Protein 2BJ0 (pdb70)

Foldseek 3Di:
DWDVVVLVVQLVCAVDQDDDDLDAWEKAWDKAFAEWDDQDQVQQKTKTKMKIKIKTFDQVCLRRPPPHPDQKDKAAPSSHHDFQKDWPFFPDHWAWDDGRIWMAGNRRMIIGITTTITMGGFNQPQQADPQHGKDKIKMFGPPDFCSHYPYDHDPVAFACRHVNYDDPWKDWDGKGKDKDWDDDPVDDGITIMIMMMTGMHTD/DWPVVVLVVQLVCAVDFQDDDQAAWEKEWAKAFAEKDDCDQVQQKTKTWMKIKIKTFRQVCLRGPPVHPDQKDKDAPSSHHDFQKDWPFFPDGKDWDDGRIWIAGNRRMIIGITTTITMGGFNQPCQADPQHGKDKIKMWGPPDFRSHHPYDYDDVVPHDRHVNYDDPWKDWDDKDKDWDWADDDPDDGITIMIMMMTGMHTD/DWPVVVLVVQLVCQVDQQDDDLAAWEKEWDKAWAEWDDQDQVQQKTKTKMKIKIKTFHQVCLRGPVPHPDQKDKDAPSSHHDFQKDFPFFPDHKAWDDGRIWMAGNRGMIIGITITITMGGFNQVQQADDQHGKDKIKMFGPPAFCSHHPYDYDDPDFFNSHVNYDDPFKDWDTKGKDKDWDDDPVDPGITIMIMIMTGMHTD/DWPVVLLVVQLVCAVDAQDDDLAAWEKEWAKAWAEWDDQDQVQQKTKTWMKIKIKTFRQSCLRGDLVHPDQKDKDAPSSHHDFQKDFPFFPDHWAWDDGRIWIAGNRRMIIGITTTITMGGFNQPCQADDQHTKDKIKMFGPPDFNSHYHYDYDPPPPRDRHVNYDDPWKDWPDKDKDWDWDDDDVDPGITIMIMMMTGMHTD/DWPVVVLVVQLVCQVDAQDDPQAAWEKEWAKAWAEWDDQDQPQQKTKTKMKIKIKTFRQVCLNGPPPHPDQKDKAAPNSHHDFQKDWPFFPDHKDWDDGRIWMAGNRRMIIGITITITMGGFNQPQQADDQAGKDKTKMFGPPDACSHHPYDYDDVPPHDRHVNYDDPWKDWPDKDKDWDWDDDPVDDGITIMMMMMTGMHTD

Solvent-accessible surface area: 40668 Å² total; per-residue (Å²): 73,16,144,64,104,22,6,105,81,2,44,46,44,23,22,4,2,16,23,84,122,104,73,55,15,80,0,22,0,9,2,0,1,31,11,3,13,50,15,37,47,131,93,9,13,0,11,0,6,2,10,3,15,0,39,7,106,5,88,71,4,37,44,2,1,79,116,27,62,14,89,28,1,3,0,30,28,81,59,6,4,26,14,14,46,6,14,28,50,5,7,8,39,40,61,61,6,12,25,58,26,0,16,0,26,78,72,0,31,0,57,32,18,10,6,31,47,1,66,1,32,10,77,4,142,73,4,110,57,142,101,10,3,62,2,124,1,45,2,0,2,27,8,3,2,24,124,10,2,18,2,70,48,8,188,33,26,51,115,62,3,42,94,41,39,109,11,37,75,17,40,31,67,61,13,69,8,57,65,39,117,91,128,40,84,52,15,164,30,88,10,8,3,0,39,0,41,2,14,0,70,85,146,76,16,146,67,106,23,7,110,82,2,50,46,43,23,21,3,3,13,17,66,134,104,84,49,16,77,0,25,0,30,4,14,1,31,12,3,7,49,19,49,62,142,98,8,22,0,10,0,6,0,23,2,37,2,38,8,102,6,79,70,4,39,41,2,1,80,124,21,78,16,88,22,2,2,0,26,25,76,60,6,5,26,13,13,45,6,13,29,51,5,7,10,42,42,51,57,10,12,22,69,29,0,12,0,30,92,71,0,28,0,45,27,24,10,6,29,50,1,72,1,35,9,73,1,141,77,4,107,54,130,95,9,4,82,3,136,1,40,1,0,3,29,9,2,2,14,120,12,2,10,8,76,43,17,135,176,70,103,44,69,3,36,89,80,36,108,6,36,68,20,44,31,68,60,22,88,42,50,80,34,129,106,115,32,55,50,15,140,22,84,10,6,3,0,34,1,47,1,10,0,56,88,144,80,18,142,68,99,23,9,103,80,2,48,48,49,22,16,4,2,16,25,70,125,92,69,49,16,84,0,7,0,7,0,0,0,29,10,3,12,50,19,33,56,140,88,9,18,0,9,0,5,0,20,3,34,2,28,7,104,6,82,74,4,39,39,2,1,85,122,22,64,11,71,23,2,3,0,28,27,83,56,6,4,26,12,13,44,6,11,32,41,4,6,11,39,40,50,62,11,11,23,66,28,0,11,0,31,104,71,0,30,0,50,28,25,11,7,31,52,0,68,2,32,10,75,3,143,68,5,103,58,146,96,9,4,84,2,120,0,82,1,0,2,34,10,2,5,31,129,15,3,18,4,68,65,12,149,61,39,73,98,49,0,40,96,65,40,106,5,41,79,18,41,35,68,59,3,63,13,55,64,43,128,112,115,56,90,56,13,167,43,71,11,6,10,0,23,0,26,1,11,0,75,91,142,81,13,145,69,101,22,8,108,83,2,49,47,46,24,25,4,3,21,19,67,126,105,69,44,16,76,0,25,0,40,3,14,0,31,10,3,11,46,19,38,64,145,88,13,13,0,15,0,6,1,23,3,34,1,33,9,102,5,77,74,4,38,42,2,1,82,124,19,75,8,100,32,2,3,0,27,24,85,57,5,5,25,12,14,46,6,13,25,51,6,6,10,42,41,57,58,7,12,21,70,29,0,12,0,31,84,72,0,28,0,49,27,28,10,6,29,51,0,68,3,32,8,71,3,145,64,3,103,58,131,96,6,2,82,6,135,0,46,1,0,2,35,9,1,3,15,120,9,1,10,3,78,33,10,145,166,69,97,49,72,3,39,90,77,38,110,11,40,61,12,49,32,66,57,19,84,35,54,69,34,124,113,125,37,94,58,21,130,26,83,15,4,1,0,36,0,39,0,12,0,66,86,144,112,16,135,69,101,23,11,111,80,1,47,47,39,24,22,3,1,15,22,70,130,109,93,48,16,87,0,23,0,35,3,11,0,31,9,3,8,43,23,49,68,146,89,9,19,0,9,0,5,1,26,3,36,2,37,7,104,6,75,73,4,34,44,1,1,89,116,24,70,12,79,27,2,3,0,26,29,76,59,6,4,26,11,12,40,6,13,22,50,5,7,12,40,40,46,59,10,12,22,65,28,1,14,0,28,80,76,0,29,0,44,28,24,10,6,33,50,2,74,2,36,6,73,2,144,71,4,103,56,143,98,8,3,73,2,126,1,42,2,0,2,26,13,3,4,36,115,14,2,19,5,78,45,16,157,184,58,112,46,73,4,37,83,76,38,102,6,30,62,7,42,33,65,61,22,82,33,68,82,93,128,79,106,12,44,31,25,139,30,77,17,8,4,0,46,0,32,1,14,0,68,83,149

Radius of gyration: 29.22 Å; Cα contacts (8 Å, |Δi|>4): 2692; chains: 5; bounding box: 72×74×60 Å

B-factor: mean 34.17, std 10.09, range [14.59, 78.14]

Structure (mmCIF, N/CA/C/O backbone):
data_2BJ0
#
_entry.id   2BJ0
#
_cell.length_a   76.945
_cell.length_b   219.018
_cell.length_c   166.965
_cell.angle_alpha   90.00
_cell.angle_beta   90.00
_cell.angle_gamma   90.00
#
_symmetry.space_group_name_H-M   'C 2 2 21'
#
loop_
_entity.id
_entity.type
_entity.pdbx_description
1 polymer 'ACETYLCHOLINE-BINDING PROTEIN'
2 non-polymer '3-CYCLOHEXYL-1-PROPYLSULFONIC ACID'
3 water water
#
loop_
_atom_site.group_PDB
_atom_site.id
_atom_site.type_symbol
_atom_site.label_atom_id
_atom_site.label_alt_id
_atom_site.label_comp_id
_atom_site.label_asym_id
_atom_site.label_entity_id
_atom_site.label_seq_id
_atom_site.pdbx_PDB_ins_code
_atom_site.Cartn_x
_atom_site.Cartn_y
_atom_site.Cartn_z
_atom_site.occupancy
_atom_site.B_iso_or_equiv
_atom_site.auth_seq_id
_atom_site.auth_comp_id
_atom_site.auth_asym_id
_atom_site.auth_atom_id
_atom_site.pdbx_PDB_model_num
ATOM 1 N N . GLN A 1 1 ? 27.645 59.657 44.835 1.00 47.89 1 GLN A N 1
ATOM 2 C CA . GLN A 1 1 ? 26.627 59.012 45.740 1.00 47.58 1 GLN A CA 1
ATOM 3 C C . GLN A 1 1 ? 25.218 59.680 45.667 1.00 46.61 1 GLN A C 1
ATOM 4 O O . GLN A 1 1 ? 24.207 59.039 45.938 1.00 47.20 1 GLN A O 1
ATOM 10 N N . ILE A 1 2 ? 25.186 60.965 45.310 1.00 44.91 2 ILE A N 1
ATOM 11 C CA . ILE A 1 2 ? 23.979 61.796 45.220 1.00 42.87 2 ILE A CA 1
ATOM 12 C C . ILE A 1 2 ? 24.174 62.726 44.009 1.00 42.23 2 ILE A C 1
ATOM 13 O O . ILE A 1 2 ? 25.265 62.747 43.397 1.00 42.52 2 ILE A O 1
ATOM 18 N N . ARG A 1 3 ? 23.160 63.534 43.690 1.00 39.64 3 ARG A N 1
ATOM 19 C CA . ARG A 1 3 ? 23.279 64.510 42.610 1.00 37.20 3 ARG A CA 1
ATOM 20 C C . ARG A 1 3 ? 24.104 65.723 43.047 1.00 35.95 3 ARG A C 1
ATOM 21 O O . ARG A 1 3 ? 23.552 66.744 43.472 1.00 34.72 3 ARG A O 1
ATOM 29 N N . TRP A 1 4 ? 25.428 65.606 42.915 1.00 33.59 4 TRP A N 1
ATOM 30 C CA . TRP A 1 4 ? 26.373 66.615 43.427 1.00 32.64 4 TRP A CA 1
ATOM 31 C C . TRP A 1 4 ? 26.199 67.999 42.852 1.00 31.38 4 TRP A C 1
ATOM 32 O O . TRP A 1 4 ? 26.335 68.989 43.553 1.00 31.73 4 TRP A O 1
ATOM 43 N N . THR A 1 5 ? 25.873 68.072 41.571 1.00 30.26 5 THR A N 1
ATOM 44 C CA . THR A 1 5 ? 25.630 69.354 40.943 1.00 29.37 5 THR A CA 1
ATOM 45 C C . THR A 1 5 ? 24.400 70.070 41.502 1.00 28.45 5 THR A C 1
ATOM 46 O O . THR A 1 5 ? 24.312 71.276 41.424 1.00 28.33 5 THR A O 1
ATOM 50 N N . LEU A 1 6 ? 23.423 69.328 42.021 1.00 28.86 6 LEU A N 1
ATOM 51 C CA . LEU A 1 6 ? 22.298 69.988 42.670 1.00 28.81 6 LEU A CA 1
ATOM 52 C C . LEU A 1 6 ? 22.771 70.631 43.993 1.00 29.83 6 LEU A C 1
ATOM 53 O O . LEU A 1 6 ? 22.367 71.731 44.345 1.00 30.25 6 LEU A O 1
ATOM 58 N N . LEU A 1 7 ? 23.649 69.937 44.702 1.00 30.69 7 LEU A N 1
ATOM 59 C CA . LEU A 1 7 ? 24.183 70.443 45.953 1.00 32.90 7 LEU A CA 1
ATOM 60 C C . LEU A 1 7 ? 24.851 71.791 45.727 1.00 33.85 7 LEU A C 1
ATOM 61 O O . LEU A 1 7 ? 24.791 72.680 46.573 1.00 35.79 7 LEU A O 1
ATOM 66 N N . ASN A 1 8 ? 25.436 71.981 44.556 1.00 34.61 8 ASN A N 1
ATOM 67 C CA . ASN A 1 8 ? 26.003 73.274 44.223 1.00 35.31 8 ASN A CA 1
ATOM 68 C C . ASN A 1 8 ? 24.975 74.400 44.106 1.00 34.26 8 ASN A C 1
ATOM 69 O O . ASN A 1 8 ? 25.277 75.537 44.456 1.00 35.38 8 ASN A O 1
ATOM 74 N N . GLN A 1 9 ? 23.776 74.113 43.597 1.00 31.87 9 GLN A N 1
ATOM 75 C CA . GLN A 1 9 ? 22.677 75.096 43.672 1.00 29.91 9 GLN A CA 1
ATOM 76 C C . GLN A 1 9 ? 22.262 75.319 45.147 1.00 27.78 9 GLN A C 1
ATOM 77 O O . GLN A 1 9 ? 22.143 76.451 45.593 1.00 28.99 9 GLN A O 1
ATOM 83 N N . ILE A 1 10 ? 22.058 74.230 45.882 1.00 26.40 10 ILE A N 1
ATOM 84 C CA . ILE A 1 10 ? 21.623 74.241 47.286 1.00 24.43 10 ILE A CA 1
ATOM 85 C C . ILE A 1 10 ? 22.599 75.035 48.159 1.00 25.13 10 ILE A C 1
ATOM 86 O O . ILE A 1 10 ? 22.208 75.926 48.894 1.00 24.44 10 ILE A O 1
ATOM 91 N N . THR A 1 11 ? 23.891 74.727 48.062 1.00 24.64 11 THR A N 1
ATOM 92 C CA . THR A 1 11 ? 24.866 75.516 48.790 1.00 24.22 11 THR A CA 1
ATOM 93 C C . THR A 1 11 ? 24.939 76.958 48.269 1.00 25.41 11 THR A C 1
ATOM 94 O O . THR A 1 11 ? 25.035 77.931 49.035 1.00 25.29 11 THR A O 1
ATOM 98 N N . GLY A 1 12 ? 24.860 77.114 46.955 1.00 25.76 12 GLY A N 1
ATOM 99 C CA . GLY A 1 12 ? 24.859 78.442 46.367 1.00 25.90 12 GLY A CA 1
ATOM 100 C C . GLY A 1 12 ? 23.763 79.347 46.855 1.00 26.21 12 GLY A C 1
ATOM 101 O O . GLY A 1 12 ? 23.959 80.558 46.906 1.00 26.16 12 GLY A O 1
ATOM 102 N N . GLU A 1 13 ? 22.600 78.759 47.168 1.00 26.11 13 GLU A N 1
ATOM 103 C CA . GLU A 1 13 ? 21.435 79.484 47.654 1.00 27.13 13 GLU A CA 1
ATOM 104 C C . GLU A 1 13 ? 21.374 79.514 49.181 1.00 27.24 13 GLU A C 1
ATOM 105 O O . GLU A 1 13 ? 20.420 80.035 49.750 1.00 26.63 13 GLU A O 1
ATOM 111 N N . SER A 1 14 ? 22.397 78.983 49.849 1.00 27.28 14 SER A N 1
ATOM 112 C CA . SER A 1 14 ? 22.289 78.784 51.299 1.00 27.37 14 SER A CA 1
ATOM 113 C C . SER A 1 14 ? 22.247 80.074 52.156 1.00 27.81 14 SER A C 1
ATOM 114 O O . SER A 1 14 ? 21.925 80.015 53.331 1.00 28.79 14 SER A O 1
ATOM 117 N N . ASP A 1 15 ? 22.563 81.235 51.595 1.00 27.93 15 ASP A N 1
ATOM 118 C CA . ASP A 1 15 ? 22.425 82.480 52.341 1.00 28.76 15 ASP A CA 1
ATOM 119 C C . ASP A 1 15 ? 20.963 82.848 52.599 1.00 28.74 15 ASP A C 1
ATOM 120 O O . ASP A 1 15 ? 20.709 83.613 53.511 1.00 29.48 15 ASP A O 1
ATOM 125 N N . VAL A 1 16 ? 20.015 82.293 51.840 1.00 27.92 16 VAL A N 1
ATOM 126 C CA . VAL A 1 16 ? 18.643 82.826 51.844 1.00 28.68 16 VAL A CA 1
ATOM 127 C C . VAL A 1 16 ? 17.598 81.746 52.171 1.00 28.28 16 VAL A C 1
ATOM 128 O O . VAL A 1 16 ? 17.703 80.617 51.714 1.00 28.93 16 VAL A O 1
ATOM 132 N N . ILE A 1 17 ? 16.601 82.083 52.972 1.00 27.96 17 ILE A N 1
ATOM 133 C CA . ILE A 1 17 ? 15.584 81.114 53.326 1.00 28.89 17 ILE A CA 1
ATOM 134 C C . ILE A 1 17 ? 14.985 80.599 52.014 1.00 29.36 17 ILE A C 1
ATOM 135 O O . ILE A 1 17 ? 14.739 81.386 51.110 1.00 29.62 17 ILE A O 1
ATOM 140 N N . PRO A 1 18 ? 14.809 79.290 51.881 1.00 31.69 18 PRO A N 1
ATOM 141 C CA . PRO A 1 18 ? 14.252 78.718 50.662 1.00 34.28 18 PRO A CA 1
ATOM 142 C C . PRO A 1 18 ? 12.743 78.786 50.641 1.00 37.52 18 PRO A C 1
ATOM 143 O O . PRO A 1 18 ? 12.069 77.926 51.203 1.00 38.42 18 PRO A O 1
ATOM 147 N N . LEU A 1 19 ? 12.215 79.796 49.973 1.00 40.94 19 LEU A N 1
ATOM 148 C CA . LEU A 1 19 ? 10.774 79.916 49.812 1.00 43.89 19 LEU A CA 1
ATOM 149 C C . LEU A 1 19 ? 10.330 79.560 48.393 1.00 46.89 19 LEU A C 1
ATOM 150 O O . LEU A 1 19 ? 11.141 79.535 47.454 1.00 46.54 19 LEU A O 1
ATOM 155 N N . SER A 1 20 ? 9.044 79.232 48.265 1.00 50.45 20 SER A N 1
ATOM 156 C CA . SER A 1 20 ? 8.353 79.204 46.961 1.00 53.90 20 SER A CA 1
ATOM 157 C C . SER A 1 20 ? 6.981 79.845 47.153 1.00 55.65 20 SER A C 1
ATOM 158 O O . SER A 1 20 ? 6.384 79.710 48.235 1.00 56.67 20 SER A O 1
ATOM 161 N N . ASN A 1 21 ? 6.500 80.554 46.127 1.00 57.20 21 ASN A N 1
ATOM 162 C CA . ASN A 1 21 ? 5.345 81.452 46.265 1.00 58.52 21 ASN A CA 1
ATOM 163 C C . ASN A 1 21 ? 5.669 82.607 47.251 1.00 58.51 21 ASN A C 1
ATOM 164 O O . ASN A 1 21 ? 6.847 82.922 47.493 1.00 58.88 21 ASN A O 1
ATOM 169 N N . ASN A 1 22 ? 4.629 83.244 47.797 1.00 58.09 22 ASN A N 1
ATOM 170 C CA . ASN A 1 22 ? 4.764 84.120 48.970 1.00 57.31 22 ASN A CA 1
ATOM 171 C C . ASN A 1 22 ? 4.903 83.324 50.272 1.00 55.87 22 ASN A C 1
ATOM 172 O O . ASN A 1 22 ? 5.823 83.564 51.060 1.00 56.00 22 ASN A O 1
ATOM 177 N N . THR A 1 23 ? 3.974 82.386 50.467 1.00 53.46 23 THR A N 1
ATOM 178 C CA . THR A 1 23 ? 3.939 81.422 51.576 1.00 50.98 23 THR A CA 1
ATOM 179 C C . THR A 1 23 ? 5.181 81.355 52.455 1.00 48.30 23 THR A C 1
ATOM 180 O O . THR A 1 23 ? 6.271 81.131 51.948 1.00 48.36 23 THR A O 1
ATOM 184 N N . PRO A 1 24 ? 5.005 81.511 53.768 1.00 45.68 24 PRO A N 1
ATOM 185 C CA . PRO A 1 24 ? 6.104 81.334 54.718 1.00 43.25 24 PRO A CA 1
ATOM 186 C C . PRO A 1 24 ? 6.600 79.886 54.736 1.00 41.21 24 PRO A C 1
ATOM 187 O O . PRO A 1 24 ? 5.835 78.955 54.456 1.00 39.96 24 PRO A O 1
ATOM 191 N N . LEU A 1 25 ? 7.885 79.705 55.040 1.00 38.91 25 LEU A N 1
ATOM 192 C CA . LEU A 1 25 ? 8.429 78.374 55.275 1.00 36.43 25 LEU A CA 1
ATOM 193 C C . LEU A 1 25 ? 7.932 77.901 56.631 1.00 35.43 25 LEU A C 1
ATOM 194 O O . LEU A 1 25 ? 8.075 78.605 57.622 1.00 34.52 25 LEU A O 1
ATOM 199 N N . ASN A 1 26 ? 7.326 76.718 56.667 1.00 34.80 26 ASN A N 1
ATOM 200 C CA . ASN A 1 26 ? 6.871 76.131 57.925 1.00 34.64 26 ASN A CA 1
ATOM 201 C C . ASN A 1 26 ? 8.007 75.401 58.602 1.00 33.41 26 ASN A C 1
ATOM 202 O O . ASN A 1 26 ? 8.553 74.445 58.070 1.00 34.46 26 ASN A O 1
ATOM 207 N N . VAL A 1 27 ? 8.342 75.802 59.805 1.00 31.68 27 VAL A N 1
ATOM 208 C CA . VAL A 1 27 ? 9.383 75.093 60.490 1.00 30.43 27 VAL A CA 1
ATOM 209 C C . VAL A 1 27 ? 8.805 74.523 61.757 1.00 30.01 27 VAL A C 1
ATOM 210 O O . VAL A 1 27 ? 8.310 75.263 62.588 1.00 31.08 27 VAL A O 1
ATOM 214 N N . SER A 1 28 ? 8.861 73.206 61.909 1.00 30.07 28 SER A N 1
ATOM 215 C CA . SER A 1 28 ? 8.338 72.574 63.103 1.00 30.17 28 SER A CA 1
ATOM 216 C C . SER A 1 28 ? 9.434 72.352 64.116 1.00 29.55 28 SER A C 1
ATOM 217 O O . SER A 1 28 ? 10.486 71.832 63.754 1.00 29.80 28 SER A O 1
ATOM 220 N N . LEU A 1 29 ? 9.166 72.701 65.373 1.00 27.94 29 LEU A N 1
ATOM 221 C CA . LEU A 1 29 ? 10.098 72.486 66.494 1.00 27.21 29 LEU A CA 1
ATOM 222 C C . LEU A 1 29 ? 9.466 71.646 67.567 1.00 27.55 29 LEU A C 1
ATOM 223 O O . LEU A 1 29 ? 8.303 71.866 67.937 1.00 26.27 29 LEU A O 1
ATOM 228 N N . ASN A 1 30 ? 10.229 70.675 68.043 1.00 27.09 30 ASN A N 1
ATOM 229 C CA . ASN A 1 30 ? 9.945 69.913 69.252 1.00 27.04 30 ASN A CA 1
ATOM 230 C C . ASN A 1 30 ? 11.228 69.963 70.069 1.00 27.13 30 ASN A C 1
ATOM 231 O O . ASN A 1 30 ? 12.273 70.283 69.515 1.00 26.94 30 ASN A O 1
ATOM 236 N N . PHE A 1 31 ? 11.154 69.664 71.361 1.00 26.73 31 PHE A N 1
ATOM 237 C CA . PHE A 1 31 ? 12.298 69.794 72.239 1.00 27.51 31 PHE A CA 1
ATOM 238 C C . PHE A 1 31 ? 12.372 68.612 73.157 1.00 27.90 31 PHE A C 1
ATOM 239 O O . PHE A 1 31 ? 11.357 68.003 73.490 1.00 28.64 31 PHE A O 1
ATOM 247 N N . LYS A 1 32 ? 13.586 68.296 73.574 1.00 27.25 32 LYS A N 1
ATOM 248 C CA . LYS A 1 32 ? 13.818 67.309 74.596 1.00 27.17 32 LYS A CA 1
ATOM 249 C C . LYS A 1 32 ? 14.692 67.963 75.660 1.00 27.11 32 LYS A C 1
ATOM 250 O O . LYS A 1 32 ? 15.866 68.287 75.395 1.00 26.54 32 LYS A O 1
ATOM 256 N N . LEU A 1 33 ? 14.140 68.149 76.859 1.00 26.33 33 LEU A N 1
ATOM 257 C CA . LEU A 1 33 ? 14.928 68.614 77.976 1.00 26.69 33 LEU A CA 1
ATOM 258 C C . LEU A 1 33 ? 15.619 67.395 78.570 1.00 26.70 33 LEU A C 1
ATOM 259 O O . LEU A 1 33 ? 14.955 66.528 79.105 1.00 26.87 33 LEU A O 1
ATOM 264 N N . MET A 1 34 ? 16.951 67.336 78.421 1.00 25.33 34 MET A N 1
ATOM 265 C CA . MET A 1 34 ? 17.746 66.155 78.782 1.00 24.27 34 MET A CA 1
ATOM 266 C C . MET A 1 34 ? 18.278 66.160 80.209 1.00 24.02 34 MET A C 1
ATOM 267 O O . MET A 1 34 ? 18.382 65.105 80.854 1.00 23.30 34 MET A O 1
ATOM 272 N N . ASN A 1 35 ? 18.650 67.341 80.677 1.00 24.16 35 ASN A N 1
ATOM 273 C CA . ASN A 1 35 ? 19.287 67.464 81.946 1.00 24.23 35 ASN A CA 1
ATOM 274 C C . ASN A 1 35 ? 19.261 68.953 82.384 1.00 24.52 35 ASN A C 1
ATOM 275 O O . ASN A 1 35 ? 19.207 69.840 81.547 1.00 24.66 35 ASN A O 1
ATOM 280 N N . ILE A 1 36 ? 19.298 69.186 83.656 1.00 25.01 36 ILE A N 1
ATOM 281 C CA . ILE A 1 36 ? 19.456 70.525 84.228 1.00 25.18 36 ILE A CA 1
ATOM 282 C C . ILE A 1 36 ? 20.813 70.399 84.850 1.00 25.80 36 ILE A C 1
ATOM 283 O O . ILE A 1 36 ? 20.961 69.689 85.838 1.00 26.70 36 ILE A O 1
ATOM 288 N N . VAL A 1 37 ? 21.835 71.058 84.281 1.00 26.09 37 VAL A N 1
ATOM 289 C CA . VAL A 1 37 ? 23.240 70.861 84.757 1.00 26.00 37 VAL A CA 1
ATOM 290 C C . VAL A 1 37 ? 23.781 71.888 85.760 1.00 27.75 37 VAL A C 1
ATOM 291 O O . VAL A 1 37 ? 24.795 71.627 86.418 1.00 27.62 37 VAL A O 1
ATOM 295 N N . GLU A 1 38 ? 23.132 73.043 85.873 1.00 28.77 38 GLU A N 1
ATOM 296 C CA . 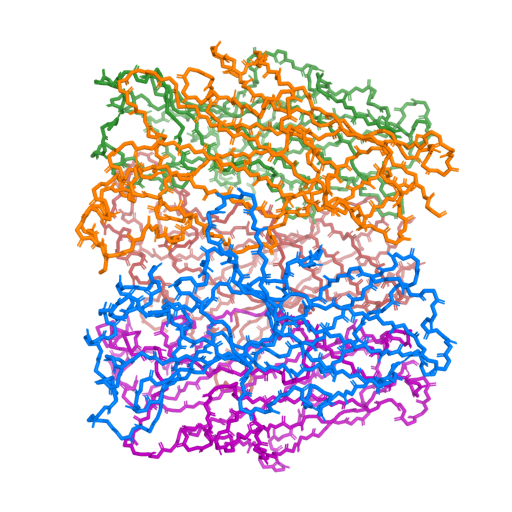GLU A 1 38 ? 23.392 73.981 86.946 1.00 30.05 38 GLU A CA 1
ATOM 297 C C . GLU A 1 38 ? 22.068 74.635 87.360 1.00 29.53 38 GLU A C 1
ATOM 298 O O . GLU A 1 38 ? 21.239 74.928 86.515 1.00 28.43 38 GLU A O 1
ATOM 304 N N . ALA A 1 39 ? 21.869 74.848 88.656 1.00 29.37 39 ALA A N 1
ATOM 305 C CA . ALA A 1 39 ? 20.854 75.799 89.105 1.00 29.94 39 ALA A CA 1
ATOM 306 C C . ALA A 1 39 ? 21.440 76.583 90.257 1.00 30.28 39 ALA A C 1
ATOM 307 O O . ALA A 1 39 ? 21.473 76.115 91.398 1.00 30.13 39 ALA A O 1
ATOM 309 N N . ASP A 1 40 ? 21.954 77.766 89.936 1.00 30.46 40 ASP A N 1
ATOM 310 C CA . ASP A 1 40 ? 22.812 78.499 90.843 1.00 30.88 40 ASP A CA 1
ATOM 311 C C . ASP A 1 40 ? 21.935 79.511 91.576 1.00 31.15 40 ASP A C 1
ATOM 312 O O . ASP A 1 40 ? 21.532 80.499 90.998 1.00 30.20 40 ASP A O 1
ATOM 317 N N . THR A 1 41 ? 21.628 79.251 92.850 1.00 32.26 41 THR A N 1
ATOM 318 C CA . THR A 1 41 ? 20.607 80.041 93.549 1.00 32.92 41 THR A CA 1
ATOM 319 C C . THR A 1 41 ? 21.112 81.400 93.942 1.00 34.17 41 THR A C 1
ATOM 320 O O . THR A 1 41 ? 20.307 82.310 94.114 1.00 34.72 41 THR A O 1
ATOM 324 N N . GLU A 1 42 ? 22.428 81.548 94.068 1.00 34.49 42 GLU A N 1
ATOM 325 C CA . GLU A 1 42 ? 23.013 82.851 94.336 1.00 36.24 42 GLU A CA 1
ATOM 326 C C . GLU A 1 42 ? 22.962 83.809 93.162 1.00 35.41 42 GLU A C 1
ATOM 327 O O . GLU A 1 42 ? 22.907 85.027 93.366 1.00 35.61 42 GLU A O 1
ATOM 333 N N . LYS A 1 43 ? 22.997 83.275 91.944 1.00 33.75 43 LYS A N 1
ATOM 334 C CA . LYS A 1 43 ? 22.978 84.109 90.751 1.00 32.56 43 LYS A CA 1
ATOM 335 C C . LYS A 1 43 ? 21.630 84.047 90.063 1.00 31.24 43 LYS A C 1
ATOM 336 O O . LYS A 1 43 ? 21.378 84.845 89.172 1.00 30.84 43 LYS A O 1
ATOM 342 N N . ASP A 1 44 ? 20.761 83.122 90.489 1.00 29.76 44 ASP A N 1
ATOM 343 C CA . ASP A 1 44 ? 19.499 82.867 89.790 1.00 28.56 44 ASP A CA 1
ATOM 344 C C . ASP A 1 44 ? 19.707 82.538 88.313 1.00 27.19 44 ASP A C 1
ATOM 345 O O . ASP A 1 44 ? 19.126 83.186 87.455 1.00 26.63 44 ASP A O 1
ATOM 350 N N . GLN A 1 45 ? 20.565 81.547 88.043 1.00 25.67 45 GLN A N 1
ATOM 351 C CA . GLN A 1 45 ? 20.860 81.107 86.694 1.00 25.06 45 GLN A CA 1
ATOM 352 C C . GLN A 1 45 ? 20.768 79.593 86.595 1.00 24.58 45 GLN A C 1
ATOM 353 O O . GLN A 1 45 ? 21.153 78.863 87.523 1.00 24.42 45 GLN A O 1
ATOM 359 N N . VAL A 1 46 ? 20.278 79.136 85.444 1.00 24.12 46 VAL A N 1
ATOM 360 C CA . VAL A 1 46 ? 20.006 77.712 85.157 1.00 23.89 46 VAL A CA 1
ATOM 361 C C . VAL A 1 46 ? 20.639 77.364 83.832 1.00 25.10 46 VAL A C 1
ATOM 362 O O . VAL A 1 46 ? 20.607 78.186 82.912 1.00 26.41 46 VAL A O 1
ATOM 366 N N . GLU A 1 47 ? 21.256 76.185 83.754 1.00 25.19 47 GLU A N 1
ATOM 367 C CA . GLU A 1 47 ? 21.840 75.662 82.515 1.00 25.26 47 GLU A CA 1
ATOM 368 C C . GLU A 1 47 ? 21.198 74.313 82.312 1.00 22.92 47 GLU A C 1
ATOM 369 O O . GLU A 1 47 ? 21.146 73.501 83.221 1.00 22.05 47 GLU A O 1
ATOM 375 N N . VAL A 1 48 ? 20.712 74.088 81.104 1.00 23.44 48 VAL A N 1
ATOM 376 C CA . VAL A 1 48 ? 20.060 72.852 80.737 1.00 23.38 48 VAL A CA 1
ATOM 377 C C . VAL A 1 48 ? 20.790 72.253 79.545 1.00 23.43 48 VAL A C 1
ATOM 378 O O . VAL A 1 48 ? 21.465 72.961 78.813 1.00 22.65 48 VAL A O 1
ATOM 382 N N . VAL A 1 49 ? 20.663 70.937 79.370 1.00 23.66 49 VAL A N 1
ATOM 383 C CA . VAL A 1 49 ? 20.903 70.315 78.066 1.00 22.95 49 VAL A CA 1
ATOM 384 C C . VAL A 1 49 ? 19.571 70.089 77.355 1.00 23.68 49 VAL A C 1
ATOM 385 O O . VAL A 1 49 ? 18.644 69.488 77.909 1.00 23.38 49 VAL A O 1
ATOM 389 N N . LEU A 1 50 ? 19.512 70.546 76.111 1.00 24.86 50 LEU A N 1
ATOM 390 C CA . LEU A 1 50 ? 18.278 70.602 75.342 1.00 24.83 50 LEU A CA 1
ATOM 391 C C . LEU A 1 50 ? 18.564 70.130 73.917 1.00 25.54 50 LEU A C 1
ATOM 392 O O . LEU A 1 50 ? 19.496 70.638 73.261 1.00 25.88 50 LEU A O 1
ATOM 397 N N . TRP A 1 51 ? 17.808 69.139 73.432 1.00 24.63 51 TRP A N 1
ATOM 398 C CA . TRP A 1 51 ? 17.765 68.885 71.994 1.00 24.57 51 TRP A CA 1
ATOM 399 C C . TRP A 1 51 ? 16.627 69.677 71.397 1.00 25.62 51 TRP A C 1
ATOM 400 O O . TRP A 1 51 ? 15.531 69.663 71.949 1.00 25.62 51 TRP A O 1
ATOM 411 N N . THR A 1 52 ? 16.904 70.369 70.292 1.00 25.91 52 THR A N 1
ATOM 412 C CA . THR A 1 52 ? 15.926 71.086 69.488 1.00 26.31 52 THR A CA 1
ATOM 413 C C . THR A 1 52 ? 15.742 70.249 68.257 1.00 27.31 52 THR A C 1
ATOM 414 O O . THR A 1 52 ? 16.707 69.979 67.572 1.00 27.47 52 THR A O 1
ATOM 418 N N . GLN A 1 53 ? 14.515 69.816 67.979 1.00 26.38 53 GLN A N 1
ATOM 419 C CA . GLN A 1 53 ? 14.275 68.989 66.817 1.00 28.03 53 GLN A CA 1
ATOM 420 C C . GLN A 1 53 ? 13.574 69.838 65.800 1.00 27.94 53 GLN A C 1
ATOM 421 O O . GLN A 1 53 ? 12.385 70.089 65.944 1.00 26.66 53 GLN A O 1
ATOM 427 N N . ALA A 1 54 ? 14.308 70.307 64.791 1.00 27.53 54 ALA A N 1
ATOM 428 C CA . ALA A 1 54 ? 13.758 71.228 63.819 1.00 28.03 54 ALA A CA 1
ATOM 429 C C . ALA A 1 54 ? 13.559 70.544 62.475 1.00 28.88 54 ALA A C 1
ATOM 430 O O . ALA A 1 54 ? 14.481 69.897 61.964 1.00 28.72 54 ALA A O 1
ATOM 432 N N . SER A 1 55 ? 12.374 70.690 61.881 1.00 28.95 55 SER A N 1
ATOM 433 C CA . SER A 1 55 ? 12.209 70.199 60.523 1.00 29.17 55 SER A CA 1
ATOM 434 C C . SER A 1 55 ? 11.515 71.165 59.597 1.00 28.62 55 SER A C 1
ATOM 435 O O . SER A 1 55 ? 10.709 72.000 60.023 1.00 28.58 55 SER A O 1
ATOM 438 N N . TRP A 1 56 ? 11.877 71.078 58.322 1.00 27.70 56 TRP A N 1
ATOM 439 C CA . TRP A 1 56 ? 11.246 71.896 57.302 1.00 27.45 56 TRP A CA 1
ATOM 440 C C . TRP A 1 56 ? 11.397 71.151 55.998 1.00 28.11 56 TRP A C 1
ATOM 441 O O . TRP A 1 56 ? 12.112 70.179 55.948 1.00 27.73 56 TRP A O 1
ATOM 452 N N . LYS A 1 57 ? 10.699 71.580 54.953 1.00 29.34 57 LYS A N 1
ATOM 453 C CA . LYS A 1 57 ? 10.722 70.858 53.683 1.00 30.03 57 LYS A CA 1
ATOM 454 C C . LYS A 1 57 ? 11.025 71.795 52.531 1.00 30.16 57 LYS A C 1
ATOM 455 O O . LYS A 1 57 ? 10.521 72.920 52.478 1.00 30.36 57 LYS A O 1
ATOM 461 N N . VAL A 1 58 ? 11.908 71.353 51.643 1.00 30.21 58 VAL A N 1
ATOM 462 C CA . VAL A 1 58 ? 12.239 72.092 50.429 1.00 30.57 58 VAL A CA 1
ATOM 463 C C . VAL A 1 58 ? 12.045 71.130 49.258 1.00 30.99 58 VAL A C 1
ATOM 464 O O . VAL A 1 58 ? 12.884 70.249 49.034 1.00 31.28 58 VAL A O 1
ATOM 468 N N . PRO A 1 59 ? 10.912 71.245 48.565 1.00 31.54 59 PRO A N 1
ATOM 469 C CA . PRO A 1 59 ? 10.607 70.377 47.419 1.00 32.06 59 PRO A CA 1
ATOM 470 C C . PRO A 1 59 ? 11.787 70.144 46.441 1.00 31.69 59 PRO A C 1
ATOM 471 O O . PRO A 1 59 ? 12.119 68.999 46.143 1.00 31.93 59 PRO A O 1
ATOM 475 N N . TYR A 1 60 ? 12.446 71.207 45.997 1.00 32.02 60 TYR A N 1
ATOM 476 C CA . TYR A 1 60 ? 13.527 71.033 45.019 1.00 31.43 60 TYR A CA 1
ATOM 477 C C . TYR A 1 60 ? 14.709 70.129 45.490 1.00 30.96 60 TYR A C 1
ATOM 478 O O . TYR A 1 60 ? 15.419 69.582 44.649 1.00 31.64 60 TYR A O 1
ATOM 487 N N . TYR A 1 61 ? 14.866 69.950 46.812 1.00 29.89 61 TYR A N 1
ATOM 488 C CA . TYR A 1 61 ? 15.881 69.064 47.407 1.00 29.33 61 TYR A CA 1
ATOM 489 C C . TYR A 1 61 ? 15.646 67.595 47.086 1.00 30.87 61 TYR A C 1
ATOM 490 O O . TYR A 1 61 ? 16.580 66.791 47.152 1.00 30.54 61 TYR A O 1
ATOM 499 N N . SER A 1 62 ? 14.412 67.227 46.749 1.00 32.00 62 SER A N 1
ATOM 500 C CA . SER A 1 62 ? 14.098 65.797 46.533 1.00 33.36 62 SER A CA 1
ATOM 501 C C . SER A 1 62 ? 14.917 65.160 45.398 1.00 33.80 62 SER A C 1
ATOM 502 O O . SER A 1 62 ? 15.103 63.954 45.372 1.00 34.76 62 SER A O 1
ATOM 505 N N . SER A 1 63 ? 15.398 65.972 44.465 1.00 34.24 63 SER A N 1
ATOM 506 C CA . SER A 1 63 ? 16.184 65.472 43.352 1.00 34.77 63 SER A CA 1
ATOM 507 C C . SER A 1 63 ? 17.607 65.110 43.757 1.00 35.45 63 SER A C 1
ATOM 508 O O . SER A 1 63 ? 18.407 64.677 42.936 1.00 34.02 63 SER A O 1
ATOM 511 N N . LEU A 1 64 ? 17.928 65.318 45.024 1.00 36.32 64 LEU A N 1
ATOM 512 C CA . LEU A 1 64 ? 19.254 65.021 45.513 1.00 38.13 64 LEU A CA 1
ATOM 513 C C . LEU A 1 64 ? 19.421 63.515 45.558 1.00 39.27 64 LEU A C 1
ATOM 514 O O . LEU A 1 64 ? 20.517 63.004 45.360 1.00 39.34 64 LEU A O 1
ATOM 519 N N . LEU A 1 65 ? 18.316 62.815 45.784 1.00 41.26 65 LEU A N 1
ATOM 520 C CA . LEU A 1 65 ? 18.337 61.379 46.052 1.00 43.97 65 LEU A CA 1
ATOM 521 C C . LEU A 1 65 ? 17.626 60.498 45.031 1.00 46.09 65 LEU A C 1
ATOM 522 O O . LEU A 1 65 ? 18.003 59.341 44.870 1.00 47.47 65 LEU A O 1
ATOM 527 N N . SER A 1 66 ? 16.599 61.038 44.376 1.00 48.40 66 SER A N 1
ATOM 528 C CA . SER A 1 66 ? 15.680 60.294 43.492 1.00 50.66 66 SER A CA 1
ATOM 529 C C . SER A 1 66 ? 16.259 59.098 42.684 1.00 52.02 66 SER A C 1
ATOM 530 O O . SER A 1 66 ? 15.543 58.120 42.421 1.00 52.46 66 SER A O 1
ATOM 533 N N . SER A 1 67 ? 17.540 59.178 42.311 1.00 53.30 67 SER A N 1
ATOM 534 C CA . SER A 1 67 ? 18.209 58.083 41.602 1.00 54.60 67 SER A CA 1
ATOM 535 C C . SER A 1 67 ? 19.443 57.533 42.337 1.00 55.02 67 SER A C 1
ATOM 536 O O . SER A 1 67 ? 20.457 57.191 41.723 1.00 55.54 67 SER A O 1
ATOM 539 N N . SER A 1 68 ? 19.353 57.440 43.657 1.00 55.46 68 SER A N 1
ATOM 540 C CA . SER A 1 68 ? 20.414 56.827 44.438 1.00 55.70 68 SER A CA 1
ATOM 541 C C . SER A 1 68 ? 19.797 55.796 45.378 1.00 55.79 68 SER A C 1
ATOM 542 O O . SER A 1 68 ? 18.580 55.835 45.665 1.00 56.11 68 SER A O 1
ATOM 545 N N . SER A 1 69 ? 20.634 54.871 45.842 1.00 54.99 69 SER A N 1
ATOM 546 C CA . SER A 1 69 ? 20.194 53.801 46.725 1.00 54.22 69 SER A CA 1
ATOM 547 C C . SER A 1 69 ? 19.706 54.366 48.054 1.00 53.22 69 SER A C 1
ATOM 548 O O . SER A 1 69 ? 18.638 53.961 48.550 1.00 53.40 69 SER A O 1
ATOM 551 N N . LEU A 1 70 ? 20.479 55.325 48.587 1.00 51.42 70 LEU A N 1
ATOM 552 C CA . LEU A 1 70 ? 20.197 56.036 49.848 1.00 48.99 70 LEU A CA 1
ATOM 553 C C . LEU A 1 70 ? 18.742 56.515 49.968 1.00 47.24 70 LEU A C 1
ATOM 554 O O . LEU A 1 70 ? 18.241 57.175 49.061 1.00 46.79 70 LEU A O 1
ATOM 559 N N . ASP A 1 71 ? 18.087 56.191 51.085 1.00 45.28 71 ASP A N 1
ATOM 560 C CA . ASP A 1 71 ? 16.720 56.673 51.374 1.00 44.34 71 ASP A CA 1
ATOM 561 C C . ASP A 1 71 ? 16.741 58.070 51.988 1.00 41.96 71 ASP A C 1
ATOM 562 O O . ASP A 1 71 ? 15.740 58.797 51.961 1.00 41.73 71 ASP A O 1
ATOM 567 N N . GLN A 1 72 ? 17.881 58.409 52.576 1.00 38.62 72 GLN A N 1
ATOM 568 C CA . GLN A 1 72 ? 18.138 59.738 53.093 1.00 36.22 72 GLN A CA 1
ATOM 569 C C . GLN A 1 72 ? 19.647 59.976 53.144 1.00 33.73 72 GLN A C 1
ATOM 570 O O . GLN A 1 72 ? 20.432 59.038 52.983 1.00 31.89 72 GLN A O 1
ATOM 576 N N . VAL A 1 73 ? 20.030 61.240 53.310 1.00 31.08 73 VAL A N 1
ATOM 577 C CA . VAL A 1 73 ? 21.435 61.605 53.331 1.00 29.30 73 VAL A CA 1
ATOM 578 C C . VAL A 1 73 ? 21.643 62.640 54.423 1.00 29.01 73 VAL A C 1
ATOM 579 O O . VAL A 1 73 ? 20.839 63.574 54.592 1.00 27.82 73 VAL A O 1
ATOM 583 N N . SER A 1 74 ? 22.709 62.428 55.176 1.00 27.79 74 SER A N 1
ATOM 584 C CA . SER A 1 74 ? 23.184 63.364 56.164 1.00 27.96 74 SER A CA 1
ATOM 585 C C . SER A 1 74 ? 24.270 64.265 55.535 1.00 27.43 74 SER A C 1
ATOM 586 O O . SER A 1 74 ? 25.195 63.775 54.873 1.00 26.39 74 SER A O 1
ATOM 589 N N . LEU A 1 75 ? 24.137 65.572 55.729 1.00 26.94 75 LEU A N 1
ATOM 590 C CA . LEU A 1 75 ? 25.063 66.555 55.190 1.00 27.05 75 LEU A CA 1
ATOM 591 C C . LEU A 1 75 ? 25.457 67.556 56.261 1.00 26.79 75 LEU A C 1
ATOM 592 O O . LEU A 1 75 ? 24.684 67.814 57.198 1.00 27.33 75 LEU A O 1
ATOM 597 N N . PRO A 1 76 ? 26.649 68.135 56.126 1.00 26.53 76 PRO A N 1
ATOM 598 C CA . PRO A 1 76 ? 27.062 69.184 57.018 1.00 26.10 76 PRO A CA 1
ATOM 599 C C . PRO A 1 76 ? 26.098 70.338 56.853 1.00 25.01 76 PRO A C 1
ATOM 600 O O . PRO A 1 76 ? 25.664 70.646 55.740 1.00 24.61 76 PRO A O 1
ATOM 604 N N . VAL A 1 77 ? 25.767 70.931 57.978 1.00 24.62 77 VAL A N 1
ATOM 605 C CA . VAL A 1 77 ? 24.977 72.115 58.099 1.00 25.41 77 VAL A CA 1
ATOM 606 C C . VAL A 1 77 ? 25.423 73.255 57.211 1.00 25.90 77 VAL A C 1
ATOM 607 O O . VAL A 1 77 ? 24.588 74.017 56.735 1.00 25.42 77 VAL A O 1
ATOM 611 N N . SER A 1 78 ? 26.728 73.390 56.971 1.00 26.70 78 SER A N 1
ATOM 612 C CA . SER A 1 78 ? 27.234 74.453 56.111 1.00 27.68 78 SER A CA 1
ATOM 613 C C . SER A 1 78 ? 26.798 74.315 54.643 1.00 28.41 78 SER A C 1
ATOM 614 O O . SER A 1 78 ? 26.983 75.244 53.867 1.00 29.29 78 SER A O 1
ATOM 617 N N . LYS A 1 79 ? 26.239 73.168 54.254 1.00 28.11 79 LYS A N 1
ATOM 618 C CA . LYS A 1 79 ? 25.870 72.915 52.851 1.00 28.72 79 LYS A CA 1
ATOM 619 C C . LYS A 1 79 ? 24.493 73.463 52.442 1.00 28.80 79 LYS A C 1
ATOM 620 O O . LYS A 1 79 ? 24.173 73.485 51.267 1.00 29.34 79 LYS A O 1
ATOM 626 N N . MET A 1 80 ? 23.692 73.902 53.396 1.00 27.71 80 MET A N 1
ATOM 627 C CA . MET A 1 80 ? 22.374 74.450 53.045 1.00 28.68 80 MET A CA 1
ATOM 628 C C . MET A 1 80 ? 21.914 75.494 54.040 1.00 27.36 80 MET A C 1
ATOM 629 O O . MET A 1 80 ? 22.512 75.637 55.100 1.00 28.37 80 MET A O 1
ATOM 634 N N . TRP A 1 81 ? 20.884 76.257 53.689 1.00 26.11 81 TRP A N 1
ATOM 635 C CA . TRP A 1 81 ? 20.276 77.149 54.645 1.00 25.57 81 TRP A CA 1
ATOM 636 C C . TRP A 1 81 ? 19.709 76.305 55.776 1.00 25.12 81 TRP A C 1
ATOM 637 O O . TRP A 1 81 ? 19.109 75.250 55.521 1.00 24.59 81 TRP A O 1
ATOM 648 N N . THR A 1 82 ? 19.886 76.783 57.013 1.00 24.60 82 THR A N 1
ATOM 649 C CA . THR A 1 82 ? 19.251 76.198 58.204 1.00 24.12 82 THR A CA 1
ATOM 650 C C . THR A 1 82 ? 18.676 77.340 59.029 1.00 24.29 82 THR A C 1
ATOM 651 O O . THR A 1 82 ? 19.124 78.494 58.922 1.00 23.88 82 THR A O 1
ATOM 655 N N . PRO A 1 83 ? 17.639 77.059 59.816 1.00 24.46 83 PRO A N 1
ATOM 656 C CA . PRO A 1 83 ? 16.973 78.136 60.571 1.00 24.60 83 PRO A CA 1
ATOM 657 C C . PRO A 1 83 ? 17.937 78.869 61.502 1.00 24.74 83 PRO A C 1
ATOM 658 O O . PRO A 1 83 ? 18.728 78.232 62.184 1.00 24.98 83 PRO A O 1
ATOM 662 N N . ASP A 1 84 ? 17.848 80.192 61.553 1.00 24.92 84 ASP A N 1
ATOM 663 C CA . ASP A 1 84 ? 18.656 80.960 62.498 1.00 25.20 84 ASP A CA 1
ATOM 664 C C . ASP A 1 84 ? 17.947 81.077 63.845 1.00 24.96 84 ASP A C 1
ATOM 665 O O . ASP A 1 84 ? 17.706 82.178 64.322 1.00 25.24 84 ASP A O 1
ATOM 670 N N . LEU A 1 85 ? 17.650 79.942 64.476 1.00 25.36 85 LEU A N 1
ATOM 671 C CA . LEU A 1 85 ? 17.017 79.931 65.799 1.00 25.56 85 LEU A CA 1
ATOM 672 C C . LEU A 1 85 ? 17.949 80.486 66.857 1.00 26.61 85 LEU A C 1
ATOM 673 O O . LEU A 1 85 ? 19.122 80.102 66.924 1.00 25.65 85 LEU A O 1
ATOM 678 N N . SER A 1 86 ? 17.442 81.422 67.641 1.00 25.59 86 SER A N 1
ATOM 679 C CA . SER A 1 86 ? 18.173 81.931 68.774 1.00 26.01 86 SER A CA 1
ATOM 680 C C . SER A 1 86 ? 17.321 81.722 69.999 1.00 26.28 86 SER A C 1
ATOM 681 O O . SER A 1 86 ? 16.061 81.698 69.924 1.00 25.60 86 SER A O 1
ATOM 684 N N . PHE A 1 87 ? 17.991 81.574 71.126 1.00 25.67 87 PHE A N 1
ATOM 685 C CA . PHE A 1 87 ? 17.329 81.622 72.421 1.00 26.14 87 PHE A CA 1
ATOM 686 C C . PHE A 1 87 ? 17.290 83.072 72.857 1.00 26.43 87 PHE A C 1
ATOM 687 O O . PHE A 1 87 ? 18.324 83.641 73.251 1.00 26.79 87 PHE A O 1
ATOM 695 N N . TYR A 1 88 ? 16.099 83.662 72.802 1.00 26.09 88 TYR A N 1
ATOM 696 C CA . TYR A 1 88 ? 15.897 85.076 73.072 1.00 25.88 88 TYR A CA 1
ATOM 697 C C . TYR A 1 88 ? 16.303 85.487 74.485 1.00 25.28 88 TYR A C 1
ATOM 698 O O . TYR A 1 88 ? 16.676 86.649 74.706 1.00 24.89 88 TYR A O 1
ATOM 707 N N . ASN A 1 89 ? 16.218 84.560 75.438 1.00 23.59 89 ASN A N 1
ATOM 708 C CA . ASN A 1 89 ? 16.563 84.884 76.813 1.00 24.50 89 ASN A CA 1
ATOM 709 C C . ASN A 1 89 ? 17.882 84.242 77.259 1.00 23.93 89 ASN A C 1
ATOM 710 O O . ASN A 1 89 ? 18.124 84.079 78.435 1.00 24.38 89 ASN A O 1
ATOM 715 N N . ALA A 1 90 ? 18.712 83.857 76.309 1.00 23.62 90 ALA A N 1
ATOM 716 C CA . ALA A 1 90 ? 19.978 83.219 76.658 1.00 23.78 90 ALA A CA 1
ATOM 717 C C . ALA A 1 90 ? 20.916 84.274 77.206 1.00 23.44 90 ALA A C 1
ATOM 718 O O . ALA A 1 90 ? 20.866 85.447 76.801 1.00 23.18 90 ALA A O 1
ATOM 720 N N . ILE A 1 91 ? 21.731 83.876 78.171 1.00 23.17 91 ILE A N 1
ATOM 721 C CA . ILE A 1 91 ? 22.660 84.797 78.764 1.00 21.90 91 ILE A CA 1
ATOM 722 C C . ILE A 1 91 ? 24.110 84.364 78.490 1.00 22.51 91 ILE A C 1
ATOM 723 O O . ILE A 1 91 ? 25.028 84.985 78.981 1.00 24.14 91 ILE A O 1
ATOM 728 N N . ALA A 1 92 ? 24.294 83.302 77.730 1.00 22.04 92 ALA A N 1
ATOM 729 C CA . ALA A 1 92 ? 25.623 82.856 77.287 1.00 22.99 92 ALA A CA 1
ATOM 730 C C . ALA A 1 92 ? 25.377 82.211 75.930 1.00 24.08 92 ALA A C 1
ATOM 731 O O . ALA A 1 92 ? 24.225 81.866 75.632 1.00 24.22 92 ALA A O 1
ATOM 733 N N . ALA A 1 93 ? 26.400 82.143 75.057 1.00 24.24 93 ALA A N 1
ATOM 734 C CA . ALA A 1 93 ? 26.224 81.550 73.725 1.00 25.29 93 ALA A CA 1
ATOM 735 C C . ALA A 1 93 ? 25.913 80.054 73.936 1.00 25.55 93 ALA A C 1
ATOM 736 O O . ALA A 1 93 ? 26.609 79.408 74.711 1.00 26.24 93 ALA A O 1
ATOM 738 N N . PRO A 1 94 ? 24.850 79.501 73.353 1.00 25.41 94 PRO A N 1
ATOM 739 C CA . PRO A 1 94 ? 24.562 78.084 73.595 1.00 24.81 94 PRO A CA 1
ATOM 740 C C . PRO A 1 94 ? 25.685 77.241 73.010 1.00 24.20 94 PRO A C 1
ATOM 741 O O . PRO A 1 94 ? 26.188 77.571 71.948 1.00 24.49 94 PRO A O 1
ATOM 745 N N . GLU A 1 95 ? 26.076 76.178 73.700 1.00 24.26 95 GLU A N 1
ATOM 746 C CA . GLU A 1 95 ? 27.211 75.388 73.288 1.00 24.89 95 GLU A CA 1
ATOM 747 C C . GLU A 1 95 ? 26.682 74.150 72.615 1.00 24.90 95 GLU A C 1
ATOM 748 O O . GLU A 1 95 ? 25.854 73.417 73.190 1.00 23.62 95 GLU A O 1
ATOM 754 N N . LEU A 1 96 ? 27.109 73.945 71.372 1.00 24.79 96 LEU A N 1
ATOM 755 C CA . LEU A 1 96 ? 26.722 72.769 70.628 1.00 24.30 96 LEU A CA 1
ATOM 756 C C . LEU A 1 96 ? 27.469 71.536 71.115 1.00 24.94 96 LEU A C 1
ATOM 757 O O . LEU A 1 96 ? 28.725 71.542 71.245 1.00 23.86 96 LEU A O 1
ATOM 762 N N . LEU A 1 97 ? 26.700 70.474 71.377 1.00 22.90 97 LEU A N 1
ATOM 763 C CA . LEU A 1 97 ? 27.219 69.251 71.987 1.00 24.08 97 LEU A CA 1
ATOM 764 C C . LEU A 1 97 ? 27.214 68.022 71.071 1.00 24.82 97 LEU A C 1
ATOM 765 O O . LEU A 1 97 ? 27.658 66.929 71.458 1.00 26.25 97 LEU A O 1
ATOM 770 N N . SER A 1 98 ? 26.718 68.174 69.857 1.00 24.61 98 SER A N 1
ATOM 771 C CA . SER A 1 98 ? 26.542 67.033 68.950 1.00 25.60 98 SER A CA 1
ATOM 772 C C . SER A 1 98 ? 27.121 67.447 67.588 1.00 26.59 98 SER A C 1
ATOM 773 O O . SER A 1 98 ? 27.407 68.621 67.381 1.00 26.91 98 SER A O 1
ATOM 776 N N . ALA A 1 99 ? 27.258 66.498 66.662 1.00 28.06 99 ALA A N 1
ATOM 777 C CA . ALA A 1 99 ? 27.769 66.765 65.315 1.00 29.33 99 ALA A CA 1
ATOM 778 C C . ALA A 1 99 ? 26.809 67.675 64.548 1.00 30.45 99 ALA A C 1
ATOM 779 O O . ALA A 1 99 ? 25.600 67.511 64.631 1.00 31.10 99 ALA A O 1
ATOM 781 N N . ASP A 1 100 ? 27.343 68.639 63.805 1.00 30.12 100 ASP A N 1
ATOM 782 C CA . ASP A 1 100 ? 26.490 69.642 63.155 1.00 29.91 100 ASP A CA 1
ATOM 783 C C . ASP A 1 100 ? 26.119 69.240 61.732 1.00 28.71 100 ASP A C 1
ATOM 784 O O . ASP A 1 100 ? 26.725 69.699 60.761 1.00 27.72 100 ASP A O 1
ATOM 789 N N . ARG A 1 101 ? 25.101 68.384 61.623 1.00 26.98 101 ARG A N 1
ATOM 790 C CA . ARG A 1 101 ? 24.695 67.813 60.371 1.00 26.04 101 ARG A CA 1
ATOM 791 C C . ARG A 1 101 ? 23.173 67.754 60.295 1.00 26.03 101 ARG A C 1
ATOM 792 O O . ARG A 1 101 ? 22.523 67.642 61.314 1.00 24.07 101 ARG A O 1
ATOM 800 N N . VAL A 1 102 ? 22.632 67.840 59.085 1.00 25.53 102 VAL A N 1
ATOM 801 C CA . VAL A 1 102 ? 21.181 67.650 58.850 1.00 26.33 102 VAL A CA 1
ATOM 802 C C . VAL A 1 102 ? 21.000 66.350 58.078 1.00 27.54 102 VAL A C 1
ATOM 803 O O . VAL A 1 102 ? 21.989 65.794 57.524 1.00 27.22 102 VAL A O 1
ATOM 807 N N . VAL A 1 103 ? 19.763 65.857 58.038 1.00 27.49 103 VAL A N 1
ATOM 808 C CA . VAL A 1 103 ? 19.401 64.684 57.255 1.00 27.74 103 VAL A CA 1
ATOM 809 C C . VAL A 1 103 ? 18.257 65.033 56.336 1.00 28.88 103 VAL A C 1
ATOM 810 O O . VAL A 1 103 ? 17.212 65.505 56.785 1.00 27.31 103 VAL A O 1
ATOM 814 N N . VAL A 1 104 ? 18.494 64.808 55.047 1.00 29.23 104 VAL A N 1
ATOM 815 C CA . VAL A 1 104 ? 17.579 65.135 53.971 1.00 30.49 104 VAL A CA 1
ATOM 816 C C . VAL A 1 104 ? 16.938 63.828 53.500 1.00 30.82 104 VAL A C 1
ATOM 817 O O . VAL A 1 104 ? 17.641 62.857 53.230 1.00 29.75 104 VAL A O 1
ATOM 821 N N . SER A 1 105 ? 15.607 63.824 53.439 1.00 31.86 105 SER A N 1
ATOM 822 C CA . SER A 1 105 ? 14.815 62.677 52.994 1.00 32.67 105 SER A CA 1
ATOM 823 C C . SER A 1 105 ? 14.543 62.750 51.511 1.00 33.40 105 SER A C 1
ATOM 824 O O . SER A 1 105 ? 14.709 63.809 50.912 1.00 33.10 105 SER A O 1
ATOM 827 N N . LYS A 1 106 ? 14.062 61.639 50.935 1.00 35.36 106 LYS A N 1
ATOM 828 C CA . LYS A 1 106 ? 13.759 61.549 49.488 1.00 36.83 106 LYS A CA 1
ATOM 829 C C . LYS A 1 106 ? 12.749 62.570 48.999 1.00 36.85 106 LYS A C 1
ATOM 830 O O . LYS A 1 106 ? 12.776 62.952 47.841 1.00 37.07 106 LYS A O 1
ATOM 836 N N . ASP A 1 107 ? 11.850 63.017 49.862 1.00 36.60 107 ASP A N 1
ATOM 837 C CA . ASP A 1 107 ? 10.906 64.034 49.432 1.00 36.90 107 ASP A CA 1
ATOM 838 C C . ASP A 1 107 ? 11.385 65.489 49.699 1.00 35.75 107 ASP A C 1
ATOM 839 O O . ASP A 1 107 ? 10.652 66.450 49.475 1.00 35.19 107 ASP A O 1
ATOM 844 N N . GLY A 1 108 ? 12.620 65.650 50.178 1.00 35.35 108 GLY A N 1
ATOM 845 C CA . GLY A 1 108 ? 13.169 66.993 50.351 1.00 33.86 108 GLY A CA 1
ATOM 846 C C . GLY A 1 108 ? 12.846 67.576 51.712 1.00 33.52 108 GLY A C 1
ATOM 847 O O . GLY A 1 108 ? 13.110 68.756 51.961 1.00 33.43 108 GLY A O 1
ATOM 848 N N . SER A 1 109 ? 12.291 66.768 52.613 1.00 32.50 109 SER A N 1
ATOM 849 C CA . SER A 1 109 ? 12.143 67.248 53.973 1.00 32.28 109 SER A CA 1
ATOM 850 C C . SER A 1 109 ? 13.479 67.103 54.708 1.00 31.06 109 SER A C 1
ATOM 851 O O . SER A 1 109 ? 14.275 66.235 54.374 1.00 30.95 109 SER A O 1
ATOM 854 N N . VAL A 1 110 ? 13.729 67.990 55.670 1.00 29.88 110 VAL A N 1
ATOM 855 C CA . VAL A 1 110 ? 15.039 68.067 56.334 1.00 29.19 110 VAL A CA 1
ATOM 856 C C . VAL A 1 110 ? 14.832 68.020 57.821 1.00 28.93 110 VAL A C 1
ATOM 857 O O . VAL A 1 110 ? 13.915 68.646 58.326 1.00 29.02 110 VAL A O 1
ATOM 861 N N . ILE A 1 111 ? 15.676 67.276 58.521 1.00 27.82 111 ILE A N 1
ATOM 862 C CA . ILE A 1 111 ? 15.636 67.243 59.965 1.00 28.86 111 ILE A CA 1
ATOM 863 C C . ILE A 1 111 ? 17.002 67.680 60.489 1.00 27.94 111 ILE A C 1
ATOM 864 O O . ILE A 1 111 ? 18.051 67.272 59.938 1.00 26.83 111 ILE A O 1
ATOM 869 N N . TYR A 1 112 ? 16.969 68.524 61.523 1.00 26.87 112 TYR A N 1
ATOM 870 C CA . TYR A 1 112 ? 18.134 69.011 62.212 1.00 26.07 112 TYR A CA 1
ATOM 871 C C . TYR A 1 112 ? 17.867 68.959 63.733 1.00 25.97 112 TYR A C 1
ATOM 872 O O . TYR A 1 112 ? 16.867 69.500 64.221 1.00 25.91 112 TYR A O 1
ATOM 881 N N . VAL A 1 113 ? 18.756 68.281 64.467 1.00 25.09 113 VAL A N 1
ATOM 882 C CA . VAL A 1 113 ? 18.581 68.062 65.891 1.00 23.95 113 VAL A CA 1
ATOM 883 C C . VAL A 1 113 ? 19.870 68.402 66.593 1.00 24.17 113 VAL A C 1
ATOM 884 O O . VAL A 1 113 ? 20.626 67.517 66.918 1.00 23.52 113 VAL A O 1
ATOM 888 N N . PRO A 1 114 ? 20.109 69.681 66.842 1.00 24.32 114 PRO A N 1
ATOM 889 C CA . PRO A 1 114 ? 21.243 70.072 67.662 1.00 24.16 114 PRO A CA 1
ATOM 890 C C . PRO A 1 114 ? 21.043 69.766 69.176 1.00 23.93 114 PRO A C 1
ATOM 891 O O . PRO A 1 114 ? 19.990 70.075 69.721 1.00 24.17 114 PRO A O 1
ATOM 895 N N . SER A 1 115 ? 22.030 69.157 69.838 1.00 22.77 115 SER A N 1
ATOM 896 C CA . SER A 1 115 ? 22.019 69.150 71.293 1.00 21.96 115 SER A CA 1
ATOM 897 C C . SER A 1 115 ? 22.820 70.350 71.802 1.00 23.26 115 SER A C 1
ATOM 898 O O . SER A 1 115 ? 24.033 70.476 71.443 1.00 22.36 115 SER A O 1
ATOM 901 N N . GLN A 1 116 ? 22.210 71.224 72.622 1.00 22.40 116 GLN A N 1
ATOM 902 C CA . GLN A 1 116 ? 22.944 72.414 73.137 1.00 23.07 116 GLN A CA 1
ATOM 903 C C . GLN A 1 116 ? 22.803 72.614 74.628 1.00 24.53 116 GLN A C 1
ATOM 904 O O . GLN A 1 116 ? 21.740 72.341 75.215 1.00 24.95 116 GLN A O 1
ATOM 910 N N . ARG A 1 117 ? 23.875 73.108 75.231 1.00 24.80 117 ARG A N 1
ATOM 911 C CA . ARG A 1 117 ? 23.855 73.548 76.618 1.00 26.26 117 ARG A CA 1
ATOM 912 C C . ARG A 1 117 ? 23.545 75.038 76.627 1.00 25.89 117 ARG A C 1
ATOM 913 O O . ARG A 1 117 ? 24.324 75.823 76.082 1.00 26.48 117 ARG A O 1
ATOM 921 N N . VAL A 1 118 ? 22.418 75.405 77.260 1.00 25.56 118 VAL A N 1
ATOM 922 C CA . VAL A 1 118 ? 21.831 76.746 77.238 1.00 25.04 118 VAL A CA 1
ATOM 923 C C . VAL A 1 118 ? 21.686 77.318 78.659 1.00 24.56 118 VAL A C 1
ATOM 924 O O . VAL A 1 118 ? 21.139 76.662 79.543 1.00 23.93 118 VAL A O 1
ATOM 928 N N . ARG A 1 119 ? 22.134 78.558 78.848 1.00 24.04 119 ARG A N 1
ATOM 929 C CA . ARG A 1 119 ? 22.120 79.218 80.134 1.00 24.59 119 ARG A CA 1
ATOM 930 C C . ARG A 1 119 ? 21.190 80.419 80.104 1.00 23.71 119 ARG A C 1
ATOM 931 O O . ARG A 1 119 ? 21.177 81.179 79.143 1.00 22.72 119 ARG A O 1
ATOM 939 N N . PHE A 1 120 ? 20.451 80.621 81.193 1.00 24.71 120 PHE A N 1
ATOM 940 C CA . PHE A 1 120 ? 19.472 81.712 81.253 1.00 25.17 120 PHE A CA 1
ATOM 941 C C . PHE A 1 120 ? 19.115 82.022 82.701 1.00 25.48 120 PHE A C 1
ATOM 942 O O . PHE A 1 120 ? 19.419 81.240 83.574 1.00 24.92 120 PHE A O 1
ATOM 950 N N . THR A 1 121 ? 18.506 83.183 82.970 1.00 26.19 121 THR A N 1
ATOM 951 C CA . THR A 1 121 ? 18.167 83.522 84.347 1.00 27.55 121 THR A CA 1
ATOM 952 C C . THR A 1 121 ? 16.770 83.047 84.685 1.00 28.68 121 THR A C 1
ATOM 953 O O . THR A 1 121 ? 15.907 82.971 83.821 1.00 27.60 121 THR A O 1
ATOM 957 N N . CYS A 1 122 ? 16.576 82.742 85.966 1.00 30.45 122 CYS A N 1
ATOM 958 C CA . CYS A 1 122 ? 15.358 82.198 86.478 1.00 31.05 122 CYS A CA 1
ATOM 959 C C . CYS A 1 122 ? 15.377 82.549 87.949 1.00 30.61 122 CYS A C 1
ATOM 960 O O . CYS A 1 122 ? 16.423 82.447 88.585 1.00 29.79 122 CYS A O 1
ATOM 963 N N . ASP A 1 123 ? 14.242 82.994 88.480 1.00 29.47 123 ASP A N 1
ATOM 964 C CA . ASP A 1 123 ? 14.084 83.123 89.951 1.00 30.62 123 ASP A CA 1
ATOM 965 C C . ASP A 1 123 ? 14.008 81.756 90.649 1.00 30.08 123 ASP A C 1
ATOM 966 O O . ASP A 1 123 ? 13.010 81.027 90.514 1.00 30.46 123 ASP A O 1
ATOM 971 N N . LEU A 1 124 ? 15.067 81.405 91.378 1.00 29.54 124 LEU A N 1
ATOM 972 C CA . LEU A 1 124 ? 15.154 80.094 92.031 1.00 29.75 124 LEU A CA 1
ATOM 973 C C . LEU A 1 124 ? 14.789 80.096 93.524 1.00 30.80 124 LEU A C 1
ATOM 974 O O . LEU A 1 124 ? 15.126 79.188 94.269 1.00 31.04 124 LEU A O 1
ATOM 979 N N . ILE A 1 125 ? 14.070 81.112 93.965 1.00 32.05 125 ILE A N 1
ATOM 980 C CA . ILE A 1 125 ? 13.777 81.204 95.383 1.00 32.45 125 ILE A CA 1
ATOM 981 C C . ILE A 1 125 ? 13.019 79.946 95.843 1.00 32.59 125 ILE A C 1
ATOM 982 O O . ILE A 1 125 ? 13.179 79.501 96.968 1.00 32.91 125 ILE A O 1
ATOM 987 N N . ASN A 1 126 ? 12.218 79.355 94.966 1.00 32.78 126 ASN A N 1
ATOM 988 C CA . ASN A 1 126 ? 11.423 78.209 95.355 1.00 33.79 126 ASN A CA 1
ATOM 989 C C . ASN A 1 126 ? 11.942 76.864 94.876 1.00 33.96 126 ASN A C 1
ATOM 990 O O . ASN A 1 126 ? 11.167 75.892 94.851 1.00 34.44 126 ASN A O 1
ATOM 995 N N . VAL A 1 127 ? 13.233 76.768 94.533 1.00 33.79 127 VAL A N 1
ATOM 996 C CA . VAL A 1 127 ? 13.758 75.562 93.883 1.00 33.38 127 VAL A CA 1
ATOM 997 C C . VAL A 1 127 ? 13.808 74.397 94.844 1.00 34.74 127 VAL A C 1
ATOM 998 O O . VAL A 1 127 ? 13.927 73.231 94.445 1.00 33.90 127 VAL A O 1
ATOM 1002 N N . ASP A 1 128 ? 13.730 74.722 96.124 1.00 36.73 128 ASP A N 1
ATOM 1003 C CA . ASP A 1 128 ? 13.833 73.716 97.149 1.00 39.21 128 ASP A CA 1
ATOM 1004 C C . ASP A 1 128 ? 12.510 73.449 97.891 1.00 39.82 128 ASP A C 1
ATOM 1005 O O . ASP A 1 128 ? 12.515 73.037 99.048 1.00 40.38 128 ASP A O 1
ATOM 1010 N N . THR A 1 129 ? 11.388 73.675 97.212 1.00 40.87 129 THR A N 1
ATOM 1011 C CA . THR A 1 129 ? 10.061 73.404 97.748 1.00 41.44 129 THR A CA 1
ATOM 1012 C C . THR A 1 129 ? 9.399 72.375 96.852 1.00 42.32 129 THR A C 1
ATOM 1013 O O . THR A 1 129 ? 9.918 72.077 95.766 1.00 42.35 129 THR A O 1
ATOM 1017 N N . GLU A 1 130 ? 8.264 71.824 97.293 1.00 42.69 130 GLU A N 1
ATOM 1018 C CA . GLU A 1 130 ? 7.572 70.750 96.541 1.00 43.41 130 GLU A CA 1
ATOM 1019 C C . GLU A 1 130 ? 7.084 71.165 95.154 1.00 42.41 130 GLU A C 1
ATOM 1020 O O . GLU A 1 130 ? 7.127 70.336 94.238 1.00 42.81 130 GLU A O 1
ATOM 1026 N N . PRO A 1 131 ? 6.573 72.391 94.982 1.00 41.62 131 PRO A N 1
ATOM 1027 C CA . PRO A 1 131 ? 6.184 72.844 93.649 1.00 41.21 131 PRO A CA 1
ATOM 1028 C C . PRO A 1 131 ? 7.392 73.277 92.812 1.00 40.52 131 PRO A C 1
ATOM 1029 O O . PRO A 1 131 ? 7.310 73.267 91.592 1.00 40.19 131 PRO A O 1
ATOM 1033 N N . GLY A 1 132 ? 8.492 73.651 93.468 1.00 39.67 132 GLY A N 1
ATOM 1034 C CA . GLY A 1 132 ? 9.755 73.909 92.774 1.00 39.12 132 GLY A CA 1
ATOM 1035 C C . GLY A 1 132 ? 9.815 75.279 92.124 1.00 37.92 132 GLY A C 1
ATOM 1036 O O . GLY A 1 132 ? 8.995 76.137 92.416 1.00 37.60 132 GLY A O 1
ATOM 1037 N N . ALA A 1 133 ? 10.794 75.484 91.245 1.00 36.88 133 ALA A N 1
ATOM 1038 C CA . ALA A 1 133 ? 10.905 76.733 90.496 1.00 35.89 133 ALA A CA 1
ATOM 1039 C C . ALA A 1 133 ? 10.437 76.558 89.045 1.00 35.38 133 ALA A C 1
ATOM 1040 O O . ALA A 1 133 ? 10.659 75.516 88.446 1.00 34.46 133 ALA A O 1
ATOM 1042 N N . THR A 1 134 ? 9.774 77.583 88.505 1.00 35.83 134 THR A N 1
ATOM 1043 C CA . THR A 1 134 ? 9.318 77.610 87.121 1.00 36.04 134 THR A CA 1
ATOM 1044 C C . THR A 1 134 ? 10.248 78.445 86.243 1.00 36.56 134 THR A C 1
ATOM 1045 O O . THR A 1 134 ? 10.513 79.627 86.533 1.00 36.79 134 THR A O 1
ATOM 1049 N N . CYS A 1 135 ? 10.724 77.826 85.160 1.00 36.11 135 CYS A N 1
ATOM 1050 C CA . CYS A 1 135 ? 11.630 78.470 84.237 1.00 36.30 135 CYS A CA 1
ATOM 1051 C C . CYS A 1 135 ? 11.074 78.460 82.840 1.00 35.24 135 CYS A C 1
ATOM 1052 O O . CYS A 1 135 ? 10.314 77.568 82.481 1.00 35.74 135 CYS A O 1
ATOM 1055 N N . ARG A 1 136 ? 11.450 79.470 82.067 1.00 34.04 136 ARG A N 1
ATOM 1056 C CA . ARG A 1 136 ? 10.985 79.631 80.699 1.00 34.11 136 ARG A CA 1
ATOM 1057 C C . ARG A 1 136 ? 12.163 79.759 79.728 1.00 32.72 136 ARG A C 1
ATOM 1058 O O . ARG A 1 136 ? 13.135 80.461 80.019 1.00 30.79 136 ARG A O 1
ATOM 1066 N N . ILE A 1 137 ? 12.079 79.069 78.588 1.00 31.29 137 ILE A N 1
ATOM 1067 C CA . ILE A 1 137 ? 13.058 79.251 77.516 1.00 30.94 137 ILE A CA 1
ATOM 1068 C C . ILE A 1 137 ? 12.344 79.708 76.241 1.00 31.07 137 ILE A C 1
ATOM 1069 O O . ILE A 1 137 ? 11.399 79.058 75.790 1.00 30.72 137 ILE A O 1
ATOM 1074 N N . LYS A 1 138 ? 12.810 80.816 75.668 1.00 30.42 138 LYS A N 1
ATOM 1075 C CA . LYS A 1 138 ? 12.203 81.413 74.484 1.00 31.13 138 LYS A CA 1
ATOM 1076 C C . LYS A 1 138 ? 13.073 81.169 73.247 1.00 30.04 138 LYS A C 1
ATOM 1077 O O . LYS A 1 138 ? 14.251 81.561 73.224 1.00 30.05 138 LYS A O 1
ATOM 1083 N N . VAL A 1 139 ? 12.504 80.500 72.238 1.00 28.63 139 VAL A N 1
ATOM 1084 C CA . VAL A 1 139 ? 13.217 80.184 71.003 1.00 27.45 139 VAL A CA 1
ATOM 1085 C C . VAL A 1 139 ? 12.487 80.723 69.787 1.00 27.47 139 VAL A C 1
ATOM 1086 O O . VAL A 1 139 ? 11.252 80.524 69.636 1.00 25.26 139 VAL A O 1
ATOM 1090 N N . GLY A 1 140 ? 13.213 81.377 68.892 1.00 25.09 140 GLY A N 1
ATOM 1091 C CA . GLY A 1 140 ? 12.595 81.774 67.619 1.00 24.70 140 GLY A CA 1
ATOM 1092 C C . GLY A 1 140 ? 13.652 82.236 66.644 1.00 25.51 140 GLY A C 1
ATOM 1093 O O . GLY A 1 140 ? 14.839 82.285 67.002 1.00 25.61 140 GLY A O 1
ATOM 1094 N N . SER A 1 141 ? 13.252 82.537 65.411 1.00 24.90 141 SER A N 1
ATOM 1095 C CA . SER A 1 141 ? 14.201 83.052 64.445 1.00 25.32 141 SER A CA 1
ATOM 1096 C C . SER A 1 141 ? 14.592 84.454 64.845 1.00 26.23 141 SER A C 1
ATOM 1097 O O . SER A 1 141 ? 13.744 85.286 65.207 1.00 26.49 141 SER A O 1
ATOM 1100 N N . TRP A 1 142 ? 15.889 84.722 64.786 1.00 25.83 142 TRP A N 1
ATOM 1101 C CA . TRP A 1 142 ? 16.367 86.044 65.112 1.00 25.88 142 TRP A CA 1
ATOM 1102 C C . TRP A 1 142 ? 16.044 87.074 64.049 1.00 25.72 142 TRP A C 1
ATOM 1103 O O . TRP A 1 142 ? 15.847 88.241 64.382 1.00 25.74 142 TRP A O 1
ATOM 1114 N N . THR A 1 143 ? 16.036 86.666 62.778 1.00 24.65 143 THR A N 1
ATOM 1115 C CA . THR A 1 143 ? 15.970 87.637 61.694 1.00 25.30 143 THR A CA 1
ATOM 1116 C C . THR A 1 143 ? 14.974 87.377 60.589 1.00 25.49 143 THR A C 1
ATOM 1117 O O . THR A 1 143 ? 14.954 88.165 59.649 1.00 25.56 143 THR A O 1
ATOM 1121 N N . HIS A 1 144 ? 14.165 86.311 60.692 1.00 26.80 144 HIS A N 1
ATOM 1122 C CA . HIS A 1 144 ? 13.088 86.033 59.718 1.00 27.91 144 HIS A CA 1
ATOM 1123 C C . HIS A 1 144 ? 11.712 86.230 60.384 1.00 28.09 144 HIS A C 1
ATOM 1124 O O . HIS A 1 144 ? 11.368 85.528 61.326 1.00 27.83 144 HIS A O 1
ATOM 1131 N N . ASP A 1 145 ? 10.945 87.201 59.912 1.00 30.29 145 ASP A N 1
ATOM 1132 C CA . ASP A 1 145 ? 9.588 87.469 60.475 1.00 31.93 145 ASP A CA 1
ATOM 1133 C C . ASP A 1 145 ? 8.610 86.386 60.013 1.00 32.00 145 ASP A C 1
ATOM 1134 O O . ASP A 1 145 ? 8.979 85.539 59.207 1.00 30.97 145 ASP A O 1
ATOM 1139 N N . ASN A 1 146 ? 7.361 86.407 60.490 1.00 33.10 146 ASN A N 1
ATOM 1140 C CA . ASN A 1 146 ? 6.502 85.268 60.209 1.00 33.55 146 ASN A CA 1
ATOM 1141 C C . ASN A 1 146 ? 5.839 85.295 58.839 1.00 34.16 146 ASN A C 1
ATOM 1142 O O . ASN A 1 146 ? 5.082 84.386 58.490 1.00 34.19 146 ASN A O 1
ATOM 1147 N N . LYS A 1 147 ? 6.151 86.321 58.058 1.00 34.23 147 LYS A N 1
ATOM 1148 C CA . LYS A 1 147 ? 5.829 86.312 56.633 1.00 34.35 147 LYS A CA 1
ATOM 1149 C C . LYS A 1 147 ? 6.743 85.375 55.865 1.00 33.10 147 LYS A C 1
ATOM 1150 O O . LYS A 1 147 ? 6.367 84.894 54.813 1.00 32.54 147 LYS A O 1
ATOM 1156 N N . GLN A 1 148 ? 7.942 85.107 56.400 1.00 31.61 148 GLN A N 1
ATOM 1157 C CA . GLN A 1 148 ? 8.918 84.204 55.753 1.00 30.20 148 GLN A CA 1
ATOM 1158 C C . GLN A 1 148 ? 9.089 82.879 56.490 1.00 28.95 148 GLN A C 1
ATOM 1159 O O . GLN A 1 148 ? 9.223 81.846 55.869 1.00 28.96 148 GLN A O 1
ATOM 1165 N N . PHE A 1 149 ? 9.035 82.923 57.819 1.00 28.20 149 PHE A N 1
ATOM 1166 C CA . PHE A 1 149 ? 9.429 81.816 58.678 1.00 28.44 149 PHE A CA 1
ATOM 1167 C C . PHE A 1 149 ? 8.316 81.602 59.693 1.00 27.74 149 PHE A C 1
ATOM 1168 O O . PHE A 1 149 ? 8.203 82.360 60.639 1.00 27.89 149 PHE A O 1
ATOM 1176 N N . ALA A 1 150 ? 7.489 80.577 59.503 1.00 28.25 150 ALA A N 1
ATOM 1177 C CA . ALA A 1 150 ? 6.422 80.320 60.466 1.00 28.40 150 ALA A CA 1
ATOM 1178 C C . ALA A 1 150 ? 6.745 79.112 61.319 1.00 28.56 150 ALA A C 1
ATOM 1179 O O . ALA A 1 150 ? 7.073 78.072 60.793 1.00 28.63 150 ALA A O 1
ATOM 1181 N N . LEU A 1 151 ? 6.662 79.268 62.646 1.00 29.63 151 LEU A N 1
ATOM 1182 C CA . LEU A 1 151 ? 6.920 78.191 63.598 1.00 30.27 151 LEU A CA 1
ATOM 1183 C C . LEU A 1 151 ? 5.642 77.430 63.860 1.00 31.92 151 LEU A C 1
ATOM 1184 O O . LEU A 1 151 ? 4.572 78.035 63.966 1.00 31.61 151 LEU A O 1
ATOM 1189 N N . ILE A 1 152 ? 5.762 76.112 63.957 1.00 32.79 152 ILE A N 1
ATOM 1190 C CA . ILE A 1 152 ? 4.645 75.256 64.318 1.00 35.02 152 ILE A CA 1
ATOM 1191 C C . ILE A 1 152 ? 5.175 74.197 65.287 1.00 35.53 152 ILE A C 1
ATOM 1192 O O . ILE A 1 152 ? 6.374 73.863 65.279 1.00 34.58 152 ILE A O 1
ATOM 1197 N N . THR A 1 153 ? 4.302 73.710 66.156 1.00 36.16 153 THR A N 1
ATOM 1198 C CA . THR A 1 153 ? 4.636 72.566 66.987 1.00 37.72 153 THR A CA 1
ATOM 1199 C C . THR A 1 153 ? 4.797 71.314 66.122 1.00 38.61 153 THR A C 1
ATOM 1200 O O . THR A 1 153 ? 3.964 71.002 65.257 1.00 38.07 153 THR A O 1
ATOM 1204 N N . GLY A 1 154 ? 5.908 70.625 66.339 1.00 39.47 154 GLY A N 1
ATOM 1205 C CA . GLY A 1 154 ? 6.202 69.403 65.602 1.00 41.67 154 GLY A CA 1
ATOM 1206 C C . GLY A 1 154 ? 5.369 68.202 66.007 1.00 42.86 154 GLY A C 1
ATOM 1207 O O . GLY A 1 154 ? 4.587 68.256 66.968 1.00 42.90 154 GLY A O 1
ATOM 1208 N N . GLU A 1 155 ? 5.593 67.102 65.288 1.00 44.40 155 GLU A N 1
ATOM 1209 C CA . GLU A 1 155 ? 4.830 65.850 65.408 1.00 46.02 155 GLU A CA 1
ATOM 1210 C C . GLU A 1 155 ? 4.606 65.271 66.814 1.00 46.08 155 GLU A C 1
ATOM 1211 O O . GLU A 1 155 ? 3.607 64.586 67.055 1.00 46.38 155 GLU A O 1
ATOM 1217 N N . GLU A 1 156 ? 5.535 65.535 67.728 1.00 46.30 156 GLU A N 1
ATOM 1218 C CA . GLU A 1 156 ? 5.475 64.976 69.077 1.00 46.35 156 GLU A CA 1
ATOM 1219 C C . GLU A 1 156 ? 4.516 65.710 70.012 1.00 45.91 156 GLU A C 1
ATOM 1220 O O . GLU A 1 156 ? 4.334 65.320 71.168 1.00 45.80 156 GLU A O 1
ATOM 1226 N N . GLY A 1 157 ? 3.907 66.772 69.499 1.00 45.79 157 GLY A N 1
ATOM 1227 C CA . GLY A 1 157 ? 3.046 67.640 70.288 1.00 45.56 157 GLY A CA 1
ATOM 1228 C C . GLY A 1 157 ? 3.801 68.477 71.307 1.00 45.79 157 GLY A C 1
ATOM 1229 O O . GLY A 1 157 ? 5.030 68.650 71.230 1.00 45.85 157 GLY A O 1
ATOM 1230 N N . VAL A 1 158 ? 3.048 68.978 72.275 1.00 44.91 158 VAL A N 1
ATOM 1231 C CA . VAL A 1 158 ? 3.538 69.921 73.260 1.00 44.86 158 VAL A CA 1
ATOM 1232 C C . VAL A 1 158 ? 3.915 69.159 74.536 1.00 44.13 158 VAL A C 1
ATOM 1233 O O . VAL A 1 158 ? 4.371 69.739 75.515 1.00 44.24 158 VAL A O 1
ATOM 1237 N N . VAL A 1 159 ? 3.765 67.844 74.495 1.00 43.45 159 VAL A N 1
ATOM 1238 C CA . VAL A 1 159 ? 3.650 67.048 75.715 1.00 42.91 159 VAL A CA 1
ATOM 1239 C C . VAL A 1 159 ? 4.806 66.099 76.020 1.00 42.13 159 VAL A C 1
ATOM 1240 O O . VAL A 1 159 ? 4.804 65.456 77.076 1.00 42.29 159 VAL A O 1
ATOM 1244 N N . ASN A 1 160 ? 5.779 65.989 75.121 1.00 40.79 160 ASN A N 1
ATOM 1245 C CA . ASN A 1 160 ? 6.871 65.046 75.360 1.00 39.10 160 ASN A CA 1
ATOM 1246 C C . ASN A 1 160 ? 8.306 65.546 75.587 1.00 37.40 160 ASN A C 1
ATOM 1247 O O . ASN A 1 160 ? 9.277 64.802 75.372 1.00 36.51 160 ASN A O 1
ATOM 1252 N N . ILE A 1 161 ? 8.414 66.769 76.082 1.00 35.27 161 ILE A N 1
ATOM 1253 C CA . ILE A 1 161 ? 9.705 67.412 76.388 1.00 33.76 161 ILE A CA 1
ATOM 1254 C C . ILE A 1 161 ? 10.534 66.636 77.422 1.00 33.89 161 ILE A C 1
ATOM 1255 O O . ILE A 1 161 ? 11.760 66.511 77.280 1.00 32.41 161 ILE A O 1
ATOM 1260 N N . ALA A 1 162 ? 9.863 66.086 78.443 1.00 33.66 162 ALA A N 1
ATOM 1261 C CA . ALA A 1 162 ? 10.557 65.395 79.550 1.00 33.76 162 ALA A CA 1
ATOM 1262 C C . ALA A 1 162 ? 10.926 63.921 79.327 1.00 34.21 162 ALA A C 1
ATOM 1263 O O . ALA A 1 162 ? 11.558 63.303 80.188 1.00 34.36 162 ALA A O 1
ATOM 1265 N N . GLU A 1 163 ? 10.605 63.382 78.157 1.00 34.26 163 GLU A N 1
ATOM 1266 C CA . GLU A 1 163 ? 10.760 61.968 77.884 1.00 34.77 163 GLU A CA 1
ATOM 1267 C C . GLU A 1 163 ? 12.131 61.389 78.294 1.00 34.92 163 GLU A C 1
ATOM 1268 O O . GLU A 1 163 ? 12.195 60.322 78.918 1.00 34.77 163 GLU A O 1
ATOM 1274 N N . TYR A 1 164 ? 13.221 62.076 77.937 1.00 34.27 164 TYR A N 1
ATOM 1275 C CA . TYR A 1 164 ? 14.565 61.538 78.195 1.00 33.59 164 TYR A CA 1
ATOM 1276 C C . TYR A 1 164 ? 15.284 62.184 79.382 1.00 33.09 164 TYR A C 1
ATOM 1277 O O . TYR A 1 164 ? 16.488 61.981 79.575 1.00 32.73 164 TYR A O 1
ATOM 1286 N N . PHE A 1 165 ? 14.561 62.959 80.188 1.00 32.40 165 PHE A N 1
ATOM 1287 C CA . PHE A 1 165 ? 15.181 63.698 81.273 1.00 31.72 165 PHE A CA 1
ATOM 1288 C C . PHE A 1 165 ? 15.825 62.754 82.307 1.00 32.48 165 PHE A C 1
ATOM 1289 O O . PHE A 1 165 ? 15.222 61.749 82.690 1.00 32.14 165 PHE A O 1
ATOM 1297 N N . ASP A 1 166 ? 17.035 63.083 82.771 1.00 33.22 166 ASP A N 1
ATOM 1298 C CA . ASP A 1 166 ? 17.742 62.248 83.741 1.00 34.20 166 ASP A CA 1
ATOM 1299 C C . ASP A 1 166 ? 18.691 63.152 84.505 1.00 33.82 166 ASP A C 1
ATOM 1300 O O . ASP A 1 166 ? 19.581 63.749 83.900 1.00 34.44 166 ASP A O 1
ATOM 1305 N N . SER A 1 167 ? 18.512 63.266 85.822 1.00 32.62 167 SER A N 1
ATOM 1306 C CA . SER A 1 167 ? 19.470 63.967 86.670 1.00 32.24 167 SER A CA 1
ATOM 1307 C C . SER A 1 167 ? 19.540 63.318 88.052 1.00 31.87 167 SER A C 1
ATOM 1308 O O . SER A 1 167 ? 18.498 62.969 88.583 1.00 32.02 167 SER A O 1
ATOM 1311 N N . PRO A 1 168 ? 20.733 63.137 88.628 1.00 31.23 168 PRO A N 1
ATOM 1312 C CA . PRO A 1 168 ? 20.840 62.743 90.029 1.00 31.41 168 PRO A CA 1
ATOM 1313 C C . PRO A 1 168 ? 20.569 63.894 90.987 1.00 31.92 168 PRO A C 1
ATOM 1314 O O . PRO A 1 168 ? 20.331 63.653 92.164 1.00 32.76 168 PRO A O 1
ATOM 1318 N N . LYS A 1 169 ? 20.538 65.126 90.473 1.00 31.50 169 LYS A N 1
ATOM 1319 C CA . LYS A 1 169 ? 20.417 66.325 91.289 1.00 31.17 169 LYS A CA 1
ATOM 1320 C C . LYS A 1 169 ? 19.021 66.984 91.309 1.00 30.57 169 LYS A C 1
ATOM 1321 O O . LYS A 1 169 ? 18.663 67.650 92.290 1.00 29.99 169 LYS A O 1
ATOM 1327 N N . PHE A 1 170 ? 18.261 66.857 90.221 1.00 30.08 170 PHE A N 1
ATOM 1328 C CA . PHE A 1 170 ? 16.964 67.556 90.133 1.00 29.88 170 PHE A CA 1
ATOM 1329 C C . PHE A 1 170 ? 15.824 66.669 89.693 1.00 30.58 170 PHE A C 1
ATOM 1330 O O . PHE A 1 170 ? 16.042 65.746 88.928 1.00 30.94 170 PHE A O 1
ATOM 1338 N N . ASP A 1 171 ? 14.605 66.965 90.170 1.00 30.90 171 ASP A N 1
ATOM 1339 C CA . ASP A 1 171 ? 13.367 66.329 89.702 1.00 31.78 171 ASP A CA 1
ATOM 1340 C C . ASP A 1 171 ? 12.730 67.289 88.712 1.00 31.40 171 ASP A C 1
ATOM 1341 O O . ASP A 1 171 ? 12.470 68.426 89.068 1.00 31.90 171 ASP A O 1
ATOM 1346 N N . LEU A 1 172 ? 12.453 66.850 87.492 1.00 31.11 172 LEU A N 1
ATOM 1347 C CA . LEU A 1 172 ? 11.674 67.659 86.594 1.00 31.72 172 LEU A CA 1
ATOM 1348 C C . LEU A 1 172 ? 10.182 67.407 86.846 1.00 32.76 172 LEU A C 1
ATOM 1349 O O . LEU A 1 172 ? 9.696 66.306 86.620 1.00 33.28 172 LEU A O 1
ATOM 1354 N N . LEU A 1 173 ? 9.461 68.430 87.263 1.00 33.63 173 LEU A N 1
ATOM 1355 C CA . LEU A 1 173 ? 8.035 68.266 87.608 1.00 34.76 173 LEU A CA 1
ATOM 1356 C C . LEU A 1 173 ? 7.116 68.278 86.402 1.00 35.78 173 LEU A C 1
ATOM 1357 O O . LEU A 1 173 ? 6.225 67.448 86.310 1.00 37.46 173 LEU A O 1
ATOM 1362 N N . SER A 1 174 ? 7.322 69.221 85.478 1.00 36.15 174 SER A N 1
ATOM 1363 C CA . SER A 1 174 ? 6.487 69.351 84.273 1.00 35.95 174 SER A CA 1
ATOM 1364 C C . SER A 1 174 ? 7.209 70.158 83.227 1.00 35.54 174 SER A C 1
ATOM 1365 O O . SER A 1 174 ? 8.164 70.863 83.540 1.00 35.69 174 SER A O 1
ATOM 1368 N N . ALA A 1 175 ? 6.727 70.071 81.994 1.00 34.75 175 ALA A N 1
ATOM 1369 C CA . ALA A 1 175 ? 7.317 70.789 80.881 1.00 34.72 175 ALA A CA 1
ATOM 1370 C C . ALA A 1 175 ? 6.308 70.841 79.771 1.00 34.80 175 ALA A C 1
ATOM 1371 O O . ALA A 1 175 ? 5.744 69.818 79.403 1.00 34.08 175 ALA A O 1
ATOM 1373 N N . THR A 1 176 ? 6.060 72.036 79.249 1.00 35.44 176 THR A N 1
ATOM 1374 C CA . THR A 1 176 ? 5.247 72.191 78.052 1.00 36.65 176 THR A CA 1
ATOM 1375 C C . THR A 1 176 ? 5.871 73.256 77.167 1.00 36.63 176 THR A C 1
ATOM 1376 O O . THR A 1 176 ? 6.887 73.851 77.517 1.00 36.48 176 THR A O 1
ATOM 1380 N N . GLN A 1 177 ? 5.256 73.479 76.011 1.00 37.40 177 GLN A N 1
ATOM 1381 C CA . GLN A 1 177 ? 5.621 74.590 75.145 1.00 37.96 177 GLN A CA 1
ATOM 1382 C C . GLN A 1 177 ? 4.385 75.281 74.600 1.00 38.90 177 GLN A C 1
ATOM 1383 O O . GLN A 1 177 ? 3.323 74.680 74.474 1.00 38.72 177 GLN A O 1
ATOM 1389 N N . SER A 1 178 ? 4.543 76.555 74.294 1.00 39.55 178 SER A N 1
ATOM 1390 C CA . SER A 1 178 ? 3.490 77.343 73.735 1.00 41.34 178 SER A CA 1
ATOM 1391 C C . SER A 1 178 ? 4.036 78.167 72.564 1.00 41.78 178 SER A C 1
ATOM 1392 O O . SER A 1 178 ? 5.169 78.652 72.609 1.00 41.02 178 SER A O 1
ATOM 1395 N N . LEU A 1 179 ? 3.232 78.302 71.515 1.00 42.52 179 LEU A N 1
ATOM 1396 C CA . LEU A 1 179 ? 3.609 79.082 70.345 1.00 44.11 179 LEU A CA 1
ATOM 1397 C C . LEU A 1 179 ? 3.024 80.485 70.471 1.00 45.06 179 LEU A C 1
ATOM 1398 O O . LEU A 1 179 ? 1.853 80.640 70.775 1.00 44.65 179 LEU A O 1
ATOM 1403 N N . ASN A 1 180 ? 3.847 81.503 70.259 1.00 46.02 180 ASN A N 1
ATOM 1404 C CA . ASN A 1 180 ? 3.397 82.886 70.389 1.00 47.51 180 ASN A CA 1
ATOM 1405 C C . ASN A 1 180 ? 3.918 83.697 69.220 1.00 48.44 180 ASN A C 1
ATOM 1406 O O . ASN A 1 180 ? 4.786 83.228 68.486 1.00 47.57 180 ASN A O 1
ATOM 1411 N N . ARG A 1 181 ? 3.381 84.901 69.040 1.00 49.94 181 ARG A N 1
ATOM 1412 C CA . ARG A 1 181 ? 3.988 85.880 68.135 1.00 51.96 181 ARG A CA 1
ATOM 1413 C C . ARG A 1 181 ? 4.015 87.270 68.740 1.00 52.66 181 ARG A C 1
ATOM 1414 O O . ARG A 1 181 ? 3.097 87.651 69.463 1.00 52.67 181 ARG A O 1
ATOM 1422 N N . LYS A 1 182 ? 5.087 88.005 68.445 1.00 53.61 182 LYS A N 1
ATOM 1423 C CA . LYS A 1 182 ? 5.365 89.307 69.052 1.00 54.83 182 LYS A CA 1
ATOM 1424 C C . LYS A 1 182 ? 5.685 90.384 68.005 1.00 55.28 182 LYS A C 1
ATOM 1425 O O . LYS A 1 182 ? 6.284 90.106 66.965 1.00 54.88 182 LYS A O 1
ATOM 1431 N N . LYS A 1 183 ? 5.272 91.615 68.292 1.00 56.21 183 LYS A N 1
ATOM 1432 C CA . LYS A 1 183 ? 5.679 92.784 67.509 1.00 57.23 183 LYS A CA 1
ATOM 1433 C C . LYS A 1 183 ? 7.024 93.299 68.041 1.00 57.62 183 LYS A C 1
ATOM 1434 O O . LYS A 1 183 ? 7.152 93.616 69.227 1.00 57.67 183 LYS A O 1
ATOM 1440 N N . TYR A 1 184 ? 8.030 93.366 67.177 1.00 58.39 184 TYR A N 1
ATOM 1441 C CA . TYR A 1 184 ? 9.290 93.999 67.567 1.00 58.98 184 TYR A CA 1
ATOM 1442 C C . TYR A 1 184 ? 9.483 95.370 66.937 1.00 59.35 184 TYR A C 1
ATOM 1443 O O . TYR A 1 184 ? 8.914 95.695 65.884 1.00 59.04 184 TYR A O 1
ATOM 1452 N N . SER A 1 185 ? 10.296 96.157 67.629 1.00 59.82 185 SER A N 1
ATOM 1453 C CA . SER A 1 185 ? 10.640 97.525 67.280 1.00 60.55 185 SER A CA 1
ATOM 1454 C C . SER A 1 185 ? 11.231 97.690 65.876 1.00 61.13 185 SER A C 1
ATOM 1455 O O . SER A 1 185 ? 10.850 98.594 65.133 1.00 60.95 185 SER A O 1
ATOM 1458 N N . CYS A 1 186 ? 12.169 96.816 65.532 1.00 61.75 186 CYS A N 1
ATOM 1459 C CA . CYS A 1 186 ? 12.869 96.866 64.255 1.00 62.92 186 CYS A CA 1
ATOM 1460 C C . CYS A 1 186 ? 11.957 96.822 63.013 1.00 62.83 186 CYS A C 1
ATOM 1461 O O . CYS A 1 186 ? 12.272 97.430 61.983 1.00 63.29 186 CYS A O 1
ATOM 1464 N N . CYS A 1 187 ? 10.842 96.100 63.110 1.00 62.64 187 CYS A N 1
ATOM 1465 C CA . CYS A 1 187 ? 10.180 95.567 61.924 1.00 62.58 187 CYS A CA 1
ATOM 1466 C C . CYS A 1 187 ? 8.658 95.691 61.934 1.00 61.90 187 CYS A C 1
ATOM 1467 O O . CYS A 1 187 ? 8.028 95.766 62.985 1.00 61.83 187 CYS A O 1
ATOM 1470 N N . GLU A 1 188 ? 8.075 95.693 60.745 1.00 61.23 188 GLU A N 1
ATOM 1471 C CA . GLU A 1 188 ? 6.636 95.839 60.609 1.00 60.78 188 GLU A CA 1
ATOM 1472 C C . GLU A 1 188 ? 5.908 94.535 60.958 1.00 59.97 188 GLU A C 1
ATOM 1473 O O . GLU A 1 188 ? 4.879 94.558 61.651 1.00 59.97 188 GLU A O 1
ATOM 1479 N N . ASN A 1 189 ? 6.441 93.408 60.476 1.00 58.65 189 ASN A N 1
ATOM 1480 C CA . ASN A 1 189 ? 5.841 92.086 60.736 1.00 57.15 189 ASN A CA 1
ATOM 1481 C C . ASN A 1 189 ? 6.195 91.510 62.120 1.00 55.60 189 ASN A C 1
ATOM 1482 O O . ASN A 1 189 ? 7.189 91.903 62.756 1.00 55.26 189 ASN A O 1
ATOM 1487 N N . MET A 1 190 ? 5.366 90.585 62.586 1.00 53.27 190 MET A N 1
ATOM 1488 C CA . MET A 1 190 ? 5.646 89.896 63.829 1.00 51.74 190 MET A CA 1
ATOM 1489 C C . MET A 1 190 ? 6.623 88.728 63.632 1.00 48.39 190 MET A C 1
ATOM 1490 O O . MET A 1 190 ? 6.819 88.229 62.520 1.00 48.30 190 MET A O 1
ATOM 1495 N N . TYR A 1 191 ? 7.226 88.311 64.734 1.00 44.64 191 TYR A N 1
ATOM 1496 C CA . TYR A 1 191 ? 8.101 87.153 64.780 1.00 41.60 191 TYR A CA 1
ATOM 1497 C C . TYR A 1 191 ? 7.423 86.058 65.595 1.00 39.41 191 TYR A C 1
ATOM 1498 O O . TYR A 1 191 ? 6.849 86.341 66.623 1.00 39.31 191 TYR A O 1
ATOM 1507 N N . ASP A 1 192 ? 7.477 84.818 65.132 1.00 37.14 192 ASP A N 1
ATOM 1508 C CA . ASP A 1 192 ? 7.040 83.683 65.930 1.00 35.11 192 ASP A CA 1
ATOM 1509 C C . ASP A 1 192 ? 8.082 83.250 66.961 1.00 35.31 192 ASP A C 1
ATOM 1510 O O . ASP A 1 192 ? 9.287 83.273 66.693 1.00 34.13 192 ASP A O 1
ATOM 1515 N N . ASP A 1 193 ? 7.615 82.830 68.129 1.00 34.53 193 ASP A N 1
ATOM 1516 C CA . ASP A 1 193 ? 8.492 82.121 69.042 1.00 35.48 193 ASP A CA 1
ATOM 1517 C C . ASP A 1 193 ? 7.777 80.950 69.674 1.00 34.69 193 ASP A C 1
ATOM 1518 O O . ASP A 1 193 ? 6.541 80.919 69.730 1.00 34.13 193 ASP A O 1
ATOM 1523 N N . ILE A 1 194 ? 8.544 79.957 70.092 1.00 33.27 194 ILE A N 1
ATOM 1524 C CA . ILE A 1 194 ? 7.992 78.931 70.958 1.00 32.83 194 ILE A CA 1
ATOM 1525 C C . ILE A 1 194 ? 8.626 79.123 72.323 1.00 33.05 194 ILE A C 1
ATOM 1526 O O . ILE A 1 194 ? 9.846 79.345 72.444 1.00 32.87 194 ILE A O 1
ATOM 1531 N N . GLU A 1 195 ? 7.793 79.068 73.350 1.00 32.59 195 GLU A N 1
ATOM 1532 C CA . GLU A 1 195 ? 8.252 79.238 74.704 1.00 33.20 195 GLU A CA 1
ATOM 1533 C C . GLU A 1 195 ? 8.129 77.933 75.469 1.00 32.72 195 GLU A C 1
ATOM 1534 O O . GLU A 1 195 ? 7.017 77.402 75.629 1.00 32.75 195 GLU A O 1
ATOM 1540 N N . ILE A 1 196 ? 9.259 77.430 75.960 1.00 31.06 196 ILE A N 1
ATOM 1541 C CA . ILE A 1 196 ? 9.253 76.272 76.831 1.00 31.16 196 ILE A CA 1
ATOM 1542 C C . ILE A 1 196 ? 9.115 76.700 78.286 1.00 30.95 196 ILE A C 1
ATOM 1543 O O . ILE A 1 196 ? 9.856 77.551 78.751 1.00 31.36 196 ILE A O 1
ATOM 1548 N N . THR A 1 197 ? 8.161 76.106 78.993 1.00 29.62 197 THR A N 1
ATOM 1549 C CA . THR A 1 197 ? 7.984 76.355 80.409 1.00 29.25 197 THR A CA 1
ATOM 1550 C C . THR A 1 197 ? 8.163 75.027 81.148 1.00 29.55 197 THR A C 1
ATOM 1551 O O . THR A 1 197 ? 7.561 74.026 80.779 1.00 30.29 197 THR A O 1
ATOM 1555 N N . PHE A 1 198 ? 9.032 75.010 82.151 1.00 28.74 198 PHE A N 1
ATOM 1556 C CA . PHE A 1 198 ? 9.208 73.827 82.950 1.00 28.37 198 PHE A CA 1
ATOM 1557 C C . PHE A 1 198 ? 9.303 74.178 84.425 1.00 28.44 198 PHE A C 1
ATOM 1558 O O . PHE A 1 198 ? 9.629 75.317 84.787 1.00 28.06 198 PHE A O 1
ATOM 1566 N N . ALA A 1 199 ? 8.932 73.215 85.270 1.00 28.56 199 ALA A N 1
ATOM 1567 C CA . ALA A 1 199 ? 9.087 73.327 86.696 1.00 28.45 199 ALA A CA 1
ATOM 1568 C C . ALA A 1 199 ? 10.021 72.234 87.160 1.00 28.28 199 ALA A C 1
ATOM 1569 O O . ALA A 1 199 ? 9.918 71.108 86.719 1.00 28.43 199 ALA A O 1
ATOM 1571 N N . PHE A 1 200 ? 10.938 72.573 88.052 1.00 28.88 200 PHE A N 1
ATOM 1572 C CA . PHE A 1 200 ? 11.863 71.597 88.599 1.00 29.32 200 PHE A CA 1
ATOM 1573 C C . PHE A 1 200 ? 12.198 71.910 90.057 1.00 29.61 200 PHE A C 1
ATOM 1574 O O . PHE A 1 200 ? 12.045 73.038 90.498 1.00 28.89 200 PHE A O 1
ATOM 1582 N N . ARG A 1 201 ? 12.708 70.931 90.792 1.00 30.87 201 ARG A N 1
ATOM 1583 C CA . ARG A 1 201 ? 13.094 71.162 92.173 1.00 32.98 201 ARG A CA 1
ATOM 1584 C C . ARG A 1 201 ? 14.368 70.374 92.501 1.00 33.23 201 ARG A C 1
ATOM 1585 O O . ARG A 1 201 ? 14.737 69.501 91.746 1.00 32.77 201 ARG A O 1
ATOM 1593 N N . LYS A 1 202 ? 15.062 70.710 93.594 1.00 34.79 202 LYS A N 1
ATOM 1594 C CA . LYS A 1 202 ? 16.210 69.913 94.052 1.00 36.51 202 LYS A CA 1
ATOM 1595 C C . LYS A 1 202 ? 15.725 68.553 94.605 1.00 37.19 202 LYS A C 1
ATOM 1596 O O . LYS A 1 202 ? 14.628 68.476 95.142 1.00 37.69 202 LYS A O 1
ATOM 1602 N N . LYS A 1 203 ? 16.515 67.490 94.466 1.00 37.94 203 LYS A N 1
ATOM 1603 C CA . LYS A 1 203 ? 16.138 66.181 95.037 1.00 38.57 203 LYS A CA 1
ATOM 1604 C C . LYS A 1 203 ? 16.339 66.164 96.549 1.00 39.44 203 LYS A C 1
ATOM 1605 O O . LYS A 1 203 ? 17.167 66.924 97.071 1.00 41.03 203 LYS A O 1
ATOM 1611 N N . GLN B 1 1 ? 16.078 83.846 44.267 1.00 50.50 1 GLN B N 1
ATOM 1612 C CA . GLN B 1 1 ? 15.074 84.652 45.037 1.00 50.04 1 GLN B CA 1
ATOM 1613 C C . GLN B 1 1 ? 15.519 86.122 45.258 1.00 48.99 1 GLN B C 1
ATOM 1614 O O . GLN B 1 1 ? 14.715 86.974 45.666 1.00 49.35 1 GLN B O 1
ATOM 1620 N N . ILE B 1 2 ? 16.798 86.402 44.995 1.00 46.76 2 ILE B N 1
ATOM 1621 C CA . ILE B 1 2 ? 17.332 87.766 44.969 1.00 44.21 2 ILE B CA 1
ATOM 1622 C C . ILE B 1 2 ? 18.201 88.005 43.694 1.00 43.35 2 ILE B C 1
ATOM 1623 O O . ILE B 1 2 ? 18.517 87.062 42.959 1.00 43.62 2 ILE B O 1
ATOM 1628 N N . ARG B 1 3 ? 18.584 89.246 43.415 1.00 40.91 3 ARG B N 1
ATOM 1629 C CA . ARG B 1 3 ? 19.555 89.482 42.349 1.00 38.77 3 ARG B CA 1
ATOM 1630 C C . ARG B 1 3 ? 20.927 89.002 42.809 1.00 37.04 3 ARG B C 1
ATOM 1631 O O . ARG B 1 3 ? 21.728 89.802 43.284 1.00 35.87 3 ARG B O 1
ATOM 1639 N N . TRP B 1 4 ? 21.168 87.690 42.682 1.00 35.29 4 TRP B N 1
ATOM 1640 C CA . TRP B 1 4 ? 22.379 87.029 43.199 1.00 34.72 4 TRP B CA 1
ATOM 1641 C C . TRP B 1 4 ? 23.700 87.608 42.725 1.00 33.91 4 TRP B C 1
ATOM 1642 O O . TRP B 1 4 ? 24.691 87.610 43.470 1.00 33.13 4 TRP B O 1
ATOM 1653 N N . THR B 1 5 ? 23.725 88.047 41.467 1.00 33.00 5 THR B N 1
ATOM 1654 C CA . THR B 1 5 ? 24.928 88.644 40.880 1.00 32.23 5 THR B CA 1
ATOM 1655 C C . THR B 1 5 ? 25.301 89.982 41.513 1.00 32.50 5 THR B C 1
ATOM 1656 O O . THR B 1 5 ? 26.495 90.355 41.528 1.00 31.68 5 THR B O 1
ATOM 1660 N N . LEU B 1 6 ? 24.288 90.728 41.978 1.00 32.04 6 LEU B N 1
ATOM 1661 C CA . LEU B 1 6 ? 24.529 91.980 42.700 1.00 32.74 6 LEU B CA 1
ATOM 1662 C C . LEU B 1 6 ? 25.230 91.651 44.022 1.00 33.54 6 LEU B C 1
ATOM 1663 O O . LEU B 1 6 ? 26.212 92.292 44.406 1.00 33.24 6 LEU B O 1
ATOM 1668 N N . LEU B 1 7 ? 24.714 90.627 44.693 1.00 34.45 7 LEU B N 1
ATOM 1669 C CA . LEU B 1 7 ? 25.276 90.164 45.955 1.00 36.22 7 LEU B CA 1
ATOM 1670 C C . LEU B 1 7 ? 26.765 89.856 45.815 1.00 36.96 7 LEU B C 1
ATOM 1671 O O . LEU B 1 7 ? 27.500 89.973 46.775 1.00 37.38 7 LEU B O 1
ATOM 1676 N N . ASN B 1 8 ? 27.217 89.492 44.621 1.00 37.82 8 ASN B N 1
ATOM 1677 C CA . ASN B 1 8 ? 28.655 89.334 44.404 1.00 39.01 8 ASN B CA 1
ATOM 1678 C C . ASN B 1 8 ? 29.419 90.647 44.336 1.00 37.81 8 ASN B C 1
ATOM 1679 O O . ASN B 1 8 ? 30.614 90.669 44.640 1.00 38.82 8 ASN B O 1
ATOM 1684 N N . GLN B 1 9 ? 28.780 91.742 43.925 1.00 35.66 9 GLN B N 1
ATOM 1685 C CA . GLN B 1 9 ? 29.461 93.047 44.056 1.00 33.55 9 GLN B CA 1
ATOM 1686 C C . GLN B 1 9 ? 29.501 93.469 45.532 1.00 32.26 9 GLN B C 1
ATOM 1687 O O . GLN B 1 9 ? 30.513 93.976 46.032 1.00 30.38 9 GLN B O 1
ATOM 1693 N N . ILE B 1 10 ? 28.369 93.265 46.203 1.00 29.69 10 ILE B N 1
ATOM 1694 C CA . ILE B 1 10 ? 28.202 93.601 47.596 1.00 28.56 10 ILE B CA 1
ATOM 1695 C C . ILE B 1 10 ? 29.236 92.921 48.491 1.00 28.54 10 ILE B C 1
ATOM 1696 O O . ILE B 1 10 ? 29.815 93.581 49.339 1.00 28.70 10 ILE B O 1
ATOM 1701 N N . THR B 1 11 ? 29.431 91.616 48.331 1.00 28.28 11 THR B N 1
ATOM 1702 C CA . THR B 1 11 ? 30.450 90.887 49.078 1.00 29.13 11 THR B CA 1
ATOM 1703 C C . THR B 1 11 ? 31.879 91.248 48.590 1.00 29.23 11 THR B C 1
ATOM 1704 O O . THR B 1 11 ? 32.832 91.319 49.368 1.00 29.48 11 THR B O 1
ATOM 1708 N N . GLY B 1 12 ? 32.017 91.469 47.290 1.00 29.60 12 GLY B N 1
ATOM 1709 C CA . GLY B 1 12 ? 33.282 91.952 46.731 1.00 30.31 12 GLY B CA 1
ATOM 1710 C C . GLY B 1 12 ? 33.760 93.269 47.329 1.00 30.18 12 GLY B C 1
ATOM 1711 O O . GLY B 1 12 ? 34.974 93.502 47.449 1.00 30.42 12 GLY B O 1
ATOM 1712 N N . GLU B 1 13 ? 32.817 94.142 47.690 1.00 29.74 13 GLU B N 1
ATOM 1713 C CA . GLU B 1 13 ? 33.147 95.443 48.286 1.00 30.49 13 GLU B CA 1
ATOM 1714 C C . GLU B 1 13 ? 33.107 95.444 49.820 1.00 29.81 13 GLU B C 1
ATOM 1715 O O . GLU B 1 13 ? 33.277 96.495 50.446 1.00 30.11 13 GLU B O 1
ATOM 1721 N N . SER B 1 14 ? 32.890 94.280 50.424 1.00 29.52 14 SER B N 1
ATOM 1722 C CA . SER B 1 14 ? 32.597 94.238 51.849 1.00 29.91 14 SER B CA 1
ATOM 1723 C C . SER B 1 14 ? 33.748 94.632 52.770 1.00 30.46 14 SER B C 1
ATOM 1724 O O . SER B 1 14 ? 33.527 94.882 53.953 1.00 31.11 14 SER B O 1
ATOM 1727 N N . ASP B 1 15 ? 34.972 94.674 52.255 1.00 30.46 15 ASP B N 1
ATOM 1728 C CA . ASP B 1 15 ? 36.104 95.071 53.097 1.00 30.94 15 ASP B CA 1
ATOM 1729 C C . ASP B 1 15 ? 36.001 96.525 53.510 1.00 30.60 15 ASP B C 1
ATOM 1730 O O . ASP B 1 15 ? 36.510 96.908 54.562 1.00 31.24 15 ASP B O 1
ATOM 1735 N N . VAL B 1 16 ? 35.310 97.316 52.687 1.00 30.25 16 VAL B N 1
ATOM 1736 C CA . VAL B 1 16 ? 35.330 98.769 52.778 1.00 30.01 16 VAL B CA 1
ATOM 1737 C C . VAL B 1 16 ? 33.953 99.346 53.078 1.00 30.20 16 VAL B C 1
ATOM 1738 O O . VAL B 1 16 ? 32.960 98.883 52.536 1.00 29.18 16 VAL B O 1
ATOM 1742 N N . ILE B 1 17 ? 33.906 100.345 53.956 1.00 29.78 17 ILE B N 1
ATOM 1743 C CA . ILE B 1 17 ? 32.655 101.069 54.238 1.00 29.16 17 ILE B CA 1
ATOM 1744 C C . ILE B 1 17 ? 32.007 101.602 52.944 1.00 30.70 17 ILE B C 1
ATOM 1745 O O . ILE B 1 17 ? 32.710 102.141 52.090 1.00 29.59 17 ILE B O 1
ATOM 1750 N N . PRO B 1 18 ? 30.694 101.391 52.776 1.00 31.01 18 PRO B N 1
ATOM 1751 C CA . PRO B 1 18 ? 29.988 101.814 51.570 1.00 33.33 18 PRO B CA 1
ATOM 1752 C C . PRO B 1 18 ? 29.577 103.256 51.646 1.00 36.37 18 PRO B C 1
ATOM 1753 O O . PRO B 1 18 ? 28.530 103.575 52.230 1.00 38.03 18 PRO B O 1
ATOM 1757 N N . LEU B 1 19 ? 30.391 104.130 51.072 1.00 38.80 19 LEU B N 1
ATOM 1758 C CA . LEU B 1 19 ? 30.105 105.562 51.069 1.00 41.42 19 LEU B CA 1
ATOM 1759 C C . LEU B 1 19 ? 29.548 105.981 49.718 1.00 44.00 19 LEU B C 1
ATOM 1760 O O . LEU B 1 19 ? 29.935 105.422 48.696 1.00 44.06 19 LEU B O 1
ATOM 1765 N N . SER B 1 20 ? 28.627 106.943 49.715 1.00 47.48 20 SER B N 1
ATOM 1766 C CA . SER B 1 20 ? 28.193 107.583 48.468 1.00 50.69 20 SER B CA 1
ATOM 1767 C C . SER B 1 20 ? 28.750 108.999 48.369 1.00 52.50 20 SER B C 1
ATOM 1768 O O . SER B 1 20 ? 28.475 109.871 49.221 1.00 53.35 20 SER B O 1
ATOM 1771 N N . ASN B 1 21 ? 29.530 109.220 47.311 1.00 54.03 21 ASN B N 1
ATOM 1772 C CA . ASN B 1 21 ? 30.277 110.467 47.123 1.00 55.16 21 ASN B CA 1
ATOM 1773 C C . ASN B 1 21 ? 31.353 110.596 48.204 1.00 54.87 21 ASN B C 1
ATOM 1774 O O . ASN B 1 21 ? 32.207 109.716 48.334 1.00 54.99 21 ASN B O 1
ATOM 1779 N N . ASN B 1 22 ? 31.290 111.674 48.984 1.00 54.10 22 ASN B N 1
ATOM 1780 C CA . ASN B 1 22 ? 32.226 111.907 50.087 1.00 53.17 22 ASN B CA 1
ATOM 1781 C C . ASN B 1 22 ? 31.567 111.677 51.458 1.00 51.44 22 ASN B C 1
ATOM 1782 O O . ASN B 1 22 ? 32.183 111.131 52.378 1.00 51.62 22 ASN B O 1
ATOM 1787 N N . THR B 1 23 ? 30.306 112.110 51.556 1.00 48.93 23 THR B N 1
ATOM 1788 C CA . THR B 1 23 ? 29.444 112.019 52.741 1.00 45.80 23 THR B CA 1
ATOM 1789 C C . THR B 1 23 ? 29.729 110.845 53.693 1.00 43.06 23 THR B C 1
ATOM 1790 O O . THR B 1 23 ? 29.801 109.690 53.244 1.00 42.77 23 THR B O 1
ATOM 1794 N N . PRO B 1 24 ? 29.868 111.138 55.001 1.00 40.46 24 PRO B N 1
ATOM 1795 C CA . PRO B 1 24 ? 29.873 110.107 56.050 1.00 37.75 24 PRO B CA 1
ATOM 1796 C C . PRO B 1 24 ? 28.623 109.223 56.004 1.00 35.16 24 PRO B C 1
ATOM 1797 O O . PRO B 1 24 ? 27.527 109.716 55.733 1.00 33.61 24 PRO B O 1
ATOM 1801 N N . LEU B 1 25 ? 28.799 107.925 56.259 1.00 32.29 25 LEU B N 1
ATOM 1802 C CA . LEU B 1 25 ? 27.676 107.029 56.418 1.00 29.89 25 LEU B CA 1
ATOM 1803 C C . LEU B 1 25 ? 27.062 107.261 57.786 1.00 29.06 25 LEU B C 1
ATOM 1804 O O . LEU B 1 25 ? 27.763 107.218 58.785 1.00 27.82 25 LEU B O 1
ATOM 1809 N N . ASN B 1 26 ? 25.752 107.517 57.830 1.00 28.08 26 ASN B N 1
ATOM 1810 C CA . ASN B 1 26 ? 25.058 107.642 59.103 1.00 28.53 26 ASN B CA 1
ATOM 1811 C C . ASN B 1 26 ? 24.762 106.251 59.602 1.00 27.90 26 ASN B C 1
ATOM 1812 O O . ASN B 1 26 ? 24.060 105.496 58.939 1.00 29.26 26 ASN B O 1
ATOM 1817 N N . VAL B 1 27 ? 25.257 105.925 60.779 1.00 26.47 27 VAL B N 1
ATOM 1818 C CA . VAL B 1 27 ? 24.950 104.653 61.397 1.00 26.23 27 VAL B CA 1
ATOM 1819 C C . VAL B 1 27 ? 24.161 104.930 62.647 1.00 26.08 27 VAL B C 1
ATOM 1820 O O . VAL B 1 27 ? 24.650 105.506 63.589 1.00 26.58 27 VAL B O 1
ATOM 1824 N N . SER B 1 28 ? 22.921 104.495 62.644 1.00 26.01 28 SER B N 1
ATOM 1825 C CA . SER B 1 28 ? 22.062 104.726 63.759 1.00 26.08 28 SER B CA 1
ATOM 1826 C C . SER B 1 28 ? 22.229 103.621 64.804 1.00 26.33 28 SER B C 1
ATOM 1827 O O . SER B 1 28 ? 22.160 102.443 64.466 1.00 26.67 28 SER B O 1
ATOM 1830 N N . LEU B 1 29 ? 22.508 103.990 66.057 1.00 27.04 29 LEU B N 1
ATOM 1831 C CA . LEU B 1 29 ? 22.651 103.028 67.138 1.00 27.77 29 LEU B CA 1
ATOM 1832 C C . LEU B 1 29 ? 21.704 103.299 68.269 1.00 28.00 29 LEU B C 1
ATOM 1833 O O . LEU B 1 29 ? 21.663 104.399 68.793 1.00 27.70 29 LEU B O 1
ATOM 1838 N N . ASN B 1 30 ? 21.012 102.260 68.694 1.00 29.03 30 ASN B N 1
ATOM 1839 C CA . ASN B 1 30 ? 20.187 102.307 69.885 1.00 30.14 30 ASN B CA 1
ATOM 1840 C C . ASN B 1 30 ? 20.482 101.097 70.759 1.00 28.63 30 ASN B C 1
ATOM 1841 O O . ASN B 1 30 ? 20.890 100.062 70.252 1.00 30.15 30 ASN B O 1
ATOM 1846 N N . PHE B 1 31 ? 20.310 101.223 72.064 1.00 26.75 31 PHE B N 1
ATOM 1847 C CA . PHE B 1 31 ? 20.649 100.132 72.957 1.00 25.81 31 PHE B CA 1
ATOM 1848 C C . PHE B 1 31 ? 19.496 99.690 73.816 1.00 26.45 31 PHE B C 1
ATOM 1849 O O . PHE B 1 31 ? 18.684 100.518 74.214 1.00 25.55 31 PHE B O 1
ATOM 1857 N N . LYS B 1 32 ? 19.441 98.387 74.096 1.00 25.59 32 LYS B N 1
ATOM 1858 C CA . LYS B 1 32 ? 18.573 97.855 75.118 1.00 24.79 32 LYS B CA 1
ATOM 1859 C C . LYS B 1 32 ? 19.390 97.022 76.099 1.00 24.54 32 LYS B C 1
ATOM 1860 O O . LYS B 1 32 ? 19.936 95.983 75.753 1.00 23.20 32 LYS B O 1
ATOM 1866 N N . LEU B 1 33 ? 19.458 97.491 77.337 1.00 24.39 33 LEU B N 1
ATOM 1867 C CA . LEU B 1 33 ? 20.006 96.716 78.431 1.00 24.85 33 LEU B CA 1
ATOM 1868 C C . LEU B 1 33 ? 18.963 95.694 78.837 1.00 24.77 33 LEU B C 1
ATOM 1869 O O . LEU B 1 33 ? 17.890 96.077 79.316 1.00 25.58 33 LEU B O 1
ATOM 1874 N N . MET B 1 34 ? 19.280 94.407 78.658 1.00 23.53 34 MET B N 1
ATOM 1875 C CA . MET B 1 34 ? 18.345 93.324 78.904 1.00 23.50 34 MET B CA 1
ATOM 1876 C C . MET B 1 34 ? 18.439 92.699 80.286 1.00 23.27 34 MET B C 1
ATOM 1877 O O . MET B 1 34 ? 17.431 92.236 80.843 1.00 22.79 34 MET B O 1
ATOM 1882 N N . ASN B 1 35 ? 19.655 92.629 80.823 1.00 21.74 35 ASN B N 1
ATOM 1883 C CA . ASN B 1 35 ? 19.902 91.894 82.027 1.00 22.12 35 ASN B CA 1
ATOM 1884 C C . ASN B 1 35 ? 21.338 92.207 82.505 1.00 22.45 35 ASN B C 1
ATOM 1885 O O . ASN B 1 35 ? 22.148 92.615 81.695 1.00 20.37 35 ASN B O 1
ATOM 1890 N N . ILE B 1 36 ? 21.576 92.072 83.812 1.00 23.04 36 ILE B N 1
ATOM 1891 C CA . ILE B 1 36 ? 22.903 92.137 84.437 1.00 24.83 36 ILE B CA 1
ATOM 1892 C C . ILE B 1 36 ? 23.134 90.760 85.009 1.00 25.30 36 ILE B C 1
ATOM 1893 O O . ILE B 1 36 ? 22.344 90.282 85.839 1.00 25.72 36 ILE B O 1
ATOM 1898 N N . VAL B 1 37 ? 24.209 90.107 84.585 1.00 25.45 37 VAL B N 1
ATOM 1899 C CA . VAL B 1 37 ? 24.363 88.700 84.912 1.00 25.63 37 VAL B CA 1
ATOM 1900 C C . VAL B 1 37 ? 25.565 88.344 85.788 1.00 27.41 37 VAL B C 1
ATOM 1901 O O . VAL B 1 37 ? 25.712 87.188 86.198 1.00 28.08 37 VAL B O 1
ATOM 1905 N N . GLU B 1 38 ? 26.437 89.316 86.038 1.00 26.76 38 GLU B N 1
ATOM 1906 C CA . GLU B 1 38 ? 27.449 89.177 87.056 1.00 27.81 38 GLU B CA 1
ATOM 1907 C C . GLU B 1 38 ? 27.620 90.547 87.644 1.00 26.67 38 GLU B C 1
ATOM 1908 O O . GLU B 1 38 ? 27.638 91.528 86.909 1.00 25.35 38 GLU B O 1
ATOM 1914 N N . ALA B 1 39 ? 27.741 90.602 88.964 1.00 27.20 39 ALA B N 1
ATOM 1915 C CA . ALA B 1 39 ? 28.126 91.809 89.665 1.00 28.63 39 ALA B CA 1
ATOM 1916 C C . ALA B 1 39 ? 29.092 91.335 90.739 1.00 29.30 39 ALA B C 1
ATOM 1917 O O . ALA B 1 39 ? 28.718 91.067 91.875 1.00 29.07 39 ALA B O 1
ATOM 1919 N N . ASP B 1 40 ? 30.345 91.196 90.350 1.00 29.51 40 ASP B N 1
ATOM 1920 C CA . ASP B 1 40 ? 31.349 90.615 91.234 1.00 30.61 40 ASP B CA 1
ATOM 1921 C C . ASP B 1 40 ? 32.011 91.676 92.100 1.00 30.70 40 ASP B C 1
ATOM 1922 O O . ASP B 1 40 ? 32.893 92.414 91.633 1.00 30.14 40 ASP B O 1
ATOM 1927 N N . THR B 1 41 ? 31.597 91.754 93.365 1.00 31.29 41 THR B N 1
ATOM 1928 C CA . THR B 1 41 ? 32.030 92.871 94.201 1.00 32.64 41 THR B CA 1
ATOM 1929 C C . THR B 1 41 ? 33.472 92.732 94.665 1.00 33.69 41 THR B C 1
ATOM 1930 O O . THR B 1 41 ? 34.028 93.689 95.154 1.00 33.74 41 THR B O 1
ATOM 1934 N N . GLU B 1 42 ? 34.069 91.557 94.492 1.00 34.87 42 GLU B N 1
ATOM 1935 C CA . GLU B 1 42 ? 35.469 91.355 94.856 1.00 36.26 42 GLU B CA 1
ATOM 1936 C C . GLU B 1 42 ? 36.394 91.814 93.742 1.00 35.73 42 GLU B C 1
ATOM 1937 O O . GLU B 1 42 ? 37.427 92.435 93.999 1.00 36.30 42 GLU B O 1
ATOM 1943 N N . LYS B 1 43 ? 36.031 91.501 92.497 1.00 34.61 43 LYS B N 1
ATOM 1944 C CA . LYS B 1 43 ? 36.860 91.863 91.336 1.00 33.09 43 LYS B CA 1
ATOM 1945 C C . LYS B 1 43 ? 36.469 93.244 90.836 1.00 32.39 43 LYS B C 1
ATOM 1946 O O . LYS B 1 43 ? 37.213 93.863 90.077 1.00 31.86 43 LYS B O 1
ATOM 1952 N N . ASP B 1 44 ? 35.267 93.696 91.218 1.00 30.54 44 ASP B N 1
ATOM 1953 C CA . ASP B 1 44 ? 34.668 94.908 90.672 1.00 28.97 44 ASP B CA 1
ATOM 1954 C C . ASP B 1 44 ? 34.458 94.808 89.177 1.00 27.57 44 ASP B C 1
ATOM 1955 O O . ASP B 1 44 ? 34.959 95.631 88.426 1.00 26.74 44 ASP B O 1
ATOM 1960 N N . GLN B 1 45 ? 33.713 93.793 88.761 1.00 26.20 45 GLN B N 1
ATOM 1961 C CA . GLN B 1 45 ? 33.478 93.525 87.364 1.00 25.21 45 GLN B CA 1
ATOM 1962 C C . GLN B 1 45 ? 31.994 93.203 87.215 1.00 24.34 45 GLN B C 1
ATOM 1963 O O . GLN B 1 45 ? 31.400 92.575 88.077 1.00 23.86 45 GLN B O 1
ATOM 1969 N N . VAL B 1 46 ? 31.426 93.669 86.113 1.00 24.08 46 VAL B N 1
ATOM 1970 C CA . VAL B 1 46 ? 29.998 93.488 85.792 1.00 24.46 46 VAL B CA 1
ATOM 1971 C C . VAL B 1 46 ? 29.860 92.839 84.411 1.00 24.17 46 VAL B C 1
ATOM 1972 O O . VAL B 1 46 ? 30.662 93.116 83.507 1.00 24.20 46 VAL B O 1
ATOM 1976 N N . GLU B 1 47 ? 28.819 92.015 84.236 1.00 24.27 47 GLU B N 1
ATOM 1977 C CA . GLU B 1 47 ? 28.479 91.478 82.938 1.00 24.23 47 GLU B CA 1
ATOM 1978 C C . GLU B 1 47 ? 27.015 91.766 82.693 1.00 23.19 47 GLU B C 1
ATOM 1979 O O . GLU B 1 47 ? 26.185 91.590 83.585 1.00 21.15 47 GLU B O 1
ATOM 1985 N N . VAL B 1 48 ? 26.737 92.251 81.489 1.00 23.20 48 VAL B N 1
ATOM 1986 C CA . VAL B 1 48 ? 25.405 92.643 81.068 1.00 24.17 48 VAL B CA 1
ATOM 1987 C C . VAL B 1 48 ? 25.055 91.890 79.779 1.00 24.19 48 VAL B C 1
ATOM 1988 O O . VAL B 1 48 ? 25.936 91.402 79.062 1.00 23.60 48 VAL B O 1
ATOM 1992 N N . VAL B 1 49 ? 23.766 91.771 79.511 1.00 24.51 49 VAL B N 1
ATOM 1993 C CA . VAL B 1 49 ? 23.302 91.396 78.202 1.00 24.10 49 VAL B CA 1
ATOM 1994 C C . VAL B 1 49 ? 22.729 92.660 77.580 1.00 24.27 49 VAL B C 1
ATOM 1995 O O . VAL B 1 49 ? 21.855 93.308 78.170 1.00 24.97 49 VAL B O 1
ATOM 1999 N N . LEU B 1 50 ? 23.221 92.986 76.389 1.00 23.70 50 LEU B N 1
ATOM 2000 C CA . LEU B 1 50 ? 22.953 94.247 75.724 1.00 24.74 50 LEU B CA 1
ATOM 2001 C C . LEU B 1 50 ? 22.546 93.922 74.304 1.00 25.10 50 LEU B C 1
ATOM 2002 O O . LEU B 1 50 ? 23.226 93.137 73.654 1.00 25.73 50 LEU B O 1
ATOM 2007 N N . TRP B 1 51 ? 21.463 94.519 73.812 1.00 25.39 51 TRP B N 1
ATOM 2008 C CA . TRP B 1 51 ? 21.120 94.450 72.398 1.00 25.58 51 TRP B CA 1
ATOM 2009 C C . TRP B 1 51 ? 21.522 95.768 71.808 1.00 26.50 51 TRP B C 1
ATOM 2010 O O . TRP B 1 51 ? 21.074 96.804 72.285 1.00 27.20 51 TRP B O 1
ATOM 2021 N N . THR B 1 52 ? 22.365 95.728 70.778 1.00 26.66 52 THR B N 1
ATOM 2022 C CA . THR B 1 52 ? 22.744 96.885 69.989 1.00 26.33 52 THR B CA 1
ATOM 2023 C C . THR B 1 52 ? 21.906 96.863 68.733 1.00 27.41 52 THR B C 1
ATOM 2024 O O . THR B 1 52 ? 21.991 95.921 67.948 1.00 27.98 52 THR B O 1
ATOM 2028 N N . GLN B 1 53 ? 21.090 97.893 68.534 1.00 26.92 53 GLN B N 1
ATOM 2029 C CA . GLN B 1 53 ? 20.259 97.962 67.359 1.00 28.63 53 GLN B CA 1
ATOM 2030 C C . GLN B 1 53 ? 20.922 98.958 66.417 1.00 26.65 53 GLN B C 1
ATOM 2031 O O . GLN B 1 53 ? 20.959 100.150 66.673 1.00 27.17 53 GLN B O 1
ATOM 2037 N N . ALA B 1 54 ? 21.473 98.456 65.334 1.00 26.92 54 ALA B N 1
ATOM 2038 C CA . ALA B 1 54 ? 22.224 99.271 64.388 1.00 26.61 54 ALA B CA 1
ATOM 2039 C C . ALA B 1 54 ? 21.473 99.301 63.066 1.00 26.33 54 ALA B C 1
ATOM 2040 O O . ALA B 1 54 ? 20.882 98.313 62.692 1.00 26.49 54 ALA B O 1
ATOM 2042 N N . SER B 1 55 ? 21.498 100.425 62.354 1.00 26.17 55 SER B N 1
ATOM 2043 C CA . SER B 1 55 ? 20.958 100.459 61.003 1.00 26.44 55 SER B CA 1
ATOM 2044 C C . SER B 1 55 ? 21.662 101.489 60.167 1.00 26.58 55 SER B C 1
ATOM 2045 O O . SER B 1 55 ? 22.140 102.490 60.674 1.00 27.42 55 SER B O 1
ATOM 2048 N N . TRP B 1 56 ? 21.742 101.247 58.868 1.00 26.40 56 TRP B N 1
ATOM 2049 C CA . TRP B 1 56 ? 22.359 102.214 57.988 1.00 27.33 56 TRP B CA 1
ATOM 2050 C C . TRP B 1 56 ? 21.701 101.962 56.634 1.00 28.54 56 TRP B C 1
ATOM 2051 O O . TRP B 1 56 ? 20.861 101.065 56.514 1.00 29.45 56 TRP B O 1
ATOM 2062 N N . LYS B 1 57 ? 22.008 102.779 55.637 1.00 30.00 57 LYS B N 1
ATOM 2063 C CA . LYS B 1 57 ? 21.378 102.599 54.340 1.00 30.46 57 LYS B CA 1
ATOM 2064 C C . LYS B 1 57 ? 22.399 102.670 53.223 1.00 30.71 57 LYS B C 1
ATOM 2065 O O . LYS B 1 57 ? 23.271 103.547 53.220 1.00 30.30 57 LYS B O 1
ATOM 2071 N N . VAL B 1 58 ? 22.299 101.735 52.275 1.00 30.66 58 VAL B N 1
ATOM 2072 C CA . VAL B 1 58 ? 23.171 101.745 51.094 1.00 31.07 58 VAL B CA 1
ATOM 2073 C C . VAL B 1 58 ? 22.209 101.666 49.933 1.00 30.94 58 VAL B C 1
ATOM 2074 O O . VAL B 1 58 ? 21.674 100.596 49.664 1.00 31.27 58 VAL B O 1
ATOM 2078 N N . PRO B 1 59 ? 21.943 102.797 49.284 1.00 31.35 59 PRO B N 1
ATOM 2079 C CA . PRO B 1 59 ? 20.934 102.841 48.204 1.00 32.00 59 PRO B CA 1
ATOM 2080 C C . PRO B 1 59 ? 21.098 101.788 47.095 1.00 31.46 59 PRO B C 1
ATOM 2081 O O . PRO B 1 59 ? 20.107 101.270 46.590 1.00 32.09 59 PRO B O 1
ATOM 2085 N N . TYR B 1 60 ? 22.328 101.466 46.712 1.00 30.95 60 TYR B N 1
ATOM 2086 C CA . TYR B 1 60 ? 22.522 100.472 45.647 1.00 30.11 60 TYR B CA 1
ATOM 2087 C C . TYR B 1 60 ? 22.158 99.044 46.018 1.00 29.09 60 TYR B C 1
ATOM 2088 O O . TYR B 1 60 ? 22.042 98.209 45.145 1.00 29.39 60 TYR B O 1
ATOM 2097 N N . TYR B 1 61 ? 21.962 98.760 47.301 1.00 28.27 61 TYR B N 1
ATOM 2098 C CA . TYR B 1 61 ? 21.424 97.479 47.721 1.00 27.67 61 TYR B CA 1
ATOM 2099 C C . TYR B 1 61 ? 19.937 97.348 47.355 1.00 28.57 61 TYR B C 1
ATOM 2100 O O . TYR B 1 61 ? 19.397 96.263 47.448 1.00 27.95 61 TYR B O 1
ATOM 2109 N N . SER B 1 62 ? 19.270 98.442 46.994 1.00 30.11 62 SER B N 1
ATOM 2110 C CA . SER B 1 62 ? 17.806 98.353 46.677 1.00 30.97 62 SER B CA 1
ATOM 2111 C C . SER B 1 62 ? 17.523 97.423 45.485 1.00 31.58 62 SER B C 1
ATOM 2112 O O . SER B 1 62 ? 16.451 96.831 45.402 1.00 32.89 62 SER B O 1
ATOM 2115 N N . SER B 1 63 ? 18.507 97.250 44.598 1.00 32.29 63 SER B N 1
ATOM 2116 C CA . SER B 1 63 ? 18.378 96.348 43.445 1.00 31.93 63 SER B CA 1
ATOM 2117 C C . SER B 1 63 ? 18.360 94.889 43.782 1.00 32.10 63 SER B C 1
ATOM 2118 O O . SER B 1 63 ? 18.072 94.057 42.916 1.00 31.04 63 SER B O 1
ATOM 2121 N N . LEU B 1 64 ? 18.653 94.567 45.037 1.00 32.75 64 LEU B N 1
ATOM 2122 C CA . LEU B 1 64 ? 18.734 93.177 45.471 1.00 33.62 64 LEU B CA 1
ATOM 2123 C C . LEU B 1 64 ? 17.368 92.489 45.456 1.00 34.98 64 LEU B C 1
ATOM 2124 O O . LEU B 1 64 ? 17.266 91.315 45.119 1.00 35.27 64 LEU B O 1
ATOM 2129 N N . LEU B 1 65 ? 16.329 93.238 45.798 1.00 37.00 65 LEU B N 1
ATOM 2130 C CA . LEU B 1 65 ? 14.969 92.714 45.921 1.00 39.35 65 LEU B CA 1
ATOM 2131 C C . LEU B 1 65 ? 13.969 93.307 44.930 1.00 41.40 65 LEU B C 1
ATOM 2132 O O . LEU B 1 65 ? 12.803 92.894 44.906 1.00 42.18 65 LEU B O 1
ATOM 2137 N N . SER B 1 66 ? 14.406 94.285 44.141 1.00 43.72 66 SER B N 1
ATOM 2138 C CA . SER B 1 66 ? 13.539 94.940 43.146 1.00 46.41 66 SER B CA 1
ATOM 2139 C C . SER B 1 66 ? 12.636 94.004 42.341 1.00 47.77 66 SER B C 1
ATOM 2140 O O . SER B 1 66 ? 11.464 94.335 42.097 1.00 48.50 66 SER B O 1
ATOM 2143 N N . SER B 1 67 ? 13.174 92.845 41.957 1.00 49.06 67 SER B N 1
ATOM 2144 C CA . SER B 1 67 ? 12.426 91.847 41.185 1.00 50.41 67 SER B CA 1
ATOM 2145 C C . SER B 1 67 ? 11.890 90.677 42.014 1.00 50.83 67 SER B C 1
ATOM 2146 O O . SER B 1 67 ? 11.408 89.688 41.468 1.00 51.06 67 SER B O 1
ATOM 2149 N N . SER B 1 68 ? 11.964 90.812 43.334 1.00 51.36 68 SER B N 1
ATOM 2150 C CA . SER B 1 68 ? 11.608 89.745 44.269 1.00 51.37 68 SER B CA 1
ATOM 2151 C C . SER B 1 68 ? 10.265 90.018 44.958 1.00 51.44 68 SER B C 1
ATOM 2152 O O . SER B 1 68 ? 9.884 91.176 45.165 1.00 51.36 68 SER B O 1
ATOM 2155 N N . SER B 1 69 ? 9.555 88.953 45.322 1.00 51.48 69 SER B N 1
ATOM 2156 C CA . SER B 1 69 ? 8.325 89.104 46.102 1.00 51.47 69 SER B CA 1
ATOM 2157 C C . SER B 1 69 ? 8.625 89.246 47.607 1.00 51.02 69 SER B C 1
ATOM 2158 O O . SER B 1 69 ? 7.707 89.491 48.406 1.00 51.80 69 SER B O 1
ATOM 2161 N N . LEU B 1 70 ? 9.899 89.090 47.988 1.00 49.52 70 LEU B N 1
ATOM 2162 C CA . LEU B 1 70 ? 10.352 89.359 49.354 1.00 47.79 70 LEU B CA 1
ATOM 2163 C C . LEU B 1 70 ? 10.275 90.844 49.639 1.00 46.29 70 LEU B C 1
ATOM 2164 O O . LEU B 1 70 ? 10.582 91.644 48.772 1.00 46.42 70 LEU B O 1
ATOM 2169 N N . ASP B 1 71 ? 9.871 91.208 50.851 1.00 45.12 71 ASP B N 1
ATOM 2170 C CA . ASP B 1 71 ? 9.897 92.602 51.310 1.00 43.77 71 ASP B CA 1
ATOM 2171 C C . ASP B 1 71 ? 11.258 92.961 51.887 1.00 41.95 71 ASP B C 1
ATOM 2172 O O . ASP B 1 71 ? 11.649 94.126 51.924 1.00 41.53 71 ASP B O 1
ATOM 2177 N N . GLN B 1 72 ? 11.942 91.953 52.400 1.00 39.34 72 GLN B N 1
ATOM 2178 C CA . GLN B 1 72 ? 13.240 92.135 53.015 1.00 37.21 72 GLN B CA 1
ATOM 2179 C C . GLN B 1 72 ? 13.922 90.788 52.943 1.00 35.10 72 GLN B C 1
ATOM 2180 O O . GLN B 1 72 ? 13.256 89.764 52.736 1.00 33.92 72 GLN B O 1
ATOM 2186 N N . VAL B 1 73 ? 15.240 90.782 53.119 1.00 32.31 73 VAL B N 1
ATOM 2187 C CA . VAL B 1 73 ? 15.984 89.542 53.075 1.00 30.22 73 VAL B CA 1
ATOM 2188 C C . VAL B 1 73 ? 17.039 89.520 54.173 1.00 29.31 73 VAL B C 1
ATOM 2189 O O . VAL B 1 73 ? 17.780 90.486 54.350 1.00 27.62 73 VAL B O 1
ATOM 2193 N N . SER B 1 74 ? 17.057 88.427 54.927 1.00 28.11 74 SER B N 1
ATOM 2194 C CA . SER B 1 74 ? 18.073 88.185 55.955 1.00 28.02 74 SER B CA 1
ATOM 2195 C C . SER B 1 74 ? 19.280 87.473 55.354 1.00 27.59 74 SER B C 1
ATOM 2196 O O . SER B 1 74 ? 19.126 86.481 54.648 1.00 27.87 74 SER B O 1
ATOM 2199 N N . LEU B 1 75 ? 20.477 87.948 55.673 1.00 27.37 75 LEU B N 1
ATOM 2200 C CA . LEU B 1 75 ? 21.711 87.467 55.054 1.00 26.78 75 LEU B CA 1
ATOM 2201 C C . LEU B 1 75 ? 22.827 87.358 56.090 1.00 26.28 75 LEU B C 1
ATOM 2202 O O . LEU B 1 75 ? 22.868 88.115 57.026 1.00 25.70 75 LEU B O 1
ATOM 2207 N N . PRO B 1 76 ? 23.736 86.424 55.935 1.00 26.35 76 PRO B N 1
ATOM 2208 C CA . PRO B 1 76 ? 24.835 86.327 56.881 1.00 26.53 76 PRO B CA 1
ATOM 2209 C C . PRO B 1 76 ? 25.633 87.634 56.860 1.00 26.23 76 PRO B C 1
ATOM 2210 O O . PRO B 1 76 ? 25.801 88.264 55.818 1.00 25.91 76 PRO B O 1
ATOM 2214 N N . VAL B 1 77 ? 26.080 88.041 58.031 1.00 26.72 77 VAL B N 1
ATOM 2215 C CA . VAL B 1 77 ? 26.933 89.204 58.215 1.00 27.63 77 VAL B CA 1
ATOM 2216 C C . VAL B 1 77 ? 28.195 89.197 57.310 1.00 28.91 77 VAL B C 1
ATOM 2217 O O . VAL B 1 77 ? 28.660 90.259 56.855 1.00 29.26 77 VAL B O 1
ATOM 2221 N N . SER B 1 78 ? 28.729 88.011 57.021 1.00 29.42 78 SER B N 1
ATOM 2222 C CA . SER B 1 78 ? 29.944 87.887 56.190 1.00 30.40 78 SER B CA 1
ATOM 2223 C C . SER B 1 78 ? 29.737 88.337 54.750 1.00 30.95 78 SER B C 1
ATOM 2224 O O . SER B 1 78 ? 30.693 88.556 54.028 1.00 31.36 78 SER B O 1
ATOM 2227 N N . LYS B 1 79 ? 28.488 88.519 54.339 1.00 30.29 79 LYS B N 1
ATOM 2228 C CA . LYS B 1 79 ? 28.188 88.815 52.950 1.00 29.89 79 LYS B CA 1
ATOM 2229 C C . LYS B 1 79 ? 28.274 90.279 52.574 1.00 29.02 79 LYS B C 1
ATOM 2230 O O . LYS B 1 79 ? 28.209 90.619 51.396 1.00 28.71 79 LYS B O 1
ATOM 2236 N N . MET B 1 80 ? 28.412 91.155 53.561 1.00 27.57 80 MET B N 1
ATOM 2237 C CA . MET B 1 80 ? 28.472 92.582 53.284 1.00 28.50 80 MET B CA 1
ATOM 2238 C C . MET B 1 80 ? 29.234 93.310 54.367 1.00 26.06 80 MET B C 1
ATOM 2239 O O . MET B 1 80 ? 29.453 92.776 55.429 1.00 25.71 80 MET B O 1
ATOM 2244 N N . TRP B 1 81 ? 29.577 94.560 54.119 1.00 25.41 81 TRP B N 1
ATOM 2245 C CA . TRP B 1 81 ? 30.096 95.405 55.184 1.00 25.50 81 TRP B CA 1
ATOM 2246 C C . TRP B 1 81 ? 29.098 95.606 56.315 1.00 25.20 81 TRP B C 1
ATOM 2247 O O . TRP B 1 81 ? 27.884 95.833 56.073 1.00 26.14 81 TRP B O 1
ATOM 2258 N N . THR B 1 82 ? 29.608 95.497 57.545 1.00 24.83 82 THR B N 1
ATOM 2259 C CA . THR B 1 82 ? 28.893 95.827 58.781 1.00 24.05 82 THR B CA 1
ATOM 2260 C C . THR B 1 82 ? 29.811 96.641 59.703 1.00 24.59 82 THR B C 1
ATOM 2261 O O . THR B 1 82 ? 31.054 96.524 59.617 1.00 22.15 82 THR B O 1
ATOM 2265 N N . PRO B 1 83 ? 29.226 97.475 60.569 1.00 24.07 83 PRO B N 1
ATOM 2266 C CA . PRO B 1 83 ? 30.035 98.329 61.439 1.00 24.85 83 PRO B CA 1
ATOM 2267 C C . PRO B 1 83 ? 31.012 97.555 62.328 1.00 25.44 83 PRO B C 1
ATOM 2268 O O . PRO B 1 83 ? 30.656 96.512 62.877 1.00 25.51 83 PRO B O 1
ATOM 2272 N N . ASP B 1 84 ? 32.219 98.100 62.471 1.00 25.23 84 ASP B N 1
ATOM 2273 C CA . ASP B 1 84 ? 33.245 97.517 63.349 1.00 25.47 84 ASP B CA 1
ATOM 2274 C C . ASP B 1 84 ? 33.117 98.117 64.772 1.00 25.09 84 ASP B C 1
ATOM 2275 O O . ASP B 1 84 ? 34.029 98.758 65.303 1.00 23.20 84 ASP B O 1
ATOM 2280 N N . LEU B 1 85 ? 31.949 97.916 65.386 1.00 24.53 85 LEU B N 1
ATOM 2281 C CA . LEU B 1 85 ? 31.724 98.413 66.722 1.00 24.98 85 LEU B CA 1
ATOM 2282 C C . LEU B 1 85 ? 32.566 97.679 67.739 1.00 25.39 85 LEU B C 1
ATOM 2283 O O . LEU B 1 85 ? 32.713 96.450 67.695 1.00 25.78 85 LEU B O 1
ATOM 2288 N N . SER B 1 86 ? 33.146 98.441 68.647 1.00 24.68 86 SER B N 1
ATOM 2289 C CA . SER B 1 86 ? 33.900 97.872 69.719 1.00 24.54 86 SER B CA 1
ATOM 2290 C C . SER B 1 86 ? 33.435 98.558 70.970 1.00 23.93 86 SER B C 1
ATOM 2291 O O . SER B 1 86 ? 33.042 99.734 70.943 1.00 23.81 86 SER B O 1
ATOM 2294 N N . PHE B 1 87 ? 33.474 97.806 72.054 1.00 23.30 87 PHE B N 1
ATOM 2295 C CA . PHE B 1 87 ? 33.282 98.324 73.408 1.00 23.38 87 PHE B CA 1
ATOM 2296 C C . PHE B 1 87 ? 34.657 98.785 73.908 1.00 24.10 87 PHE B C 1
ATOM 2297 O O . PHE B 1 87 ? 35.472 97.949 74.206 1.00 23.95 87 PHE B O 1
ATOM 2305 N N . TYR B 1 88 ? 34.865 100.094 74.019 1.00 25.24 88 TYR B N 1
ATOM 2306 C CA . TYR B 1 88 ? 36.149 100.676 74.358 1.00 27.62 88 TYR B CA 1
ATOM 2307 C C . TYR B 1 88 ? 36.581 100.303 75.743 1.00 27.61 88 TYR B C 1
ATOM 2308 O O . TYR B 1 88 ? 37.754 100.336 76.039 1.00 28.14 88 TYR B O 1
ATOM 2317 N N . ASN B 1 89 ? 35.635 99.936 76.596 1.00 26.46 89 ASN B N 1
ATOM 2318 C CA . ASN B 1 89 ? 35.981 99.609 77.957 1.00 25.78 89 ASN B CA 1
ATOM 2319 C C . ASN B 1 89 ? 35.684 98.162 78.366 1.00 25.33 89 ASN B C 1
ATOM 2320 O O . ASN B 1 89 ? 35.673 97.855 79.550 1.00 24.91 89 ASN B O 1
ATOM 2325 N N . ALA B 1 90 ? 35.487 97.287 77.380 1.00 24.71 90 ALA B N 1
ATOM 2326 C CA . ALA B 1 90 ? 35.405 95.827 77.592 1.00 25.04 90 ALA B CA 1
ATOM 2327 C C . ALA B 1 90 ? 36.699 95.270 78.141 1.00 25.32 90 ALA B C 1
ATOM 2328 O O . ALA B 1 90 ? 37.807 95.711 77.754 1.00 25.31 90 ALA B O 1
ATOM 2330 N N . ILE B 1 91 ? 36.586 94.285 79.024 1.00 24.26 91 ILE B N 1
ATOM 2331 C CA . ILE B 1 91 ? 37.804 93.659 79.558 1.00 23.20 91 ILE B CA 1
ATOM 2332 C C . ILE B 1 91 ? 37.902 92.174 79.169 1.00 24.10 91 ILE B C 1
ATOM 2333 O O . ILE B 1 91 ? 38.852 91.483 79.539 1.00 23.62 91 ILE B O 1
ATOM 2338 N N . ALA B 1 92 ? 36.868 91.696 78.479 1.00 22.54 92 ALA B N 1
ATOM 2339 C CA . ALA B 1 92 ? 36.840 90.392 77.825 1.00 22.66 92 ALA B CA 1
ATOM 2340 C C . ALA B 1 92 ? 36.150 90.595 76.479 1.00 21.95 92 ALA B C 1
ATOM 2341 O O . ALA B 1 92 ? 35.448 91.577 76.291 1.00 22.58 92 ALA B O 1
ATOM 2343 N N . ALA B 1 93 ? 36.413 89.730 75.523 1.00 22.09 93 ALA B N 1
ATOM 2344 C CA . ALA B 1 93 ? 35.862 89.877 74.211 1.00 22.62 93 ALA B CA 1
ATOM 2345 C C . ALA B 1 93 ? 34.334 89.661 74.371 1.00 23.29 93 ALA B C 1
ATOM 2346 O O . ALA B 1 93 ? 33.926 88.741 75.057 1.00 22.76 93 ALA B O 1
ATOM 2348 N N . PRO B 1 94 ? 33.507 90.511 73.802 1.00 23.67 94 PRO B N 1
ATOM 2349 C CA . PRO B 1 94 ? 32.044 90.292 73.901 1.00 24.13 94 PRO B CA 1
ATOM 2350 C C . PRO B 1 94 ? 31.621 88.996 73.214 1.00 25.14 94 PRO B C 1
ATOM 2351 O O . PRO B 1 94 ? 32.240 88.585 72.222 1.00 25.77 94 PRO B O 1
ATOM 2355 N N . GLU B 1 95 ? 30.614 88.333 73.782 1.00 24.36 95 GLU B N 1
ATOM 2356 C CA . GLU B 1 95 ? 30.162 87.020 73.352 1.00 25.61 95 GLU B CA 1
ATOM 2357 C C . GLU B 1 95 ? 28.833 87.244 72.669 1.00 25.21 95 GLU B C 1
ATOM 2358 O O . GLU B 1 95 ? 27.919 87.809 73.292 1.00 24.00 95 GLU B O 1
ATOM 2364 N N . LEU B 1 96 ? 28.750 86.859 71.392 1.00 24.62 96 LEU B N 1
ATOM 2365 C CA . LEU B 1 96 ? 27.553 87.015 70.602 1.00 25.10 96 LEU B CA 1
ATOM 2366 C C . LEU B 1 96 ? 26.519 85.964 71.016 1.00 25.25 96 LEU B C 1
ATOM 2367 O O . LEU B 1 96 ? 26.837 84.776 71.083 1.00 24.70 96 LEU B O 1
ATOM 2372 N N . LEU B 1 97 ? 25.290 86.400 71.274 1.00 25.12 97 LEU B N 1
ATOM 2373 C CA . LEU B 1 97 ? 24.251 85.484 71.761 1.00 25.94 97 LEU B CA 1
ATOM 2374 C C . LEU B 1 97 ? 23.168 85.243 70.731 1.00 26.78 97 LEU B C 1
ATOM 2375 O O . LEU B 1 97 ? 22.258 84.451 70.960 1.00 28.36 97 LEU B O 1
ATOM 2380 N N . SER B 1 98 ? 23.241 85.944 69.611 1.00 27.88 98 SER B N 1
ATOM 2381 C CA . SER B 1 98 ? 22.217 85.849 68.572 1.00 28.24 98 SER B CA 1
ATOM 2382 C C . SER B 1 98 ? 22.804 85.417 67.225 1.00 28.36 98 SER B C 1
ATOM 2383 O O . SER B 1 98 ? 24.026 85.348 67.071 1.00 27.61 98 SER B O 1
ATOM 2386 N N . ALA B 1 99 ? 21.932 85.115 66.267 1.00 28.08 99 ALA B N 1
ATOM 2387 C CA . ALA B 1 99 ? 22.345 84.735 64.911 1.00 29.04 99 ALA B CA 1
ATOM 2388 C C . ALA B 1 99 ? 23.090 85.884 64.210 1.00 28.68 99 ALA B C 1
ATOM 2389 O O . ALA B 1 99 ? 22.628 87.021 64.219 1.00 28.28 99 ALA B O 1
ATOM 2391 N N . ASP B 1 100 ? 24.243 85.590 63.609 1.00 28.97 100 ASP B N 1
ATOM 2392 C CA . ASP B 1 100 ? 25.045 86.634 62.952 1.00 28.64 100 ASP B CA 1
ATOM 2393 C C . ASP B 1 100 ? 24.468 86.941 61.537 1.00 28.31 100 ASP B C 1
ATOM 2394 O O . ASP B 1 100 ? 25.057 86.601 60.492 1.00 27.44 100 ASP B O 1
ATOM 2399 N N . ARG B 1 101 ? 23.295 87.583 61.520 1.00 26.57 101 ARG B N 1
ATOM 2400 C CA . ARG B 1 101 ? 22.618 87.918 60.269 1.00 26.35 101 ARG B CA 1
ATOM 2401 C C . ARG B 1 101 ? 22.062 89.339 60.289 1.00 25.02 101 ARG B C 1
ATOM 2402 O O . ARG B 1 101 ? 21.739 89.856 61.336 1.00 24.62 101 ARG B O 1
ATOM 2410 N N . VAL B 1 102 ? 21.998 89.960 59.118 1.00 24.88 102 VAL B N 1
ATOM 2411 C CA . VAL B 1 102 ? 21.487 91.310 58.931 1.00 26.00 102 VAL B CA 1
ATOM 2412 C C . VAL B 1 102 ? 20.245 91.170 58.060 1.00 27.15 102 VAL B C 1
ATOM 2413 O O . VAL B 1 102 ? 20.116 90.185 57.331 1.00 28.18 102 VAL B O 1
ATOM 2417 N N . VAL B 1 103 ? 19.319 92.112 58.176 1.00 27.57 103 VAL B N 1
ATOM 2418 C CA . VAL B 1 103 ? 18.195 92.185 57.265 1.00 27.09 103 VAL B CA 1
ATOM 2419 C C . VAL B 1 103 ? 18.318 93.400 56.350 1.00 26.88 103 VAL B C 1
ATOM 2420 O O . VAL B 1 103 ? 18.487 94.521 56.824 1.00 27.17 103 VAL B O 1
ATOM 2424 N N . VAL B 1 104 ? 18.225 93.167 55.031 1.00 27.57 104 VAL B N 1
ATOM 2425 C CA . VAL B 1 104 ? 18.176 94.239 54.033 1.00 27.71 104 VAL B CA 1
ATOM 2426 C C . VAL B 1 104 ? 16.738 94.459 53.566 1.00 28.95 104 VAL B C 1
ATOM 2427 O O . VAL B 1 104 ? 16.050 93.503 53.264 1.00 29.57 104 VAL B O 1
ATOM 2431 N N . SER B 1 105 ? 16.290 95.707 53.529 1.00 30.64 105 SER B N 1
ATOM 2432 C CA . SER B 1 105 ? 14.925 96.049 53.059 1.00 32.38 105 SER B CA 1
ATOM 2433 C C . SER B 1 105 ? 14.950 96.486 51.609 1.00 33.02 105 SER B C 1
ATOM 2434 O O . SER B 1 105 ? 16.027 96.679 51.038 1.00 32.32 105 SER B O 1
ATOM 2437 N N . LYS B 1 106 ? 13.770 96.688 51.020 1.00 33.77 106 LYS B N 1
ATOM 2438 C CA . LYS B 1 106 ? 13.683 97.017 49.595 1.00 35.10 106 LYS B CA 1
ATOM 2439 C C . LYS B 1 106 ? 14.372 98.317 49.219 1.00 34.97 106 LYS B C 1
ATOM 2440 O O . LYS B 1 106 ? 14.815 98.473 48.090 1.00 34.88 106 LYS B O 1
ATOM 2446 N N . ASP B 1 107 ? 14.479 99.251 50.155 1.00 34.99 107 ASP B N 1
ATOM 2447 C CA . ASP B 1 107 ? 15.163 100.497 49.842 1.00 35.50 107 ASP B CA 1
ATOM 2448 C C . ASP B 1 107 ? 16.653 100.495 50.155 1.00 34.49 107 ASP B C 1
ATOM 2449 O O . ASP B 1 107 ? 17.293 101.526 50.036 1.00 34.65 107 ASP B O 1
ATOM 2454 N N . GLY B 1 108 ? 17.207 99.367 50.581 1.00 33.88 108 GLY B N 1
ATOM 2455 C CA . GLY B 1 108 ? 18.642 99.310 50.831 1.00 32.35 108 GLY B CA 1
ATOM 2456 C C . GLY B 1 108 ? 19.028 99.642 52.263 1.00 32.16 108 GLY B C 1
ATOM 2457 O O . GLY B 1 108 ? 20.220 99.698 52.585 1.00 31.35 108 GLY B O 1
ATOM 2458 N N . SER B 1 109 ? 18.036 99.850 53.133 1.00 31.43 109 SER B N 1
ATOM 2459 C CA . SER B 1 109 ? 18.328 100.012 54.549 1.00 31.57 109 SER B CA 1
ATOM 2460 C C . SER B 1 109 ? 18.647 98.654 55.196 1.00 31.24 109 SER B C 1
ATOM 2461 O O . SER B 1 109 ? 18.003 97.640 54.902 1.00 31.07 109 SER B O 1
ATOM 2464 N N . VAL B 1 110 ? 19.707 98.637 56.009 1.00 29.60 110 VAL B N 1
ATOM 2465 C CA . VAL B 1 110 ? 20.191 97.438 56.646 1.00 28.23 110 VAL B CA 1
ATOM 2466 C C . VAL B 1 110 ? 19.989 97.551 58.161 1.00 28.27 110 VAL B C 1
ATOM 2467 O O . VAL B 1 110 ? 20.257 98.608 58.747 1.00 27.81 110 VAL B O 1
ATOM 2471 N N . ILE B 1 111 ? 19.504 96.460 58.771 1.00 27.43 111 ILE B N 1
ATOM 2472 C CA . ILE B 1 111 ? 19.262 96.366 60.209 1.00 28.90 111 ILE B CA 1
ATOM 2473 C C . ILE B 1 111 ? 20.059 95.200 60.758 1.00 27.16 111 ILE B C 1
ATOM 2474 O O . ILE B 1 111 ? 20.099 94.129 60.170 1.00 27.10 111 ILE B O 1
ATOM 2479 N N . TYR B 1 112 ? 20.666 95.424 61.905 1.00 26.89 112 TYR B N 1
ATOM 2480 C CA . TYR B 1 112 ? 21.605 94.487 62.481 1.00 26.04 112 TYR B CA 1
ATOM 2481 C C . TYR B 1 112 ? 21.503 94.616 63.980 1.00 24.88 112 TYR B C 1
ATOM 2482 O O . TYR B 1 112 ? 21.735 95.705 64.510 1.00 23.97 112 TYR B O 1
ATOM 2491 N N . VAL B 1 113 ? 21.158 93.539 64.672 1.00 23.70 113 VAL B N 1
ATOM 2492 C CA . VAL B 1 113 ? 20.937 93.637 66.114 1.00 23.98 113 VAL B CA 1
ATOM 2493 C C . VAL B 1 113 ? 21.671 92.536 66.840 1.00 23.25 113 VAL B C 1
ATOM 2494 O O . VAL B 1 113 ? 21.066 91.551 67.198 1.00 23.09 113 VAL B O 1
ATOM 2498 N N . PRO B 1 114 ? 22.985 92.656 67.055 1.00 22.75 114 PRO B N 1
ATOM 2499 C CA . PRO B 1 114 ? 23.661 91.657 67.860 1.00 22.35 114 PRO B CA 1
ATOM 2500 C C . PRO B 1 114 ? 23.238 91.762 69.334 1.00 23.07 114 PRO B C 1
ATOM 2501 O O . PRO B 1 114 ? 23.190 92.854 69.896 1.00 23.47 114 PRO B O 1
ATOM 2505 N N . SER B 1 115 ? 22.923 90.633 69.943 1.00 22.28 115 SER B N 1
ATOM 2506 C CA . SER B 1 115 ? 22.747 90.584 71.371 1.00 22.11 115 SER B CA 1
ATOM 2507 C C . SER B 1 115 ? 24.054 90.022 71.924 1.00 21.57 115 SER B C 1
ATOM 2508 O O . SER B 1 115 ? 24.435 88.965 71.499 1.00 21.62 115 SER B O 1
ATOM 2511 N N . GLN B 1 116 ? 24.685 90.696 72.881 1.00 21.06 116 GLN B N 1
ATOM 2512 C CA . GLN B 1 116 ? 26.020 90.292 73.382 1.00 21.70 116 GLN B CA 1
ATOM 2513 C C . GLN B 1 116 ? 26.097 90.305 74.896 1.00 22.31 116 GLN B C 1
ATOM 2514 O O . GLN B 1 116 ? 25.412 91.107 75.556 1.00 22.01 116 GLN B O 1
ATOM 2520 N N . ARG B 1 117 ? 26.937 89.425 75.443 1.00 21.46 117 ARG B N 1
ATOM 2521 C CA . ARG B 1 117 ? 27.246 89.443 76.851 1.00 22.22 117 ARG B CA 1
ATOM 2522 C C . ARG B 1 117 ? 28.570 90.191 76.940 1.00 22.30 117 ARG B C 1
ATOM 2523 O O . ARG B 1 117 ? 29.525 89.764 76.277 1.00 21.08 117 ARG B O 1
ATOM 2531 N N . VAL B 1 118 ? 28.631 91.282 77.717 1.00 22.34 118 VAL B N 1
ATOM 2532 C CA . VAL B 1 118 ? 29.846 92.161 77.705 1.00 22.27 118 VAL B CA 1
ATOM 2533 C C . VAL B 1 118 ? 30.372 92.333 79.127 1.00 22.93 118 VAL B C 1
ATOM 2534 O O . VAL B 1 118 ? 29.598 92.585 80.026 1.00 20.43 118 VAL B O 1
ATOM 2538 N N . ARG B 1 119 ? 31.697 92.182 79.333 1.00 22.85 119 ARG B N 1
ATOM 2539 C CA . ARG B 1 119 ? 32.249 92.360 80.665 1.00 23.54 119 ARG B CA 1
ATOM 2540 C C . ARG B 1 119 ? 33.066 93.650 80.732 1.00 22.43 119 ARG B C 1
ATOM 2541 O O . ARG B 1 119 ? 33.800 93.970 79.770 1.00 22.14 119 ARG B O 1
ATOM 2549 N N . PHE B 1 120 ? 32.952 94.374 81.855 1.00 22.31 120 PHE B N 1
ATOM 2550 C CA . PHE B 1 120 ? 33.771 95.558 82.092 1.00 23.58 120 PHE B CA 1
ATOM 2551 C C . PHE B 1 120 ? 33.951 95.778 83.568 1.00 24.02 120 PHE B C 1
ATOM 2552 O O . PHE B 1 120 ? 33.223 95.198 84.354 1.00 24.58 120 PHE B O 1
ATOM 2560 N N . THR B 1 121 ? 34.930 96.598 83.950 1.00 25.21 121 THR B N 1
ATOM 2561 C CA . THR B 1 121 ? 35.102 96.937 85.357 1.00 26.91 121 THR B CA 1
ATOM 2562 C C . THR B 1 121 ? 34.170 98.072 85.802 1.00 27.38 121 THR B C 1
ATOM 2563 O O . THR B 1 121 ? 33.893 98.995 85.056 1.00 27.31 121 THR B O 1
ATOM 2567 N N . CYS B 1 122 ? 33.709 97.997 87.038 1.00 28.92 122 CYS B N 1
ATOM 2568 C CA . CYS B 1 122 ? 32.744 98.959 87.578 1.00 29.48 122 CYS B CA 1
ATOM 2569 C C . CYS B 1 122 ? 32.910 98.869 89.070 1.00 28.85 122 CYS B C 1
ATOM 2570 O O . CYS B 1 122 ? 32.968 97.755 89.596 1.00 29.47 122 CYS B O 1
ATOM 2573 N N . ASP B 1 123 ? 32.990 100.005 89.757 1.00 27.04 123 ASP B N 1
ATOM 2574 C CA . ASP B 1 123 ? 33.099 100.007 91.222 1.00 27.06 123 ASP B CA 1
ATOM 2575 C C . ASP B 1 123 ? 31.758 99.636 91.878 1.00 26.29 123 ASP B C 1
ATOM 2576 O O . ASP B 1 123 ? 30.791 100.406 91.840 1.00 26.47 123 ASP B O 1
ATOM 2581 N N . LEU B 1 124 ? 31.737 98.464 92.502 1.00 25.76 124 LEU B N 1
ATOM 2582 C CA . LEU B 1 124 ? 30.506 97.871 93.003 1.00 26.81 124 LEU B CA 1
ATOM 2583 C C . LEU B 1 124 ? 30.324 98.045 94.498 1.00 27.04 124 LEU B C 1
ATOM 2584 O O . LEU B 1 124 ? 29.493 97.387 95.101 1.00 28.95 124 LEU B O 1
ATOM 2589 N N . ILE B 1 125 ? 31.098 98.942 95.079 1.00 27.26 125 ILE B N 1
ATOM 2590 C CA . ILE B 1 125 ? 31.047 99.160 96.509 1.00 27.27 125 ILE B CA 1
ATOM 2591 C C . ILE B 1 125 ? 29.653 99.540 97.032 1.00 26.45 125 ILE B C 1
ATOM 2592 O O . ILE B 1 125 ? 29.313 99.164 98.148 1.00 26.68 12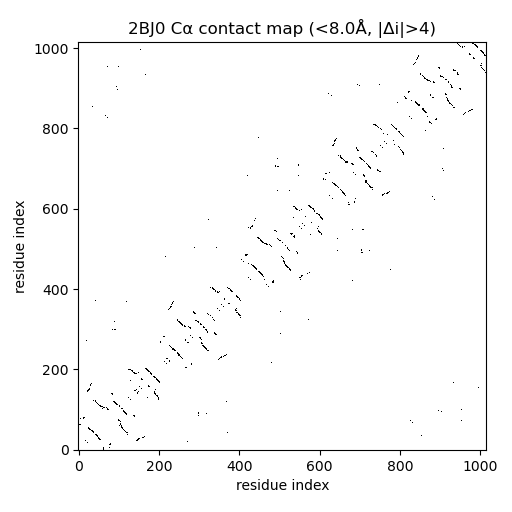5 ILE B O 1
ATOM 2597 N N . ASN B 1 126 ? 28.857 100.265 96.249 1.00 25.97 126 ASN B N 1
ATOM 2598 C CA . ASN B 1 126 ? 27.508 100.649 96.688 1.00 26.47 126 ASN B CA 1
ATOM 2599 C C . ASN B 1 126 ? 26.363 99.845 96.089 1.00 26.44 126 ASN B C 1
ATOM 2600 O O . ASN B 1 126 ? 25.191 100.266 96.131 1.00 26.05 126 ASN B O 1
ATOM 2605 N N . VAL B 1 127 ? 26.677 98.667 95.576 1.00 26.68 127 VAL B N 1
ATOM 2606 C CA . VAL B 1 127 ? 25.686 97.926 94.812 1.00 26.65 127 VAL B CA 1
ATOM 2607 C C . VAL B 1 127 ? 24.535 97.439 95.699 1.00 28.07 127 VAL B C 1
ATOM 2608 O O . VAL B 1 127 ? 23.443 97.183 95.199 1.00 26.72 127 VAL B O 1
ATOM 2612 N N . ASP B 1 128 ? 24.788 97.333 97.004 1.00 29.20 128 ASP B N 1
ATOM 2613 C CA . ASP B 1 128 ? 23.768 96.888 97.932 1.00 31.41 128 ASP B CA 1
ATOM 2614 C C . ASP B 1 128 ? 23.190 98.034 98.764 1.00 31.62 128 ASP B C 1
ATOM 2615 O O . ASP B 1 128 ? 22.982 97.884 99.966 1.00 32.44 128 ASP B O 1
ATOM 2620 N N . THR B 1 129 ? 22.958 99.185 98.128 1.00 31.64 129 THR B N 1
ATOM 2621 C CA . THR B 1 129 ? 22.471 100.376 98.799 1.00 31.74 129 THR B CA 1
ATOM 2622 C C . THR B 1 129 ? 21.330 100.852 97.949 1.00 32.43 129 THR B C 1
ATOM 2623 O O . THR B 1 129 ? 21.238 100.478 96.779 1.00 33.02 129 THR B O 1
ATOM 2627 N N . GLU B 1 130 ? 20.486 101.705 98.500 1.00 31.93 130 GLU B N 1
ATOM 2628 C CA . GLU B 1 130 ? 19.357 102.233 97.735 1.00 32.45 130 GLU B CA 1
ATOM 2629 C C . GLU B 1 130 ? 19.740 102.978 96.416 1.00 31.02 130 GLU B C 1
ATOM 2630 O O . GLU B 1 130 ? 19.067 102.779 95.417 1.00 30.45 130 GLU B O 1
ATOM 2636 N N . PRO B 1 131 ? 20.779 103.827 96.391 1.00 29.54 131 PRO B N 1
ATOM 2637 C CA . PRO B 1 131 ? 21.163 104.481 95.136 1.00 28.50 131 PRO B CA 1
ATOM 2638 C C . PRO B 1 131 ? 21.861 103.528 94.160 1.00 27.92 131 PRO B C 1
ATOM 2639 O O . PRO B 1 131 ? 21.855 103.769 92.960 1.00 27.78 131 PRO B O 1
ATOM 2643 N N . GLY B 1 132 ? 22.442 102.459 94.682 1.00 26.68 132 GLY B N 1
ATOM 2644 C CA . GLY B 1 132 ? 23.071 101.437 93.867 1.00 26.33 132 GLY B CA 1
ATOM 2645 C C . GLY B 1 132 ? 24.422 101.862 93.296 1.00 25.99 132 GLY B C 1
ATOM 2646 O O . GLY B 1 132 ? 24.945 102.931 93.646 1.00 25.33 132 GLY B O 1
ATOM 2647 N N . ALA B 1 133 ? 24.961 101.026 92.413 1.00 24.82 133 ALA B N 1
ATOM 2648 C CA . ALA B 1 133 ? 26.222 101.272 91.785 1.00 26.04 133 ALA B CA 1
ATOM 2649 C C . ALA B 1 133 ? 25.971 101.790 90.377 1.00 26.16 133 ALA B C 1
ATOM 2650 O O . ALA B 1 133 ? 25.019 101.365 89.714 1.00 27.08 133 ALA B O 1
ATOM 2652 N N . THR B 1 134 ? 26.826 102.710 89.922 1.00 27.09 134 THR B N 1
ATOM 2653 C CA . THR B 1 134 ? 26.655 103.346 88.600 1.00 26.91 134 THR B CA 1
ATOM 2654 C C . THR B 1 134 ? 27.787 102.889 87.694 1.00 28.09 134 THR B C 1
ATOM 2655 O O . THR B 1 134 ? 28.943 102.952 88.096 1.00 26.34 134 THR B O 1
ATOM 2659 N N . CYS B 1 135 ? 27.445 102.458 86.485 1.00 28.41 135 CYS B N 1
ATOM 2660 C CA . CYS B 1 135 ? 28.395 101.888 85.553 1.00 30.10 135 CYS B CA 1
ATOM 2661 C C . CYS B 1 135 ? 28.246 102.551 84.191 1.00 29.41 135 CYS B C 1
ATOM 2662 O O . CYS B 1 135 ? 27.222 103.181 83.909 1.00 29.42 135 CYS B O 1
ATOM 2665 N N . ARG B 1 136 ? 29.276 102.443 83.362 1.00 28.99 136 ARG B N 1
ATOM 2666 C CA . ARG B 1 136 ? 29.263 103.037 82.025 1.00 29.74 136 ARG B CA 1
ATOM 2667 C C . ARG B 1 136 ? 29.762 102.019 80.992 1.00 28.40 136 ARG B C 1
ATOM 2668 O O . ARG B 1 136 ? 30.601 101.173 81.315 1.00 28.86 136 ARG B O 1
ATOM 2676 N N . ILE B 1 137 ? 29.243 102.100 79.771 1.00 26.19 137 ILE B N 1
ATOM 2677 C CA . ILE B 1 137 ? 29.656 101.243 78.656 1.00 25.86 137 ILE B CA 1
ATOM 2678 C C . ILE B 1 137 ? 29.883 102.146 77.468 1.00 25.60 137 ILE B C 1
ATOM 2679 O O . ILE B 1 137 ? 28.966 102.858 77.071 1.00 24.36 137 ILE B O 1
ATOM 2684 N N . LYS B 1 138 ? 31.081 102.127 76.891 1.00 24.93 138 LYS B N 1
ATOM 2685 C CA . LYS B 1 138 ? 31.368 102.965 75.731 1.00 25.66 138 LYS B CA 1
ATOM 2686 C C . LYS B 1 138 ? 31.532 102.144 74.450 1.00 24.59 138 LYS B C 1
ATOM 2687 O O . LYS B 1 138 ? 32.284 101.193 74.416 1.00 23.74 138 LYS B O 1
ATOM 2693 N N . VAL B 1 139 ? 30.814 102.550 73.405 1.00 24.76 139 VAL B N 1
ATOM 2694 C CA . VAL B 1 139 ? 30.726 101.854 72.103 1.00 24.85 139 VAL B CA 1
ATOM 2695 C C . VAL B 1 139 ? 30.957 102.821 70.935 1.00 24.00 139 VAL B C 1
ATOM 2696 O O . VAL B 1 139 ? 30.381 103.904 70.887 1.00 22.34 139 VAL B O 1
ATOM 2700 N N . GLY B 1 140 ? 31.793 102.412 69.981 1.00 24.15 140 GLY B N 1
ATOM 2701 C CA . GLY B 1 140 ? 32.080 103.224 68.802 1.00 23.25 140 GLY B CA 1
ATOM 2702 C C . GLY B 1 140 ? 32.775 102.381 67.768 1.00 23.39 140 GLY B C 1
ATOM 2703 O O . GLY B 1 140 ? 33.197 101.266 68.058 1.00 23.99 140 GLY B O 1
ATOM 2704 N N . SER B 1 141 ? 32.881 102.898 66.554 1.00 23.15 141 SER B N 1
ATOM 2705 C CA . SER B 1 141 ? 33.715 102.274 65.559 1.00 23.11 141 SER B CA 1
ATOM 2706 C C . SER B 1 141 ? 35.174 102.240 66.058 1.00 23.77 141 SER B C 1
ATOM 2707 O O . SER B 1 141 ? 35.675 103.237 66.557 1.00 23.36 141 SER B O 1
ATOM 2710 N N . TRP B 1 142 ? 35.846 101.104 65.915 1.00 24.18 142 TRP B N 1
ATOM 2711 C CA . TRP B 1 142 ? 37.255 101.045 66.276 1.00 24.64 142 TRP B CA 1
ATOM 2712 C C . TRP B 1 142 ? 38.062 101.792 65.245 1.00 24.33 142 TRP B C 1
ATOM 2713 O O . TRP B 1 142 ? 38.978 102.521 65.580 1.00 24.95 142 TRP B O 1
ATOM 2724 N N . THR B 1 143 ? 37.734 101.622 63.969 1.00 24.39 143 THR B N 1
ATOM 2725 C CA . THR B 1 143 ? 38.653 102.129 62.928 1.00 24.10 143 THR B CA 1
ATOM 2726 C C . THR B 1 143 ? 38.112 103.110 61.890 1.00 24.34 143 THR B C 1
ATOM 2727 O O . THR B 1 143 ? 38.864 103.530 61.019 1.00 24.68 143 THR B O 1
ATOM 2731 N N . HIS B 1 144 ? 36.822 103.444 61.933 1.00 23.88 144 HIS B N 1
ATOM 2732 C CA . HIS B 1 144 ? 36.267 104.371 60.943 1.00 23.52 144 HIS B CA 1
ATOM 2733 C C . HIS B 1 144 ? 36.026 105.701 61.635 1.00 24.98 144 HIS B C 1
ATOM 2734 O O . HIS B 1 144 ? 35.228 105.779 62.578 1.00 23.87 144 HIS B O 1
ATOM 2741 N N . ASP B 1 145 ? 36.730 106.740 61.198 1.00 26.41 145 ASP B N 1
ATOM 2742 C CA . ASP B 1 145 ? 36.592 108.065 61.802 1.00 27.73 145 ASP B CA 1
ATOM 2743 C C . ASP B 1 145 ? 35.319 108.756 61.328 1.00 28.31 145 ASP B C 1
ATOM 2744 O O . ASP B 1 145 ? 34.569 108.222 60.506 1.00 28.64 145 ASP B O 1
ATOM 2749 N N . ASN B 1 146 ? 35.026 109.921 61.873 1.00 29.54 146 ASN B N 1
ATOM 2750 C CA . ASN B 1 146 ? 33.682 110.457 61.635 1.00 30.49 146 ASN B CA 1
ATOM 2751 C C . ASN B 1 146 ? 33.430 111.151 60.306 1.00 30.82 146 ASN B C 1
ATOM 2752 O O . ASN B 1 146 ? 32.303 111.457 59.969 1.00 31.33 146 ASN B O 1
ATOM 2757 N N . LYS B 1 147 ? 34.489 111.348 59.536 1.00 31.14 147 LYS B N 1
ATOM 2758 C CA . LYS B 1 147 ? 34.370 111.675 58.126 1.00 31.36 147 LYS B CA 1
ATOM 2759 C C . LYS B 1 147 ? 33.741 110.538 57.302 1.00 31.12 147 LYS B C 1
ATOM 2760 O O . LYS B 1 147 ? 33.176 110.782 56.222 1.00 31.80 147 LYS B O 1
ATOM 2766 N N . GLN B 1 148 ? 33.811 109.313 57.810 1.00 29.60 148 GLN B N 1
ATOM 2767 C CA . GLN B 1 148 ? 33.267 108.152 57.094 1.00 29.60 148 GLN B CA 1
ATOM 2768 C C . GLN B 1 148 ? 32.078 107.521 57.791 1.00 28.44 148 GLN B C 1
ATOM 2769 O O . GLN B 1 148 ? 31.193 106.990 57.152 1.00 29.21 148 GLN B O 1
ATOM 2775 N N . PHE B 1 149 ? 32.078 107.576 59.119 1.00 27.99 149 PHE B N 1
ATOM 2776 C CA . PHE B 1 149 ? 31.175 106.796 59.945 1.00 27.36 149 PHE B CA 1
ATOM 2777 C C . PHE B 1 149 ? 30.674 107.749 61.024 1.00 27.77 149 PHE B C 1
ATOM 2778 O O . PHE B 1 149 ? 31.404 108.071 61.963 1.00 27.39 149 PHE B O 1
ATOM 2786 N N . ALA B 1 150 ? 29.412 108.166 60.912 1.00 26.61 150 ALA B N 1
ATOM 2787 C CA . ALA B 1 150 ? 28.848 109.105 61.885 1.00 26.64 150 ALA B CA 1
ATOM 2788 C C . ALA B 1 150 ? 27.697 108.467 62.658 1.00 27.17 150 ALA B C 1
ATOM 2789 O O . ALA B 1 150 ? 26.730 107.963 62.076 1.00 26.61 150 ALA B O 1
ATOM 2791 N N . LEU B 1 151 ? 27.816 108.496 63.978 1.00 27.78 151 LEU B N 1
ATOM 2792 C CA . LEU B 1 151 ? 26.807 107.931 64.841 1.00 27.87 151 LEU B CA 1
ATOM 2793 C C . LEU B 1 151 ? 25.618 108.857 64.981 1.00 28.56 151 LEU B C 1
ATOM 2794 O O . LEU B 1 151 ? 25.762 110.062 65.194 1.00 28.16 151 LEU B O 1
ATOM 2799 N N . ILE B 1 152 ? 24.441 108.283 64.812 1.00 28.74 152 ILE B N 1
ATOM 2800 C CA . ILE B 1 152 ? 23.222 108.977 65.123 1.00 29.47 152 ILE B CA 1
ATOM 2801 C C . ILE B 1 152 ? 22.446 108.064 66.052 1.00 30.35 152 ILE B C 1
ATOM 2802 O O . ILE B 1 152 ? 22.749 106.886 66.175 1.00 29.48 152 ILE B O 1
ATOM 2807 N N . THR B 1 153 ? 21.459 108.606 66.735 1.00 31.94 153 THR B N 1
ATOM 2808 C CA . THR B 1 153 ? 20.728 107.818 67.699 1.00 34.11 153 THR B CA 1
ATOM 2809 C C . THR B 1 153 ? 19.263 108.251 67.739 1.00 36.08 153 THR B C 1
ATOM 2810 O O . THR B 1 153 ? 18.869 109.162 67.010 1.00 35.29 153 THR B O 1
ATOM 2814 N N . GLY B 1 154 ? 18.458 107.570 68.547 1.00 38.22 154 GLY B N 1
ATOM 2815 C CA . GLY B 1 154 ? 17.031 107.858 68.614 1.00 42.09 154 GLY B CA 1
ATOM 2816 C C . GLY B 1 154 ? 16.769 109.253 69.158 1.00 44.49 154 GLY B C 1
ATOM 2817 O O . GLY B 1 154 ? 17.637 109.856 69.799 1.00 44.43 154 GLY B O 1
ATOM 2818 N N . GLU B 1 155 ? 15.564 109.764 68.909 1.00 47.18 155 GLU B N 1
ATOM 2819 C CA . GLU B 1 155 ? 15.155 111.067 69.433 1.00 49.68 155 GLU B CA 1
ATOM 2820 C C . GLU B 1 155 ? 14.957 110.986 70.927 1.00 50.16 155 GLU B C 1
ATOM 2821 O O . GLU B 1 155 ? 14.677 109.911 71.461 1.00 50.82 155 GLU B O 1
ATOM 2827 N N . GLU B 1 156 ? 15.077 112.133 71.595 1.00 51.38 156 GLU B N 1
ATOM 2828 C CA . GLU B 1 156 ? 14.785 112.233 73.027 1.00 52.17 156 GLU B CA 1
ATOM 2829 C C . GLU B 1 156 ? 13.434 111.602 73.332 1.00 52.13 156 GLU B C 1
ATOM 2830 O O . GLU B 1 156 ? 13.227 111.107 74.435 1.00 52.68 156 GLU B O 1
ATOM 2836 N N . GLY B 1 157 ? 12.541 111.594 72.336 1.00 51.57 157 GLY B N 1
ATOM 2837 C CA . GLY B 1 157 ? 11.344 110.746 72.362 1.00 50.71 157 GLY B CA 1
ATOM 2838 C C . GLY B 1 157 ? 11.591 109.243 72.515 1.00 49.78 157 GLY B C 1
ATOM 2839 O O . GLY B 1 157 ? 11.252 108.670 73.546 1.00 50.39 157 GLY B O 1
ATOM 2840 N N . VAL B 1 158 ? 12.207 108.617 71.508 1.00 48.47 158 VAL B N 1
ATOM 2841 C CA . VAL B 1 158 ? 12.273 107.147 71.407 1.00 46.95 158 VAL B CA 1
ATOM 2842 C C . VAL B 1 158 ? 13.328 106.396 72.291 1.00 45.04 158 VAL B C 1
ATOM 2843 O O . VAL B 1 158 ? 13.207 105.181 72.459 1.00 45.10 158 VAL B O 1
ATOM 2847 N N . VAL B 1 159 ? 14.338 107.086 72.845 1.00 42.06 159 VAL B N 1
ATOM 2848 C CA . VAL B 1 159 ? 15.381 106.389 73.635 1.00 39.13 159 VAL B CA 1
ATOM 2849 C C . VAL B 1 159 ? 14.847 105.842 74.977 1.00 37.31 159 VAL B C 1
ATOM 2850 O O . VAL B 1 159 ? 14.418 106.599 75.839 1.00 37.38 159 VAL B O 1
ATOM 2854 N N . ASN B 1 160 ? 14.892 104.521 75.147 1.00 35.03 160 ASN B N 1
ATOM 2855 C CA . ASN B 1 160 ? 14.449 103.857 76.378 1.00 32.53 160 ASN B CA 1
ATOM 2856 C C . ASN B 1 160 ? 15.349 102.651 76.622 1.00 30.82 160 ASN B C 1
ATOM 2857 O O . ASN B 1 160 ? 15.011 101.536 76.255 1.00 30.09 160 ASN B O 1
ATOM 2862 N N . ILE B 1 161 ? 16.516 102.870 77.219 1.00 29.00 161 ILE B N 1
ATOM 2863 C CA . ILE B 1 161 ? 17.534 101.795 77.290 1.00 27.58 161 ILE B CA 1
ATOM 2864 C C . ILE B 1 161 ? 17.101 100.682 78.231 1.00 28.04 161 ILE B C 1
ATOM 2865 O O . ILE B 1 161 ? 17.390 99.523 77.999 1.00 28.17 161 ILE B O 1
ATOM 2870 N N . ALA B 1 162 ? 16.345 101.043 79.267 1.00 29.48 162 ALA B N 1
ATOM 2871 C CA . ALA B 1 162 ? 15.867 100.093 80.300 1.00 29.99 162 ALA B CA 1
ATOM 2872 C C . ALA B 1 162 ? 14.570 99.381 79.914 1.00 30.51 162 ALA B C 1
ATOM 2873 O O . ALA B 1 162 ? 14.087 98.534 80.658 1.00 30.87 162 ALA B O 1
ATOM 2875 N N . GLU B 1 163 ? 14.035 99.687 78.742 1.00 31.23 163 GLU B N 1
ATOM 2876 C CA . GLU B 1 163 ? 12.691 99.235 78.363 1.00 32.61 163 GLU B CA 1
ATOM 2877 C C . GLU B 1 163 ? 12.367 97.745 78.586 1.00 32.11 163 GLU B C 1
ATOM 2878 O O . GLU B 1 163 ? 11.257 97.408 79.021 1.00 31.24 163 GLU B O 1
ATOM 2884 N N . TYR B 1 164 ? 13.314 96.856 78.278 1.00 31.36 164 TYR B N 1
ATOM 2885 C CA . TYR B 1 164 ? 13.065 95.421 78.369 1.00 30.93 164 TYR B CA 1
ATOM 2886 C C . TYR B 1 164 ? 13.817 94.703 79.476 1.00 30.28 164 TYR B C 1
ATOM 2887 O O . TYR B 1 164 ? 13.819 93.472 79.520 1.00 28.73 164 TYR B O 1
ATOM 2896 N N . PHE B 1 165 ? 14.480 95.464 80.347 1.00 29.56 165 PHE B N 1
ATOM 2897 C CA . PHE B 1 165 ? 15.314 94.888 81.390 1.00 29.20 165 PHE B CA 1
ATOM 2898 C C . PHE B 1 165 ? 14.497 94.003 82.276 1.00 30.25 165 PHE B C 1
ATOM 2899 O O . PHE B 1 165 ? 13.377 94.347 82.638 1.00 29.63 165 PHE B O 1
ATOM 2907 N N . ASP B 1 166 ? 15.072 92.867 82.645 1.00 30.71 166 ASP B N 1
ATOM 2908 C CA . ASP B 1 166 ? 14.402 91.965 83.543 1.00 32.12 166 ASP B CA 1
ATOM 2909 C C . ASP B 1 166 ? 15.418 91.114 84.244 1.00 31.46 166 ASP B C 1
ATOM 2910 O O . ASP B 1 166 ? 16.155 90.339 83.609 1.00 32.26 166 ASP B O 1
ATOM 2915 N N . SER B 1 167 ? 15.457 91.244 85.564 1.00 30.82 167 SER B N 1
ATOM 2916 C CA . SER B 1 167 ? 16.344 90.420 86.372 1.00 30.29 167 SER B CA 1
ATOM 2917 C C . SER B 1 167 ? 15.657 90.098 87.677 1.00 30.20 167 SER B C 1
ATOM 2918 O O . SER B 1 167 ? 15.050 90.972 88.272 1.00 30.62 167 SER B O 1
ATOM 2921 N N . PRO B 1 168 ? 15.748 88.845 88.117 1.00 30.48 168 PRO B N 1
ATOM 2922 C CA . PRO B 1 168 ? 15.325 88.458 89.450 1.00 30.32 168 PRO B CA 1
ATOM 2923 C C . PRO B 1 168 ? 16.288 88.889 90.579 1.00 30.55 168 PRO B C 1
ATOM 2924 O O . PRO B 1 168 ? 15.897 88.859 91.733 1.00 29.73 168 PRO B O 1
ATOM 2928 N N . LYS B 1 169 ? 17.535 89.252 90.252 1.00 30.49 169 LYS B N 1
ATOM 2929 C CA . LYS B 1 169 ? 18.551 89.586 91.264 1.00 30.16 169 LYS B CA 1
ATOM 2930 C C . LYS B 1 169 ? 18.800 91.076 91.418 1.00 29.18 169 LYS B C 1
ATOM 2931 O O . LYS B 1 169 ? 19.089 91.527 92.511 1.00 28.50 169 LYS B O 1
ATOM 2937 N N . PHE B 1 170 ? 18.722 91.834 90.329 1.00 27.62 170 PHE B N 1
ATOM 2938 C CA . PHE B 1 170 ? 19.065 93.253 90.368 1.00 27.26 170 PHE B CA 1
ATOM 2939 C C . PHE B 1 170 ? 17.907 94.165 89.936 1.00 27.43 170 PHE B C 1
ATOM 2940 O O . PHE B 1 170 ? 17.100 93.764 89.105 1.00 27.29 170 PHE B O 1
ATOM 2948 N N . ASP B 1 171 ? 17.864 95.384 90.481 1.00 27.62 171 ASP B N 1
ATOM 2949 C CA . ASP B 1 171 ? 16.953 96.454 90.028 1.00 29.02 171 ASP B CA 1
ATOM 2950 C C . ASP B 1 171 ? 17.719 97.444 89.147 1.00 28.72 171 ASP B C 1
ATOM 2951 O O . ASP B 1 171 ? 18.778 97.939 89.570 1.00 27.68 171 ASP B O 1
ATOM 2956 N N . LEU B 1 172 ? 17.203 97.738 87.949 1.00 27.34 172 LEU B N 1
ATOM 2957 C CA . LEU B 1 172 ? 17.824 98.743 87.095 1.00 26.78 172 LEU B CA 1
ATOM 2958 C C . LEU B 1 172 ? 17.191 100.070 87.430 1.00 27.35 172 LEU B C 1
ATOM 2959 O O . LEU B 1 172 ? 15.971 100.229 87.276 1.00 25.44 172 LEU B O 1
ATOM 2964 N N . LEU B 1 173 ? 18.002 101.023 87.900 1.00 26.53 173 LEU B N 1
ATOM 2965 C CA . LEU B 1 173 ? 17.445 102.225 88.527 1.00 27.21 173 LEU B CA 1
ATOM 2966 C C . LEU B 1 173 ? 17.292 103.353 87.538 1.00 27.32 173 LEU B C 1
ATOM 2967 O O . LEU B 1 173 ? 16.329 104.115 87.587 1.00 28.43 173 LEU B O 1
ATOM 2972 N N . SER B 1 174 ? 18.200 103.421 86.581 1.00 27.29 174 SER B N 1
ATOM 2973 C CA . SER B 1 174 ? 18.189 104.481 85.576 1.00 26.46 174 SER B CA 1
ATOM 2974 C C . SER B 1 174 ? 19.177 104.081 84.496 1.00 26.08 174 SER B C 1
ATOM 2975 O O . SER B 1 174 ? 20.095 103.295 84.774 1.00 24.84 174 SER B O 1
ATOM 2978 N N . ALA B 1 175 ? 19.000 104.617 83.285 1.00 24.99 175 ALA B N 1
ATOM 2979 C CA . ALA B 1 175 ? 19.901 104.341 82.179 1.00 26.05 175 ALA B CA 1
ATOM 2980 C C . ALA B 1 175 ? 19.812 105.432 81.139 1.00 25.89 175 ALA B C 1
ATOM 2981 O O . ALA B 1 175 ? 18.747 105.695 80.637 1.00 27.08 175 ALA B O 1
ATOM 2983 N N . THR B 1 176 ? 20.920 106.123 80.868 1.00 25.66 176 THR B N 1
ATOM 2984 C CA . THR B 1 176 ? 20.923 107.239 79.902 1.00 25.67 176 THR B CA 1
ATOM 2985 C C . THR B 1 176 ? 22.121 107.073 78.978 1.00 25.12 176 THR B C 1
ATOM 2986 O O . THR B 1 176 ? 22.976 106.226 79.236 1.00 25.27 176 THR B O 1
ATOM 2990 N N . GLN B 1 177 ? 22.202 107.872 77.921 1.00 24.81 177 GLN B N 1
ATOM 2991 C CA . GLN B 1 177 ? 23.339 107.762 76.989 1.00 24.15 177 GLN B CA 1
ATOM 2992 C C . GLN B 1 177 ? 23.760 109.133 76.545 1.00 23.97 177 GLN B C 1
ATOM 2993 O O . GLN B 1 177 ? 22.929 110.051 76.483 1.00 22.82 177 GLN B O 1
ATOM 2999 N N . SER B 1 178 ? 25.063 109.289 76.288 1.00 21.96 178 SER B N 1
ATOM 3000 C CA . SER B 1 178 ? 25.588 110.479 75.671 1.00 22.64 178 SER B CA 1
ATOM 3001 C C . SER B 1 178 ? 26.128 110.077 74.293 1.00 23.57 178 SER B C 1
ATOM 3002 O O . SER B 1 178 ? 26.474 108.911 74.074 1.00 22.45 178 SER B O 1
ATOM 3005 N N . LEU B 1 179 ? 26.149 111.029 73.362 1.00 23.87 179 LEU B N 1
ATOM 3006 C CA . LEU B 1 179 ? 26.759 110.835 72.061 1.00 25.00 179 LEU B CA 1
ATOM 3007 C C . LEU B 1 179 ? 27.943 111.796 72.006 1.00 25.65 179 LEU B C 1
ATOM 3008 O O . LEU B 1 179 ? 27.830 113.008 72.223 1.00 25.06 179 LEU B O 1
ATOM 3013 N N . ASN B 1 180 ? 29.096 111.226 71.739 1.00 26.07 180 ASN B N 1
ATOM 3014 C CA . ASN B 1 180 ? 30.345 111.936 71.910 1.00 26.96 180 ASN B CA 1
ATOM 3015 C C . ASN B 1 180 ? 31.132 111.887 70.625 1.00 27.64 180 ASN B C 1
ATOM 3016 O O . ASN B 1 180 ? 30.890 111.035 69.793 1.00 26.56 180 ASN B O 1
ATOM 3021 N N . ARG B 1 181 ? 32.074 112.810 70.480 1.00 28.64 181 ARG B N 1
ATOM 3022 C CA . ARG B 1 181 ? 32.910 112.916 69.306 1.00 31.10 181 ARG B CA 1
ATOM 3023 C C . ARG B 1 181 ? 34.273 113.386 69.824 1.00 31.64 181 ARG B C 1
ATOM 3024 O O . ARG B 1 181 ? 34.364 114.505 70.314 1.00 30.71 181 ARG B O 1
ATOM 3032 N N . LYS B 1 182 ? 35.308 112.542 69.737 1.00 32.66 182 LYS B N 1
ATOM 3033 C CA . LYS B 1 182 ? 36.586 112.826 70.405 1.00 35.24 182 LYS B CA 1
ATOM 3034 C C . LYS B 1 182 ? 37.789 112.604 69.494 1.00 36.15 182 LYS B C 1
ATOM 3035 O O . LYS B 1 182 ? 37.782 111.698 68.672 1.00 35.68 182 LYS B O 1
ATOM 3041 N N . LYS B 1 183 ? 38.833 113.408 69.679 1.00 37.99 183 LYS B N 1
ATOM 3042 C CA . LYS B 1 183 ? 40.102 113.226 68.962 1.00 40.29 183 LYS B CA 1
ATOM 3043 C C . LYS B 1 183 ? 41.008 112.330 69.801 1.00 41.06 183 LYS B C 1
ATOM 3044 O O . LYS B 1 183 ? 41.094 112.514 71.002 1.00 41.08 183 LYS B O 1
ATOM 3050 N N . TYR B 1 184 ? 41.656 111.356 69.161 1.00 43.02 184 TYR B N 1
ATOM 3051 C CA . TYR B 1 184 ? 42.620 110.446 69.810 1.00 44.51 184 TYR B CA 1
ATOM 3052 C C . TYR B 1 184 ? 44.021 110.651 69.196 1.00 46.30 184 TYR B C 1
ATOM 3053 O O . TYR B 1 184 ? 44.166 111.331 68.183 1.00 47.23 184 TYR B O 1
ATOM 3062 N N . SER B 1 185 ? 45.043 110.052 69.786 1.00 48.78 185 SER B N 1
ATOM 3063 C CA . SER B 1 185 ? 46.434 110.279 69.342 1.00 51.34 185 SER B CA 1
ATOM 3064 C C . SER B 1 185 ? 46.751 109.807 67.912 1.00 52.63 185 SER B C 1
ATOM 3065 O O . SER B 1 185 ? 47.568 110.411 67.215 1.00 53.37 185 SER B O 1
ATOM 3068 N N . CYS B 1 186 ? 46.081 108.744 67.482 1.00 53.81 186 CYS B N 1
ATOM 3069 C CA . CYS B 1 186 ? 46.389 108.049 66.237 1.00 55.15 186 CYS B CA 1
ATOM 3070 C C . CYS B 1 186 ? 46.114 108.835 64.958 1.00 55.46 186 CYS B C 1
ATOM 3071 O O . CYS B 1 186 ? 46.755 108.590 63.923 1.00 55.24 186 CYS B O 1
ATOM 3074 N N . CYS B 1 187 ? 45.127 109.731 64.997 1.00 55.95 187 CYS B N 1
ATOM 3075 C CA . CYS B 1 187 ? 44.480 110.105 63.739 1.00 56.68 187 CYS B CA 1
ATOM 3076 C C . CYS B 1 187 ? 44.029 111.530 63.577 1.00 56.06 187 CYS B C 1
ATOM 3077 O O . CYS B 1 187 ? 43.516 112.158 64.497 1.00 55.92 187 CYS B O 1
ATOM 3080 N N . GLU B 1 188 ? 44.186 111.998 62.347 1.00 55.60 188 GLU B N 1
ATOM 3081 C CA . GLU B 1 188 ? 43.704 113.292 61.923 1.00 54.91 188 GLU B CA 1
ATOM 3082 C C . GLU B 1 188 ? 42.352 113.600 62.553 1.00 53.65 188 GLU B C 1
ATOM 3083 O O . GLU B 1 188 ? 42.199 114.599 63.272 1.00 53.81 188 GLU B O 1
ATOM 3089 N N . ASN B 1 189 ? 41.388 112.712 62.300 1.00 51.14 189 ASN B N 1
ATOM 3090 C CA . ASN B 1 189 ? 39.990 113.007 62.550 1.00 48.41 189 ASN B CA 1
ATOM 3091 C C . ASN B 1 189 ? 39.464 112.415 63.845 1.00 45.42 189 ASN B C 1
ATOM 3092 O O . ASN B 1 189 ? 40.153 111.656 64.516 1.00 45.26 189 ASN B O 1
ATOM 3097 N N . MET B 1 190 ? 38.242 112.795 64.190 1.00 40.98 190 MET B N 1
ATOM 3098 C CA . MET B 1 190 ? 37.629 112.383 65.438 1.00 38.07 190 MET B CA 1
ATOM 3099 C C . MET B 1 190 ? 36.806 111.110 65.253 1.00 34.79 190 MET B C 1
ATOM 3100 O O . MET B 1 190 ? 36.448 110.759 64.144 1.00 32.92 190 MET B O 1
ATOM 3105 N N . TYR B 1 191 ? 36.516 110.444 66.357 1.00 31.93 191 TYR B N 1
ATOM 3106 C CA . TYR B 1 191 ? 35.726 109.240 66.349 1.00 31.07 191 TYR B CA 1
ATOM 3107 C C . TYR B 1 191 ? 34.491 109.452 67.206 1.00 29.93 191 TYR B C 1
ATOM 3108 O O . TYR B 1 191 ? 34.609 109.965 68.322 1.00 29.96 191 TYR B O 1
ATOM 3117 N N . ASP B 1 192 ? 33.334 109.048 66.689 1.00 27.81 192 ASP B N 1
ATOM 3118 C CA . ASP B 1 192 ? 32.083 109.066 67.457 1.00 27.25 192 ASP B CA 1
ATOM 3119 C C . ASP B 1 192 ? 31.962 107.849 68.381 1.00 26.84 192 ASP B C 1
ATOM 3120 O O . ASP B 1 192 ? 32.398 106.727 68.052 1.00 25.71 192 ASP B O 1
ATOM 3125 N N . ASP B 1 193 ? 31.383 108.072 69.548 1.00 26.04 193 ASP B N 1
ATOM 3126 C CA . ASP B 1 193 ? 31.060 106.959 70.434 1.00 26.90 193 ASP B CA 1
ATOM 3127 C C . ASP B 1 193 ? 29.777 107.296 71.184 1.00 25.75 193 ASP B C 1
ATOM 3128 O O . ASP B 1 193 ? 29.482 108.466 71.354 1.00 26.49 193 ASP B O 1
ATOM 3133 N N . ILE B 1 194 ? 29.000 106.288 71.547 1.00 24.08 194 ILE B N 1
ATOM 3134 C CA . ILE B 1 194 ? 27.925 106.481 72.485 1.00 24.11 194 ILE B CA 1
ATOM 3135 C C . ILE B 1 194 ? 28.337 105.864 73.807 1.00 24.31 194 ILE B C 1
ATOM 3136 O O . ILE B 1 194 ? 28.888 104.771 73.846 1.00 24.68 194 ILE B O 1
ATOM 3141 N N . GLU B 1 195 ? 28.098 106.561 74.904 1.00 24.28 195 GLU B N 1
ATOM 3142 C CA . GLU B 1 195 ? 28.362 105.974 76.197 1.00 25.42 195 GLU B CA 1
ATOM 3143 C C . GLU B 1 195 ? 27.115 105.870 77.037 1.00 25.32 195 GLU B C 1
ATOM 3144 O O . GLU B 1 195 ? 26.457 106.874 77.299 1.00 26.40 195 GLU B O 1
ATOM 3150 N N . ILE B 1 196 ? 26.804 104.667 77.487 1.00 25.90 196 ILE B N 1
ATOM 3151 C CA . ILE B 1 196 ? 25.661 104.428 78.383 1.00 25.88 196 ILE B CA 1
ATOM 3152 C C . ILE B 1 196 ? 26.068 104.531 79.844 1.00 25.93 196 ILE B C 1
ATOM 3153 O O . ILE B 1 196 ? 27.041 103.905 80.254 1.00 26.11 196 ILE B O 1
ATOM 3158 N N . THR B 1 197 ? 25.328 105.294 80.649 1.00 24.64 197 THR B N 1
ATOM 3159 C CA . THR B 1 197 ? 25.499 105.272 82.094 1.00 24.50 197 THR B CA 1
ATOM 3160 C C . THR B 1 197 ? 24.240 104.640 82.669 1.00 25.15 197 THR B C 1
ATOM 3161 O O . THR B 1 197 ? 23.126 105.054 82.323 1.00 25.17 197 THR B O 1
ATOM 3165 N N . PHE B 1 198 ? 24.396 103.655 83.547 1.00 25.01 198 PHE B N 1
ATOM 3166 C CA . PHE B 1 198 ? 23.242 103.061 84.184 1.00 24.37 198 PHE B CA 1
ATOM 3167 C C . PHE B 1 198 ? 23.522 102.820 85.654 1.00 24.49 198 PHE B C 1
ATOM 3168 O O . PHE B 1 198 ? 24.687 102.770 86.075 1.00 23.38 198 PHE B O 1
ATOM 3176 N N . ALA B 1 199 ? 22.465 102.720 86.449 1.00 23.26 199 ALA B N 1
ATOM 3177 C CA . ALA B 1 199 ? 22.641 102.413 87.861 1.00 22.69 199 ALA B CA 1
ATOM 3178 C C . ALA B 1 199 ? 21.756 101.247 88.209 1.00 22.91 199 ALA B C 1
ATOM 3179 O O . ALA B 1 199 ? 20.649 101.116 87.664 1.00 22.34 199 ALA B O 1
ATOM 3181 N N . PHE B 1 200 ? 22.231 100.411 89.116 1.00 22.65 200 PHE B N 1
ATOM 3182 C CA . PHE B 1 200 ? 21.508 99.206 89.531 1.00 22.53 200 PHE B CA 1
ATOM 3183 C C . PHE B 1 200 ? 21.873 98.870 90.956 1.00 23.40 200 PHE B C 1
ATOM 3184 O O . PHE B 1 200 ? 22.951 99.273 91.436 1.00 24.25 200 PHE B O 1
ATOM 3192 N N . ARG B 1 201 ? 21.008 98.126 91.639 1.00 24.26 201 ARG B N 1
ATOM 3193 C CA . ARG B 1 201 ? 21.326 97.620 92.978 1.00 25.10 201 ARG B CA 1
ATOM 3194 C C . ARG B 1 201 ? 20.793 96.210 93.151 1.00 25.84 201 ARG B C 1
ATOM 3195 O O . ARG B 1 201 ? 19.992 95.753 92.348 1.00 25.44 201 ARG B O 1
ATOM 3203 N N . LYS B 1 202 ? 21.238 95.526 94.198 1.00 27.30 202 LYS B N 1
ATOM 3204 C CA . LYS B 1 202 ? 20.759 94.173 94.478 1.00 29.11 202 LYS B CA 1
ATOM 3205 C C . LYS B 1 202 ? 19.323 94.265 94.936 1.00 29.66 202 LYS B C 1
ATOM 3206 O O . LYS B 1 202 ? 18.977 95.218 95.601 1.00 28.30 202 LYS B O 1
ATOM 3212 N N . LYS B 1 203 ? 18.518 93.274 94.549 1.00 31.04 203 LYS B N 1
ATOM 3213 C CA . LYS B 1 203 ? 17.190 93.033 95.106 1.00 34.02 203 LYS B CA 1
ATOM 3214 C C . LYS B 1 203 ? 17.364 92.141 96.327 1.00 35.06 203 LYS B C 1
ATOM 3215 O O . LYS B 1 203 ? 17.814 92.592 97.386 1.00 37.82 203 LYS B O 1
ATOM 3221 N N . GLN C 1 1 ? 35.488 101.633 45.085 1.00 49.55 1 GLN C N 1
ATOM 3222 C CA . GLN C 1 1 ? 35.808 102.765 46.007 1.00 49.61 1 GLN C CA 1
ATOM 3223 C C . GLN C 1 1 ? 37.317 102.875 46.367 1.00 48.59 1 GLN C C 1
ATOM 3224 O O . GLN C 1 1 ? 37.774 103.872 46.928 1.00 49.03 1 GLN C O 1
ATOM 3230 N N . ILE C 1 2 ? 38.081 101.842 46.045 1.00 47.09 2 ILE C N 1
ATOM 3231 C CA . ILE C 1 2 ? 39.531 101.899 46.143 1.00 45.09 2 ILE C CA 1
ATOM 3232 C C . ILE C 1 2 ? 40.065 101.268 44.846 1.00 43.83 2 ILE C C 1
ATOM 3233 O O . ILE C 1 2 ? 39.276 100.943 43.951 1.00 43.63 2 ILE C O 1
ATOM 3238 N N . ARG C 1 3 ? 41.382 101.080 44.744 1.00 41.07 3 ARG C N 1
ATOM 3239 C CA . ARG C 1 3 ? 41.948 100.312 43.635 1.00 38.54 3 ARG C CA 1
ATOM 3240 C C . ARG C 1 3 ? 41.929 98.804 43.951 1.00 36.62 3 ARG C C 1
ATOM 3241 O O . ARG C 1 3 ? 42.936 98.236 44.388 1.00 36.00 3 ARG C O 1
ATOM 3249 N N . TRP C 1 4 ? 40.780 98.161 43.732 1.00 33.87 4 TRP C N 1
ATOM 3250 C CA . TRP C 1 4 ? 40.600 96.775 44.105 1.00 32.57 4 TRP C CA 1
ATOM 3251 C C . TRP C 1 4 ? 41.705 95.861 43.636 1.00 31.94 4 TRP C C 1
ATOM 3252 O O . TRP C 1 4 ? 42.112 94.983 44.372 1.00 31.37 4 TRP C O 1
ATOM 3263 N N . THR C 1 5 ? 42.162 96.056 42.401 1.00 30.67 5 THR C N 1
ATOM 3264 C CA . THR C 1 5 ? 43.129 95.155 41.782 1.00 30.65 5 THR C CA 1
ATOM 3265 C C . THR C 1 5 ? 44.480 95.213 42.490 1.00 31.42 5 THR C C 1
ATOM 3266 O O . THR C 1 5 ? 45.215 94.218 42.521 1.00 32.03 5 THR C O 1
ATOM 3270 N N . LEU C 1 6 ? 44.808 96.385 43.022 1.00 31.74 6 LEU C N 1
ATOM 3271 C CA . LEU C 1 6 ? 46.029 96.560 43.786 1.00 32.48 6 LEU C CA 1
ATOM 3272 C C . LEU C 1 6 ? 45.886 95.738 45.055 1.00 33.84 6 LEU C C 1
ATOM 3273 O O . LEU C 1 6 ? 46.826 95.091 45.485 1.00 33.30 6 LEU C O 1
ATOM 3278 N N . LEU C 1 7 ? 44.688 95.747 45.635 1.00 34.72 7 LEU C N 1
ATOM 3279 C CA . LEU C 1 7 ? 44.466 95.004 46.879 1.00 36.24 7 LEU C CA 1
ATOM 3280 C C . LEU C 1 7 ? 44.708 93.517 46.678 1.00 36.92 7 LEU C C 1
ATOM 3281 O O . LEU C 1 7 ? 45.166 92.837 47.584 1.00 38.11 7 LEU C O 1
ATOM 3286 N N . ASN C 1 8 ? 44.456 93.027 45.469 1.00 37.95 8 ASN C N 1
ATOM 3287 C CA . ASN C 1 8 ? 44.801 91.661 45.092 1.00 37.57 8 ASN C CA 1
ATOM 3288 C C . ASN C 1 8 ? 46.278 91.354 45.224 1.00 36.95 8 ASN C C 1
ATOM 3289 O O . ASN C 1 8 ? 46.621 90.244 45.640 1.00 37.06 8 ASN C O 1
ATOM 3294 N N . GLN C 1 9 ? 47.138 92.281 44.790 1.00 34.62 9 GLN C N 1
ATOM 3295 C CA . GLN C 1 9 ? 48.580 92.119 44.988 1.00 33.40 9 GLN C CA 1
ATOM 3296 C C . GLN C 1 9 ? 48.939 92.185 46.485 1.00 32.34 9 GLN C C 1
ATOM 3297 O O . GLN C 1 9 ? 49.714 91.366 46.966 1.00 32.64 9 GLN C O 1
ATOM 3303 N N . ILE C 1 10 ? 48.376 93.152 47.206 1.00 30.65 10 ILE C N 1
ATOM 3304 C CA . ILE C 1 10 ? 48.654 93.316 48.643 1.00 29.10 10 ILE C CA 1
ATOM 3305 C C . ILE C 1 10 ? 48.312 92.066 49.460 1.00 28.35 10 ILE C C 1
ATOM 3306 O O . ILE C 1 10 ? 49.114 91.610 50.278 1.00 27.95 10 ILE C O 1
ATOM 3311 N N . THR C 1 11 ? 47.112 91.518 49.250 1.00 27.18 11 THR C N 1
ATOM 3312 C CA . THR C 1 11 ? 46.689 90.280 49.890 1.00 26.79 11 THR C CA 1
ATOM 3313 C C . THR C 1 11 ? 47.518 89.112 49.364 1.00 27.83 11 THR C C 1
ATOM 3314 O O . THR C 1 11 ? 47.908 88.242 50.133 1.00 29.15 11 THR C O 1
ATOM 3318 N N . GLY C 1 12 ? 47.812 89.111 48.059 1.00 27.38 12 GLY C N 1
ATOM 3319 C CA . GLY C 1 12 ? 48.611 88.068 47.451 1.00 27.53 12 GLY C CA 1
ATOM 3320 C C . GLY C 1 12 ? 49.982 87.988 48.098 1.00 27.37 12 GLY C C 1
ATOM 3321 O O . GLY C 1 12 ? 50.556 86.900 48.210 1.00 28.95 12 GLY C O 1
ATOM 3322 N N . GLU C 1 13 ? 50.486 89.132 48.546 1.00 27.32 13 GLU C N 1
ATOM 3323 C CA . GLU C 1 13 ? 51.816 89.213 49.191 1.00 27.72 13 GLU C CA 1
ATOM 3324 C C . GLU C 1 13 ? 51.758 89.173 50.736 1.00 27.62 13 GLU C C 1
ATOM 3325 O O . GLU C 1 13 ? 52.783 89.290 51.393 1.00 26.96 13 GLU C O 1
ATOM 3331 N N . SER C 1 14 ? 50.576 88.953 51.308 1.00 27.10 14 SER C N 1
ATOM 3332 C CA . SER C 1 14 ? 50.391 89.167 52.750 1.00 27.14 14 SER C CA 1
ATOM 3333 C C . SER C 1 14 ? 51.175 88.178 53.600 1.00 27.52 14 SER C C 1
ATOM 3334 O O . SER C 1 14 ? 51.483 88.459 54.749 1.00 26.70 14 SER C O 1
ATOM 3337 N N . ASP C 1 15 ? 51.511 87.021 53.046 1.00 28.64 15 ASP C N 1
ATOM 3338 C CA . ASP C 1 15 ? 52.358 86.070 53.794 1.00 29.97 15 ASP C CA 1
ATOM 3339 C C . ASP C 1 15 ? 53.700 86.625 54.247 1.00 29.70 15 ASP C C 1
ATOM 3340 O O . ASP C 1 15 ? 54.233 86.190 55.271 1.00 30.29 15 ASP C O 1
ATOM 3345 N N . VAL C 1 16 ? 54.223 87.605 53.519 1.00 29.12 16 VAL C N 1
ATOM 3346 C CA . VAL C 1 16 ? 55.625 88.005 53.674 1.00 28.55 16 VAL C CA 1
ATOM 3347 C C . VAL C 1 16 ? 55.739 89.455 54.066 1.00 28.69 16 VAL C C 1
ATOM 3348 O O . VAL C 1 16 ? 54.994 90.284 53.551 1.00 27.53 16 VAL C O 1
ATOM 3352 N N . ILE C 1 17 ? 56.626 89.754 55.025 1.00 27.91 17 ILE C N 1
ATOM 3353 C CA . ILE C 1 17 ? 56.898 91.131 55.449 1.00 28.08 17 ILE C CA 1
ATOM 3354 C C . ILE C 1 17 ? 57.221 92.001 54.222 1.00 29.50 17 ILE C C 1
ATOM 3355 O O . ILE C 1 17 ? 57.920 91.534 53.330 1.00 30.63 17 ILE C O 1
ATOM 3360 N N . PRO C 1 18 ? 56.667 93.214 54.126 1.00 30.29 18 PRO C N 1
ATOM 3361 C CA . PRO C 1 18 ? 56.902 94.059 52.958 1.00 32.10 18 PRO C CA 1
ATOM 3362 C C . PRO C 1 18 ? 58.187 94.881 53.078 1.00 34.52 18 PRO C C 1
ATOM 3363 O O . PRO C 1 18 ? 58.174 95.973 53.645 1.00 34.76 18 PRO C O 1
ATOM 3367 N N . LEU C 1 19 ? 59.284 94.369 52.548 1.00 37.24 19 LEU C N 1
ATOM 3368 C CA . LEU C 1 19 ? 60.534 95.152 52.502 1.00 40.91 19 LEU C CA 1
ATOM 3369 C C . LEU C 1 19 ? 60.778 95.764 51.121 1.00 43.29 19 LEU C C 1
ATOM 3370 O O . LEU C 1 19 ? 60.451 95.154 50.105 1.00 44.06 19 LEU C O 1
ATOM 3375 N N . SER C 1 20 ? 61.305 96.985 51.093 1.00 46.78 20 SER C N 1
ATOM 3376 C CA . SER C 1 20 ? 61.951 97.522 49.874 1.00 50.34 20 SER C CA 1
ATOM 3377 C C . SER C 1 20 ? 63.440 97.731 50.178 1.00 52.14 20 SER C C 1
ATOM 3378 O O . SER C 1 20 ? 63.809 98.089 51.308 1.00 53.21 20 SER C O 1
ATOM 3381 N N . ASN C 1 21 ? 64.291 97.493 49.179 1.00 53.92 21 ASN C N 1
ATOM 3382 C CA . ASN C 1 21 ? 65.734 97.376 49.403 1.00 54.97 21 ASN C CA 1
ATOM 3383 C C . ASN C 1 21 ? 65.981 96.163 50.295 1.00 55.27 21 ASN C C 1
ATOM 3384 O O . ASN C 1 21 ? 65.151 95.235 50.346 1.00 55.57 21 ASN C O 1
ATOM 3389 N N . ASN C 1 22 ? 67.114 96.175 51.003 1.00 54.96 22 ASN C N 1
ATOM 3390 C CA . ASN C 1 22 ? 67.381 95.184 52.050 1.00 54.22 22 ASN C CA 1
ATOM 3391 C C . ASN C 1 22 ? 67.142 95.817 53.429 1.00 52.59 22 ASN C C 1
ATOM 3392 O O . ASN C 1 22 ? 67.502 95.265 54.473 1.00 52.47 22 ASN C O 1
ATOM 3397 N N . THR C 1 23 ? 66.525 96.993 53.399 1.00 50.37 23 THR C N 1
ATOM 3398 C CA . THR C 1 23 ? 66.216 97.769 54.578 1.00 48.11 23 THR C CA 1
ATOM 3399 C C . THR C 1 23 ? 65.276 96.988 55.490 1.00 45.17 23 THR C C 1
ATOM 3400 O O . THR C 1 23 ? 64.321 96.373 55.008 1.00 45.48 23 THR C O 1
ATOM 3404 N N . PRO C 1 24 ? 65.554 97.002 56.793 1.00 42.26 24 PRO C N 1
ATOM 3405 C CA . PRO C 1 24 ? 64.588 96.563 57.802 1.00 39.47 24 PRO C CA 1
ATOM 3406 C C . PRO C 1 24 ? 63.313 97.407 57.744 1.00 36.98 24 PRO C C 1
ATOM 3407 O O . PRO C 1 24 ? 63.374 98.624 57.543 1.00 36.05 24 PRO C O 1
ATOM 3411 N N . LEU C 1 25 ? 62.158 96.784 57.911 1.00 34.10 25 LEU C N 1
ATOM 3412 C CA . LEU C 1 25 ? 60.930 97.572 58.070 1.00 31.01 25 LEU C CA 1
ATOM 3413 C C . LEU C 1 25 ? 60.918 98.170 59.472 1.00 29.93 25 LEU C C 1
ATOM 3414 O O . LEU C 1 25 ? 60.955 97.440 60.452 1.00 29.51 25 LEU C O 1
ATOM 3419 N N . ASN C 1 26 ? 60.890 99.488 59.573 1.00 29.61 26 ASN C N 1
ATOM 3420 C CA . ASN C 1 26 ? 60.656 100.157 60.845 1.00 29.74 26 ASN C CA 1
ATOM 3421 C C . ASN C 1 26 ? 59.206 99.957 61.298 1.00 30.19 26 ASN C C 1
ATOM 3422 O O . ASN C 1 26 ? 58.285 100.338 60.581 1.00 30.88 26 ASN C O 1
ATOM 3427 N N . VAL C 1 27 ? 59.015 99.360 62.477 1.00 29.76 27 VAL C N 1
ATOM 3428 C CA . VAL C 1 27 ? 57.685 99.174 63.057 1.00 29.59 27 VAL C CA 1
ATOM 3429 C C . VAL C 1 27 ? 57.701 99.925 64.362 1.00 30.39 27 VAL C C 1
ATOM 3430 O O . VAL C 1 27 ? 58.455 99.600 65.289 1.00 30.26 27 VAL C O 1
ATOM 3434 N N . SER C 1 28 ? 56.857 100.941 64.430 1.00 30.87 28 SER C N 1
ATOM 3435 C CA . SER C 1 28 ? 56.799 101.758 65.591 1.00 32.35 28 SER C CA 1
ATOM 3436 C C . SER C 1 28 ? 55.728 101.246 66.561 1.00 32.27 28 SER C C 1
ATOM 3437 O O . SER C 1 28 ? 54.612 100.907 66.133 1.00 32.42 28 SER C O 1
ATOM 3440 N N . LEU C 1 29 ? 56.080 101.167 67.846 1.00 31.57 29 LEU C N 1
ATOM 3441 C CA . LEU C 1 29 ? 55.155 100.742 68.888 1.00 31.62 29 LEU C CA 1
ATOM 3442 C C . LEU C 1 29 ? 55.106 101.686 70.073 1.00 31.74 29 LEU C C 1
ATOM 3443 O O . LEU C 1 29 ? 56.148 102.108 70.589 1.00 31.12 29 LEU C O 1
ATOM 3448 N N . ASN C 1 30 ? 53.886 101.975 70.516 1.00 31.59 30 ASN C N 1
ATOM 3449 C CA . ASN C 1 30 ? 53.616 102.672 71.758 1.00 32.47 30 ASN C CA 1
ATOM 3450 C C . ASN C 1 30 ? 52.505 101.886 72.456 1.00 32.03 30 ASN C C 1
ATOM 3451 O O . ASN C 1 30 ? 51.749 101.181 71.796 1.00 32.90 30 ASN C O 1
ATOM 3456 N N . PHE C 1 31 ? 52.410 101.993 73.778 1.00 30.49 31 PHE C N 1
ATOM 3457 C CA . PHE C 1 31 ? 51.463 101.208 74.544 1.00 28.98 31 PHE C CA 1
ATOM 3458 C C . PHE C 1 31 ? 50.632 102.078 75.449 1.00 28.43 31 PHE C C 1
ATOM 3459 O O . PHE C 1 31 ? 51.108 103.087 75.959 1.00 28.90 31 PHE C O 1
ATOM 3467 N N . LYS C 1 32 ? 49.381 101.681 75.646 1.00 27.58 32 LYS C N 1
ATOM 3468 C CA . LYS C 1 32 ? 48.539 102.300 76.639 1.00 26.10 32 LYS C CA 1
ATOM 3469 C C . LYS C 1 32 ? 48.101 101.194 77.578 1.00 25.64 32 LYS C C 1
ATOM 3470 O O . LYS C 1 32 ? 47.469 100.236 77.144 1.00 24.73 32 LYS C O 1
ATOM 3476 N N . LEU C 1 33 ? 48.457 101.312 78.854 1.00 23.91 33 LEU C N 1
ATOM 3477 C CA . LEU C 1 33 ? 48.006 100.379 79.858 1.00 23.97 33 LEU C CA 1
ATOM 3478 C C . LEU C 1 33 ? 46.641 100.894 80.318 1.00 23.60 33 LEU C C 1
ATOM 3479 O O . LEU C 1 33 ? 46.529 102.001 80.829 1.00 23.00 33 LEU C O 1
ATOM 3484 N N . MET C 1 34 ? 45.606 100.109 80.072 1.00 24.85 34 MET C N 1
ATOM 3485 C CA . MET C 1 34 ? 44.222 100.574 80.275 1.00 24.39 34 MET C CA 1
ATOM 3486 C C . MET C 1 34 ? 43.722 100.217 81.649 1.00 25.79 34 MET C C 1
ATOM 3487 O O . MET C 1 34 ? 42.904 100.942 82.234 1.00 25.13 34 MET C O 1
ATOM 3492 N N . ASN C 1 35 ? 44.186 99.089 82.176 1.00 24.65 35 ASN C N 1
ATOM 3493 C CA . ASN C 1 35 ? 43.551 98.534 83.360 1.00 26.09 35 ASN C CA 1
ATOM 3494 C C . ASN C 1 35 ? 44.356 97.350 83.842 1.00 25.41 35 ASN C C 1
ATOM 3495 O O . ASN C 1 35 ? 45.018 96.703 83.042 1.00 26.25 35 ASN C O 1
ATOM 3500 N N . ILE C 1 36 ? 44.296 97.086 85.145 1.00 25.41 36 ILE C N 1
ATOM 3501 C CA . ILE C 1 36 ? 44.773 95.835 85.715 1.00 25.00 36 ILE C CA 1
ATOM 3502 C C . ILE C 1 36 ? 43.573 95.076 86.252 1.00 26.64 36 ILE C C 1
ATOM 3503 O O . ILE C 1 36 ? 42.977 95.485 87.236 1.00 26.45 36 ILE C O 1
ATOM 3508 N N . VAL C 1 37 ? 43.236 93.968 85.598 1.00 27.90 37 VAL C N 1
ATOM 3509 C CA . VAL C 1 37 ? 41.981 93.279 85.861 1.00 29.73 37 VAL C CA 1
ATOM 3510 C C . VAL C 1 37 ? 42.070 92.049 86.783 1.00 31.58 37 VAL C C 1
ATOM 3511 O O . VAL C 1 37 ? 41.031 91.497 87.189 1.00 32.50 37 VAL C O 1
ATOM 3515 N N . GLU C 1 38 ? 43.297 91.629 87.108 1.00 32.18 38 GLU C N 1
ATOM 3516 C CA . GLU C 1 38 ? 43.535 90.586 88.086 1.00 33.94 38 GLU C CA 1
ATOM 3517 C C . GLU C 1 38 ? 44.977 90.701 88.586 1.00 32.96 38 GLU C C 1
ATOM 3518 O O . GLU C 1 38 ? 45.879 90.981 87.812 1.00 30.43 38 GLU C O 1
ATOM 3524 N N . ALA C 1 39 ? 45.143 90.561 89.899 1.00 32.60 39 ALA C N 1
ATOM 3525 C CA . ALA C 1 39 ? 46.439 90.336 90.503 1.00 33.51 39 ALA C CA 1
ATOM 3526 C C . ALA C 1 39 ? 46.186 89.290 91.567 1.00 34.12 39 ALA C C 1
ATOM 3527 O O . ALA C 1 39 ? 45.661 89.592 92.626 1.00 34.34 39 ALA C O 1
ATOM 3529 N N . ASP C 1 40 ? 46.490 88.043 91.231 1.00 33.53 40 ASP C N 1
ATOM 3530 C CA . ASP C 1 40 ? 46.308 86.920 92.106 1.00 33.95 40 ASP C CA 1
ATOM 3531 C C . ASP C 1 40 ? 47.628 86.679 92.853 1.00 34.23 40 ASP C C 1
ATOM 3532 O O . ASP C 1 40 ? 48.593 86.200 92.279 1.00 32.44 40 ASP C O 1
ATOM 3537 N N . THR C 1 41 ? 47.652 87.022 94.135 1.00 35.08 41 THR C N 1
ATOM 3538 C CA . THR C 1 41 ? 48.866 86.941 94.943 1.00 36.69 41 THR C CA 1
ATOM 3539 C C . THR C 1 41 ? 49.174 85.510 95.383 1.00 37.42 41 THR C C 1
ATOM 3540 O O . THR C 1 41 ? 50.315 85.206 95.741 1.00 38.16 41 THR C O 1
ATOM 3544 N N . GLU C 1 42 ? 48.176 84.631 95.340 1.00 37.67 42 GLU C N 1
ATOM 3545 C CA . GLU C 1 42 ? 48.408 83.214 95.598 1.00 38.07 42 GLU C CA 1
ATOM 3546 C C . GLU C 1 42 ? 49.132 82.582 94.442 1.00 37.45 42 GLU C C 1
ATOM 3547 O O . GLU C 1 42 ? 49.945 81.687 94.641 1.00 37.57 42 GLU C O 1
ATOM 3553 N N . LYS C 1 43 ? 48.836 83.028 93.219 1.00 35.97 43 LYS C N 1
ATOM 3554 C CA . LYS C 1 43 ? 49.441 82.414 92.048 1.00 34.63 43 LYS C CA 1
ATOM 3555 C C . LYS C 1 43 ? 50.563 83.246 91.476 1.00 33.33 43 LYS C C 1
ATOM 3556 O O . LYS C 1 43 ? 51.267 82.760 90.592 1.00 33.07 43 LYS C O 1
ATOM 3562 N N . ASP C 1 44 ? 50.703 84.490 91.959 1.00 31.84 44 ASP C N 1
ATOM 3563 C CA . ASP C 1 44 ? 51.637 85.484 91.399 1.00 30.96 44 ASP C CA 1
ATOM 3564 C C . ASP C 1 44 ? 51.392 85.686 89.910 1.00 30.07 44 ASP C C 1
ATOM 3565 O O . ASP C 1 44 ? 52.283 85.501 89.097 1.00 28.19 44 ASP C O 1
ATOM 3570 N N . GLN C 1 45 ? 50.147 86.017 89.567 1.00 28.55 45 GLN C N 1
ATOM 3571 C CA . GLN C 1 45 ? 49.753 86.201 88.184 1.00 28.74 45 GLN C CA 1
ATOM 3572 C C . GLN C 1 45 ? 48.963 87.491 88.025 1.00 28.11 45 GLN C C 1
ATOM 3573 O O . GLN C 1 45 ? 48.107 87.800 88.862 1.00 28.90 45 GLN C O 1
ATOM 3579 N N . VAL C 1 46 ? 49.209 88.199 86.929 1.00 27.64 46 VAL C N 1
ATOM 3580 C CA . VAL C 1 46 ? 48.605 89.513 86.662 1.00 27.20 46 VAL C CA 1
ATOM 3581 C C . VAL C 1 46 ? 47.945 89.503 85.289 1.00 27.18 46 VAL C C 1
ATOM 3582 O O . VAL C 1 46 ? 48.507 88.927 84.345 1.00 25.39 46 VAL C O 1
ATOM 3586 N N . GLU C 1 47 ? 46.744 90.089 85.202 1.00 26.48 47 GLU C N 1
ATOM 3587 C CA . GLU C 1 47 ? 46.078 90.344 83.915 1.00 27.24 47 GLU C CA 1
ATOM 3588 C C . GLU C 1 47 ? 45.880 91.818 83.739 1.00 25.25 47 GLU C C 1
ATOM 3589 O O . GLU C 1 47 ? 45.505 92.511 84.685 1.00 25.05 47 GLU C O 1
ATOM 3595 N N . VAL C 1 48 ? 46.132 92.295 82.526 1.00 24.62 48 VAL C N 1
ATOM 3596 C CA . VAL C 1 48 ? 46.018 93.706 82.187 1.00 23.42 48 VAL C CA 1
ATOM 3597 C C . VAL C 1 48 ? 45.337 93.822 80.868 1.00 23.46 48 VAL C C 1
ATOM 3598 O O . VAL C 1 48 ? 45.411 92.898 80.076 1.00 23.80 48 VAL C O 1
ATOM 3602 N N . VAL C 1 49 ? 44.700 94.978 80.640 1.00 22.91 49 VAL C N 1
ATOM 3603 C CA . VAL C 1 49 ? 44.235 95.376 79.353 1.00 22.94 49 VAL C CA 1
ATOM 3604 C C . VAL C 1 49 ? 45.207 96.405 78.773 1.00 23.66 49 VAL C C 1
ATOM 3605 O O . VAL C 1 49 ? 45.536 97.424 79.402 1.00 24.27 49 VAL C O 1
ATOM 3609 N N . LEU C 1 50 ? 45.665 96.131 77.567 1.00 23.15 50 LEU C N 1
ATOM 3610 C CA . LEU C 1 50 ? 46.695 96.942 76.964 1.00 24.01 50 LEU C CA 1
ATOM 3611 C C . LEU C 1 50 ? 46.346 97.187 75.522 1.00 23.87 50 LEU C C 1
ATOM 3612 O O . LEU C 1 50 ? 46.000 96.238 74.833 1.00 23.75 50 LEU C O 1
ATOM 3617 N N . TRP C 1 51 ? 46.465 98.440 75.072 1.00 24.26 51 TRP C N 1
ATOM 3618 C CA . TRP C 1 51 ? 46.417 98.813 73.672 1.00 24.72 51 TRP C CA 1
ATOM 3619 C C . TRP C 1 51 ? 47.869 98.880 73.171 1.00 26.06 51 TRP C C 1
ATOM 3620 O O . TRP C 1 51 ? 48.710 99.507 73.812 1.00 26.58 51 TRP C O 1
ATOM 3631 N N . THR C 1 52 ? 48.143 98.224 72.053 1.00 26.63 52 THR C N 1
ATOM 3632 C CA . THR C 1 52 ? 49.434 98.275 71.370 1.00 27.73 52 THR C CA 1
ATOM 3633 C C . THR C 1 52 ? 49.244 99.142 70.150 1.00 28.71 52 THR C C 1
ATOM 3634 O O . THR C 1 52 ? 48.481 98.786 69.248 1.00 28.68 52 THR C O 1
ATOM 3638 N N . GLN C 1 53 ? 49.929 100.276 70.099 1.00 28.46 53 GLN C N 1
ATOM 3639 C CA . GLN C 1 53 ? 49.770 101.152 68.958 1.00 29.72 53 GLN C CA 1
ATOM 3640 C C . GLN C 1 53 ? 50.897 100.900 67.989 1.00 29.57 53 GLN C C 1
ATOM 3641 O O . GLN C 1 53 ? 52.054 101.309 68.249 1.00 30.26 53 GLN C O 1
ATOM 3647 N N . ALA C 1 54 ? 50.597 100.196 66.899 1.00 28.91 54 ALA C N 1
ATOM 3648 C CA . ALA C 1 54 ? 51.627 99.878 65.899 1.00 29.56 54 ALA C CA 1
ATOM 3649 C C . ALA C 1 54 ? 51.440 100.628 64.578 1.00 29.92 54 ALA C C 1
ATOM 3650 O O . ALA C 1 54 ? 50.304 100.848 64.118 1.00 30.91 54 ALA C O 1
ATOM 3652 N N . SER C 1 55 ? 52.556 101.016 63.971 1.00 29.94 55 SER C N 1
ATOM 3653 C CA . SER C 1 55 ? 52.533 101.654 62.663 1.00 29.72 55 SER C CA 1
ATOM 3654 C C . SER C 1 55 ? 53.806 101.361 61.902 1.00 29.19 55 SER C C 1
ATOM 3655 O O . SER C 1 55 ? 54.851 101.141 62.489 1.00 29.21 55 SER C O 1
ATOM 3658 N N . TRP C 1 56 ? 53.656 101.317 60.585 1.00 29.24 56 TRP C N 1
ATOM 3659 C CA . TRP C 1 56 ? 54.702 100.980 59.633 1.00 28.45 56 TRP C CA 1
ATOM 3660 C C . TRP C 1 56 ? 54.221 101.526 58.290 1.00 29.93 56 TRP C C 1
ATOM 3661 O O . TRP C 1 56 ? 53.009 101.859 58.125 1.00 29.13 56 TRP C O 1
ATOM 3672 N N . LYS C 1 57 ? 55.136 101.641 57.331 1.00 28.90 57 LYS C N 1
ATOM 3673 C CA . LYS C 1 57 ? 54.825 102.266 56.055 1.00 29.84 57 LYS C CA 1
ATOM 3674 C C . LYS C 1 57 ? 55.174 101.341 54.917 1.00 30.24 57 LYS C C 1
ATOM 3675 O O . LYS C 1 57 ? 56.219 100.693 54.943 1.00 30.72 57 LYS C O 1
ATOM 3681 N N . VAL C 1 58 ? 54.288 101.222 53.937 1.00 30.23 58 VAL C N 1
ATOM 3682 C CA . VAL C 1 58 ? 54.612 100.471 52.742 1.00 30.71 58 VAL C CA 1
ATOM 3683 C C . VAL C 1 58 ? 54.298 101.353 51.538 1.00 31.75 58 VAL C C 1
ATOM 3684 O O . VAL C 1 58 ? 53.122 101.459 51.133 1.00 31.84 58 VAL C O 1
ATOM 3688 N N . PRO C 1 59 ? 55.323 101.997 50.965 1.00 31.95 59 PRO C N 1
ATOM 3689 C CA . PRO C 1 59 ? 55.125 102.937 49.856 1.00 32.33 59 PRO C CA 1
ATOM 3690 C C . PRO C 1 59 ? 54.191 102.498 48.722 1.00 31.86 59 PRO C C 1
ATOM 3691 O O . PRO C 1 59 ? 53.330 103.278 48.355 1.00 32.39 59 PRO C O 1
ATOM 3695 N N . TYR C 1 60 ? 54.299 101.274 48.215 1.00 31.42 60 TYR C N 1
ATOM 3696 C CA . TYR C 1 60 ? 53.430 100.861 47.103 1.00 32.10 60 TYR C CA 1
ATOM 3697 C C . TYR C 1 60 ? 51.927 100.798 47.445 1.00 32.22 60 TYR C C 1
ATOM 3698 O O . TYR C 1 60 ? 51.088 100.748 46.543 1.00 32.36 60 TYR C O 1
ATOM 3707 N N . TYR C 1 61 ? 51.602 100.824 48.741 1.00 32.52 61 TYR C N 1
ATOM 3708 C CA . TYR C 1 61 ? 50.203 100.857 49.202 1.00 32.46 61 TYR C CA 1
ATOM 3709 C C . TYR C 1 61 ? 49.566 102.200 48.891 1.00 33.73 61 TYR C C 1
ATOM 3710 O O . TYR C 1 61 ? 48.344 102.320 48.915 1.00 33.43 61 TYR C O 1
ATOM 3719 N N . SER C 1 62 ? 50.392 103.225 48.648 1.00 34.81 62 SER C N 1
ATOM 3720 C CA . SER C 1 62 ? 49.864 104.559 48.324 1.00 35.35 62 SER C CA 1
ATOM 3721 C C . SER C 1 62 ? 48.962 104.599 47.089 1.00 35.37 62 SER C C 1
ATOM 3722 O O . SER C 1 62 ? 48.128 105.483 46.987 1.00 36.13 62 SER C O 1
ATOM 3725 N N . SER C 1 63 ? 49.112 103.661 46.162 1.00 34.91 63 SER C N 1
ATOM 3726 C CA . SER C 1 63 ? 48.230 103.622 45.002 1.00 35.50 63 SER C CA 1
ATOM 3727 C C . SER C 1 63 ? 46.812 103.111 45.294 1.00 35.48 63 SER C C 1
ATOM 3728 O O . SER C 1 63 ? 45.974 103.094 44.400 1.00 33.60 63 SER C O 1
ATOM 3731 N N . LEU C 1 64 ? 46.561 102.660 46.526 1.00 35.57 64 LEU C N 1
ATOM 3732 C CA . LEU C 1 64 ? 45.260 102.104 46.872 1.00 36.37 64 LEU C CA 1
ATOM 3733 C C . LEU C 1 64 ? 44.184 103.183 46.842 1.00 37.50 64 LEU C C 1
ATOM 3734 O O . LEU C 1 64 ? 43.067 102.922 46.414 1.00 37.36 64 LEU C O 1
ATOM 3739 N N . LEU C 1 65 ? 44.555 104.386 47.280 1.00 39.35 65 LEU C N 1
ATOM 3740 C CA . LEU C 1 65 ? 43.661 105.530 47.423 1.00 41.77 65 LEU C CA 1
ATOM 3741 C C . LEU C 1 65 ? 43.929 106.661 46.428 1.00 44.33 65 LEU C C 1
ATOM 3742 O O . LEU C 1 65 ? 43.111 107.580 46.295 1.00 45.42 65 LEU C O 1
ATOM 3747 N N . SER C 1 66 ? 45.077 106.608 45.750 1.00 47.24 66 SER C N 1
ATOM 3748 C CA . SER C 1 66 ? 45.489 107.638 44.762 1.00 49.61 66 SER C CA 1
ATOM 3749 C C . SER C 1 66 ? 44.340 108.347 44.036 1.00 50.59 66 SER C C 1
ATOM 3750 O O . SER C 1 66 ? 44.319 109.584 43.935 1.00 50.89 66 SER C O 1
ATOM 3753 N N . SER C 1 67 ? 43.390 107.550 43.550 1.00 52.10 67 SER C N 1
ATOM 3754 C CA . SER C 1 67 ? 42.271 108.055 42.771 1.00 53.47 67 SER C CA 1
ATOM 3755 C C . SER C 1 67 ? 40.935 108.055 43.544 1.00 53.88 67 SER C C 1
ATOM 3756 O O . SER C 1 67 ? 39.871 108.171 42.945 1.00 54.18 67 SER C O 1
ATOM 3759 N N . SER C 1 68 ? 40.985 107.948 44.870 1.00 54.35 68 SER C N 1
ATOM 3760 C CA . SER C 1 68 ? 39.756 107.848 45.682 1.00 54.49 68 SER C CA 1
ATOM 3761 C C . SER C 1 68 ? 39.496 109.092 46.538 1.00 54.29 68 SER C C 1
ATOM 3762 O O . SER C 1 68 ? 40.434 109.823 46.864 1.00 54.28 68 SER C O 1
ATOM 3765 N N . SER C 1 69 ? 38.228 109.327 46.898 1.00 53.77 69 SER C N 1
ATOM 3766 C CA . SER C 1 69 ? 37.873 110.476 47.749 1.00 53.64 69 SER C CA 1
ATOM 3767 C C . SER C 1 69 ? 38.367 110.322 49.205 1.00 52.66 69 SER C C 1
ATOM 3768 O O . SER C 1 69 ? 38.876 111.288 49.806 1.00 52.91 69 SER C O 1
ATOM 3771 N N . LEU C 1 70 ? 38.246 109.096 49.729 1.00 51.16 70 LEU C N 1
ATOM 3772 C CA . LEU C 1 70 ? 38.773 108.680 51.052 1.00 49.39 70 LEU C CA 1
ATOM 3773 C C . LEU C 1 70 ? 40.210 109.153 51.324 1.00 48.00 70 LEU C C 1
ATOM 3774 O O . LEU C 1 70 ? 41.085 108.952 50.486 1.00 47.85 70 LEU C O 1
ATOM 3779 N N . ASP C 1 71 ? 40.459 109.755 52.488 1.00 46.75 71 ASP C N 1
ATOM 3780 C CA . ASP C 1 71 ? 41.826 110.130 52.883 1.00 45.71 71 ASP C CA 1
ATOM 3781 C C . ASP C 1 71 ? 42.573 108.928 53.463 1.00 43.72 71 ASP C C 1
ATOM 3782 O O . ASP C 1 71 ? 43.798 108.920 53.563 1.00 43.39 71 ASP C O 1
ATOM 3787 N N . GLN C 1 72 ? 41.811 107.921 53.866 1.00 40.84 72 GLN C N 1
ATOM 3788 C CA . GLN C 1 72 ? 42.357 106.727 54.479 1.00 39.06 72 GLN C CA 1
ATOM 3789 C C . GLN C 1 72 ? 41.328 105.618 54.343 1.00 36.27 72 GLN C C 1
ATOM 3790 O O . GLN C 1 72 ? 40.161 105.889 54.081 1.00 35.50 72 GLN C O 1
ATOM 3796 N N . VAL C 1 73 ? 41.762 104.370 54.494 1.00 33.46 73 VAL C N 1
ATOM 3797 C CA . VAL C 1 73 ? 40.828 103.256 54.414 1.00 30.31 73 VAL C CA 1
ATOM 3798 C C . VAL C 1 73 ? 41.134 102.196 55.485 1.00 29.96 73 VAL C C 1
ATOM 3799 O O . VAL C 1 73 ? 42.307 101.804 55.719 1.00 28.81 73 VAL C O 1
ATOM 3803 N N . SER C 1 74 ? 40.066 101.759 56.131 1.00 27.80 74 SER C N 1
ATOM 3804 C CA . SER C 1 74 ? 40.105 100.691 57.086 1.00 26.98 74 SER C CA 1
ATOM 3805 C C . SER C 1 74 ? 39.791 99.379 56.387 1.00 26.98 74 SER C C 1
ATOM 3806 O O . SER C 1 74 ? 38.800 99.289 55.636 1.00 26.77 74 SER C O 1
ATOM 3809 N N . LEU C 1 75 ? 40.652 98.386 56.627 1.00 25.60 75 LEU C N 1
ATOM 3810 C CA . LEU C 1 75 ? 40.578 97.059 56.038 1.00 25.44 75 LEU C CA 1
ATOM 3811 C C . LEU C 1 75 ? 40.778 95.982 57.093 1.00 24.89 75 LEU C C 1
ATOM 3812 O O . LEU C 1 75 ? 41.427 96.226 58.102 1.00 23.37 75 LEU C O 1
ATOM 3817 N N . PRO C 1 76 ? 40.200 94.805 56.869 1.00 24.50 76 PRO C N 1
ATOM 3818 C CA . PRO C 1 76 ? 40.428 93.670 57.728 1.00 24.59 76 PRO C CA 1
ATOM 3819 C C . PRO C 1 76 ? 41.921 93.322 57.688 1.00 24.96 76 PRO C C 1
ATOM 3820 O O . PRO C 1 76 ? 42.536 93.422 56.642 1.00 23.30 76 PRO C O 1
ATOM 3824 N N . VAL C 1 77 ? 42.464 92.962 58.838 1.00 26.25 77 VAL C N 1
ATOM 3825 C CA . VAL C 1 77 ? 43.866 92.554 59.019 1.00 27.54 77 VAL C CA 1
ATOM 3826 C C . VAL C 1 77 ? 44.293 91.426 58.092 1.00 28.50 77 VAL C C 1
ATOM 3827 O O . VAL C 1 77 ? 45.484 91.324 57.705 1.00 29.42 77 VAL C O 1
ATOM 3831 N N . SER C 1 78 ? 43.333 90.577 57.722 1.00 28.00 78 SER C N 1
ATOM 3832 C CA . SER C 1 78 ? 43.613 89.417 56.883 1.00 29.25 78 SER C CA 1
ATOM 3833 C C . SER C 1 78 ? 43.925 89.795 55.431 1.00 28.90 78 SER C C 1
ATOM 3834 O O . SER C 1 78 ? 44.277 88.923 54.632 1.00 29.57 78 SER C O 1
ATOM 3837 N N . LYS C 1 79 ? 43.787 91.077 55.097 1.00 28.23 79 LYS C N 1
ATOM 3838 C CA . LYS C 1 79 ? 43.995 91.561 53.741 1.00 28.35 79 LYS C CA 1
ATOM 3839 C C . LYS C 1 79 ? 45.433 91.982 53.469 1.00 27.96 79 LYS C C 1
ATOM 3840 O O . LYS C 1 79 ? 45.762 92.254 52.330 1.00 29.09 79 LYS C O 1
ATOM 3846 N N . MET C 1 80 ? 46.258 92.073 54.498 1.00 26.69 80 MET C N 1
ATOM 3847 C CA . MET C 1 80 ? 47.649 92.483 54.301 1.00 28.88 80 MET C CA 1
ATOM 3848 C C . MET C 1 80 ? 48.577 91.896 55.345 1.00 25.84 80 MET C C 1
ATOM 3849 O O . MET C 1 80 ? 48.132 91.409 56.380 1.00 26.10 80 MET C O 1
ATOM 3854 N N . TRP C 1 81 ? 49.884 91.968 55.096 1.00 25.30 81 TRP C N 1
ATOM 3855 C CA . TRP C 1 81 ? 50.836 91.614 56.130 1.00 22.98 81 TRP C CA 1
ATOM 3856 C C . TRP C 1 81 ? 50.691 92.514 57.359 1.00 22.99 81 TRP C C 1
ATOM 3857 O O . TRP C 1 81 ? 50.572 93.734 57.234 1.00 22.94 81 TRP C O 1
ATOM 3868 N N . THR C 1 82 ? 50.682 91.937 58.561 1.00 22.79 82 THR C N 1
ATOM 3869 C CA . THR C 1 82 ? 50.713 92.735 59.789 1.00 23.09 82 THR C CA 1
ATOM 3870 C C . THR C 1 82 ? 51.659 92.042 60.716 1.00 23.09 82 THR C C 1
ATOM 3871 O O . THR C 1 82 ? 51.834 90.844 60.610 1.00 23.95 82 THR C O 1
ATOM 3875 N N . PRO C 1 83 ? 52.264 92.788 61.637 1.00 24.50 83 PRO C N 1
ATOM 3876 C CA . PRO C 1 83 ? 53.385 92.258 62.432 1.00 24.36 83 PRO C CA 1
ATOM 3877 C C . PRO C 1 83 ? 52.960 91.109 63.332 1.00 25.40 83 PRO C C 1
ATOM 3878 O O . PRO C 1 83 ? 51.856 91.128 63.904 1.00 24.65 83 PRO C O 1
ATOM 3882 N N . ASP C 1 84 ? 53.837 90.123 63.472 1.00 24.94 84 ASP C N 1
ATOM 3883 C CA . ASP C 1 84 ? 53.590 88.996 64.333 1.00 25.21 84 ASP C CA 1
ATOM 3884 C C . ASP C 1 84 ? 54.070 89.267 65.753 1.00 25.73 84 ASP C C 1
ATOM 3885 O O . ASP C 1 84 ? 54.934 88.560 66.288 1.00 26.40 84 ASP C O 1
ATOM 3890 N N . LEU C 1 85 ? 53.492 90.290 66.374 1.00 25.65 85 LEU C N 1
ATOM 3891 C CA . LEU C 1 85 ? 53.844 90.663 67.738 1.00 26.27 85 LEU C CA 1
ATOM 3892 C C . LEU C 1 85 ? 53.420 89.615 68.732 1.00 26.78 85 LEU C C 1
ATOM 3893 O O . LEU C 1 85 ? 52.284 89.132 68.701 1.00 26.69 85 LEU C O 1
ATOM 3898 N N . SER C 1 86 ? 54.349 89.187 69.571 1.00 25.28 86 SER C N 1
ATOM 3899 C CA . SER C 1 86 ? 53.981 88.271 70.628 1.00 25.32 86 SER C CA 1
ATOM 3900 C C . SER C 1 86 ? 54.408 88.828 71.966 1.00 24.61 86 SER C C 1
ATOM 3901 O O . SER C 1 86 ? 55.352 89.601 72.033 1.00 24.50 86 SER C O 1
ATOM 3904 N N . PHE C 1 87 ? 53.670 88.481 73.013 1.00 24.49 87 PHE C N 1
ATOM 3905 C CA . PHE C 1 87 ? 54.114 88.725 74.377 1.00 24.95 87 PHE C CA 1
ATOM 3906 C C . PHE C 1 87 ? 55.028 87.572 74.752 1.00 24.90 87 PHE C C 1
ATOM 3907 O O . PHE C 1 87 ? 54.584 86.436 74.925 1.00 25.10 87 PHE C O 1
ATOM 3915 N N A TYR C 1 88 ? 56.318 87.872 74.821 0.50 24.26 88 TYR C N 1
ATOM 3916 N N B TYR C 1 88 ? 56.318 87.879 74.856 0.50 24.63 88 TYR C N 1
ATOM 3917 C CA A TYR C 1 88 ? 57.330 86.851 75.062 0.50 24.13 88 TYR C CA 1
ATOM 3918 C CA B TYR C 1 88 ? 57.373 86.877 75.085 0.50 24.77 88 TYR C CA 1
ATOM 3919 C C A TYR C 1 88 ? 57.047 86.127 76.377 0.50 23.90 88 TYR C C 1
ATOM 3920 C C B TYR C 1 88 ? 57.313 86.233 76.468 0.50 24.44 88 TYR C C 1
ATOM 3921 O O A TYR C 1 88 ? 57.213 84.921 76.469 0.50 24.44 88 TYR C O 1
ATOM 3922 O O B TYR C 1 88 ? 57.941 85.194 76.708 0.50 25.12 88 TYR C O 1
ATOM 3939 N N . ASN C 1 89 ? 56.580 86.861 77.385 1.00 23.68 89 ASN C N 1
ATOM 3940 C CA . ASN C 1 89 ? 56.325 86.287 78.687 1.00 22.78 89 ASN C CA 1
ATOM 3941 C C . ASN C 1 89 ? 54.822 86.051 79.003 1.00 22.33 89 ASN C C 1
ATOM 3942 O O . ASN C 1 89 ? 54.456 85.886 80.162 1.00 21.65 89 ASN C O 1
ATOM 3947 N N . ALA C 1 90 ? 53.968 85.987 77.990 1.00 23.14 90 ALA C N 1
ATOM 3948 C CA . ALA C 1 90 ? 52.545 85.626 78.258 1.00 23.55 90 ALA C CA 1
ATOM 3949 C C . ALA C 1 90 ? 52.428 84.201 78.819 1.00 24.29 90 ALA C C 1
ATOM 3950 O O . ALA C 1 90 ? 53.178 83.301 78.428 1.00 24.43 90 ALA C O 1
ATOM 3952 N N . ILE C 1 91 ? 51.523 83.990 79.766 1.00 23.35 91 ILE C N 1
ATOM 3953 C CA . ILE C 1 91 ? 51.242 82.640 80.242 1.00 23.17 91 ILE C CA 1
ATOM 3954 C C . ILE C 1 91 ? 49.842 82.168 79.789 1.00 23.52 91 ILE C C 1
ATOM 3955 O O . ILE C 1 91 ? 49.391 81.074 80.125 1.00 23.28 91 ILE C O 1
ATOM 3960 N N . ALA C 1 92 ? 49.183 82.972 78.974 1.00 23.86 92 ALA C N 1
ATOM 3961 C CA . ALA C 1 92 ? 47.904 82.552 78.392 1.00 23.86 92 ALA C CA 1
ATOM 3962 C C . ALA C 1 92 ? 47.782 83.304 77.076 1.00 23.66 92 ALA C C 1
ATOM 3963 O O . ALA C 1 92 ? 48.462 84.318 76.894 1.00 23.75 92 ALA C O 1
ATOM 3965 N N . ALA C 1 93 ? 46.991 82.806 76.137 1.00 23.52 93 ALA C N 1
ATOM 3966 C CA . ALA C 1 93 ? 46.956 83.426 74.827 1.00 24.21 93 ALA C CA 1
ATOM 3967 C C . ALA C 1 93 ? 46.308 84.802 75.001 1.00 25.92 93 ALA C C 1
ATOM 3968 O O . ALA C 1 93 ? 45.232 84.898 75.627 1.00 26.68 93 ALA C O 1
ATOM 3970 N N . PRO C 1 94 ? 46.886 85.865 74.436 1.00 25.57 94 PRO C N 1
ATOM 3971 C CA . PRO C 1 94 ? 46.250 87.179 74.581 1.00 25.69 94 PRO C CA 1
ATOM 3972 C C . PRO C 1 94 ? 44.859 87.197 73.952 1.00 24.73 94 PRO C C 1
ATOM 3973 O O . PRO C 1 94 ? 44.646 86.648 72.884 1.00 25.04 94 PRO C O 1
ATOM 3977 N N . GLU C 1 95 ? 43.917 87.817 74.622 1.00 24.44 95 GLU C N 1
ATOM 3978 C CA . GLU C 1 95 ? 42.552 87.881 74.095 1.00 23.96 95 GLU C CA 1
ATOM 3979 C C . GLU C 1 95 ? 42.329 89.240 73.378 1.00 22.93 95 GLU C C 1
ATOM 3980 O O . GLU C 1 95 ? 42.520 90.270 73.982 1.00 23.10 95 GLU C O 1
ATOM 3986 N N . LEU C 1 96 ? 41.947 89.242 72.103 1.00 22.16 96 LEU C N 1
ATOM 3987 C CA . LEU C 1 96 ? 41.719 90.494 71.374 1.00 22.52 96 LEU C CA 1
ATOM 3988 C C . LEU C 1 96 ? 40.359 91.075 71.785 1.00 22.44 96 LEU C C 1
ATOM 3989 O O . LEU C 1 96 ? 39.357 90.335 71.780 1.00 22.54 96 LEU C O 1
ATOM 3994 N N . LEU C 1 97 ? 40.324 92.366 72.133 1.00 22.65 97 LEU C N 1
ATOM 3995 C CA . LEU C 1 97 ? 39.066 93.038 72.580 1.00 23.09 97 LEU C CA 1
ATOM 3996 C C . LEU C 1 97 ? 38.435 94.044 71.619 1.00 23.81 97 LEU C C 1
ATOM 3997 O O . LEU C 1 97 ? 37.291 94.546 71.841 1.00 24.48 97 LEU C O 1
ATOM 4002 N N . SER C 1 98 ? 39.113 94.281 70.510 1.00 23.41 98 SER C N 1
ATOM 4003 C CA . SER C 1 98 ? 38.767 95.351 69.594 1.00 23.75 98 SER C CA 1
ATOM 4004 C C . SER C 1 98 ? 38.617 94.769 68.191 1.00 23.82 98 SER C C 1
ATOM 4005 O O . SER C 1 98 ? 39.025 93.630 67.938 1.00 23.98 98 SER C O 1
ATOM 4008 N N . ALA C 1 99 ? 38.012 95.527 67.283 1.00 23.71 99 ALA C N 1
ATOM 4009 C CA . ALA C 1 99 ? 37.806 95.036 65.918 1.00 24.14 99 ALA C CA 1
ATOM 4010 C C . ALA C 1 99 ? 39.164 94.769 65.233 1.00 24.65 99 ALA C C 1
ATOM 4011 O O . ALA C 1 99 ? 40.070 95.585 65.324 1.00 24.61 99 ALA C O 1
ATOM 4013 N N . ASP C 1 100 ? 39.273 93.656 64.516 1.00 24.93 100 ASP C N 1
ATOM 4014 C CA . ASP C 1 100 ? 40.552 93.282 63.867 1.00 26.67 100 ASP C CA 1
ATOM 4015 C C . ASP C 1 100 ? 40.749 93.899 62.465 1.00 25.79 100 ASP C C 1
ATOM 4016 O O . ASP C 1 100 ? 40.672 93.215 61.407 1.00 24.54 100 ASP C O 1
ATOM 4021 N N . ARG C 1 101 ? 41.014 95.200 62.479 1.00 25.35 101 ARG C N 1
ATOM 4022 C CA . ARG C 1 101 ? 41.153 95.971 61.270 1.00 26.33 101 ARG C CA 1
ATOM 4023 C C . ARG C 1 101 ? 42.325 96.935 61.388 1.00 25.79 101 ARG C C 1
ATOM 4024 O O . ARG C 1 101 ? 42.680 97.342 62.482 1.00 25.78 101 ARG C O 1
ATOM 4032 N N . VAL C 1 102 ? 42.895 97.292 60.246 1.00 25.88 102 VAL C N 1
ATOM 4033 C CA . VAL C 1 102 ? 43.954 98.298 60.159 1.00 27.18 102 VAL C CA 1
ATOM 4034 C C . VAL C 1 102 ? 43.421 99.471 59.328 1.00 27.61 102 VAL C C 1
ATOM 4035 O O . VAL C 1 102 ? 42.374 99.352 58.648 1.00 28.73 102 VAL C O 1
ATOM 4039 N N . VAL C 1 103 ? 44.109 100.598 59.405 1.00 27.02 103 VAL C N 1
ATOM 4040 C CA . VAL C 1 103 ? 43.811 101.779 58.605 1.00 27.37 103 VAL C CA 1
ATOM 4041 C C . VAL C 1 103 ? 45.047 102.123 57.751 1.00 28.29 103 VAL C C 1
ATOM 4042 O O . VAL C 1 103 ? 46.131 102.259 58.290 1.00 25.53 103 VAL C O 1
ATOM 4046 N N . VAL C 1 104 ? 44.855 102.223 56.430 1.00 29.26 104 VAL C N 1
ATOM 4047 C CA . VAL C 1 104 ? 45.923 102.553 55.510 1.00 31.06 104 VAL C CA 1
ATOM 4048 C C . VAL C 1 104 ? 45.712 103.988 55.068 1.00 31.48 104 VAL C C 1
ATOM 4049 O O . VAL C 1 104 ? 44.623 104.328 54.662 1.00 29.95 104 VAL C O 1
ATOM 4053 N N . SER C 1 105 ? 46.764 104.813 55.136 1.00 32.69 105 SER C N 1
ATOM 4054 C CA . SER C 1 105 ? 46.695 106.240 54.730 1.00 33.80 105 SER C CA 1
ATOM 4055 C C . SER C 1 105 ? 46.982 106.466 53.270 1.00 33.97 105 SER C C 1
ATOM 4056 O O . SER C 1 105 ? 47.388 105.557 52.563 1.00 33.87 105 SER C O 1
ATOM 4059 N N . LYS C 1 106 ? 46.813 107.711 52.830 1.00 34.83 106 LYS C N 1
ATOM 4060 C CA . LYS C 1 106 ? 47.136 108.066 51.443 1.00 36.40 106 LYS C CA 1
ATOM 4061 C C . LYS C 1 106 ? 48.590 107.797 51.053 1.00 35.73 106 LYS C C 1
ATOM 4062 O O . LYS C 1 106 ? 48.861 107.469 49.898 1.00 36.56 106 LYS C O 1
ATOM 4068 N N . ASP C 1 107 ? 49.516 107.945 51.993 1.00 35.15 107 ASP C N 1
ATOM 4069 C CA . ASP C 1 107 ? 50.930 107.738 51.671 1.00 35.04 107 ASP C CA 1
ATOM 4070 C C . ASP C 1 107 ? 51.416 106.295 51.870 1.00 34.49 107 ASP C C 1
ATOM 4071 O O . ASP C 1 107 ? 52.616 105.980 51.704 1.00 34.53 107 ASP C O 1
ATOM 4076 N N . GLY C 1 108 ? 50.502 105.397 52.217 1.00 32.70 108 GLY C N 1
ATOM 4077 C CA . GLY C 1 108 ? 50.904 104.018 52.458 1.00 30.85 108 GLY C CA 1
ATOM 4078 C C . GLY C 1 108 ? 51.341 103.695 53.886 1.00 29.83 108 GLY C C 1
ATOM 4079 O O . GLY C 1 108 ? 51.745 102.574 54.157 1.00 29.63 108 GLY C O 1
ATOM 4080 N N . SER C 1 109 ? 51.250 104.620 54.828 1.00 29.29 109 SER C N 1
ATOM 4081 C CA . SER C 1 109 ? 51.457 104.177 56.198 1.00 30.18 109 SER C CA 1
ATOM 4082 C C . SER C 1 109 ? 50.235 103.411 56.745 1.00 30.07 109 SER C C 1
ATOM 4083 O O . SER C 1 109 ? 49.094 103.616 56.287 1.00 31.13 109 SER C O 1
ATOM 4086 N N . VAL C 1 110 ? 50.495 102.485 57.660 1.00 29.51 110 VAL C N 1
ATOM 4087 C CA . VAL C 1 110 ? 49.464 101.587 58.166 1.00 29.39 110 VAL C CA 1
ATOM 4088 C C . VAL C 1 110 ? 49.384 101.736 59.683 1.00 29.69 110 VAL C C 1
ATOM 4089 O O . VAL C 1 110 ? 50.417 101.815 60.346 1.00 28.20 110 VAL C O 1
ATOM 4093 N N . ILE C 1 111 ? 48.160 101.830 60.224 1.00 28.82 111 ILE C N 1
ATOM 4094 C CA . ILE C 1 111 ? 47.968 101.879 61.668 1.00 29.88 111 ILE C CA 1
ATOM 4095 C C . ILE C 1 111 ? 47.135 100.696 62.106 1.00 29.30 111 ILE C C 1
ATOM 4096 O O . ILE C 1 111 ? 46.131 100.372 61.484 1.00 28.87 111 ILE C O 1
ATOM 4101 N N . TYR C 1 112 ? 47.580 100.067 63.188 1.00 29.57 112 TYR C N 1
ATOM 4102 C CA . TYR C 1 112 ? 46.985 98.876 63.754 1.00 28.70 112 TYR C CA 1
ATOM 4103 C C . TYR C 1 112 ? 47.018 99.040 65.257 1.00 27.85 112 TYR C C 1
ATOM 4104 O O . TYR C 1 112 ? 48.088 99.179 65.839 1.00 28.21 112 TYR C O 1
ATOM 4113 N N . VAL C 1 113 ? 45.850 99.044 65.901 1.00 26.36 113 VAL C N 1
ATOM 4114 C CA . VAL C 1 113 ? 45.822 99.165 67.372 1.00 26.31 113 VAL C CA 1
ATOM 4115 C C . VAL C 1 113 ? 44.998 98.071 68.044 1.00 26.21 113 VAL C C 1
ATOM 4116 O O . VAL C 1 113 ? 43.826 98.302 68.344 1.00 26.35 113 VAL C O 1
ATOM 4120 N N . PRO C 1 114 ? 45.576 96.887 68.268 1.00 25.43 114 PRO C N 1
ATOM 4121 C CA . PRO C 1 114 ? 44.862 95.857 69.005 1.00 24.40 114 PRO C CA 1
ATOM 4122 C C . PRO C 1 114 ? 44.685 96.171 70.515 1.00 24.13 114 PRO C C 1
ATOM 4123 O O . PRO C 1 114 ? 45.638 96.546 71.172 1.00 22.48 114 PRO C O 1
ATOM 4127 N N . SER C 1 115 ? 43.445 96.087 71.041 1.00 22.52 115 SER C N 1
ATOM 4128 C CA . SER C 1 115 ? 43.258 96.065 72.490 1.00 21.71 115 SER C CA 1
ATOM 4129 C C . SER C 1 115 ? 43.254 94.612 72.932 1.00 21.73 115 SER C C 1
ATOM 4130 O O . SER C 1 115 ? 42.536 93.803 72.353 1.00 22.86 115 SER C O 1
ATOM 4133 N N . GLN C 1 116 ? 44.015 94.261 73.969 1.00 20.22 116 GLN C N 1
ATOM 4134 C CA . GLN C 1 116 ? 44.138 92.852 74.349 1.00 20.50 116 GLN C CA 1
ATOM 4135 C C . GLN C 1 116 ? 44.169 92.673 75.835 1.00 19.25 116 GLN C C 1
ATOM 4136 O O . GLN C 1 116 ? 44.637 93.536 76.538 1.00 20.07 116 GLN C O 1
ATOM 4142 N N . ARG C 1 117 ? 43.634 91.561 76.303 1.00 19.56 117 ARG C N 1
ATOM 4143 C CA . ARG C 1 117 ? 43.795 91.165 77.668 1.00 20.74 117 ARG C CA 1
ATOM 4144 C C . ARG C 1 117 ? 44.922 90.148 77.737 1.00 21.01 117 ARG C C 1
ATOM 4145 O O . ARG C 1 117 ? 44.879 89.107 77.061 1.00 22.82 117 ARG C O 1
ATOM 4153 N N . VAL C 1 118 ? 45.900 90.428 78.583 1.00 22.35 118 VAL C N 1
ATOM 4154 C CA . VAL C 1 118 ? 47.181 89.674 78.581 1.00 21.31 118 VAL C CA 1
ATOM 4155 C C . VAL C 1 118 ? 47.526 89.245 80.006 1.00 20.39 118 VAL C C 1
ATOM 4156 O O . VAL C 1 118 ? 47.473 90.054 80.916 1.00 18.33 118 VAL C O 1
ATOM 4160 N N . ARG C 1 119 ? 47.890 87.980 80.186 1.00 21.21 119 ARG C N 1
ATOM 4161 C CA . ARG C 1 119 ? 48.172 87.416 81.502 1.00 23.54 119 ARG C CA 1
ATOM 4162 C C . ARG C 1 119 ? 49.664 87.019 81.577 1.00 23.57 119 ARG C C 1
ATOM 4163 O O . ARG C 1 119 ? 50.201 86.507 80.624 1.00 22.67 119 ARG C O 1
ATOM 4171 N N . PHE C 1 120 ? 50.298 87.256 82.711 1.00 24.94 120 PHE C N 1
ATOM 4172 C CA . PHE C 1 120 ? 51.708 86.919 82.893 1.00 27.10 120 PHE C CA 1
ATOM 4173 C C . PHE C 1 120 ? 51.982 86.742 84.382 1.00 28.14 120 PHE C C 1
ATOM 4174 O O . PHE C 1 120 ? 51.115 87.040 85.228 1.00 27.14 120 PHE C O 1
ATOM 4182 N N . THR C 1 121 ? 53.146 86.181 84.709 1.00 28.03 121 THR C N 1
ATOM 4183 C CA . THR C 1 121 ? 53.487 86.027 86.105 1.00 29.63 121 THR C CA 1
ATOM 4184 C C . THR C 1 121 ? 54.327 87.210 86.591 1.00 30.51 121 THR C C 1
ATOM 4185 O O . THR C 1 121 ? 55.088 87.835 85.833 1.00 29.58 121 THR C O 1
ATOM 4189 N N . CYS C 1 122 ? 54.138 87.526 87.863 1.00 33.02 122 CYS C N 1
ATOM 4190 C CA . CYS C 1 122 ? 54.728 88.680 88.501 1.00 33.09 122 CYS C CA 1
ATOM 4191 C C . CYS C 1 122 ? 54.744 88.329 89.982 1.00 32.34 122 CYS C C 1
ATOM 4192 O O . CYS C 1 122 ? 53.717 87.907 90.535 1.00 30.77 122 CYS C O 1
ATOM 4195 N N . ASP C 1 123 ? 55.898 88.499 90.622 1.00 30.65 123 ASP C N 1
ATOM 4196 C CA . ASP C 1 123 ? 56.003 88.400 92.085 1.00 31.28 123 ASP C CA 1
ATOM 4197 C C . ASP C 1 123 ? 55.172 89.495 92.789 1.00 30.80 123 ASP C C 1
ATOM 4198 O O . ASP C 1 123 ? 55.537 90.648 92.790 1.00 30.81 123 ASP C O 1
ATOM 4203 N N . LEU C 1 124 ? 54.055 89.122 93.387 1.00 30.84 124 LEU C N 1
ATOM 4204 C CA . LEU C 1 124 ? 53.144 90.097 93.989 1.00 30.87 124 LEU C CA 1
ATOM 4205 C C . LEU C 1 124 ? 53.331 90.250 95.515 1.00 32.20 124 LEU C C 1
ATOM 4206 O O . LEU C 1 124 ? 52.450 90.760 96.220 1.00 32.08 124 LEU C O 1
ATOM 4211 N N . ILE C 1 125 ? 54.490 89.834 96.022 1.00 33.50 125 ILE C N 1
ATOM 4212 C CA . ILE C 1 125 ? 54.759 89.836 97.465 1.00 34.74 125 ILE C CA 1
ATOM 4213 C C . ILE C 1 125 ? 54.498 91.217 98.075 1.00 34.59 125 ILE C C 1
ATOM 4214 O O . ILE C 1 125 ? 53.923 91.312 99.148 1.00 35.21 125 ILE C O 1
ATOM 4219 N N . ASN C 1 126 ? 54.880 92.274 97.366 1.00 34.66 126 ASN C N 1
ATOM 4220 C CA . ASN C 1 126 ? 54.741 93.651 97.861 1.00 35.02 126 ASN C CA 1
ATOM 4221 C C . ASN C 1 126 ? 53.556 94.436 97.282 1.00 35.04 126 ASN C C 1
ATOM 4222 O O . ASN C 1 126 ? 53.484 95.649 97.431 1.00 34.85 126 ASN C O 1
ATOM 4227 N N . VAL C 1 127 ? 52.616 93.758 96.630 1.00 36.12 127 VAL C N 1
ATOM 4228 C CA . VAL C 1 127 ? 51.514 94.481 95.985 1.00 36.52 127 VAL C CA 1
ATOM 4229 C C . VAL C 1 127 ? 50.741 95.382 96.959 1.00 37.84 127 VAL C C 1
ATOM 4230 O O . VAL C 1 127 ? 50.178 96.384 96.550 1.00 38.09 127 VAL C O 1
ATOM 4234 N N . ASP C 1 128 ? 50.749 95.044 98.245 1.00 39.51 128 ASP C N 1
ATOM 4235 C CA . ASP C 1 128 ? 49.960 95.770 99.246 1.00 41.77 128 ASP C CA 1
ATOM 4236 C C . ASP C 1 128 ? 50.794 96.654 100.181 1.00 42.30 128 ASP C C 1
ATOM 4237 O O . ASP C 1 128 ? 50.448 96.840 101.343 1.00 43.40 128 ASP C O 1
ATOM 4242 N N . THR C 1 129 ? 51.889 97.195 99.658 1.00 42.68 129 THR C N 1
ATOM 4243 C CA . THR C 1 129 ? 52.749 98.131 100.375 1.00 42.68 129 THR C CA 1
ATOM 4244 C C . THR C 1 129 ? 52.858 99.418 99.542 1.00 43.14 129 THR C C 1
ATOM 4245 O O . THR C 1 129 ? 52.462 99.423 98.380 1.00 43.60 129 THR C O 1
ATOM 4249 N N . GLU C 1 130 ? 53.398 100.494 100.114 1.00 43.66 130 GLU C N 1
ATOM 4250 C CA . GLU C 1 130 ? 53.493 101.793 99.418 1.00 44.18 130 GLU C CA 1
ATOM 4251 C C . GLU C 1 130 ? 54.227 101.764 98.083 1.00 43.35 130 GLU C C 1
ATOM 4252 O O . GLU C 1 130 ? 53.746 102.381 97.145 1.00 43.32 130 GLU C O 1
ATOM 4258 N N . PRO C 1 131 ? 55.386 101.101 97.973 1.00 42.89 131 PRO C N 1
ATOM 4259 C CA . PRO C 1 131 ? 56.086 101.048 96.684 1.00 42.11 131 PRO C CA 1
ATOM 4260 C C . PRO C 1 131 ? 55.449 100.091 95.659 1.00 41.27 131 PRO C C 1
ATOM 4261 O O . PRO C 1 131 ? 55.766 100.159 94.473 1.00 41.34 131 PRO C O 1
ATOM 4265 N N . GLY C 1 132 ? 54.574 99.209 96.127 1.00 40.33 132 GLY C N 1
ATOM 4266 C CA . GLY C 1 132 ? 53.868 98.266 95.285 1.00 39.20 132 GLY C CA 1
ATOM 4267 C C . GLY C 1 132 ? 54.729 97.173 94.677 1.00 38.59 132 GLY C C 1
ATOM 4268 O O . GLY C 1 132 ? 55.887 96.956 95.090 1.00 38.74 132 GLY C O 1
ATOM 4269 N N . ALA C 1 133 ? 54.148 96.479 93.695 1.00 36.89 133 ALA C N 1
ATOM 4270 C CA . ALA C 1 133 ? 54.802 95.394 92.980 1.00 35.61 133 ALA C CA 1
ATOM 4271 C C . ALA C 1 133 ? 55.178 95.893 91.608 1.00 35.33 133 ALA C C 1
ATOM 4272 O O . ALA C 1 133 ? 54.406 96.614 90.974 1.00 35.07 133 ALA C O 1
ATOM 4274 N N . THR C 1 134 ? 56.378 95.527 91.163 1.00 35.62 134 THR C N 1
ATOM 4275 C CA . THR C 1 134 ? 56.889 95.885 89.849 1.00 35.54 134 THR C CA 1
ATOM 4276 C C . THR C 1 134 ? 56.714 94.734 88.866 1.00 36.11 134 THR C C 1
ATOM 4277 O O . THR C 1 134 ? 57.155 93.633 89.157 1.00 36.51 134 THR C O 1
ATOM 4281 N N . CYS C 1 135 ? 56.109 95.004 87.697 1.00 36.33 135 CYS C N 1
ATOM 4282 C CA . CYS C 1 135 ? 55.831 93.995 86.671 1.00 37.07 135 CYS C CA 1
ATOM 4283 C C . CYS C 1 135 ? 56.437 94.371 85.356 1.00 35.84 135 CYS C C 1
ATOM 4284 O O . CYS C 1 135 ? 56.730 95.523 85.125 1.00 35.07 135 CYS C O 1
ATOM 4287 N N . ARG C 1 136 ? 56.622 93.378 84.496 1.00 34.91 136 ARG C N 1
ATOM 4288 C CA . ARG C 1 136 ? 57.253 93.578 83.195 1.00 35.75 136 ARG C CA 1
ATOM 4289 C C . ARG C 1 136 ? 56.571 92.774 82.090 1.00 33.05 136 ARG C C 1
ATOM 4290 O O . ARG C 1 136 ? 56.278 91.595 82.255 1.00 32.72 136 ARG C O 1
ATOM 4298 N N . ILE C 1 137 ? 56.362 93.426 80.961 1.00 31.06 137 ILE C N 1
ATOM 4299 C CA . ILE C 1 137 ? 55.789 92.807 79.792 1.00 30.53 137 ILE C CA 1
ATOM 4300 C C . ILE C 1 137 ? 56.765 92.993 78.643 1.00 29.70 137 ILE C C 1
ATOM 4301 O O . ILE C 1 137 ? 57.209 94.103 78.384 1.00 29.41 137 ILE C O 1
ATOM 4306 N N . LYS C 1 138 ? 57.087 91.914 77.949 1.00 28.61 138 LYS C N 1
ATOM 4307 C CA . LYS C 1 138 ? 58.050 91.985 76.847 1.00 28.68 138 LYS C CA 1
ATOM 4308 C C . LYS C 1 138 ? 57.340 91.692 75.549 1.00 27.37 138 LYS C C 1
ATOM 4309 O O . LYS C 1 138 ? 56.756 90.646 75.421 1.00 27.29 138 LYS C O 1
ATOM 4315 N N . VAL C 1 139 ? 57.421 92.606 74.585 1.00 27.06 139 VAL C N 1
ATOM 4316 C CA . VAL C 1 139 ? 56.747 92.458 73.315 1.00 27.32 139 VAL C CA 1
ATOM 4317 C C . VAL C 1 139 ? 57.760 92.522 72.185 1.00 26.83 139 VAL C C 1
ATOM 4318 O O . VAL C 1 139 ? 58.609 93.386 72.188 1.00 27.16 139 VAL C O 1
ATOM 4322 N N . GLY C 1 140 ? 57.657 91.613 71.223 1.00 26.05 140 GLY C N 1
ATOM 4323 C CA . GLY C 1 140 ? 58.352 91.776 69.953 1.00 25.27 140 GLY C CA 1
ATOM 4324 C C . GLY C 1 140 ? 57.869 90.814 68.906 1.00 25.19 140 GLY C C 1
ATOM 4325 O O . GLY C 1 140 ? 56.950 90.010 69.154 1.00 25.70 140 GLY C O 1
ATOM 4326 N N . SER C 1 141 ? 58.481 90.881 67.727 1.00 24.17 141 SER C N 1
ATOM 4327 C CA . SER C 1 141 ? 58.197 89.911 66.677 1.00 23.92 141 SER C CA 1
ATOM 4328 C C . SER C 1 141 ? 58.575 88.508 67.121 1.00 24.40 141 SER C C 1
ATOM 4329 O O . SER C 1 141 ? 59.679 88.303 67.630 1.00 24.46 141 SER C O 1
ATOM 4332 N N . TRP C 1 142 ? 57.695 87.526 66.932 1.00 22.59 142 TRP C N 1
ATOM 4333 C CA . TRP C 1 142 ? 58.103 86.149 67.208 1.00 22.75 142 TRP C CA 1
ATOM 4334 C C . TRP C 1 142 ? 59.126 85.563 66.215 1.00 23.92 142 TRP C C 1
ATOM 4335 O O . TRP C 1 142 ? 59.975 84.776 66.621 1.00 23.55 142 TRP C O 1
ATOM 4346 N N . THR C 1 143 ? 59.006 85.900 64.928 1.00 24.23 143 THR C N 1
ATOM 4347 C CA . THR C 1 143 ? 59.793 85.246 63.894 1.00 25.44 143 THR C CA 1
ATOM 4348 C C . THR C 1 143 ? 60.464 86.201 62.892 1.00 25.52 143 THR C C 1
ATOM 4349 O O . THR C 1 143 ? 60.920 85.732 61.870 1.00 25.87 143 THR C O 1
ATOM 4353 N N . HIS C 1 144 ? 60.463 87.516 63.113 1.00 26.33 144 HIS C N 1
ATOM 4354 C CA . HIS C 1 144 ? 61.133 88.420 62.176 1.00 27.82 144 HIS C CA 1
ATOM 4355 C C . HIS C 1 144 ? 62.262 89.058 62.969 1.00 29.19 144 HIS C C 1
ATOM 4356 O O . HIS C 1 144 ? 62.006 89.797 63.925 1.00 29.31 144 HIS C O 1
ATOM 4363 N N . ASP C 1 145 ? 63.503 88.715 62.629 1.00 30.53 145 ASP C N 1
ATOM 4364 C CA . ASP C 1 145 ? 64.656 89.278 63.326 1.00 32.20 145 ASP C CA 1
ATOM 4365 C C . ASP C 1 145 ? 64.903 90.702 62.882 1.00 32.61 145 ASP C C 1
ATOM 4366 O O . ASP C 1 145 ? 64.312 91.150 61.903 1.00 31.92 145 ASP C O 1
ATOM 4371 N N . ASN C 1 146 ? 65.792 91.406 63.579 1.00 33.28 146 ASN C N 1
ATOM 4372 C CA . ASN C 1 146 ? 65.958 92.838 63.375 1.00 34.89 146 ASN C CA 1
ATOM 4373 C C . ASN C 1 146 ? 66.626 93.295 62.059 1.00 34.50 146 ASN C C 1
ATOM 4374 O O . ASN C 1 146 ? 66.686 94.483 61.786 1.00 35.12 146 ASN C O 1
ATOM 4379 N N . LYS C 1 147 ? 67.081 92.354 61.243 1.00 34.58 147 LYS C N 1
ATOM 4380 C CA . LYS C 1 147 ? 67.518 92.665 59.875 1.00 34.25 147 LYS C CA 1
ATOM 4381 C C . LYS C 1 147 ? 66.311 92.777 58.948 1.00 33.65 147 LYS C C 1
ATOM 4382 O O . LYS C 1 147 ? 66.424 93.259 57.823 1.00 32.84 147 LYS C O 1
ATOM 4388 N N . GLN C 1 148 ? 65.151 92.316 59.422 1.00 32.38 148 GLN C N 1
ATOM 4389 C CA . GLN C 1 148 ? 63.920 92.427 58.639 1.00 30.68 148 GLN C CA 1
ATOM 4390 C C . GLN C 1 148 ? 62.888 93.324 59.304 1.00 30.21 148 GLN C C 1
ATOM 4391 O O . GLN C 1 148 ? 62.154 94.048 58.619 1.00 30.03 148 GLN C O 1
ATOM 4397 N N . PHE C 1 149 ? 62.857 93.278 60.635 1.00 29.33 149 PHE C N 1
ATOM 4398 C CA . PHE C 1 149 ? 61.834 93.885 61.459 1.00 29.56 149 PHE C CA 1
ATOM 4399 C C . PHE C 1 149 ? 62.538 94.671 62.544 1.00 30.16 149 PHE C C 1
ATOM 4400 O O . PHE C 1 149 ? 63.070 94.087 63.486 1.00 31.03 149 PHE C O 1
ATOM 4408 N N . ALA C 1 150 ? 62.524 95.996 62.427 1.00 30.90 150 ALA C N 1
ATOM 4409 C CA . ALA C 1 150 ? 63.176 96.862 63.414 1.00 32.32 150 ALA C CA 1
ATOM 4410 C C . ALA C 1 150 ? 62.155 97.595 64.291 1.00 33.40 150 ALA C C 1
ATOM 4411 O O . ALA C 1 150 ? 61.235 98.217 63.779 1.00 34.40 150 ALA C O 1
ATOM 4413 N N . LEU C 1 151 ? 62.320 97.519 65.603 1.00 35.21 151 LEU C N 1
ATOM 4414 C CA . LEU C 1 151 ? 61.423 98.192 66.528 1.00 37.21 151 LEU C CA 1
ATOM 4415 C C . LEU C 1 151 ? 61.898 99.597 66.863 1.00 39.45 151 LEU C C 1
ATOM 4416 O O . LEU C 1 151 ? 63.060 99.797 67.205 1.00 39.96 151 LEU C O 1
ATOM 4421 N N . ILE C 1 152 ? 60.994 100.563 66.716 1.00 41.58 152 ILE C N 1
ATOM 4422 C CA . ILE C 1 152 ? 61.211 101.950 67.088 1.00 44.35 152 ILE C CA 1
ATOM 4423 C C . ILE C 1 152 ? 60.064 102.364 68.010 1.00 46.60 152 ILE C C 1
ATOM 4424 O O . ILE C 1 152 ? 58.981 101.795 67.944 1.00 45.56 152 ILE C O 1
ATOM 4429 N N . THR C 1 153 ? 60.308 103.328 68.889 1.00 50.19 153 THR C N 1
ATOM 4430 C CA . THR C 1 153 ? 59.348 103.645 69.954 1.00 54.32 153 THR C CA 1
ATOM 4431 C C . THR C 1 153 ? 58.314 104.750 69.597 1.00 56.73 153 THR C C 1
ATOM 4432 O O . THR C 1 153 ? 58.605 105.645 68.796 1.00 57.22 153 THR C O 1
ATOM 4436 N N . GLY C 1 154 ? 57.129 104.682 70.222 1.00 59.37 154 GLY C N 1
ATOM 4437 C CA . GLY C 1 154 ? 55.946 105.507 69.868 1.00 62.35 154 GLY C CA 1
ATOM 4438 C C . GLY C 1 154 ? 56.090 107.025 69.702 1.00 64.47 154 GLY C C 1
ATOM 4439 O O . GLY C 1 154 ? 56.966 107.655 70.331 1.00 64.77 154 GLY C O 1
ATOM 4440 N N . GLU C 1 155 ? 55.200 107.607 68.881 1.00 65.95 155 GLU C N 1
ATOM 4441 C CA . GLU C 1 155 ? 55.256 109.036 68.473 1.00 67.43 155 GLU C CA 1
ATOM 4442 C C . GLU C 1 155 ? 54.891 110.087 69.540 1.00 67.66 155 GLU C C 1
ATOM 4443 O O . GLU C 1 155 ? 55.472 111.181 69.559 1.00 67.64 155 GLU C O 1
ATOM 4449 N N . GLU C 1 156 ? 53.923 109.774 70.403 1.00 68.14 156 GLU C N 1
ATOM 4450 C CA . GLU C 1 156 ? 53.628 110.657 71.548 1.00 68.23 156 GLU C CA 1
ATOM 4451 C C . GLU C 1 156 ? 54.006 110.064 72.933 1.00 67.89 156 GLU C C 1
ATOM 4452 O O . GLU C 1 156 ? 53.461 109.037 73.368 1.00 68.17 156 GLU C O 1
ATOM 4458 N N . GLY C 1 157 ? 54.975 110.700 73.593 1.00 67.18 157 GLY C N 1
ATOM 4459 C CA . GLY C 1 157 ? 55.427 110.282 74.928 1.00 65.70 157 GLY C CA 1
ATOM 4460 C C . GLY C 1 157 ? 56.100 108.918 75.036 1.00 64.47 157 GLY C C 1
ATOM 4461 O O . GLY C 1 157 ? 56.265 108.208 74.035 1.00 64.74 157 GLY C O 1
ATOM 4462 N N . VAL C 1 158 ? 56.461 108.553 76.268 1.00 62.82 158 VAL C N 1
ATOM 4463 C CA . VAL C 1 158 ? 57.280 107.370 76.561 1.00 60.89 158 VAL C CA 1
ATOM 4464 C C . VAL C 1 158 ? 57.132 106.947 78.035 1.00 59.43 158 VAL C C 1
ATOM 4465 O O . VAL C 1 158 ? 57.427 105.802 78.395 1.00 59.51 158 VAL C O 1
ATOM 4469 N N . VAL C 1 159 ? 56.688 107.874 78.885 1.00 57.55 159 VAL C N 1
ATOM 4470 C CA . VAL C 1 159 ? 56.289 107.535 80.265 1.00 55.02 159 VAL C CA 1
ATOM 4471 C C . VAL C 1 159 ? 54.742 107.612 80.410 1.00 54.20 159 VAL C C 1
ATOM 4472 O O . VAL C 1 159 ? 54.208 107.284 81.490 1.00 54.13 159 VAL C O 1
ATOM 4476 N N . ASN C 1 160 ? 54.046 108.042 79.330 1.00 52.32 160 ASN C N 1
ATOM 4477 C CA . ASN C 1 160 ? 52.535 108.227 79.278 1.00 50.42 160 ASN C CA 1
ATOM 4478 C C . ASN C 1 160 ? 51.729 107.043 78.724 1.00 46.60 160 ASN C C 1
ATOM 4479 O O . ASN C 1 160 ? 50.665 107.172 78.101 1.00 45.68 160 ASN C O 1
ATOM 4484 N N . ILE C 1 161 ? 52.278 105.883 79.000 1.00 43.03 161 ILE C N 1
ATOM 4485 C CA . ILE C 1 161 ? 51.585 104.636 78.943 1.00 39.75 161 ILE C CA 1
ATOM 4486 C C . ILE C 1 161 ? 50.288 104.709 79.760 1.00 37.99 161 ILE C C 1
ATOM 4487 O O . ILE C 1 161 ? 49.301 104.063 79.405 1.00 36.74 161 ILE C O 1
ATOM 4492 N N . ALA C 1 162 ? 50.280 105.522 80.822 1.00 35.65 162 ALA C N 1
ATOM 4493 C CA . ALA C 1 162 ? 49.168 105.548 81.757 1.00 34.55 162 ALA C CA 1
ATOM 4494 C C . ALA C 1 162 ? 48.022 106.496 81.392 1.00 33.66 162 ALA C C 1
ATOM 4495 O O . ALA C 1 162 ? 47.121 106.664 82.172 1.00 32.75 162 ALA C O 1
ATOM 4497 N N . GLU C 1 163 ? 48.070 107.106 80.216 1.00 33.41 163 GLU C N 1
ATOM 4498 C CA . GLU C 1 163 ? 47.165 108.196 79.865 1.00 34.73 163 GLU C CA 1
ATOM 4499 C C . GLU C 1 163 ? 45.680 107.855 80.086 1.00 33.75 163 GLU C C 1
ATOM 4500 O O . GLU C 1 163 ? 44.908 108.684 80.561 1.00 33.53 163 GLU C O 1
ATOM 4506 N N . TYR C 1 164 ? 45.296 106.636 79.733 1.00 32.65 164 TYR C N 1
ATOM 4507 C CA . TYR C 1 164 ? 43.921 106.188 79.890 1.00 32.94 164 TYR C CA 1
ATOM 4508 C C . TYR C 1 164 ? 43.672 105.297 81.113 1.00 32.27 164 TYR C C 1
ATOM 4509 O O . TYR C 1 164 ? 42.554 104.860 81.330 1.00 31.57 164 TYR C O 1
ATOM 4518 N N . PHE C 1 165 ? 44.704 104.998 81.903 1.00 30.78 165 PHE C N 1
ATOM 4519 C CA . PHE C 1 165 ? 44.502 104.069 82.996 1.00 30.30 165 PHE C CA 1
ATOM 4520 C C . PHE C 1 165 ? 43.391 104.459 83.961 1.00 31.52 165 PHE C C 1
ATOM 4521 O O . PHE C 1 165 ? 43.319 105.596 84.414 1.00 30.57 165 PHE C O 1
ATOM 4529 N N . ASP C 1 166 ? 42.580 103.466 84.317 1.00 32.72 166 ASP C N 1
ATOM 4530 C CA . ASP C 1 166 ? 41.572 103.618 85.333 1.00 34.07 166 ASP C CA 1
ATOM 4531 C C . ASP C 1 166 ? 41.265 102.264 85.936 1.00 33.45 166 ASP C C 1
ATOM 4532 O O . ASP C 1 166 ? 40.996 101.322 85.213 1.00 32.96 166 ASP C O 1
ATOM 4537 N N . SER C 1 167 ? 41.321 102.176 87.265 1.00 33.10 167 SER C N 1
ATOM 4538 C CA . SER C 1 167 ? 40.967 100.959 87.988 1.00 33.08 167 SER C CA 1
ATOM 4539 C C . SER C 1 167 ? 40.420 101.344 89.352 1.00 33.24 167 SER C C 1
ATOM 4540 O O . SER C 1 167 ? 40.940 102.243 89.969 1.00 33.33 167 SER C O 1
ATOM 4543 N N . PRO C 1 168 ? 39.325 100.721 89.795 1.00 33.43 168 PRO C N 1
ATOM 4544 C CA . PRO C 1 168 ? 38.874 100.914 91.171 1.00 33.35 168 PRO C CA 1
ATOM 4545 C C . PRO C 1 168 ? 39.629 100.061 92.198 1.00 32.99 168 PRO C C 1
ATOM 4546 O O . PRO C 1 168 ? 39.486 100.286 93.403 1.00 34.45 168 PRO C O 1
ATOM 4550 N N . LYS C 1 169 ? 40.386 99.072 91.741 1.00 32.16 169 LYS C N 1
ATOM 4551 C CA . LYS C 1 169 ? 41.086 98.172 92.647 1.00 32.05 169 LYS C CA 1
ATOM 4552 C C . LYS C 1 169 ? 42.583 98.512 92.814 1.00 31.57 169 LYS C C 1
ATOM 4553 O O . LYS C 1 169 ? 43.188 98.200 93.844 1.00 31.47 169 LYS C O 1
ATOM 4559 N N . PHE C 1 170 ? 43.185 99.143 91.818 1.00 30.87 170 PHE C N 1
ATOM 4560 C CA . PHE C 1 170 ? 44.641 99.332 91.853 1.00 30.72 170 PHE C CA 1
ATOM 4561 C C . PHE C 1 170 ? 45.074 100.740 91.507 1.00 31.53 170 PHE C C 1
ATOM 4562 O O . PHE C 1 170 ? 44.425 101.406 90.707 1.00 30.75 170 PHE C O 1
ATOM 4570 N N . ASP C 1 171 ? 46.179 101.181 92.126 1.00 32.77 171 ASP C N 1
ATOM 4571 C CA . ASP C 1 171 ? 46.889 102.408 91.755 1.00 33.92 171 ASP C CA 1
ATOM 4572 C C . ASP C 1 171 ? 48.067 102.051 90.874 1.00 33.53 171 ASP C C 1
ATOM 4573 O O . ASP C 1 171 ? 48.893 101.235 91.266 1.00 32.26 171 ASP C O 1
ATOM 4578 N N . LEU C 1 172 ? 48.169 102.695 89.718 1.00 33.66 172 LEU C N 1
ATOM 4579 C CA . LEU C 1 172 ? 49.366 102.605 88.903 1.00 34.31 172 LEU C CA 1
ATOM 4580 C C . LEU C 1 172 ? 50.361 103.660 89.381 1.00 35.08 172 LEU C C 1
ATOM 4581 O O . LEU C 1 172 ? 50.051 104.860 89.394 1.00 35.77 172 LEU C O 1
ATOM 4586 N N . LEU C 1 173 ? 51.541 103.209 89.808 1.00 34.83 173 LEU C N 1
ATOM 4587 C CA . LEU C 1 173 ? 52.511 104.104 90.444 1.00 34.74 173 LEU C CA 1
ATOM 4588 C C . LEU C 1 173 ? 53.512 104.633 89.441 1.00 34.77 173 LEU C C 1
ATOM 4589 O O . LEU C 1 173 ? 53.941 105.784 89.541 1.00 35.03 173 LEU C O 1
ATOM 4594 N N . SER C 1 174 ? 53.864 103.799 88.466 1.00 34.61 174 SER C N 1
ATOM 4595 C CA . SER C 1 174 ? 54.802 104.171 87.401 1.00 35.62 174 SER C CA 1
ATOM 4596 C C . SER C 1 174 ? 54.708 103.222 86.210 1.00 35.41 174 SER C C 1
ATOM 4597 O O . SER C 1 174 ? 54.236 102.094 86.339 1.00 35.63 174 SER C O 1
ATOM 4600 N N . ALA C 1 175 ? 55.157 103.685 85.051 1.00 35.86 175 ALA C N 1
ATOM 4601 C CA . ALA C 1 175 ? 55.141 102.882 83.846 1.00 36.83 175 ALA C CA 1
ATOM 4602 C C . ALA C 1 175 ? 56.182 103.442 82.900 1.00 37.95 175 ALA C C 1
ATOM 4603 O O . ALA C 1 175 ? 56.165 104.627 82.616 1.00 38.84 175 ALA C O 1
ATOM 4605 N N . THR C 1 176 ? 57.103 102.608 82.435 1.00 38.52 176 THR C N 1
ATOM 4606 C CA . THR C 1 176 ? 58.044 103.020 81.406 1.00 39.17 176 THR C CA 1
ATOM 4607 C C . THR C 1 176 ? 58.197 101.926 80.373 1.00 39.93 176 THR C C 1
ATOM 4608 O O . THR C 1 176 ? 57.939 100.758 80.651 1.00 39.15 176 THR C O 1
ATOM 4612 N N . GLN C 1 177 ? 58.630 102.313 79.178 1.00 41.19 177 GLN C N 1
ATOM 4613 C CA . GLN C 1 177 ? 58.929 101.343 78.137 1.00 42.72 177 GLN C CA 1
ATOM 4614 C C . GLN C 1 177 ? 60.356 101.526 77.639 1.00 43.77 177 GLN C C 1
ATOM 4615 O O . GLN C 1 177 ? 60.919 102.615 77.713 1.00 44.23 177 GLN C O 1
ATOM 4621 N N . SER C 1 178 ? 60.956 100.457 77.149 1.00 44.47 178 SER C N 1
ATOM 4622 C CA . SER C 1 178 ? 62.359 100.514 76.793 1.00 45.26 178 SER C CA 1
ATOM 4623 C C . SER C 1 178 ? 62.683 99.498 75.695 1.00 45.44 178 SER C C 1
ATOM 4624 O O . SER C 1 178 ? 62.237 98.364 75.741 1.00 45.11 178 SER C O 1
ATOM 4627 N N . LEU C 1 179 ? 63.434 99.930 74.693 1.00 46.28 179 LEU C N 1
A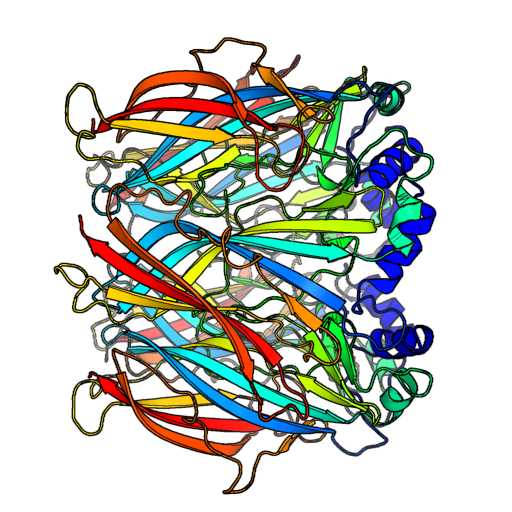TOM 4628 C CA . LEU C 1 179 ? 63.843 99.054 73.609 1.00 47.56 179 LEU C CA 1
ATOM 4629 C C . LEU C 1 179 ? 65.107 98.276 73.958 1.00 49.12 179 LEU C C 1
ATOM 4630 O O . LEU C 1 179 ? 66.046 98.843 74.501 1.00 48.99 179 LEU C O 1
ATOM 4635 N N . ASN C 1 180 ? 65.111 96.979 73.645 1.00 51.09 180 ASN C N 1
ATOM 4636 C CA . ASN C 1 180 ? 66.263 96.091 73.820 1.00 53.21 180 ASN C CA 1
ATOM 4637 C C . ASN C 1 180 ? 66.438 95.218 72.594 1.00 54.70 180 ASN C C 1
ATOM 4638 O O . ASN C 1 180 ? 65.563 95.198 71.725 1.00 54.38 180 ASN C O 1
ATOM 4643 N N . ARG C 1 181 ? 67.569 94.505 72.531 1.00 56.77 181 ARG C N 1
ATOM 4644 C CA . ARG C 1 181 ? 67.835 93.499 71.484 1.00 59.01 181 ARG C CA 1
ATOM 4645 C C . ARG C 1 181 ? 68.415 92.234 72.103 1.00 60.29 181 ARG C C 1
ATOM 4646 O O . ARG C 1 181 ? 69.387 92.287 72.848 1.00 60.38 181 ARG C O 1
ATOM 4654 N N . LYS C 1 182 ? 67.815 91.094 71.796 1.00 62.12 182 LYS C N 1
ATOM 4655 C CA . LYS C 1 182 ? 68.215 89.847 72.430 1.00 64.13 182 LYS C CA 1
ATOM 4656 C C . LYS C 1 182 ? 68.553 88.777 71.402 1.00 65.23 182 LYS C C 1
ATOM 4657 O O . LYS C 1 182 ? 67.869 88.654 70.380 1.00 65.13 182 LYS C O 1
ATOM 4663 N N . LYS C 1 183 ? 69.606 88.008 71.683 1.00 66.57 183 LYS C N 1
ATOM 4664 C CA . LYS C 1 183 ? 70.027 86.919 70.802 1.00 68.04 183 LYS C CA 1
ATOM 4665 C C . LYS C 1 183 ? 69.408 85.597 71.252 1.00 68.76 183 LYS C C 1
ATOM 4666 O O . LYS C 1 183 ? 69.218 85.362 72.447 1.00 68.72 183 LYS C O 1
ATOM 4672 N N . TYR C 1 184 ? 69.075 84.752 70.281 1.00 69.99 184 TYR C N 1
ATOM 4673 C CA . TYR C 1 184 ? 68.416 83.480 70.552 1.00 71.29 184 TYR C CA 1
ATOM 4674 C C . TYR C 1 184 ? 69.177 82.303 69.942 1.00 71.87 184 TYR C C 1
ATOM 4675 O O . TYR C 1 184 ? 70.021 82.492 69.055 1.00 71.99 184 TYR C O 1
ATOM 4684 N N . SER C 1 185 ? 68.875 81.101 70.439 1.00 72.53 185 SER C N 1
ATOM 4685 C CA . SER C 1 185 ? 69.403 79.840 69.899 1.00 73.15 185 SER C CA 1
ATOM 4686 C C . SER C 1 185 ? 69.197 79.717 68.378 1.00 73.59 185 SER C C 1
ATOM 4687 O O . SER C 1 185 ? 70.161 79.556 67.621 1.00 73.56 185 SER C O 1
ATOM 4690 N N . CYS C 1 186 ? 67.935 79.825 67.954 1.00 74.12 186 CYS C N 1
ATOM 4691 C CA . CYS C 1 186 ? 67.492 79.585 66.570 1.00 74.50 186 CYS C CA 1
ATOM 4692 C C . CYS C 1 186 ? 68.275 80.320 65.483 1.00 74.25 186 CYS C C 1
ATOM 4693 O O . CYS C 1 186 ? 68.364 79.849 64.343 1.00 74.12 186 CYS C O 1
ATOM 4696 N N . CYS C 1 187 ? 68.815 81.484 65.837 1.00 74.02 187 CYS C N 1
ATOM 4697 C CA . CYS C 1 187 ? 69.135 82.490 64.838 1.00 74.00 187 CYS C CA 1
ATOM 4698 C C . CYS C 1 187 ? 70.448 83.216 65.105 1.00 73.38 187 CYS C C 1
ATOM 4699 O O . CYS C 1 187 ? 70.763 83.550 66.246 1.00 73.43 187 CYS C O 1
ATOM 4702 N N . GLU C 1 188 ? 71.205 83.454 64.035 1.00 72.50 188 GLU C N 1
ATOM 4703 C CA . GLU C 1 188 ? 72.448 84.228 64.107 1.00 71.45 188 GLU C CA 1
ATOM 4704 C C . GLU C 1 188 ? 72.163 85.736 64.199 1.00 70.27 188 GLU C C 1
ATOM 4705 O O . GLU C 1 188 ? 73.071 86.539 64.495 1.00 70.19 188 GLU C O 1
ATOM 4711 N N . ASN C 1 189 ? 70.902 86.108 63.949 1.00 68.29 189 ASN C N 1
ATOM 4712 C CA . ASN C 1 189 ? 70.449 87.490 64.119 1.00 66.21 189 ASN C CA 1
ATOM 4713 C C . ASN C 1 189 ? 69.580 87.740 65.348 1.00 64.10 189 ASN C C 1
ATOM 4714 O O . ASN C 1 189 ? 68.914 86.841 65.879 1.00 63.64 189 ASN C O 1
ATOM 4719 N N . MET C 1 190 ? 69.619 88.988 65.792 1.00 61.19 190 MET C N 1
ATOM 4720 C CA . MET C 1 190 ? 68.958 89.379 67.012 1.00 58.81 190 MET C CA 1
ATOM 4721 C C . MET C 1 190 ? 67.507 89.796 66.761 1.00 55.26 190 MET C C 1
ATOM 4722 O O . MET C 1 190 ? 67.124 90.123 65.644 1.00 54.31 190 MET C O 1
ATOM 4727 N N . TYR C 1 191 ? 66.713 89.749 67.818 1.00 51.63 191 TYR C N 1
ATOM 4728 C CA . TYR C 1 191 ? 65.340 90.210 67.798 1.00 48.48 191 TYR C CA 1
ATOM 4729 C C . TYR C 1 191 ? 65.228 91.423 68.688 1.00 46.22 191 TYR C C 1
ATOM 4730 O O . TYR C 1 191 ? 65.719 91.400 69.809 1.00 46.19 191 TYR C O 1
ATOM 4739 N N . ASP C 1 192 ? 64.604 92.483 68.183 1.00 43.62 192 ASP C N 1
ATOM 4740 C CA . ASP C 1 192 ? 64.237 93.619 69.023 1.00 41.32 192 ASP C CA 1
ATOM 4741 C C . ASP C 1 192 ? 63.025 93.270 69.884 1.00 40.04 192 ASP C C 1
ATOM 4742 O O . ASP C 1 192 ? 62.153 92.510 69.465 1.00 38.29 192 ASP C O 1
ATOM 4747 N N . ASP C 1 193 ? 62.995 93.836 71.084 1.00 39.00 193 ASP C N 1
ATOM 4748 C CA . ASP C 1 193 ? 61.824 93.797 71.933 1.00 38.68 193 ASP C CA 1
ATOM 4749 C C . ASP C 1 193 ? 61.687 95.081 72.726 1.00 37.28 193 ASP C C 1
ATOM 4750 O O . ASP C 1 193 ? 62.679 95.755 73.012 1.00 36.36 193 ASP C O 1
ATOM 4755 N N . ILE C 1 194 ? 60.447 95.424 73.047 1.00 35.01 194 ILE C N 1
ATOM 4756 C CA . ILE C 1 194 ? 60.163 96.513 73.947 1.00 33.92 194 ILE C CA 1
ATOM 4757 C C . ILE C 1 194 ? 59.691 95.936 75.265 1.00 33.88 194 ILE C C 1
ATOM 4758 O O . ILE C 1 194 ? 58.905 95.004 75.293 1.00 33.21 194 ILE C O 1
ATOM 4763 N N . GLU C 1 195 ? 60.214 96.457 76.365 1.00 33.71 195 GLU C N 1
ATOM 4764 C CA . GLU C 1 195 ? 59.847 95.962 77.675 1.00 33.81 195 GLU C CA 1
ATOM 4765 C C . GLU C 1 195 ? 59.094 97.075 78.384 1.00 32.66 195 GLU C C 1
ATOM 4766 O O . GLU C 1 195 ? 59.611 98.165 78.563 1.00 31.58 195 GLU C O 1
ATOM 4772 N N . ILE C 1 196 ? 57.845 96.818 78.736 1.00 30.79 196 ILE C N 1
ATOM 4773 C CA . ILE C 1 196 ? 57.123 97.710 79.590 1.00 30.63 196 ILE C CA 1
ATOM 4774 C C . ILE C 1 196 ? 57.409 97.275 81.007 1.00 30.47 196 ILE C C 1
ATOM 4775 O O . ILE C 1 196 ? 57.227 96.107 81.342 1.00 30.58 196 ILE C O 1
ATOM 4780 N N . THR C 1 197 ? 57.836 98.210 81.843 1.00 30.13 197 THR C N 1
ATOM 4781 C CA . THR C 1 197 ? 57.954 97.997 83.301 1.00 30.59 197 THR C CA 1
ATOM 4782 C C . THR C 1 197 ? 56.941 98.874 84.037 1.00 29.67 197 THR C C 1
ATOM 4783 O O . THR C 1 197 ? 56.843 100.063 83.774 1.00 30.18 197 THR C O 1
ATOM 4787 N N . PHE C 1 198 ? 56.160 98.301 84.939 1.00 29.23 198 PHE C N 1
ATOM 4788 C CA . PHE C 1 198 ? 55.278 99.151 85.704 1.00 28.40 198 PHE C CA 1
ATOM 4789 C C . PHE C 1 198 ? 55.174 98.681 87.133 1.00 27.59 198 PHE C C 1
ATOM 4790 O O . PHE C 1 198 ? 55.377 97.500 87.431 1.00 26.96 198 PHE C O 1
ATOM 4798 N N . ALA C 1 199 ? 54.869 99.613 88.019 1.00 27.47 199 ALA C N 1
ATOM 4799 C CA . ALA C 1 199 ? 54.636 99.304 89.425 1.00 27.64 199 ALA C CA 1
ATOM 4800 C C . ALA C 1 199 ? 53.205 99.669 89.782 1.00 27.40 199 ALA C C 1
ATOM 4801 O O . ALA C 1 199 ? 52.706 100.703 89.383 1.00 27.48 199 ALA C O 1
ATOM 4803 N N . PHE C 1 200 ? 52.570 98.830 90.564 1.00 27.89 200 PHE C N 1
ATOM 4804 C CA . PHE C 1 200 ? 51.192 99.075 90.963 1.00 29.01 200 PHE C CA 1
ATOM 4805 C C . PHE C 1 200 ? 50.998 98.538 92.368 1.00 29.88 200 PHE C C 1
ATOM 4806 O O . PHE C 1 200 ? 51.832 97.772 92.852 1.00 29.68 200 PHE C O 1
ATOM 4814 N N . ARG C 1 201 ? 49.920 98.957 93.022 1.00 30.84 201 ARG C N 1
ATOM 4815 C CA . ARG C 1 201 ? 49.576 98.475 94.337 1.00 32.74 201 ARG C CA 1
ATOM 4816 C C . ARG C 1 201 ? 48.063 98.445 94.522 1.00 33.01 201 ARG C C 1
ATOM 4817 O O . ARG C 1 201 ? 47.328 99.122 93.813 1.00 32.51 201 ARG C O 1
ATOM 4825 N N . LYS C 1 202 ? 47.621 97.659 95.495 1.00 34.26 202 LYS C N 1
ATOM 4826 C CA . LYS C 1 202 ? 46.222 97.641 95.911 1.00 36.24 202 LYS C CA 1
ATOM 4827 C C . LYS C 1 202 ? 45.846 99.000 96.448 1.00 37.36 202 LYS C C 1
ATOM 4828 O O . LYS C 1 202 ? 46.646 99.620 97.140 1.00 36.42 202 LYS C O 1
ATOM 4834 N N . LYS C 1 203 ? 44.636 99.470 96.130 1.00 39.08 203 LYS C N 1
ATOM 4835 C CA . LYS C 1 203 ? 44.173 100.743 96.681 1.00 41.03 203 LYS C CA 1
ATOM 4836 C C . LYS C 1 203 ? 43.848 100.610 98.169 1.00 42.59 203 LYS C C 1
ATOM 4837 O O . LYS C 1 203 ? 42.948 99.846 98.547 1.00 44.32 203 LYS C O 1
ATOM 4843 N N . GLN D 1 1 ? 59.373 89.253 46.194 1.00 49.74 1 GLN D N 1
ATOM 4844 C CA . GLN D 1 1 ? 60.244 88.899 47.349 1.00 49.93 1 GLN D CA 1
ATOM 4845 C C . GLN D 1 1 ? 60.603 87.396 47.422 1.00 48.94 1 GLN D C 1
ATOM 4846 O O . GLN D 1 1 ? 61.718 87.021 47.799 1.00 50.09 1 GLN D O 1
ATOM 4852 N N . ILE D 1 2 ? 59.662 86.527 47.084 1.00 47.06 2 ILE D N 1
ATOM 4853 C CA . ILE D 1 2 ? 59.957 85.112 47.082 1.00 44.56 2 ILE D CA 1
ATOM 4854 C C . ILE D 1 2 ? 59.394 84.503 45.806 1.00 43.47 2 ILE D C 1
ATOM 4855 O O . ILE D 1 2 ? 58.552 85.129 45.132 1.00 43.74 2 ILE D O 1
ATOM 4860 N N . ARG D 1 3 ? 59.841 83.286 45.487 1.00 40.66 3 ARG D N 1
ATOM 4861 C CA . ARG D 1 3 ? 59.346 82.541 44.345 1.00 37.99 3 ARG D CA 1
ATOM 4862 C C . ARG D 1 3 ? 57.924 82.069 44.616 1.00 36.71 3 ARG D C 1
ATOM 4863 O O . ARG D 1 3 ? 57.692 80.916 44.985 1.00 35.91 3 ARG D O 1
ATOM 4871 N N . TRP D 1 4 ? 56.978 82.975 44.409 1.00 34.68 4 TRP D N 1
ATOM 4872 C CA . TRP D 1 4 ? 55.584 82.754 44.777 1.00 34.41 4 TRP D CA 1
ATOM 4873 C C . TRP D 1 4 ? 54.943 81.507 44.213 1.00 33.20 4 TRP D C 1
ATOM 4874 O O . TRP D 1 4 ? 54.067 80.924 44.856 1.00 33.45 4 TRP D O 1
ATOM 4885 N N . THR D 1 5 ? 55.318 81.128 42.997 1.00 31.80 5 THR D N 1
ATOM 4886 C CA . THR D 1 5 ? 54.704 79.974 42.362 1.00 31.22 5 THR D CA 1
ATOM 4887 C C . THR D 1 5 ? 55.260 78.676 42.975 1.00 30.87 5 THR D C 1
ATOM 4888 O O . THR D 1 5 ? 54.625 77.619 42.902 1.00 29.82 5 THR D O 1
ATOM 4892 N N . LEU D 1 6 ? 56.460 78.741 43.556 1.00 30.30 6 LEU D N 1
ATOM 4893 C CA . LEU D 1 6 ? 56.970 77.596 44.324 1.00 30.98 6 LEU D CA 1
ATOM 4894 C C . LEU D 1 6 ? 56.047 77.305 45.514 1.00 31.63 6 LEU D C 1
ATOM 4895 O O . LEU D 1 6 ? 55.680 76.152 45.737 1.00 32.04 6 LEU D O 1
ATOM 4900 N N . LEU D 1 7 ? 55.649 78.361 46.215 1.00 32.32 7 LEU D N 1
ATOM 4901 C CA . LEU D 1 7 ? 54.760 78.282 47.369 1.00 34.15 7 LEU D CA 1
ATOM 4902 C C . LEU D 1 7 ? 53.446 77.627 47.015 1.00 35.49 7 LEU D C 1
ATOM 4903 O O . LEU D 1 7 ? 52.883 76.890 47.817 1.00 36.53 7 LEU D O 1
ATOM 4908 N N . ASN D 1 8 ? 52.967 77.837 45.798 1.00 36.54 8 ASN D N 1
ATOM 4909 C CA . ASN D 1 8 ? 51.800 77.074 45.331 1.00 37.51 8 ASN D CA 1
ATOM 4910 C C . ASN D 1 8 ? 51.962 75.549 45.326 1.00 36.52 8 ASN D C 1
ATOM 4911 O O . ASN D 1 8 ? 50.984 74.824 45.566 1.00 36.30 8 ASN D O 1
ATOM 4916 N N . GLN D 1 9 ? 53.169 75.056 45.007 1.00 34.48 9 GLN D N 1
ATOM 4917 C CA . GLN D 1 9 ? 53.479 73.635 45.183 1.00 32.64 9 GLN D CA 1
ATOM 4918 C C . GLN D 1 9 ? 53.611 73.281 46.687 1.00 31.24 9 GLN D C 1
ATOM 4919 O O . GLN D 1 9 ? 53.120 72.236 47.132 1.00 31.90 9 GLN D O 1
ATOM 4925 N N . ILE D 1 10 ? 54.264 74.145 47.455 1.00 28.56 10 ILE D N 1
ATOM 4926 C CA . ILE D 1 10 ? 54.472 73.881 48.896 1.00 26.92 10 ILE D CA 1
ATOM 4927 C C . ILE D 1 10 ? 53.129 73.810 49.649 1.00 26.95 10 ILE D C 1
ATOM 4928 O O . ILE D 1 10 ? 52.869 72.878 50.403 1.00 27.00 10 ILE D O 1
ATOM 4933 N N . THR D 1 11 ? 52.259 74.759 49.385 1.00 27.16 11 THR D N 1
ATOM 4934 C CA . THR D 1 11 ? 50.908 74.727 49.966 1.00 26.50 11 THR D CA 1
ATOM 4935 C C . THR D 1 11 ? 50.086 73.575 49.395 1.00 27.27 11 THR D C 1
ATOM 4936 O O . THR D 1 11 ? 49.393 72.885 50.117 1.00 27.95 11 THR D O 1
ATOM 4940 N N . GLY D 1 12 ? 50.204 73.327 48.100 1.00 27.39 12 GLY D N 1
ATOM 4941 C CA . GLY D 1 12 ? 49.512 72.225 47.460 1.00 27.36 12 GLY D CA 1
ATOM 4942 C C . GLY D 1 12 ? 49.828 70.871 48.040 1.00 28.03 12 GLY D C 1
ATOM 4943 O O . GLY D 1 12 ? 48.967 69.983 48.094 1.00 27.07 12 GLY D O 1
ATOM 4944 N N . GLU D 1 13 ? 51.073 70.698 48.477 1.00 28.05 13 GLU D N 1
ATOM 4945 C CA . GLU D 1 13 ? 51.496 69.453 49.072 1.00 28.80 13 GLU D CA 1
ATOM 4946 C C . GLU D 1 13 ? 51.366 69.458 50.602 1.00 28.83 13 GLU D C 1
ATOM 4947 O O . GLU D 1 13 ? 51.748 68.494 51.255 1.00 29.27 13 GLU D O 1
ATOM 4953 N N . SER D 1 14 ? 50.803 70.512 51.184 1.00 29.16 14 SER D N 1
ATOM 4954 C CA . SER D 1 14 ? 50.884 70.659 52.630 1.00 29.79 14 SER D CA 1
ATOM 4955 C C . SER D 1 14 ? 50.131 69.616 53.481 1.00 30.53 14 SER D C 1
ATOM 4956 O O . SER D 1 14 ? 50.440 69.453 54.662 1.00 30.67 14 SER D O 1
ATOM 4959 N N . ASP D 1 15 ? 49.181 68.893 52.885 1.00 30.60 15 ASP D N 1
ATOM 4960 C CA . ASP D 1 15 ? 48.474 67.797 53.563 1.00 31.03 15 ASP D CA 1
ATOM 4961 C C . ASP D 1 15 ? 49.343 66.623 53.957 1.00 30.60 15 ASP D C 1
ATOM 4962 O O . ASP D 1 15 ? 48.971 65.844 54.816 1.00 30.54 15 ASP D O 1
ATOM 4967 N N . VAL D 1 16 ? 50.490 66.475 53.305 1.00 29.32 16 VAL D N 1
ATOM 4968 C CA . VAL D 1 16 ? 51.267 65.256 53.409 1.00 28.60 16 VAL D CA 1
ATOM 4969 C C . VAL D 1 16 ? 52.717 65.580 53.807 1.00 28.63 16 VAL D C 1
ATOM 4970 O O . VAL D 1 16 ? 53.257 66.550 53.328 1.00 27.34 16 VAL D O 1
ATOM 4974 N N . ILE D 1 17 ? 53.318 64.775 54.683 1.00 28.62 17 ILE D N 1
ATOM 4975 C CA . ILE D 1 17 ? 54.710 64.945 55.102 1.00 28.67 17 ILE D CA 1
ATOM 4976 C C . ILE D 1 17 ? 55.649 64.939 53.899 1.00 30.52 17 ILE D C 1
ATOM 4977 O O . ILE D 1 17 ? 55.476 64.124 52.996 1.00 30.17 17 ILE D O 1
ATOM 4982 N N . PRO D 1 18 ? 56.613 65.861 53.854 1.00 31.75 18 PRO D N 1
ATOM 4983 C CA . PRO D 1 18 ? 57.503 65.965 52.709 1.00 33.73 18 PRO D CA 1
ATOM 4984 C C . PRO D 1 18 ? 58.701 65.036 52.820 1.00 36.10 18 PRO D C 1
ATOM 4985 O O . PRO D 1 18 ? 59.741 65.389 53.414 1.00 36.26 18 PRO D O 1
ATOM 4989 N N . LEU D 1 19 ? 58.552 63.862 52.237 1.00 38.63 19 LEU D N 1
ATOM 4990 C CA . LEU D 1 19 ? 59.657 62.923 52.155 1.00 41.68 19 LEU D CA 1
ATOM 4991 C C . LEU D 1 19 ? 60.365 63.048 50.815 1.00 44.36 19 LEU D C 1
ATOM 4992 O O . LEU D 1 19 ? 59.777 63.502 49.828 1.00 44.31 19 LEU D O 1
ATOM 4997 N N . SER D 1 20 ? 61.642 62.676 50.797 1.00 47.17 20 SER D N 1
ATOM 4998 C CA . SER D 1 20 ? 62.279 62.249 49.552 1.00 50.27 20 SER D CA 1
ATOM 4999 C C . SER D 1 20 ? 62.903 60.876 49.812 1.00 51.78 20 SER D C 1
ATOM 5000 O O . SER D 1 20 ? 63.237 60.550 50.966 1.00 52.71 20 SER D O 1
ATOM 5003 N N . ASN D 1 21 ? 63.033 60.074 48.752 1.00 53.09 21 ASN D N 1
ATOM 5004 C CA . ASN D 1 21 ? 63.320 58.635 48.857 1.00 54.19 21 ASN D CA 1
ATOM 5005 C C . ASN D 1 21 ? 62.119 57.915 49.479 1.00 54.37 21 ASN D C 1
ATOM 5006 O O . ASN D 1 21 ? 60.969 58.144 49.078 1.00 54.64 21 ASN D O 1
ATOM 5011 N N . ASN D 1 22 ? 62.420 57.026 50.428 1.00 54.02 22 ASN D N 1
ATOM 5012 C CA . ASN D 1 22 ? 61.471 56.506 51.429 1.00 53.87 22 ASN D CA 1
ATOM 5013 C C . ASN D 1 22 ? 62.074 56.642 52.840 1.00 52.37 22 ASN D C 1
ATOM 5014 O O . ASN D 1 22 ? 61.702 55.913 53.765 1.00 52.50 22 ASN D O 1
ATOM 5019 N N . THR D 1 23 ? 63.017 57.579 52.982 1.00 50.19 23 THR D N 1
ATOM 5020 C CA . THR D 1 23 ? 63.701 57.845 54.248 1.00 47.76 23 THR D CA 1
ATOM 5021 C C . THR D 1 23 ? 62.715 58.589 55.109 1.00 45.16 23 THR D C 1
ATOM 5022 O O . THR D 1 23 ? 61.959 59.420 54.574 1.00 45.40 23 THR D O 1
ATOM 5026 N N . PRO D 1 24 ? 62.691 58.328 56.422 1.00 42.03 24 PRO D N 1
ATOM 5027 C CA . PRO D 1 24 ? 61.927 59.188 57.315 1.00 39.12 24 PRO D CA 1
ATOM 5028 C C . PRO D 1 24 ? 62.488 60.596 57.323 1.00 36.78 24 PRO D C 1
ATOM 5029 O O . PRO D 1 24 ? 63.699 60.791 57.197 1.00 34.69 24 PRO D O 1
ATOM 5033 N N . LEU D 1 25 ? 61.598 61.575 57.441 1.00 33.57 25 LEU D N 1
ATOM 5034 C CA . LEU D 1 25 ? 62.005 62.934 57.679 1.00 31.45 25 LEU D CA 1
ATOM 5035 C C . LEU D 1 25 ? 62.596 62.966 59.088 1.00 30.91 25 LEU D C 1
ATOM 5036 O O . LEU D 1 25 ? 62.021 62.407 60.023 1.00 29.10 25 LEU D O 1
ATOM 5041 N N . ASN D 1 26 ? 63.755 63.590 59.250 1.00 30.55 26 ASN D N 1
ATOM 5042 C CA . ASN D 1 26 ? 64.271 63.780 60.594 1.00 30.86 26 ASN D CA 1
ATOM 5043 C C . ASN D 1 26 ? 63.695 65.044 61.167 1.00 29.56 26 ASN D C 1
ATOM 5044 O O . ASN D 1 26 ? 63.830 66.094 60.586 1.00 29.98 26 ASN D O 1
ATOM 5049 N N . VAL D 1 27 ? 63.066 64.946 62.320 1.00 28.27 27 VAL D N 1
ATOM 5050 C CA . VAL D 1 27 ? 62.496 66.120 62.916 1.00 27.55 27 VAL D CA 1
ATOM 5051 C C . VAL D 1 27 ? 63.168 66.295 64.242 1.00 26.71 27 VAL D C 1
ATOM 5052 O O . VAL D 1 27 ? 63.056 65.440 65.120 1.00 26.30 27 VAL D O 1
ATOM 5056 N N . SER D 1 28 ? 63.845 67.426 64.382 1.00 26.52 28 SER D N 1
ATOM 5057 C CA . SER D 1 28 ? 64.548 67.711 65.595 1.00 26.28 28 SER D CA 1
ATOM 5058 C C . SER D 1 28 ? 63.705 68.514 66.565 1.00 25.86 28 SER D C 1
ATOM 5059 O O . SER D 1 28 ? 63.168 69.537 66.196 1.00 26.09 28 SER D O 1
ATOM 5062 N N . LEU D 1 29 ? 63.637 68.056 67.809 1.00 26.38 29 LEU D N 1
ATOM 5063 C CA . LEU D 1 29 ? 62.843 68.695 68.842 1.00 27.63 29 LEU D CA 1
ATOM 5064 C C . LEU D 1 29 ? 63.660 68.933 70.056 1.00 27.87 29 LEU D C 1
ATOM 5065 O O . LEU D 1 29 ? 64.199 67.986 70.624 1.00 29.11 29 LEU D O 1
ATOM 5070 N N . ASN D 1 30 ? 63.743 70.185 70.464 1.00 28.13 30 ASN D N 1
ATOM 5071 C CA . ASN D 1 30 ? 64.262 70.535 71.765 1.00 28.82 30 ASN D CA 1
ATOM 5072 C C . ASN D 1 30 ? 63.220 71.321 72.565 1.00 29.60 30 ASN D C 1
ATOM 5073 O O . ASN D 1 30 ? 62.265 71.877 71.989 1.00 29.14 30 ASN D O 1
ATOM 5078 N N . PHE D 1 31 ? 63.370 71.338 73.889 1.00 29.12 31 PHE D N 1
ATOM 5079 C CA . PHE D 1 31 ? 62.359 71.940 74.737 1.00 28.53 31 PHE D CA 1
ATOM 5080 C C . PHE D 1 31 ? 62.960 72.913 75.717 1.00 28.83 31 PHE D C 1
ATOM 5081 O O . PHE D 1 31 ? 64.101 72.708 76.228 1.00 27.02 31 PHE D O 1
ATOM 5089 N N . LYS D 1 32 ? 62.212 73.981 75.982 1.00 26.98 32 LYS D N 1
ATOM 5090 C CA . LYS D 1 32 ? 62.538 74.884 77.070 1.00 26.45 32 LYS D CA 1
ATOM 5091 C C . LYS D 1 32 ? 61.313 75.029 77.980 1.00 26.78 32 LYS D C 1
ATOM 5092 O O . LYS D 1 32 ? 60.280 75.529 77.535 1.00 25.88 32 LYS D O 1
ATOM 5098 N N . LEU D 1 33 ? 61.460 74.588 79.233 1.00 25.73 33 LEU D N 1
ATOM 5099 C CA . LEU D 1 33 ? 60.471 74.769 80.273 1.00 26.51 33 LEU D CA 1
ATOM 5100 C C . LEU D 1 33 ? 60.643 76.154 80.790 1.00 26.23 33 LEU D C 1
ATOM 5101 O O . LEU D 1 33 ? 61.737 76.498 81.297 1.00 26.50 33 LEU D O 1
ATOM 5106 N N . MET D 1 34 ? 59.621 76.987 80.566 1.00 24.56 34 MET D N 1
ATOM 5107 C CA . MET D 1 34 ? 59.696 78.413 80.924 1.00 24.65 34 MET D CA 1
ATOM 5108 C C . MET D 1 34 ? 59.150 78.732 82.312 1.00 24.86 34 MET D C 1
ATOM 5109 O O . MET D 1 34 ? 59.569 79.683 82.962 1.00 24.98 34 MET D O 1
ATOM 5114 N N . ASN D 1 35 ? 58.192 77.944 82.773 1.00 24.92 35 ASN D N 1
ATOM 5115 C CA . ASN D 1 35 ? 57.435 78.346 83.936 1.00 25.35 35 ASN D CA 1
ATOM 5116 C C . ASN D 1 35 ? 56.438 77.252 84.266 1.00 25.31 35 ASN D C 1
ATOM 5117 O O . ASN D 1 35 ? 56.047 76.490 83.388 1.00 24.83 35 ASN D O 1
ATOM 5122 N N . ILE D 1 36 ? 56.070 77.172 85.538 1.00 25.57 36 ILE D N 1
ATOM 5123 C CA . ILE D 1 36 ? 55.024 76.272 85.995 1.00 26.45 36 ILE D CA 1
ATOM 5124 C C . ILE D 1 36 ? 53.995 77.240 86.549 1.00 26.50 36 ILE D C 1
ATOM 5125 O O . ILE D 1 36 ? 54.293 77.973 87.477 1.00 26.93 36 ILE D O 1
ATOM 5130 N N . VAL D 1 37 ? 52.800 77.262 85.974 1.00 26.53 37 VAL D N 1
ATOM 5131 C CA . VAL D 1 37 ? 51.846 78.332 86.289 1.00 27.31 37 VAL D CA 1
ATOM 5132 C C . VAL D 1 37 ? 50.630 77.839 87.057 1.00 28.23 37 VAL D C 1
ATOM 5133 O O . VAL D 1 37 ? 49.788 78.620 87.504 1.00 28.90 37 VAL D O 1
ATOM 5137 N N . GLU D 1 38 ? 50.535 76.530 87.210 1.00 28.64 38 GLU D N 1
ATOM 5138 C CA . GLU D 1 38 ? 49.518 75.947 88.039 1.00 29.26 38 GLU D CA 1
ATOM 5139 C C . GLU D 1 38 ? 50.047 74.655 88.614 1.00 27.63 38 GLU D C 1
ATOM 5140 O O . GLU D 1 38 ? 50.646 73.848 87.919 1.00 25.70 38 GLU D O 1
ATOM 5146 N N . ALA D 1 39 ? 49.828 74.479 89.903 1.00 27.40 39 ALA D N 1
ATOM 5147 C CA . ALA D 1 39 ? 50.058 73.209 90.579 1.00 28.66 39 ALA D CA 1
ATOM 5148 C C . ALA D 1 39 ? 48.935 73.043 91.598 1.00 29.02 39 ALA D C 1
ATOM 5149 O O . ALA D 1 39 ? 49.034 73.470 92.734 1.00 28.88 39 ALA D O 1
ATOM 5151 N N . ASP D 1 40 ? 47.850 72.434 91.154 1.00 29.85 40 ASP D N 1
ATOM 5152 C CA . ASP D 1 40 ? 46.652 72.293 91.953 1.00 31.69 40 ASP D CA 1
ATOM 5153 C C . ASP D 1 40 ? 46.706 70.961 92.719 1.00 32.55 40 ASP D C 1
ATOM 5154 O O . ASP D 1 40 ? 46.512 69.889 92.144 1.00 32.58 40 ASP D O 1
ATOM 5159 N N . THR D 1 41 ? 46.977 71.020 94.018 1.00 34.21 41 THR D N 1
ATOM 5160 C CA . THR D 1 41 ? 47.195 69.792 94.792 1.00 35.61 41 THR D CA 1
ATOM 5161 C C . THR D 1 41 ? 45.891 69.054 95.074 1.00 36.99 41 THR D C 1
ATOM 5162 O O . THR D 1 41 ? 45.898 67.865 95.354 1.00 37.85 41 THR D O 1
ATOM 5166 N N . GLU D 1 42 ? 44.772 69.757 95.010 1.00 37.58 42 GLU D N 1
ATOM 5167 C CA . GLU D 1 42 ? 43.493 69.109 95.216 1.00 38.65 42 GLU D CA 1
ATOM 5168 C C . GLU D 1 42 ? 43.149 68.253 94.017 1.00 38.12 42 GLU D C 1
ATOM 5169 O O . GLU D 1 42 ? 42.555 67.190 94.178 1.00 39.23 42 GLU D O 1
ATOM 5175 N N . LYS D 1 43 ? 43.530 68.687 92.813 1.00 36.73 43 LYS D N 1
ATOM 5176 C CA . LYS D 1 43 ? 43.240 67.894 91.614 1.00 35.04 43 LYS D CA 1
ATOM 5177 C C . LYS D 1 43 ? 44.451 67.126 91.087 1.00 34.16 43 LYS D C 1
ATOM 5178 O O . LYS D 1 43 ? 44.300 66.259 90.219 1.00 34.28 43 L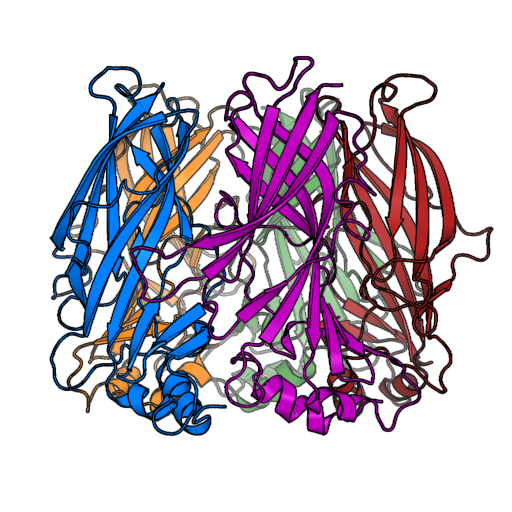YS D O 1
ATOM 5184 N N . ASP D 1 44 ? 45.640 67.426 91.625 1.00 32.31 44 ASP D N 1
ATOM 5185 C CA . ASP D 1 44 ? 46.885 66.867 91.098 1.00 30.45 44 ASP D CA 1
ATOM 5186 C C . ASP D 1 44 ? 46.955 67.148 89.607 1.00 28.28 44 ASP D C 1
ATOM 5187 O O . ASP D 1 44 ? 46.977 66.234 88.802 1.00 27.92 44 ASP D O 1
ATOM 5192 N N . GLN D 1 45 ? 46.921 68.424 89.256 1.00 26.73 45 GLN D N 1
ATOM 5193 C CA . GLN D 1 45 ? 47.073 68.856 87.877 1.00 26.07 45 GLN D CA 1
ATOM 5194 C C . GLN D 1 45 ? 48.089 69.975 87.832 1.00 25.92 45 GLN D C 1
ATOM 5195 O O . GLN D 1 45 ? 48.169 70.802 88.734 1.00 26.49 45 GLN D O 1
ATOM 5201 N N . VAL D 1 46 ? 48.911 69.967 86.798 1.00 26.08 46 VAL D N 1
ATOM 5202 C CA . VAL D 1 46 ? 49.975 70.966 86.673 1.00 25.39 46 VAL D CA 1
ATOM 5203 C C . VAL D 1 46 ? 49.761 71.661 85.323 1.00 25.30 46 VAL D C 1
ATOM 5204 O O . VAL D 1 46 ? 49.319 71.022 84.369 1.00 24.96 46 VAL D O 1
ATOM 5208 N N . GLU D 1 47 ? 50.025 72.958 85.251 1.00 24.97 47 GLU D N 1
ATOM 5209 C CA . GLU D 1 47 ? 50.172 73.612 83.956 1.00 25.35 47 GLU D CA 1
ATOM 5210 C C . GLU D 1 47 ? 51.561 74.227 83.831 1.00 24.37 47 GLU D C 1
ATOM 5211 O O . GLU D 1 47 ? 52.080 74.819 84.776 1.00 22.50 47 GLU D O 1
ATOM 5217 N N . VAL D 1 48 ? 52.135 74.066 82.650 1.00 23.76 48 VAL D N 1
ATOM 5218 C CA . VAL D 1 48 ? 53.476 74.637 82.367 1.00 24.06 48 VAL D CA 1
ATOM 5219 C C . VAL D 1 48 ? 53.381 75.520 81.138 1.00 24.19 48 VAL D C 1
ATOM 5220 O O . VAL D 1 48 ? 52.445 75.365 80.326 1.00 23.77 48 VAL D O 1
ATOM 5224 N N . VAL D 1 49 ? 54.324 76.453 81.018 1.00 24.56 49 VAL D N 1
ATOM 5225 C CA . VAL D 1 49 ? 54.582 77.110 79.755 1.00 25.46 49 VAL D CA 1
ATOM 5226 C C . VAL D 1 49 ? 55.869 76.487 79.159 1.00 25.63 49 VAL D C 1
ATOM 5227 O O . VAL D 1 49 ? 56.929 76.475 79.810 1.00 24.66 49 VAL D O 1
ATOM 5231 N N . LEU D 1 50 ? 55.751 75.957 77.940 1.00 25.73 50 LEU D N 1
ATOM 5232 C CA . LEU D 1 50 ? 56.824 75.174 77.320 1.00 26.64 50 LEU D CA 1
ATOM 5233 C C . LEU D 1 50 ? 57.042 75.688 75.924 1.00 26.71 50 LEU D C 1
ATOM 5234 O O . LEU D 1 50 ? 56.071 75.883 75.185 1.00 27.08 50 LEU D O 1
ATOM 5239 N N . TRP D 1 51 ? 58.295 75.931 75.553 1.00 25.99 51 TRP D N 1
ATOM 5240 C CA . TRP D 1 51 ? 58.636 76.194 74.167 1.00 26.25 51 TRP D CA 1
ATOM 5241 C C . TRP D 1 51 ? 59.151 74.905 73.555 1.00 27.01 51 TRP D C 1
ATOM 5242 O O . TRP D 1 51 ? 60.070 74.271 74.112 1.00 26.81 51 TRP D O 1
ATOM 5253 N N . THR D 1 52 ? 58.548 74.518 72.434 1.00 26.87 52 THR D N 1
ATOM 5254 C CA . THR D 1 52 ? 58.972 73.385 71.633 1.00 28.31 52 THR D CA 1
ATOM 5255 C C . THR D 1 52 ? 59.730 73.926 70.419 1.00 28.80 52 THR D C 1
ATOM 5256 O O . THR D 1 52 ? 59.156 74.628 69.586 1.00 27.38 52 THR D O 1
ATOM 5260 N N . GLN D 1 53 ? 61.013 73.591 70.306 1.00 28.99 53 GLN D N 1
ATOM 5261 C CA . GLN D 1 53 ? 61.808 74.061 69.174 1.00 30.19 53 GLN D CA 1
ATOM 5262 C C . GLN D 1 53 ? 61.940 72.957 68.157 1.00 29.46 53 GLN D C 1
ATOM 5263 O O . GLN D 1 53 ? 62.717 72.017 68.356 1.00 27.69 53 GLN D O 1
ATOM 5269 N N . ALA D 1 54 ? 61.167 73.060 67.076 1.00 28.85 54 ALA D N 1
ATOM 5270 C CA . ALA D 1 54 ? 61.139 72.028 66.040 1.00 28.51 54 ALA D CA 1
ATOM 5271 C C . ALA D 1 54 ? 61.828 72.487 64.766 1.00 28.36 54 ALA D C 1
ATOM 5272 O O . ALA D 1 54 ? 61.746 73.654 64.409 1.00 28.16 54 ALA D O 1
ATOM 5274 N N . SER D 1 55 ? 62.520 71.564 64.102 1.00 27.81 55 SER D N 1
ATOM 5275 C CA . SER D 1 55 ? 63.138 71.856 62.801 1.00 28.49 55 SER D CA 1
ATOM 5276 C C . SER D 1 55 ? 63.328 70.627 61.963 1.00 27.33 55 SER D C 1
ATOM 5277 O O . SER D 1 55 ? 63.548 69.509 62.467 1.00 27.46 55 SER D O 1
ATOM 5280 N N . TRP D 1 56 ? 63.215 70.838 60.662 1.00 26.11 56 TRP D N 1
ATOM 5281 C CA . TRP D 1 56 ? 63.335 69.783 59.716 1.00 25.99 56 TRP D CA 1
ATOM 5282 C C . TRP D 1 56 ? 63.775 70.467 58.435 1.00 26.44 56 TRP D C 1
ATOM 5283 O O . TRP D 1 56 ? 63.826 71.702 58.368 1.00 27.77 56 TRP D O 1
ATOM 5294 N N . LYS D 1 57 ? 64.101 69.689 57.422 1.00 26.90 57 LYS D N 1
ATOM 5295 C CA . LYS D 1 57 ? 64.644 70.265 56.184 1.00 27.29 57 LYS D CA 1
ATOM 5296 C C . LYS D 1 57 ? 63.961 69.628 55.016 1.00 26.76 57 LYS D C 1
ATOM 5297 O O . LYS D 1 57 ? 63.696 68.443 55.029 1.00 27.38 57 LYS D O 1
ATOM 5303 N N . VAL D 1 58 ? 63.658 70.446 54.010 1.00 28.11 58 VAL D N 1
ATOM 5304 C CA . VAL D 1 58 ? 62.982 70.016 52.795 1.00 28.10 58 VAL D CA 1
ATOM 5305 C C . VAL D 1 58 ? 63.776 70.687 51.668 1.00 28.83 58 VAL D C 1
ATOM 5306 O O . VAL D 1 58 ? 63.560 71.854 51.358 1.00 29.05 58 VAL D O 1
ATOM 5310 N N . PRO D 1 59 ? 64.753 69.980 51.108 1.00 29.45 59 PRO D N 1
ATOM 5311 C CA . PRO D 1 59 ? 65.680 70.589 50.142 1.00 29.76 59 PRO D CA 1
ATOM 5312 C C . PRO D 1 59 ? 65.005 71.414 49.025 1.00 30.09 59 PRO D C 1
ATOM 5313 O O . PRO D 1 59 ? 65.499 72.491 48.685 1.00 30.38 59 PRO D O 1
ATOM 5317 N N . TYR D 1 60 ? 63.860 70.958 48.510 1.00 29.71 60 TYR D N 1
ATOM 5318 C CA . TYR D 1 60 ? 63.195 71.679 47.408 1.00 29.64 60 TYR D CA 1
ATOM 5319 C C . TYR D 1 60 ? 62.706 73.073 47.777 1.00 29.03 60 TYR D C 1
ATOM 5320 O O . TYR D 1 60 ? 62.586 73.921 46.905 1.00 29.60 60 TYR D O 1
ATOM 5329 N N . TYR D 1 61 ? 62.497 73.330 49.071 1.00 28.90 61 TYR D N 1
ATOM 5330 C CA . TYR D 1 61 ? 62.139 74.665 49.561 1.00 28.65 61 TYR D CA 1
ATOM 5331 C C . TYR D 1 61 ? 63.259 75.655 49.325 1.00 30.34 61 TYR D C 1
ATOM 5332 O O . TYR D 1 61 ? 63.023 76.865 49.324 1.00 30.03 61 TYR D O 1
ATOM 5341 N N . SER D 1 62 ? 64.489 75.156 49.164 1.00 31.75 62 SER D N 1
ATOM 5342 C CA . SER D 1 62 ? 65.642 76.056 48.940 1.00 33.67 62 SER D CA 1
ATOM 5343 C C . SER D 1 62 ? 65.419 77.055 47.779 1.00 34.43 62 SER D C 1
ATOM 5344 O O . SER D 1 62 ? 65.848 78.208 47.870 1.00 35.96 62 SER D O 1
ATOM 5347 N N . SER D 1 63 ? 64.673 76.668 46.748 1.00 34.73 63 SER D N 1
ATOM 5348 C CA . SER D 1 63 ? 64.353 77.618 45.664 1.00 35.34 63 SER D CA 1
ATOM 5349 C C . SER D 1 63 ? 63.409 78.777 46.006 1.00 35.08 63 SER D C 1
ATOM 5350 O O . SER D 1 63 ? 63.194 79.672 45.197 1.00 34.59 63 SER D O 1
ATOM 5353 N N . LEU D 1 64 ? 62.878 78.792 47.212 1.00 35.59 64 LEU D N 1
ATOM 5354 C CA . LEU D 1 64 ? 61.933 79.826 47.562 1.00 36.81 64 LEU D CA 1
ATOM 5355 C C . LEU D 1 64 ? 62.654 81.150 47.633 1.00 37.56 64 LEU D C 1
ATOM 5356 O O . LEU D 1 64 ? 62.076 82.177 47.287 1.00 37.51 64 LEU D O 1
ATOM 5361 N N . LEU D 1 65 ? 63.920 81.108 48.051 1.00 39.08 65 LEU D N 1
ATOM 5362 C CA . LEU D 1 65 ? 64.717 82.320 48.286 1.00 41.19 65 LEU D CA 1
ATOM 5363 C C . LEU D 1 65 ? 65.978 82.479 47.461 1.00 43.16 65 LEU D C 1
ATOM 5364 O O . LEU D 1 65 ? 66.582 83.548 47.496 1.00 43.82 65 LEU D O 1
ATOM 5369 N N . SER D 1 66 ? 66.400 81.434 46.754 1.00 45.37 66 SER D N 1
ATOM 5370 C CA . SER D 1 66 ? 67.725 81.419 46.086 1.00 47.48 66 SER D CA 1
ATOM 5371 C C . SER D 1 66 ? 68.029 82.680 45.236 1.00 48.88 66 SER D C 1
ATOM 5372 O O . SER D 1 66 ? 69.205 83.067 45.070 1.00 49.19 66 SER D O 1
ATOM 5375 N N . SER D 1 67 ? 66.964 83.330 44.751 1.00 49.88 67 SER D N 1
ATOM 5376 C CA . SER D 1 67 ? 67.061 84.564 43.969 1.00 51.24 67 SER D CA 1
ATOM 5377 C C . SER D 1 67 ? 66.678 85.812 44.762 1.00 51.56 67 SER D C 1
ATOM 5378 O O . SER D 1 67 ? 66.501 86.895 44.190 1.00 52.38 67 SER D O 1
ATOM 5381 N N . SER D 1 68 ? 66.546 85.663 46.074 1.00 51.71 68 SER D N 1
ATOM 5382 C CA . SER D 1 68 ? 66.027 86.721 46.923 1.00 51.46 68 SER D CA 1
ATOM 5383 C C . SER D 1 68 ? 67.150 87.281 47.767 1.00 51.45 68 SER D C 1
ATOM 5384 O O . SER D 1 68 ? 68.098 86.569 48.110 1.00 51.77 68 SER D O 1
ATOM 5387 N N . SER D 1 69 ? 67.029 88.553 48.120 1.00 51.17 69 SER D N 1
ATOM 5388 C CA . SER D 1 69 ? 67.961 89.183 49.041 1.00 50.97 69 SER D CA 1
ATOM 5389 C C . SER D 1 69 ? 67.676 88.810 50.503 1.00 50.30 69 SER D C 1
ATOM 5390 O O . SER D 1 69 ? 68.515 89.064 51.365 1.00 50.60 69 SER D O 1
ATOM 5393 N N . LEU D 1 70 ? 66.495 88.236 50.774 1.00 49.23 70 LEU D N 1
ATOM 5394 C CA . LEU D 1 70 ? 66.145 87.718 52.101 1.00 47.42 70 LEU D CA 1
ATOM 5395 C C . LEU D 1 70 ? 67.029 86.526 52.444 1.00 46.60 70 LEU D C 1
ATOM 5396 O O . LEU D 1 70 ? 67.230 85.649 51.616 1.00 46.20 70 LEU D O 1
ATOM 5401 N N . ASP D 1 71 ? 67.559 86.491 53.664 1.00 45.71 71 ASP D N 1
ATOM 5402 C CA . ASP D 1 71 ? 68.365 85.360 54.109 1.00 44.83 71 ASP D CA 1
ATOM 5403 C C . ASP D 1 71 ? 67.493 84.218 54.642 1.00 43.12 71 ASP D C 1
ATOM 5404 O O . ASP D 1 71 ? 67.893 83.045 54.625 1.00 42.29 71 ASP D O 1
ATOM 5409 N N . GLN D 1 72 ? 66.307 84.588 55.125 1.00 40.10 72 GLN D N 1
ATOM 5410 C CA . GLN D 1 72 ? 65.317 83.652 55.608 1.00 38.63 72 GLN D CA 1
ATOM 5411 C C . GLN D 1 72 ? 63.938 84.296 55.424 1.00 35.80 72 GLN D C 1
ATOM 5412 O O . GLN D 1 72 ? 63.857 85.497 55.205 1.00 35.00 72 GLN D O 1
ATOM 5418 N N . VAL D 1 73 ? 62.873 83.500 55.471 1.00 33.57 73 VAL D N 1
ATOM 5419 C CA . VAL D 1 73 ? 61.511 84.042 55.315 1.00 31.28 73 VAL D CA 1
ATOM 5420 C C . VAL D 1 73 ? 60.556 83.433 56.334 1.00 30.84 73 VAL D C 1
ATOM 5421 O O . VAL D 1 73 ? 60.474 82.216 56.502 1.00 30.58 73 VAL D O 1
ATOM 5425 N N . SER D 1 74 ? 59.861 84.301 57.040 1.00 30.03 74 SER D N 1
ATOM 5426 C CA . SER D 1 74 ? 58.852 83.860 57.961 1.00 30.38 74 SER D CA 1
ATOM 5427 C C . SER D 1 74 ? 57.511 83.759 57.224 1.00 29.32 74 SER D C 1
ATOM 5428 O O . SER D 1 74 ? 57.111 84.677 56.503 1.00 29.57 74 SER D O 1
ATOM 5431 N N . LEU D 1 75 ? 56.839 82.633 57.413 1.00 28.90 75 LEU D N 1
ATOM 5432 C CA . LEU D 1 75 ? 55.578 82.328 56.740 1.00 27.90 75 LEU D CA 1
ATOM 5433 C C . LEU D 1 75 ? 54.576 81.751 57.721 1.00 27.79 75 LEU D C 1
ATOM 5434 O O . LEU D 1 75 ? 54.971 81.072 58.658 1.00 28.73 75 LEU D O 1
ATOM 5439 N N . PRO D 1 76 ? 53.284 81.964 57.462 1.00 27.02 76 PRO D N 1
ATOM 5440 C CA . PRO D 1 76 ? 52.214 81.346 58.260 1.00 26.76 76 PRO D CA 1
ATOM 5441 C C . PRO D 1 76 ? 52.297 79.832 58.188 1.00 26.29 76 PRO D C 1
ATOM 5442 O O . PRO D 1 76 ? 52.529 79.287 57.125 1.00 26.54 76 PRO D O 1
ATOM 5446 N N . VAL D 1 77 ? 52.084 79.161 59.315 1.00 26.24 77 VAL D N 1
ATOM 5447 C CA . VAL D 1 77 ? 52.071 77.710 59.408 1.00 26.20 77 VAL D CA 1
ATOM 5448 C C . VAL D 1 77 ? 51.131 77.048 58.409 1.00 26.81 77 VAL D C 1
ATOM 5449 O O . VAL D 1 77 ? 51.403 75.943 57.922 1.00 26.91 77 VAL D O 1
ATOM 5453 N N . SER D 1 78 ? 50.027 77.713 58.070 1.00 26.88 78 SER D N 1
ATOM 5454 C CA . SER D 1 78 ? 49.072 77.103 57.151 1.00 29.00 78 SER D CA 1
ATOM 5455 C C . SER D 1 78 ? 49.618 76.969 55.720 1.00 28.74 78 SER D C 1
ATOM 5456 O O . SER D 1 78 ? 49.037 76.272 54.914 1.00 29.46 78 SER D O 1
ATOM 5459 N N . LYS D 1 79 ? 50.739 77.629 55.417 1.00 29.15 79 LYS D N 1
ATOM 5460 C CA . LYS D 1 79 ? 51.339 77.592 54.076 1.00 28.54 79 LYS D CA 1
ATOM 5461 C C . LYS D 1 79 ? 52.127 76.304 53.733 1.00 28.02 79 LYS D C 1
ATOM 5462 O O . LYS D 1 79 ? 52.414 76.053 52.564 1.00 27.48 79 LYS D O 1
ATOM 5468 N N . MET D 1 80 ? 52.416 75.467 54.730 1.00 26.66 80 MET D N 1
ATOM 5469 C CA . MET D 1 80 ? 53.216 74.264 54.489 1.00 28.03 80 MET D CA 1
ATOM 5470 C C . MET D 1 80 ? 52.948 73.172 55.519 1.00 26.52 80 MET D C 1
ATOM 5471 O O . MET D 1 80 ? 52.440 73.446 56.573 1.00 27.83 80 MET D O 1
ATOM 5476 N N . TRP D 1 81 ? 53.341 71.941 55.237 1.00 26.63 81 TRP D N 1
ATOM 5477 C CA . TRP D 1 81 ? 53.218 70.869 56.221 1.00 26.35 81 TRP D CA 1
ATOM 5478 C C . TRP D 1 81 ? 53.992 71.248 57.461 1.00 26.19 81 TRP D C 1
ATOM 5479 O O . TRP D 1 81 ? 55.052 71.872 57.364 1.00 26.25 81 TRP D O 1
ATOM 5490 N N . THR D 1 82 ? 53.430 70.971 58.632 1.00 25.89 82 THR D N 1
ATOM 5491 C CA . THR D 1 82 ? 54.192 71.082 59.885 1.00 24.67 82 THR D CA 1
ATOM 5492 C C . THR D 1 82 ? 53.880 69.822 60.686 1.00 25.36 82 THR D C 1
ATOM 5493 O O . THR D 1 82 ? 52.830 69.204 60.484 1.00 23.41 82 THR D O 1
ATOM 5497 N N . PRO D 1 83 ? 54.792 69.430 61.579 1.00 24.86 83 PRO D N 1
ATOM 5498 C CA . PRO D 1 83 ? 54.636 68.194 62.338 1.00 25.10 83 PRO D CA 1
ATOM 5499 C C . PRO D 1 83 ? 53.372 68.225 63.162 1.00 25.15 83 PRO D C 1
ATOM 5500 O O . PRO D 1 83 ? 53.040 69.254 63.749 1.00 25.02 83 PRO D O 1
ATOM 5504 N N . ASP D 1 84 ? 52.692 67.097 63.231 1.00 25.15 84 ASP D N 1
ATOM 5505 C CA . ASP D 1 84 ? 51.448 67.039 64.001 1.00 25.70 84 ASP D CA 1
ATOM 5506 C C . ASP D 1 84 ? 51.771 66.538 65.428 1.00 25.46 84 ASP D C 1
ATOM 5507 O O . ASP D 1 84 ? 51.296 65.468 65.849 1.00 24.48 84 ASP D O 1
ATOM 5512 N N . LEU D 1 85 ? 52.598 67.302 66.146 1.00 24.40 85 LEU D N 1
ATOM 5513 C CA . LEU D 1 85 ? 52.989 66.966 67.523 1.00 25.20 85 LEU D CA 1
ATOM 5514 C C . LEU D 1 85 ? 51.789 67.004 68.483 1.00 25.86 85 LEU D C 1
ATOM 5515 O O . LEU D 1 85 ? 51.024 67.961 68.495 1.00 25.21 85 LEU D O 1
ATOM 5520 N N . SER D 1 86 ? 51.625 65.957 69.277 1.00 25.04 86 SER D N 1
ATOM 5521 C CA . SER D 1 86 ? 50.649 65.982 70.308 1.00 24.97 86 SER D CA 1
ATOM 5522 C C . SER D 1 86 ? 51.372 65.683 71.593 1.00 25.28 86 SER D C 1
ATOM 5523 O O . SER D 1 86 ? 52.419 65.007 71.604 1.00 24.64 86 SER D O 1
ATOM 5526 N N . PHE D 1 87 ? 50.826 66.205 72.679 1.00 25.30 87 PHE D N 1
ATOM 5527 C CA . PHE D 1 87 ? 51.269 65.814 74.018 1.00 25.03 87 PHE D CA 1
ATOM 5528 C C . PHE D 1 87 ? 50.450 64.626 74.393 1.00 26.15 87 PHE D C 1
ATOM 5529 O O . PHE D 1 87 ? 49.240 64.772 74.647 1.00 24.92 87 PHE D O 1
ATOM 5537 N N A TYR D 1 88 ? 51.098 63.457 74.440 0.50 25.60 88 TYR D N 1
ATOM 5538 N N B TYR D 1 88 ? 51.069 63.446 74.426 0.50 25.95 88 TYR D N 1
ATOM 5539 C CA A TYR D 1 88 ? 50.431 62.154 74.633 0.50 26.15 88 TYR D CA 1
ATOM 5540 C CA B TYR D 1 88 ? 50.321 62.201 74.658 0.50 26.80 88 TYR D CA 1
ATOM 5541 C C A TYR D 1 88 ? 49.704 62.018 75.993 0.50 26.37 88 TYR D C 1
ATOM 5542 C C B TYR D 1 88 ? 49.502 62.234 75.933 0.50 26.80 88 TYR D C 1
ATOM 5543 O O A TYR D 1 88 ? 48.854 61.122 76.171 0.50 26.28 88 TYR D O 1
ATOM 5544 O O B TYR D 1 88 ? 48.400 61.691 75.994 0.50 27.32 88 TYR D O 1
ATOM 5561 N N . ASN D 1 89 ? 50.043 62.886 76.944 1.00 26.36 89 ASN D N 1
ATOM 5562 C CA . ASN D 1 89 ? 49.434 62.869 78.253 1.00 26.58 89 ASN D CA 1
ATOM 5563 C C . ASN D 1 89 ? 48.752 64.203 78.634 1.00 26.37 89 ASN D C 1
ATOM 5564 O O . ASN D 1 89 ? 48.576 64.489 79.810 1.00 26.68 89 ASN D O 1
ATOM 5569 N N . ALA D 1 90 ? 48.391 65.025 77.642 1.00 25.31 90 ALA D N 1
ATOM 5570 C CA . ALA D 1 90 ? 47.724 66.293 77.909 1.00 24.77 90 ALA D CA 1
ATOM 5571 C C . ALA D 1 90 ? 46.301 65.982 78.370 1.00 24.67 90 ALA D C 1
ATOM 5572 O O . ALA D 1 90 ? 45.702 65.016 77.895 1.00 23.76 90 ALA D O 1
ATOM 5574 N N . ILE D 1 91 ? 45.789 66.789 79.292 1.00 24.52 91 ILE D N 1
ATOM 5575 C CA . ILE D 1 91 ? 44.399 66.642 79.752 1.00 24.74 91 ILE D CA 1
ATOM 5576 C C . ILE D 1 91 ? 43.496 67.801 79.317 1.00 25.20 91 ILE D C 1
ATOM 5577 O O . ILE D 1 91 ? 42.298 67.807 79.613 1.00 25.56 91 ILE D O 1
ATOM 5582 N N . ALA D 1 92 ? 44.092 68.788 78.648 1.00 25.36 92 ALA D N 1
ATOM 5583 C CA . ALA D 1 92 ? 43.372 69.900 78.031 1.00 25.51 92 ALA D CA 1
ATOM 5584 C C . ALA D 1 92 ? 44.082 70.225 76.717 1.00 25.57 92 ALA D C 1
ATOM 5585 O O . ALA D 1 92 ? 45.235 69.849 76.527 1.00 26.36 92 ALA D O 1
ATOM 5587 N N . ALA D 1 93 ? 43.433 70.912 75.801 1.00 25.26 93 ALA D N 1
ATOM 5588 C CA . ALA D 1 93 ? 44.069 71.187 74.513 1.00 24.85 93 ALA D CA 1
ATOM 5589 C C . ALA D 1 93 ? 45.192 72.201 74.781 1.00 24.06 93 ALA D C 1
ATOM 5590 O O . ALA D 1 93 ? 44.953 73.165 75.483 1.00 23.66 93 ALA D O 1
ATOM 5592 N N . PRO D 1 94 ? 46.426 71.996 74.300 1.00 23.94 94 PRO D N 1
ATOM 5593 C CA . PRO D 1 94 ? 47.465 73.001 74.583 1.00 22.60 94 PRO D CA 1
ATOM 5594 C C . PRO D 1 94 ? 47.117 74.313 73.905 1.00 21.18 94 PRO D C 1
ATOM 5595 O O . PRO D 1 94 ? 46.696 74.307 72.772 1.00 22.15 94 PRO D O 1
ATOM 5599 N N . GLU D 1 95 ? 47.303 75.411 74.611 1.00 20.97 95 GLU D N 1
ATOM 5600 C CA . GLU D 1 95 ? 46.990 76.743 74.157 1.00 21.99 95 GLU D CA 1
ATOM 5601 C C . GLU D 1 95 ? 48.241 77.398 73.610 1.00 22.63 95 GLU D C 1
ATOM 5602 O O . GLU D 1 95 ? 49.243 77.450 74.292 1.00 22.97 95 GLU D O 1
ATOM 5608 N N . LEU D 1 96 ? 48.172 77.847 72.360 1.00 22.76 96 LEU D N 1
ATOM 5609 C CA . LEU D 1 96 ? 49.256 78.506 71.684 1.00 23.09 96 LEU D CA 1
ATOM 5610 C C . LEU D 1 96 ? 49.414 79.939 72.168 1.00 23.15 96 LEU D C 1
ATOM 5611 O O . LEU D 1 96 ? 48.454 80.698 72.207 1.00 21.96 96 LEU D O 1
ATOM 5616 N N . LEU D 1 97 ? 50.635 80.333 72.533 1.00 21.90 97 LEU D N 1
ATOM 5617 C CA . LEU D 1 97 ? 50.811 81.664 73.079 1.00 22.83 97 LEU D CA 1
ATOM 5618 C C . LEU D 1 97 ? 51.695 82.577 72.219 1.00 24.76 97 LEU D C 1
ATOM 5619 O O . LEU D 1 97 ? 52.005 83.695 72.629 1.00 25.94 97 LEU D O 1
ATOM 5624 N N . SER D 1 98 ? 52.083 82.113 71.035 1.00 24.36 98 SER D N 1
ATOM 5625 C CA . SER D 1 98 ? 53.038 82.838 70.215 1.00 25.67 98 SER D CA 1
ATOM 5626 C C . SER D 1 98 ? 52.497 82.812 68.808 1.00 26.23 98 SER D C 1
ATOM 5627 O O . SER D 1 98 ? 51.588 82.053 68.527 1.00 27.77 98 SER D O 1
ATOM 5630 N N . ALA D 1 99 ? 53.043 83.642 67.921 1.00 27.45 99 ALA D N 1
ATOM 5631 C CA . ALA D 1 99 ? 52.612 83.696 66.528 1.00 27.60 99 ALA D CA 1
ATOM 5632 C C . ALA D 1 99 ? 52.737 82.350 65.808 1.00 28.66 99 ALA D C 1
ATOM 5633 O O . ALA D 1 99 ? 53.761 81.675 65.894 1.00 28.54 99 ALA D O 1
ATOM 5635 N N . ASP D 1 100 ? 51.704 81.974 65.055 1.00 28.76 100 ASP D N 1
ATOM 5636 C CA . ASP D 1 100 ? 51.700 80.680 64.354 1.00 28.47 100 ASP D CA 1
ATOM 5637 C C . ASP D 1 100 ? 52.425 80.790 63.005 1.00 27.36 100 ASP D C 1
ATOM 5638 O O . ASP D 1 100 ? 51.793 80.738 61.955 1.00 26.28 100 ASP D O 1
ATOM 5643 N N . ARG D 1 101 ? 53.760 80.900 63.059 1.00 26.92 101 ARG D N 1
ATOM 5644 C CA . ARG D 1 101 ? 54.593 81.114 61.883 1.00 26.28 101 ARG D CA 1
ATOM 5645 C C . ARG D 1 101 ? 55.878 80.309 61.953 1.00 26.36 101 ARG D C 1
ATOM 5646 O O . ARG D 1 101 ? 56.410 80.078 63.032 1.00 25.47 101 ARG D O 1
ATOM 5654 N N . VAL D 1 102 ? 56.373 79.903 60.789 1.00 27.27 102 VAL D N 1
ATOM 5655 C CA . VAL D 1 102 ? 57.648 79.162 60.668 1.00 27.49 102 VAL D CA 1
ATOM 5656 C C . VAL D 1 102 ? 58.626 80.059 59.950 1.00 27.78 102 VAL D C 1
ATOM 5657 O O . VAL D 1 102 ? 58.198 81.032 59.349 1.00 27.66 102 VAL D O 1
ATOM 5661 N N . VAL D 1 103 ? 59.924 79.725 60.018 1.00 27.77 103 VAL D N 1
ATOM 5662 C CA . VAL D 1 103 ? 61.002 80.413 59.287 1.00 27.83 103 VAL D CA 1
ATOM 5663 C C . VAL D 1 103 ? 61.740 79.405 58.417 1.00 27.45 103 VAL D C 1
ATOM 5664 O O . VAL D 1 103 ? 62.187 78.373 58.913 1.00 26.90 103 VAL D O 1
ATOM 5668 N N . VAL D 1 104 ? 61.819 79.703 57.117 1.00 27.48 104 VAL D N 1
ATOM 5669 C CA . VAL D 1 104 ? 62.464 78.851 56.110 1.00 27.31 104 VAL D CA 1
ATOM 5670 C C . VAL D 1 104 ? 63.785 79.540 55.741 1.00 28.20 104 VAL D C 1
ATOM 5671 O O . VAL D 1 104 ? 63.784 80.712 55.415 1.00 26.72 104 VAL D O 1
ATOM 5675 N N . SER D 1 105 ? 64.903 78.819 55.826 1.00 28.67 105 SER D N 1
ATOM 5676 C CA . SER D 1 105 ? 66.206 79.365 55.467 1.00 30.59 105 SER D CA 1
ATOM 5677 C C . SER D 1 105 ? 66.536 79.050 54.025 1.00 30.96 105 SER D C 1
ATOM 5678 O O . SER D 1 105 ? 65.775 78.360 53.353 1.00 30.28 105 SER D O 1
ATOM 5681 N N . LYS D 1 106 ? 67.716 79.506 53.585 1.00 32.26 106 LYS D N 1
ATOM 5682 C CA . LYS D 1 106 ? 68.148 79.405 52.178 1.00 33.59 106 LYS D CA 1
ATOM 5683 C C . LYS D 1 106 ? 68.366 77.994 51.745 1.00 33.43 106 LYS D C 1
ATOM 5684 O O . LYS D 1 106 ? 68.166 77.677 50.569 1.00 34.51 106 LYS D O 1
ATOM 5690 N N . ASP D 1 107 ? 68.765 77.135 52.674 1.00 33.08 107 ASP D N 1
ATOM 5691 C CA . ASP D 1 107 ? 68.975 75.738 52.331 1.00 33.33 107 ASP D CA 1
ATOM 5692 C C . ASP D 1 107 ? 67.711 74.848 52.400 1.00 32.51 107 ASP D C 1
ATOM 5693 O O . ASP D 1 107 ? 67.792 73.676 52.121 1.00 32.33 107 ASP D O 1
ATOM 5698 N N . GLY D 1 108 ? 66.547 75.399 52.731 1.00 31.65 108 GLY D N 1
ATOM 5699 C CA . GLY D 1 108 ? 65.328 74.570 52.788 1.00 30.41 108 GLY D CA 1
ATOM 5700 C C . GLY D 1 108 ? 65.029 74.071 54.195 1.00 29.76 108 GLY D C 1
ATOM 5701 O O . GLY D 1 108 ? 64.061 73.333 54.385 1.00 29.22 108 GLY D O 1
ATOM 5702 N N . SER D 1 109 ? 65.871 74.465 55.162 1.00 29.40 109 SER D N 1
ATOM 5703 C CA . SER D 1 109 ? 65.660 74.248 56.611 1.00 29.74 109 SER D CA 1
ATOM 5704 C C . SER D 1 109 ? 64.465 75.040 57.099 1.00 28.60 109 SER D C 1
ATOM 5705 O O . SER D 1 109 ? 64.323 76.184 56.715 1.00 28.97 109 SER D O 1
ATOM 5708 N N . VAL D 1 110 ? 63.632 74.422 57.938 1.00 27.20 110 VAL D N 1
ATOM 5709 C CA . VAL D 1 110 ? 62.471 75.061 58.530 1.00 25.02 110 VAL D CA 1
ATOM 5710 C C . VAL D 1 110 ? 62.561 75.024 60.063 1.00 25.78 110 VAL D C 1
ATOM 5711 O O . VAL D 1 110 ? 62.887 73.982 60.638 1.00 26.21 110 VAL D O 1
ATOM 5715 N N . ILE D 1 111 ? 62.283 76.160 60.709 1.00 25.99 111 ILE D N 1
ATOM 5716 C CA . ILE D 1 111 ? 62.242 76.274 62.175 1.00 26.77 111 ILE D CA 1
ATOM 5717 C C . ILE D 1 111 ? 60.870 76.746 62.608 1.00 26.29 111 ILE D C 1
ATOM 5718 O O . ILE D 1 111 ? 60.356 77.743 62.094 1.00 24.96 111 ILE D O 1
ATOM 5723 N N . TYR D 1 112 ? 60.327 76.045 63.590 1.00 25.95 112 TYR D N 1
ATOM 5724 C CA . TYR D 1 112 ? 59.019 76.322 64.117 1.00 26.35 112 TYR D CA 1
ATOM 5725 C C . TYR D 1 112 ? 59.139 76.249 65.645 1.00 24.99 112 TYR D C 1
ATOM 5726 O O . TYR D 1 112 ? 59.442 75.177 66.170 1.00 24.77 112 TYR D O 1
ATOM 5735 N N . VAL D 1 113 ? 58.904 77.352 66.361 1.00 23.72 113 VAL D N 1
ATOM 5736 C CA . VAL D 1 113 ? 58.974 77.343 67.850 1.00 23.02 113 VAL D CA 1
ATOM 5737 C C . VAL D 1 113 ? 57.652 77.749 68.537 1.00 23.52 113 VAL D C 1
ATOM 5738 O O . VAL D 1 113 ? 57.482 78.896 68.897 1.00 24.21 113 VAL D O 1
ATOM 5742 N N . PRO D 1 114 ? 56.683 76.859 68.693 1.00 23.01 114 PRO D N 1
ATOM 5743 C CA . PRO D 1 114 ? 55.483 77.275 69.424 1.00 22.64 114 PRO D CA 1
ATOM 5744 C C . PRO D 1 114 ? 55.715 77.373 70.942 1.00 21.74 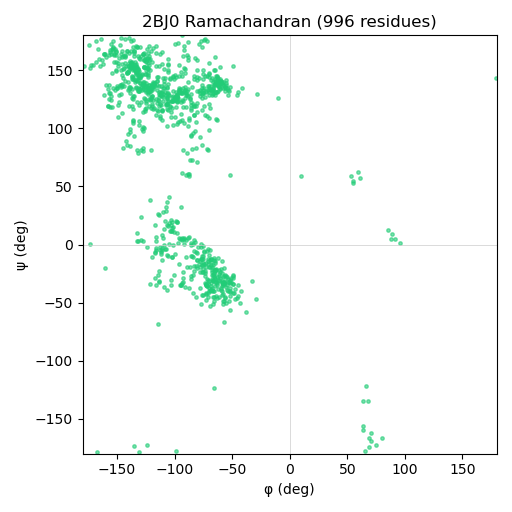114 PRO D C 1
ATOM 5745 O O . PRO D 1 114 ? 56.344 76.498 71.512 1.00 23.95 114 PRO D O 1
ATOM 5749 N N . SER D 1 115 ? 55.254 78.448 71.570 1.00 19.97 115 SER D N 1
ATOM 5750 C CA . SER D 1 115 ? 55.147 78.530 73.026 1.00 19.10 115 SER D CA 1
ATOM 5751 C C . SER D 1 115 ? 53.717 78.109 73.387 1.00 20.36 115 SER D C 1
ATOM 5752 O O . SER D 1 115 ? 52.791 78.694 72.809 1.00 19.37 115 SER D O 1
ATOM 5755 N N . GLN D 1 116 ? 53.556 77.074 74.235 1.00 19.98 116 GLN D N 1
ATOM 5756 C CA . GLN D 1 116 ? 52.213 76.564 74.606 1.00 19.97 116 GLN D CA 1
ATOM 5757 C C . GLN D 1 116 ? 52.090 76.399 76.098 1.00 20.85 116 GLN D C 1
ATOM 5758 O O . GLN D 1 116 ? 53.081 76.117 76.813 1.00 19.12 116 GLN D O 1
ATOM 5764 N N . ARG D 1 117 ? 50.850 76.551 76.551 1.00 20.96 117 ARG D N 1
ATOM 5765 C CA . ARG D 1 117 ? 50.487 76.306 77.905 1.00 23.13 117 ARG D CA 1
ATOM 5766 C C . ARG D 1 117 ? 49.804 74.951 77.878 1.00 24.20 117 ARG D C 1
ATOM 5767 O O . ARG D 1 117 ? 48.818 74.770 77.155 1.00 23.44 117 ARG D O 1
ATOM 5775 N N . VAL D 1 118 ? 50.321 74.011 78.674 1.00 25.25 118 VAL D N 1
ATOM 5776 C CA . VAL D 1 118 ? 49.912 72.615 78.603 1.00 25.24 118 VAL D CA 1
ATOM 5777 C C . VAL D 1 118 ? 49.599 72.111 79.997 1.00 25.69 118 VAL D C 1
ATOM 5778 O O . VAL D 1 118 ? 50.376 72.335 80.917 1.00 24.75 118 VAL D O 1
ATOM 5782 N N . ARG D 1 119 ? 48.451 71.441 80.139 1.00 26.32 119 ARG D N 1
ATOM 5783 C CA . ARG D 1 119 ? 47.991 70.898 81.406 1.00 27.02 119 ARG D CA 1
ATOM 5784 C C . ARG D 1 119 ? 48.091 69.360 81.383 1.00 26.73 119 ARG D C 1
ATOM 5785 O O . ARG D 1 119 ? 47.756 68.733 80.383 1.00 26.21 119 ARG D O 1
ATOM 5793 N N . PHE D 1 120 ? 48.550 68.777 82.494 1.00 27.02 120 PHE D N 1
ATOM 5794 C CA . PHE D 1 120 ? 48.719 67.322 82.659 1.00 28.49 120 PHE D CA 1
ATOM 5795 C C . PHE D 1 120 ? 48.326 66.932 84.071 1.00 28.72 120 PHE D C 1
ATOM 5796 O O . PHE D 1 120 ? 48.285 67.771 84.947 1.00 29.33 120 PHE D O 1
ATOM 5804 N N . THR D 1 121 ? 48.147 65.647 84.326 1.00 29.47 121 THR D N 1
ATOM 5805 C CA . THR D 1 121 ? 48.045 65.231 85.709 1.00 30.90 121 THR D CA 1
ATOM 5806 C C . THR D 1 121 ? 49.414 64.859 86.278 1.00 30.99 121 THR D C 1
ATOM 5807 O O . THR D 1 121 ? 50.300 64.376 85.568 1.00 30.32 121 THR D O 1
ATOM 5811 N N . CYS D 1 122 ? 49.581 65.116 87.570 1.00 33.56 122 CYS D N 1
ATOM 5812 C CA . CYS D 1 122 ? 50.843 64.848 88.271 1.00 33.49 122 CYS D CA 1
ATOM 5813 C C . CYS D 1 122 ? 50.526 64.692 89.751 1.00 32.90 122 CYS D C 1
ATOM 5814 O O . CYS D 1 122 ? 49.827 65.533 90.330 1.00 32.27 122 CYS D O 1
ATOM 5817 N N . ASP D 1 123 ? 51.028 63.621 90.360 1.00 31.41 123 ASP D N 1
ATOM 5818 C CA . ASP D 1 123 ? 50.926 63.456 91.811 1.00 31.66 123 ASP D CA 1
ATOM 5819 C C . ASP D 1 123 ? 51.702 64.531 92.568 1.00 30.36 123 ASP D C 1
ATOM 5820 O O . ASP D 1 123 ? 52.949 64.539 92.583 1.00 30.78 123 ASP D O 1
ATOM 5825 N N . LEU D 1 124 ? 50.955 65.453 93.178 1.00 28.92 124 LEU D N 1
ATOM 5826 C CA . LEU D 1 124 ? 51.541 66.598 93.861 1.00 28.51 124 LEU D CA 1
ATOM 5827 C C . LEU D 1 124 ? 51.693 66.450 95.377 1.00 28.69 124 LEU D C 1
ATOM 5828 O O . LEU D 1 124 ? 51.881 67.425 96.090 1.00 27.34 124 LEU D O 1
ATOM 5833 N N . ILE D 1 125 ? 51.665 65.214 95.858 1.00 29.86 125 ILE D N 1
ATOM 5834 C CA . ILE D 1 125 ? 51.671 64.988 97.308 1.00 31.24 125 ILE D CA 1
ATOM 5835 C C . ILE D 1 125 ? 52.957 65.535 97.955 1.00 31.36 125 ILE D C 1
ATOM 5836 O O . ILE D 1 125 ? 52.923 66.009 99.088 1.00 31.62 125 ILE D O 1
ATOM 5841 N N . ASN D 1 126 ? 54.065 65.523 97.219 1.00 31.27 126 ASN D N 1
ATOM 5842 C CA . ASN D 1 126 ? 55.349 65.985 97.760 1.00 31.55 126 ASN D CA 1
ATOM 5843 C C . ASN D 1 126 ? 55.799 67.341 97.270 1.00 31.50 126 ASN D C 1
ATOM 5844 O O . ASN D 1 126 ? 56.974 67.688 97.414 1.00 30.54 126 ASN D O 1
ATOM 5849 N N . VAL D 1 127 ? 54.874 68.136 96.724 1.00 31.66 127 VAL D N 1
ATOM 5850 C CA . VAL D 1 127 ? 55.279 69.388 96.076 1.00 31.74 127 VAL D CA 1
ATOM 5851 C C . VAL D 1 127 ? 55.874 70.394 97.067 1.00 32.33 127 VAL D C 1
ATOM 5852 O O . VAL D 1 127 ? 56.636 71.269 96.702 1.00 32.73 127 VAL D O 1
ATOM 5856 N N . ASP D 1 128 ? 55.496 70.264 98.324 1.00 33.65 128 ASP D N 1
ATOM 5857 C CA . ASP D 1 128 ? 55.912 71.204 99.330 1.00 35.63 128 ASP D CA 1
ATOM 5858 C C . ASP D 1 128 ? 56.947 70.561 100.242 1.00 36.18 128 ASP D C 1
ATOM 5859 O O . ASP D 1 128 ? 57.038 70.904 101.410 1.00 36.20 128 ASP D O 1
ATOM 5864 N N . THR D 1 129 ? 57.709 69.613 99.717 1.00 37.23 129 THR D N 1
ATOM 5865 C CA . THR D 1 129 ? 58.785 68.971 100.483 1.00 38.62 129 THR D CA 1
ATOM 5866 C C . THR D 1 129 ? 60.114 69.112 99.750 1.00 39.50 129 THR D C 1
ATOM 5867 O O . THR D 1 129 ? 60.217 69.796 98.726 1.00 39.15 129 THR D O 1
ATOM 5871 N N . GLU D 1 130 ? 61.125 68.428 100.280 1.00 40.11 130 GLU D N 1
ATOM 5872 C CA . GLU D 1 130 ? 62.465 68.418 99.698 1.00 41.51 130 GLU D CA 1
ATOM 5873 C C . GLU D 1 130 ? 62.609 67.677 98.340 1.00 40.04 130 GLU D C 1
ATOM 5874 O O . GLU D 1 130 ? 63.106 68.261 97.393 1.00 40.12 130 GLU D O 1
ATOM 5880 N N . PRO D 1 131 ? 62.183 66.416 98.229 1.00 39.60 131 PRO D N 1
ATOM 5881 C CA . PRO D 1 131 ? 62.196 65.744 96.916 1.00 38.95 131 PRO D CA 1
ATOM 5882 C C . PRO D 1 131 ? 61.373 66.489 95.819 1.00 38.18 131 PRO D C 1
ATOM 5883 O O . PRO D 1 131 ? 61.596 66.283 94.627 1.00 37.46 131 PRO D O 1
ATOM 5887 N N . GLY D 1 132 ? 60.442 67.350 96.224 1.00 37.17 132 GLY D N 1
ATOM 5888 C CA . GLY D 1 132 ? 59.553 68.001 95.268 1.00 35.80 132 GLY D CA 1
ATOM 5889 C C . GLY D 1 132 ? 58.579 67.019 94.652 1.00 35.10 132 GLY D C 1
ATOM 5890 O O . GLY D 1 132 ? 58.530 65.850 95.050 1.00 34.89 132 GLY D O 1
ATOM 5891 N N . ALA D 1 133 ? 57.796 67.492 93.679 1.00 34.15 133 ALA D N 1
ATOM 5892 C CA . ALA D 1 133 ? 56.950 66.632 92.887 1.00 33.39 133 ALA D CA 1
ATOM 5893 C C . ALA D 1 133 ? 57.678 66.357 91.577 1.00 33.68 133 ALA D C 1
ATOM 5894 O O . ALA D 1 133 ? 58.391 67.220 91.066 1.00 33.83 133 ALA D O 1
ATOM 5896 N N . THR D 1 134 ? 57.536 65.139 91.052 1.00 34.38 134 THR D N 1
ATOM 5897 C CA . THR D 1 134 ? 58.148 64.759 89.776 1.00 35.14 134 THR D CA 1
ATOM 5898 C C . THR D 1 134 ? 57.047 64.563 88.749 1.00 35.11 134 THR D C 1
ATOM 5899 O O . THR D 1 134 ? 56.085 63.856 89.022 1.00 35.95 134 THR D O 1
ATOM 5903 N N . CYS D 1 135 ? 57.171 65.221 87.594 1.00 34.79 135 CYS D N 1
ATOM 5904 C CA . CYS D 1 135 ? 56.141 65.181 86.541 1.00 35.26 135 CYS D CA 1
ATOM 5905 C C . CYS D 1 135 ? 56.732 64.762 85.220 1.00 33.18 135 CYS D C 1
ATOM 5906 O O . CYS D 1 135 ? 57.932 64.910 85.023 1.00 33.47 135 CYS D O 1
ATOM 5909 N N . ARG D 1 136 ? 55.900 64.269 84.305 1.00 31.14 136 ARG D N 1
ATOM 5910 C CA . ARG D 1 136 ? 56.388 63.913 82.967 1.00 30.57 136 ARG D CA 1
ATOM 5911 C C . ARG D 1 136 ? 55.539 64.500 81.871 1.00 29.55 136 ARG D C 1
ATOM 5912 O O . ARG D 1 136 ? 54.306 64.538 81.996 1.00 30.54 136 ARG D O 1
ATOM 5920 N N . ILE D 1 137 ? 56.163 64.872 80.763 1.00 27.19 137 ILE D N 1
ATOM 5921 C CA . ILE D 1 137 ? 55.437 65.325 79.592 1.00 25.53 137 ILE D CA 1
ATOM 5922 C C . ILE D 1 137 ? 55.881 64.487 78.411 1.00 25.66 137 ILE D C 1
ATOM 5923 O O . ILE D 1 137 ? 57.072 64.398 78.133 1.00 25.32 137 ILE D O 1
ATOM 5928 N N . LYS D 1 138 ? 54.952 63.850 77.713 1.00 24.31 138 LYS D N 1
ATOM 5929 C CA . LYS D 1 138 ? 55.349 63.018 76.594 1.00 24.80 138 LYS D CA 1
ATOM 5930 C C . LYS D 1 138 ? 54.849 63.593 75.259 1.00 25.22 138 LYS D C 1
ATOM 5931 O O . LYS D 1 138 ? 53.630 63.877 75.093 1.00 23.12 138 LYS D O 1
ATOM 5937 N N . VAL D 1 139 ? 55.768 63.764 74.320 1.00 23.41 139 VAL D N 1
ATOM 5938 C CA . VAL D 1 139 ? 55.460 64.444 73.049 1.00 24.96 139 VAL D CA 1
ATOM 5939 C C . VAL D 1 139 ? 55.885 63.620 71.863 1.00 24.18 139 VAL D C 1
ATOM 5940 O O . VAL D 1 139 ? 57.027 63.129 71.809 1.00 23.40 139 VAL D O 1
ATOM 5944 N N . GLY D 1 140 ? 55.007 63.491 70.874 1.00 22.95 140 GLY D N 1
ATOM 5945 C CA . GLY D 1 140 ? 55.434 62.836 69.634 1.00 22.33 140 GLY D CA 1
ATOM 5946 C C . GLY D 1 140 ? 54.470 63.129 68.516 1.00 23.38 140 GLY D C 1
ATOM 5947 O O . GLY D 1 140 ? 53.473 63.821 68.718 1.00 21.18 140 GLY D O 1
ATOM 5948 N N . SER D 1 141 ? 54.774 62.643 67.316 1.00 23.34 141 SER D N 1
ATOM 5949 C CA . SER D 1 141 ? 53.787 62.707 66.257 1.00 23.28 141 SER D CA 1
ATOM 5950 C C . SER D 1 141 ? 52.555 61.861 66.605 1.00 22.99 141 SER D C 1
ATOM 5951 O O . SER D 1 141 ? 52.670 60.689 66.934 1.00 21.86 141 SER D O 1
ATOM 5954 N N . TRP D 1 142 ? 51.357 62.430 66.467 1.00 22.93 142 TRP D N 1
ATOM 5955 C CA . TRP D 1 142 ? 50.137 61.607 66.667 1.00 22.37 142 TRP D CA 1
ATOM 5956 C C . TRP D 1 142 ? 49.943 60.562 65.570 1.00 23.26 142 TRP D C 1
ATOM 5957 O O . TRP D 1 142 ? 49.477 59.437 65.840 1.00 24.23 142 TRP D O 1
ATOM 5968 N N . THR D 1 143 ? 50.232 60.918 64.316 1.00 22.89 143 THR D N 1
ATOM 5969 C CA . THR D 1 143 ? 49.878 60.036 63.221 1.00 23.15 143 THR D CA 1
ATOM 5970 C C . THR D 1 143 ? 50.961 59.654 62.239 1.00 23.97 143 THR D C 1
ATOM 5971 O O . THR D 1 143 ? 50.659 58.984 61.270 1.00 25.15 143 THR D O 1
ATOM 5975 N N . HIS D 1 144 ? 52.202 60.087 62.450 1.00 24.32 144 HIS D N 1
ATOM 5976 C CA . HIS D 1 144 ? 53.301 59.703 61.535 1.00 25.11 144 HIS D CA 1
ATOM 5977 C C . HIS D 1 144 ? 54.241 58.773 62.277 1.00 25.58 144 HIS D C 1
ATOM 5978 O O . HIS D 1 144 ? 54.840 59.187 63.285 1.00 24.87 144 HIS D O 1
ATOM 5985 N N . ASP D 1 145 ? 54.335 57.521 61.813 1.00 26.44 145 ASP D N 1
ATOM 5986 C CA . ASP D 1 145 ? 55.155 56.505 62.478 1.00 28.05 145 ASP D CA 1
ATOM 5987 C C . ASP D 1 145 ? 56.627 56.715 62.098 1.00 28.11 145 ASP D C 1
ATOM 5988 O O . ASP D 1 145 ? 56.918 57.560 61.265 1.00 26.92 145 ASP D O 1
ATOM 5993 N N . ASN D 1 146 ? 57.553 55.994 62.719 1.00 28.99 146 ASN D N 1
ATOM 5994 C CA . ASN D 1 146 ? 58.971 56.361 62.497 1.00 30.70 146 ASN D CA 1
ATOM 5995 C C . ASN D 1 146 ? 59.553 55.902 61.159 1.00 31.13 146 ASN D C 1
ATOM 5996 O O . ASN D 1 146 ? 60.716 56.175 60.866 1.00 32.33 146 ASN D O 1
ATOM 6001 N N . LYS D 1 147 ? 58.769 55.192 60.360 1.00 31.99 147 LYS D N 1
ATOM 6002 C CA . LYS D 1 147 ? 59.129 54.962 58.952 1.00 33.18 147 LYS D CA 1
ATOM 6003 C C . LYS D 1 147 ? 59.044 56.261 58.153 1.00 32.26 147 LYS D C 1
ATOM 6004 O O . LYS D 1 147 ? 59.661 56.397 57.111 1.00 33.06 147 LYS D O 1
ATOM 6010 N N . GLN D 1 148 ? 58.354 57.255 58.695 1.00 30.91 148 GLN D N 1
ATOM 6011 C CA . GLN D 1 148 ? 58.132 58.505 57.987 1.00 29.94 148 GLN D CA 1
ATOM 6012 C C . GLN D 1 148 ? 58.660 59.723 58.713 1.00 28.87 148 GLN D C 1
ATOM 6013 O O . GLN D 1 148 ? 59.107 60.672 58.082 1.00 28.30 148 GLN D O 1
ATOM 6019 N N . PHE D 1 149 ? 58.589 59.672 60.043 1.00 28.58 149 PHE D N 1
ATOM 6020 C CA . PHE D 1 149 ? 58.806 60.804 60.943 1.00 28.24 149 PHE D CA 1
ATOM 6021 C C . PHE D 1 149 ? 59.671 60.273 62.072 1.00 28.47 149 PHE D C 1
ATOM 6022 O O . PHE D 1 149 ? 59.207 59.517 62.929 1.00 27.97 149 PHE D O 1
ATOM 6030 N N . ALA D 1 150 ? 60.941 60.655 62.055 1.00 28.64 150 ALA D N 1
ATOM 6031 C CA . ALA D 1 150 ? 61.891 60.203 63.062 1.00 28.29 150 ALA D CA 1
ATOM 6032 C C . ALA D 1 150 ? 62.308 61.381 63.921 1.00 27.65 150 ALA D C 1
ATOM 6033 O O . ALA D 1 150 ? 62.793 62.365 63.414 1.00 26.77 150 ALA D O 1
ATOM 6035 N N . LEU D 1 151 ? 62.075 61.299 65.227 1.00 27.81 151 LEU D N 1
ATOM 6036 C CA . LEU D 1 151 ? 62.557 62.335 66.137 1.00 28.40 151 LEU D CA 1
ATOM 6037 C C . LEU D 1 151 ? 64.083 62.309 66.325 1.00 29.87 151 LEU D C 1
ATOM 6038 O O . LEU D 1 151 ? 64.680 61.235 66.460 1.00 30.50 151 LEU D O 1
ATOM 6043 N N . ILE D 1 152 ? 64.711 63.480 66.311 1.00 30.55 152 ILE D N 1
ATOM 6044 C CA . ILE D 1 152 ? 66.105 63.600 66.780 1.00 32.53 152 ILE D CA 1
ATOM 6045 C C . ILE D 1 152 ? 66.112 64.721 67.807 1.00 33.50 152 ILE D C 1
ATOM 6046 O O . ILE D 1 152 ? 65.145 65.472 67.900 1.00 32.47 152 ILE D O 1
ATOM 6051 N N . THR D 1 153 ? 67.160 64.810 68.614 1.00 35.30 153 THR D N 1
ATOM 6052 C CA . THR D 1 153 ? 67.181 65.804 69.676 1.00 38.80 153 THR D CA 1
ATOM 6053 C C . THR D 1 153 ? 68.597 66.207 70.054 1.00 41.28 153 THR D C 1
ATOM 6054 O O . THR D 1 153 ? 69.551 65.561 69.625 1.00 41.90 153 THR D O 1
ATOM 6058 N N . GLY D 1 154 ? 68.712 67.263 70.857 1.00 44.07 154 GLY D N 1
ATOM 6059 C CA . GLY D 1 154 ? 69.977 67.982 71.054 1.00 47.93 154 GLY D CA 1
ATOM 6060 C C . GLY D 1 154 ? 71.148 67.041 71.177 1.00 50.71 154 GLY D C 1
ATOM 6061 O O . GLY D 1 154 ? 71.059 66.027 71.878 1.00 51.17 154 GLY D O 1
ATOM 6062 N N . GLU D 1 155 ? 72.235 67.368 70.479 1.00 53.65 155 GLU D N 1
ATOM 6063 C CA . GLU D 1 155 ? 73.498 66.608 70.534 1.00 55.93 155 GLU D CA 1
ATOM 6064 C C . GLU D 1 155 ? 73.996 66.394 71.981 1.00 56.96 155 GLU D C 1
ATOM 6065 O O . GLU D 1 155 ? 75.102 66.819 72.351 1.00 56.43 155 GLU D O 1
ATOM 6071 N N . GLU D 1 156 ? 73.141 65.718 72.764 1.00 57.87 156 GLU D N 1
ATOM 6072 C CA . GLU D 1 156 ? 73.293 65.425 74.211 1.00 58.56 156 GLU D CA 1
ATOM 6073 C C . GLU D 1 156 ? 74.422 66.121 74.973 1.00 58.19 156 GLU D C 1
ATOM 6074 O O . GLU D 1 156 ? 75.287 65.470 75.565 1.00 58.68 156 GLU D O 1
ATOM 6080 N N . GLY D 1 157 ? 74.387 67.447 74.975 1.00 57.68 157 GLY D N 1
ATOM 6081 C CA . GLY D 1 157 ? 75.273 68.247 75.818 1.00 56.87 157 GLY D CA 1
ATOM 6082 C C . GLY D 1 157 ? 74.869 69.701 75.715 1.00 56.05 157 GLY D C 1
ATOM 6083 O O . GLY D 1 157 ? 75.477 70.580 76.316 1.00 56.38 157 GLY D O 1
ATOM 6084 N N . VAL D 1 158 ? 73.833 69.927 74.925 1.00 55.08 158 VAL D N 1
ATOM 6085 C CA . VAL D 1 158 ? 73.257 71.235 74.693 1.00 53.79 158 VAL D CA 1
ATOM 6086 C C . VAL D 1 158 ? 71.740 71.120 74.920 1.00 53.43 158 VAL D C 1
ATOM 6087 O O . VAL D 1 158 ? 70.980 72.091 74.719 1.00 53.65 158 VAL D O 1
ATOM 6091 N N . VAL D 1 159 ? 71.317 69.921 75.343 1.00 51.75 159 VAL D N 1
ATOM 6092 C CA . VAL D 1 159 ? 70.024 69.741 76.002 1.00 49.99 159 VAL D CA 1
ATOM 6093 C C . VAL D 1 159 ? 70.049 70.370 77.417 1.00 48.43 159 VAL D C 1
ATOM 6094 O O . VAL D 1 159 ? 70.539 69.759 78.376 1.00 49.19 159 VAL D O 1
ATOM 6098 N N . ASN D 1 160 ? 69.514 71.587 77.523 1.00 45.45 160 ASN D N 1
ATOM 6099 C CA . ASN D 1 160 ? 69.359 72.279 78.786 1.00 42.48 160 ASN D CA 1
ATOM 6100 C C . ASN D 1 160 ? 67.913 72.766 78.883 1.00 40.18 160 ASN D C 1
ATOM 6101 O O . ASN D 1 160 ? 67.620 73.916 78.579 1.00 39.53 160 ASN D O 1
ATOM 6106 N N . ILE D 1 161 ? 67.023 71.866 79.285 1.00 38.39 161 ILE D N 1
ATOM 6107 C CA . ILE D 1 161 ? 65.565 72.146 79.311 1.00 37.07 161 ILE D CA 1
ATOM 6108 C C . ILE D 1 161 ? 65.201 73.280 80.286 1.00 36.90 161 ILE D C 1
ATOM 6109 O O . ILE D 1 161 ? 64.312 74.085 79.991 1.00 36.52 161 ILE D O 1
ATOM 6114 N N . ALA D 1 162 ? 65.925 73.358 81.411 1.00 36.66 162 ALA D N 1
ATOM 6115 C CA . ALA D 1 162 ? 65.684 74.351 82.478 1.00 37.53 162 ALA D CA 1
ATOM 6116 C C . ALA D 1 162 ? 66.317 75.714 82.231 1.00 38.31 162 ALA D C 1
ATOM 6117 O O . ALA D 1 162 ? 66.206 76.606 83.069 1.00 38.22 162 ALA D O 1
ATOM 6119 N N . GLU D 1 163 ? 66.942 75.900 81.069 1.00 38.79 163 GLU D N 1
ATOM 6120 C CA . GLU D 1 163 ? 67.762 77.090 80.814 1.00 39.94 163 GLU D CA 1
ATOM 6121 C C . GLU D 1 163 ? 67.118 78.456 81.074 1.00 39.43 163 GLU D C 1
ATOM 6122 O O . GLU D 1 163 ? 67.770 79.344 81.640 1.00 38.85 163 GLU D O 1
ATOM 6128 N N . TYR D 1 164 ? 65.873 78.647 80.636 1.00 38.02 164 TYR D N 1
ATOM 6129 C CA . TYR D 1 164 ? 65.213 79.933 80.824 1.00 37.11 164 TYR D CA 1
ATOM 6130 C C . TYR D 1 164 ? 64.083 79.890 81.860 1.00 35.83 164 TYR D C 1
ATOM 6131 O O . TYR D 1 164 ? 63.281 80.817 81.925 1.00 35.11 164 TYR D O 1
ATOM 6140 N N . PHE D 1 165 ? 64.006 78.825 82.654 1.00 33.88 165 PHE D N 1
ATOM 6141 C CA . PHE D 1 165 ? 62.953 78.698 83.653 1.00 32.68 165 PHE D CA 1
ATOM 6142 C C . PHE D 1 165 ? 62.903 79.889 84.611 1.00 33.05 165 PHE D C 1
ATOM 6143 O O . PHE D 1 165 ? 63.937 80.341 85.080 1.00 32.41 165 PHE D O 1
ATOM 6151 N N . ASP D 1 166 ? 61.702 80.383 84.922 1.00 32.88 166 ASP D N 1
ATOM 6152 C CA . ASP D 1 166 ? 61.595 81.521 85.823 1.00 33.70 166 ASP D CA 1
ATOM 6153 C C . ASP D 1 166 ? 60.217 81.574 86.462 1.00 33.61 166 ASP D C 1
ATOM 6154 O O . ASP D 1 166 ? 59.204 81.689 85.761 1.00 32.48 166 ASP D O 1
ATOM 6159 N N . SER D 1 167 ? 60.200 81.472 87.792 1.00 33.34 167 SER D N 1
ATOM 6160 C CA . SER D 1 167 ? 58.977 81.451 88.562 1.00 33.65 167 SER D CA 1
ATOM 6161 C C . SER D 1 167 ? 59.190 82.047 89.960 1.00 33.98 167 SER D C 1
ATOM 6162 O O . SER D 1 167 ? 60.162 81.718 90.629 1.00 33.31 167 SER D O 1
ATOM 6165 N N . PRO D 1 168 ? 58.282 82.917 90.411 1.00 34.10 168 PRO D N 1
ATOM 6166 C CA . PRO D 1 168 ? 58.322 83.385 91.797 1.00 33.64 168 PRO D CA 1
ATOM 6167 C C . PRO D 1 168 ? 57.698 82.425 92.819 1.00 33.44 168 PRO D C 1
ATOM 6168 O O . PRO D 1 168 ? 57.835 82.649 94.032 1.00 33.57 168 PRO D O 1
ATOM 6172 N N . LYS D 1 169 ? 57.065 81.345 92.344 1.00 32.67 169 LYS D N 1
ATOM 6173 C CA . LYS D 1 169 ? 56.347 80.408 93.206 1.00 32.42 169 LYS D CA 1
ATOM 6174 C C . LYS D 1 169 ? 56.942 79.002 93.305 1.00 31.85 169 LYS D C 1
ATOM 6175 O O . LYS D 1 169 ? 56.661 78.292 94.260 1.00 31.17 169 LYS D O 1
ATOM 6181 N N . PHE D 1 170 ? 57.732 78.587 92.310 1.00 31.10 170 PHE D N 1
ATOM 6182 C CA . PHE D 1 170 ? 58.249 77.220 92.265 1.00 30.28 170 PHE D CA 1
ATOM 6183 C C . PHE D 1 170 ? 59.740 77.187 91.944 1.00 30.62 170 PHE D C 1
ATOM 6184 O O . PHE D 1 170 ? 60.188 77.968 91.126 1.00 30.33 170 PHE D O 1
ATOM 6192 N N . ASP D 1 171 ? 60.477 76.280 92.580 1.00 31.74 171 ASP D N 1
ATOM 6193 C CA . ASP D 1 171 ? 61.891 75.984 92.228 1.00 33.19 171 ASP D CA 1
ATOM 6194 C C . ASP D 1 171 ? 61.876 74.771 91.326 1.00 32.49 171 ASP D C 1
ATOM 6195 O O . ASP D 1 171 ? 61.295 73.751 91.688 1.00 32.88 171 ASP D O 1
ATOM 6200 N N . LEU D 1 172 ? 62.485 74.878 90.154 1.00 31.90 172 LEU D N 1
ATOM 6201 C CA . LEU D 1 172 ? 62.672 73.733 89.297 1.00 31.69 172 LEU D CA 1
ATOM 6202 C C . LEU D 1 172 ? 63.911 73.020 89.777 1.00 32.31 172 LEU D C 1
ATOM 6203 O O . LEU D 1 172 ? 65.017 73.583 89.759 1.00 33.01 172 LEU D O 1
ATOM 6208 N N . LEU D 1 173 ? 63.742 71.781 90.192 1.00 32.42 173 LEU D N 1
ATOM 6209 C CA . LEU D 1 173 ? 64.839 71.054 90.825 1.00 33.24 173 LEU D CA 1
ATOM 6210 C C . LEU D 1 173 ? 65.720 70.334 89.796 1.00 33.91 173 LEU D C 1
ATOM 6211 O O . LEU D 1 173 ? 66.956 70.272 89.954 1.00 34.56 173 LEU D O 1
ATOM 6216 N N . SER D 1 174 ? 65.073 69.798 88.756 1.00 33.14 174 SER D N 1
ATOM 6217 C CA . SER D 1 174 ? 65.742 69.158 87.633 1.00 33.50 174 SER D CA 1
ATOM 6218 C C . SER D 1 174 ? 64.761 68.977 86.468 1.00 33.12 174 SER D C 1
ATOM 6219 O O . SER D 1 174 ? 63.541 68.998 86.671 1.00 32.96 174 SER D O 1
ATOM 6222 N N . ALA D 1 175 ? 65.315 68.799 85.263 1.00 32.15 175 ALA D N 1
ATOM 6223 C CA . ALA D 1 175 ? 64.539 68.485 84.069 1.00 32.04 175 ALA D CA 1
ATOM 6224 C C . ALA D 1 175 ? 65.431 67.780 83.090 1.00 32.15 175 ALA D C 1
ATOM 6225 O O . ALA D 1 175 ? 66.465 68.303 82.723 1.00 32.06 175 ALA D O 1
ATOM 6227 N N . THR D 1 176 ? 65.010 66.593 82.659 1.00 32.43 176 THR D N 1
ATOM 6228 C CA . THR D 1 176 ? 65.763 65.814 81.687 1.00 32.69 176 THR D CA 1
ATOM 6229 C C . THR D 1 176 ? 64.771 65.268 80.685 1.00 32.68 176 THR D C 1
ATOM 6230 O O . THR D 1 176 ? 63.567 65.408 80.879 1.00 32.23 176 THR D O 1
ATOM 6234 N N . GLN D 1 177 ? 65.274 64.594 79.652 1.00 32.57 177 GLN D N 1
ATOM 6235 C CA . GLN D 1 177 ? 64.419 63.959 78.653 1.00 32.97 177 GLN D CA 1
ATOM 6236 C C . GLN D 1 177 ? 64.983 62.640 78.179 1.00 33.40 177 GLN D C 1
ATOM 6237 O O . GLN D 1 177 ? 66.187 62.356 78.319 1.00 32.98 177 GLN D O 1
ATOM 6243 N N . SER D 1 178 ? 64.129 61.845 77.567 1.00 32.40 178 SER D N 1
ATOM 6244 C CA . SER D 1 178 ? 64.633 60.725 76.820 1.00 32.88 178 SER D CA 1
ATOM 6245 C C . SER D 1 178 ? 63.858 60.549 75.535 1.00 32.13 178 SER D C 1
ATOM 6246 O O . SER D 1 178 ? 62.691 60.939 75.441 1.00 30.69 178 SER D O 1
ATOM 6249 N N . LEU D 1 179 ? 64.533 59.958 74.556 1.00 30.54 179 LEU D N 1
ATOM 6250 C CA . LEU D 1 179 ? 63.970 59.739 73.248 1.00 30.38 179 LEU D CA 1
ATOM 6251 C C . LEU D 1 179 ? 63.597 58.287 73.144 1.00 31.06 179 LEU D C 1
ATOM 6252 O O . LEU D 1 179 ? 64.463 57.405 73.273 1.00 29.95 179 LEU D O 1
ATOM 6257 N N . ASN D 1 180 ? 62.303 58.024 72.934 1.00 30.55 180 ASN D N 1
ATOM 6258 C CA . ASN D 1 180 ? 61.799 56.660 72.947 1.00 32.43 180 ASN D CA 1
ATOM 6259 C C . ASN D 1 180 ? 61.158 56.276 71.631 1.00 33.10 180 ASN D C 1
ATOM 6260 O O . ASN D 1 180 ? 60.853 57.133 70.814 1.00 32.76 180 ASN D O 1
ATOM 6265 N N . ARG D 1 181 ? 60.930 54.987 71.454 1.00 34.49 181 ARG D N 1
ATOM 6266 C CA . ARG D 1 181 ? 60.425 54.446 70.224 1.00 37.05 181 ARG D CA 1
ATOM 6267 C C . ARG D 1 181 ? 59.610 53.224 70.639 1.00 38.35 181 ARG D C 1
ATOM 6268 O O . ARG D 1 181 ? 60.160 52.238 71.097 1.00 38.58 181 ARG D O 1
ATOM 6276 N N . LYS D 1 182 ? 58.287 53.319 70.513 1.00 39.77 182 LYS D N 1
ATOM 6277 C CA . LYS D 1 182 ? 57.390 52.356 71.111 1.00 42.03 182 LYS D CA 1
ATOM 6278 C C . LYS D 1 182 ? 56.345 51.852 70.133 1.00 43.18 182 LYS D C 1
ATOM 6279 O O . LYS D 1 182 ? 55.879 52.585 69.262 1.00 42.18 182 LYS D O 1
ATOM 6285 N N . LYS D 1 183 ? 55.941 50.607 70.334 1.00 45.27 183 LYS D N 1
ATOM 6286 C CA . LYS D 1 183 ? 54.916 49.954 69.530 1.00 48.15 183 LYS D CA 1
ATOM 6287 C C . LYS D 1 183 ? 53.466 50.222 70.018 1.00 49.71 183 LYS D C 1
ATOM 6288 O O . LYS D 1 183 ? 53.162 50.057 71.190 1.00 49.51 183 LYS D O 1
ATOM 6294 N N . TYR D 1 184 ? 52.580 50.632 69.108 1.00 52.11 184 TYR D N 1
ATOM 6295 C CA . TYR D 1 184 ? 51.179 50.929 69.468 1.00 54.26 184 TYR D CA 1
ATOM 6296 C C . TYR D 1 184 ? 50.175 50.032 68.715 1.00 55.72 184 TYR D C 1
ATOM 6297 O O . TYR D 1 184 ? 50.474 49.523 67.629 1.00 56.05 184 TYR D O 1
ATOM 6306 N N . SER D 1 185 ? 48.978 49.869 69.270 1.00 57.35 185 SER D N 1
ATOM 6307 C CA . SER D 1 185 ? 48.056 48.821 68.805 1.00 59.07 185 SER D CA 1
ATOM 6308 C C . SER D 1 185 ? 47.393 48.991 67.429 1.00 59.90 185 SER D C 1
ATOM 6309 O O . SER D 1 185 ? 47.341 48.037 66.649 1.00 60.39 185 SER D O 1
ATOM 6312 N N . CYS D 1 186 ? 46.892 50.179 67.122 1.00 60.75 186 CYS D N 1
ATOM 6313 C CA . CYS D 1 186 ? 46.341 50.457 65.785 1.00 61.88 186 CYS D CA 1
ATOM 6314 C C . CYS D 1 186 ? 47.400 50.229 64.705 1.00 61.71 186 CYS D C 1
ATOM 6315 O O . CYS D 1 186 ? 47.115 50.129 63.499 1.00 61.49 186 CYS D O 1
ATOM 6318 N N . CYS D 1 187 ? 48.632 50.137 65.182 1.00 61.66 187 CYS D N 1
ATOM 6319 C CA . CYS D 1 187 ? 49.773 50.613 64.445 1.00 61.32 187 CYS D CA 1
ATOM 6320 C C . CYS D 1 187 ? 50.794 49.505 64.283 1.00 59.84 187 CYS D C 1
ATOM 6321 O O . CYS D 1 187 ? 51.265 48.941 65.260 1.00 59.84 187 CYS D O 1
ATOM 6324 N N . GLU D 1 188 ? 51.116 49.178 63.042 1.00 57.99 188 GLU D N 1
ATOM 6325 C CA . GLU D 1 188 ? 52.050 48.098 62.801 1.00 56.55 188 GLU D CA 1
ATOM 6326 C C . GLU D 1 188 ? 53.512 48.536 63.031 1.00 54.67 188 GLU D C 1
ATOM 6327 O O . GLU D 1 188 ? 54.311 47.760 63.560 1.00 54.36 188 GLU D O 1
ATOM 6333 N N . ASN D 1 189 ? 53.840 49.771 62.648 1.00 51.96 189 ASN D N 1
ATOM 6334 C CA . ASN D 1 189 ? 55.152 50.351 62.933 1.00 49.29 189 ASN D CA 1
ATOM 6335 C C . ASN D 1 189 ? 55.158 51.122 64.256 1.00 46.88 189 ASN D C 1
ATOM 6336 O O . ASN D 1 189 ? 54.114 51.366 64.869 1.00 46.37 189 ASN D O 1
ATOM 6341 N N . MET D 1 190 ? 56.350 51.514 64.676 1.00 43.73 190 MET D N 1
ATOM 6342 C CA . MET D 1 190 ? 56.537 52.204 65.938 1.00 41.43 190 MET D CA 1
ATOM 6343 C C . MET D 1 190 ? 56.401 53.715 65.804 1.00 38.29 190 MET D C 1
ATOM 6344 O O . MET D 1 190 ? 56.518 54.258 64.721 1.00 37.06 190 MET D O 1
ATOM 6349 N N . TYR D 1 191 ? 56.180 54.370 66.933 1.00 35.75 191 TYR D N 1
ATOM 6350 C CA . TYR D 1 191 ? 56.080 55.810 67.016 1.00 33.84 191 TYR D CA 1
ATOM 6351 C C . TYR D 1 191 ? 57.158 56.338 67.908 1.00 31.78 191 TYR D C 1
ATOM 6352 O O . TYR D 1 191 ? 57.343 55.809 68.995 1.00 31.06 191 TYR D O 1
ATOM 6361 N N . ASP D 1 192 ? 57.849 57.385 67.467 1.00 29.83 192 ASP D N 1
ATOM 6362 C CA . ASP D 1 192 ? 58.823 58.081 68.320 1.00 29.32 192 ASP D CA 1
ATOM 6363 C C . ASP D 1 192 ? 58.173 59.055 69.285 1.00 29.04 192 ASP D C 1
ATOM 6364 O O . ASP D 1 192 ? 57.192 59.728 68.933 1.00 29.93 192 ASP D O 1
ATOM 6369 N N . ASP D 1 193 ? 58.697 59.130 70.500 1.00 28.11 193 ASP D N 1
ATOM 6370 C CA . ASP D 1 193 ? 58.319 60.161 71.457 1.00 28.58 193 ASP D CA 1
ATOM 6371 C C . ASP D 1 193 ? 59.530 60.661 72.249 1.00 28.53 193 ASP D C 1
ATOM 6372 O O . ASP D 1 193 ? 60.526 59.931 72.375 1.00 28.68 193 ASP D O 1
ATOM 6377 N N . ILE D 1 194 ? 59.458 61.911 72.733 1.00 27.13 194 ILE D N 1
ATOM 6378 C CA . ILE D 1 194 ? 60.387 62.420 73.731 1.00 26.65 194 ILE D CA 1
ATOM 6379 C C . ILE D 1 194 ? 59.573 62.585 74.979 1.00 27.33 194 ILE D C 1
ATOM 6380 O O . ILE D 1 194 ? 58.418 63.093 74.936 1.00 25.79 194 ILE D O 1
ATOM 6385 N N . GLU D 1 195 ? 60.115 62.064 76.071 1.00 27.18 195 GLU D N 1
ATOM 6386 C CA . GLU D 1 195 ? 59.534 62.243 77.394 1.00 28.53 195 GLU D CA 1
ATOM 6387 C C . GLU D 1 195 ? 60.407 63.151 78.224 1.00 29.39 195 GLU D C 1
ATOM 6388 O O . GLU D 1 195 ? 61.636 62.901 78.358 1.00 28.32 195 GLU D O 1
ATOM 6394 N N . ILE D 1 196 ? 59.802 64.230 78.716 1.00 28.93 196 ILE D N 1
ATOM 6395 C CA . ILE D 1 196 ? 60.447 65.184 79.604 1.00 29.59 196 ILE D CA 1
ATOM 6396 C C . ILE D 1 196 ? 60.048 64.758 81.006 1.00 29.82 196 ILE D C 1
ATOM 6397 O O . ILE D 1 196 ? 58.855 64.468 81.268 1.00 30.44 196 ILE D O 1
ATOM 6402 N N . THR D 1 197 ? 61.016 64.693 81.909 1.00 28.70 197 THR D N 1
ATOM 6403 C CA . THR D 1 197 ? 60.754 64.423 83.329 1.00 28.28 197 THR D CA 1
ATOM 6404 C C . THR D 1 197 ? 61.265 65.621 84.068 1.00 28.37 197 THR D C 1
ATOM 6405 O O . THR D 1 197 ? 62.425 65.992 83.877 1.00 27.39 197 THR D O 1
ATOM 6409 N N . PHE D 1 198 ? 60.441 66.227 84.916 1.00 27.71 198 PHE D N 1
ATOM 6410 C CA . PHE D 1 198 ? 60.935 67.318 85.731 1.00 27.63 198 PHE D CA 1
ATOM 6411 C C . PHE D 1 198 ? 60.501 67.200 87.191 1.00 27.79 198 PHE D C 1
ATOM 6412 O O . PHE D 1 198 ? 59.487 66.569 87.491 1.00 26.51 198 PHE D O 1
ATOM 6420 N N . ALA D 1 199 ? 61.321 67.739 88.096 1.00 27.68 199 ALA D N 1
ATOM 6421 C CA . ALA D 1 199 ? 60.943 67.831 89.513 1.00 26.84 199 ALA D CA 1
ATOM 6422 C C . ALA D 1 199 ? 60.956 69.273 89.939 1.00 26.85 199 ALA D C 1
ATOM 6423 O O . ALA D 1 199 ? 61.861 70.040 89.571 1.00 27.05 199 ALA D O 1
ATOM 6425 N N . PHE D 1 200 ? 59.913 69.662 90.670 1.00 26.95 200 PHE D N 1
ATOM 6426 C CA . PHE D 1 200 ? 59.826 71.011 91.239 1.00 26.93 200 PHE D CA 1
ATOM 6427 C C . PHE D 1 200 ? 59.250 70.998 92.670 1.00 26.81 200 PHE D C 1
ATOM 6428 O O . PHE D 1 200 ? 58.682 70.005 93.125 1.00 26.20 200 PHE D O 1
ATOM 6436 N N . ARG D 1 201 ? 59.415 72.100 93.385 1.00 28.86 201 ARG D N 1
ATOM 6437 C CA . ARG D 1 201 ? 58.793 72.260 94.700 1.00 31.06 201 ARG D CA 1
ATOM 6438 C C . ARG D 1 201 ? 58.339 73.693 94.917 1.00 31.16 201 ARG D C 1
ATOM 6439 O O . ARG D 1 201 ? 58.863 74.609 94.277 1.00 30.40 201 ARG D O 1
ATOM 6447 N N . LYS D 1 202 ? 57.362 73.884 95.808 1.00 32.13 202 LYS D N 1
ATOM 6448 C CA . LYS D 1 202 ? 56.958 75.236 96.220 1.00 34.01 202 LYS D CA 1
ATOM 6449 C C . LYS D 1 202 ? 58.149 75.960 96.829 1.00 35.01 202 LYS D C 1
ATOM 6450 O O . LYS D 1 202 ? 58.915 75.347 97.566 1.00 34.70 202 LYS D O 1
ATOM 6456 N N . LYS D 1 203 ? 58.329 77.244 96.511 1.00 36.35 203 LYS D N 1
ATOM 6457 C CA . LYS D 1 203 ? 59.308 78.040 97.245 1.00 38.42 203 LYS D CA 1
ATOM 6458 C C . LYS D 1 203 ? 58.711 78.295 98.642 1.00 39.74 203 LYS D C 1
ATOM 6459 O O . LYS D 1 203 ? 59.294 79.009 99.474 1.00 41.56 203 LYS D O 1
ATOM 6465 N N . GLN E 1 1 ? 53.490 63.269 46.101 1.00 48.89 1 GLN E N 1
ATOM 6466 C CA . GLN E 1 1 ? 53.897 61.938 46.687 1.00 48.58 1 GLN E CA 1
ATOM 6467 C C . GLN E 1 1 ? 52.736 60.934 46.986 1.00 47.59 1 GLN E C 1
ATOM 6468 O O . GLN E 1 1 ? 52.965 59.829 47.500 1.00 48.04 1 GLN E O 1
ATOM 6474 N N . ILE E 1 2 ? 51.501 61.325 46.676 1.00 45.00 2 ILE E N 1
ATOM 6475 C CA . ILE E 1 2 ? 50.361 60.402 46.642 1.00 42.64 2 ILE E CA 1
ATOM 6476 C C . ILE E 1 2 ? 49.672 60.665 45.291 1.00 41.05 2 ILE E C 1
ATOM 6477 O O . ILE E 1 2 ? 50.130 61.506 44.521 1.00 40.50 2 ILE E O 1
ATOM 6482 N N . ARG E 1 3 ? 48.573 59.973 45.000 1.00 38.65 3 ARG E N 1
ATOM 6483 C CA . ARG E 1 3 ? 47.765 60.304 43.828 1.00 35.61 3 ARG E CA 1
ATOM 6484 C C . ARG E 1 3 ? 46.832 61.464 44.130 1.00 33.81 3 ARG E C 1
ATOM 6485 O O . ARG E 1 3 ? 45.659 61.250 44.443 1.00 33.65 3 ARG E O 1
ATOM 6493 N N . TRP E 1 4 ? 47.354 62.692 44.018 1.00 32.38 4 TRP E N 1
ATOM 6494 C CA . TRP E 1 4 ? 46.641 63.921 44.401 1.00 30.94 4 TRP E CA 1
ATOM 6495 C C . TRP E 1 4 ? 45.289 64.089 43.736 1.00 30.88 4 TRP E C 1
ATOM 6496 O O . TRP E 1 4 ? 44.360 64.595 44.357 1.00 29.58 4 TRP E O 1
ATOM 6507 N N . THR E 1 5 ? 45.204 63.719 42.456 1.00 29.27 5 THR E N 1
ATOM 6508 C CA . THR E 1 5 ? 43.957 63.860 41.711 1.00 28.97 5 THR E CA 1
ATOM 6509 C C . THR E 1 5 ? 42.864 62.974 42.261 1.00 28.82 5 THR E C 1
ATOM 6510 O O . THR E 1 5 ? 41.696 63.305 42.127 1.00 28.59 5 THR E O 1
ATOM 6514 N N . LEU E 1 6 ? 43.229 61.837 42.847 1.00 28.55 6 LEU E N 1
ATOM 6515 C CA . LEU E 1 6 ? 42.222 61.008 43.487 1.00 29.11 6 LEU E CA 1
ATOM 6516 C C . LEU E 1 6 ? 41.733 61.707 44.762 1.00 30.28 6 LEU E C 1
ATOM 6517 O O . LEU E 1 6 ? 40.546 61.637 45.103 1.00 29.03 6 LEU E O 1
ATOM 6522 N N . LEU E 1 7 ? 42.635 62.426 45.436 1.00 31.36 7 LEU E N 1
ATOM 6523 C CA . LEU E 1 7 ? 42.224 63.253 46.581 1.00 33.66 7 LEU E CA 1
ATOM 6524 C C . LEU E 1 7 ? 41.129 64.265 46.238 1.00 34.21 7 LEU E C 1
ATOM 6525 O O . LEU E 1 7 ? 40.297 64.580 47.079 1.00 35.29 7 LEU E O 1
ATOM 6530 N N . ASN E 1 8 ? 41.116 64.759 45.001 1.00 34.71 8 ASN E N 1
ATOM 6531 C CA . ASN E 1 8 ? 40.033 65.602 44.520 1.00 34.11 8 ASN E CA 1
ATOM 6532 C C . ASN E 1 8 ? 38.679 64.928 44.579 1.00 32.68 8 ASN E C 1
ATOM 6533 O O . ASN E 1 8 ? 37.680 65.574 44.874 1.00 32.15 8 ASN E O 1
ATOM 6538 N N . GLN E 1 9 ? 38.626 63.647 44.239 1.00 30.86 9 GLN E N 1
ATOM 6539 C CA . GLN E 1 9 ? 37.361 62.917 44.373 1.00 28.18 9 GLN E CA 1
ATOM 6540 C C . GLN E 1 9 ? 37.059 62.659 45.849 1.00 27.78 9 GLN E C 1
ATOM 6541 O O . GLN E 1 9 ? 35.930 62.879 46.289 1.00 26.62 9 GLN E O 1
ATOM 6547 N N . ILE E 1 10 ? 38.048 62.164 46.601 1.00 25.39 10 ILE E N 1
ATOM 6548 C CA . ILE E 1 10 ? 37.857 61.869 48.035 1.00 24.55 10 ILE E CA 1
ATOM 6549 C C . ILE E 1 10 ? 37.301 63.062 48.800 1.00 24.65 10 ILE E C 1
ATOM 6550 O O . ILE E 1 10 ? 36.309 62.939 49.530 1.00 24.73 10 ILE E O 1
ATOM 6555 N N . THR E 1 11 ? 37.917 64.235 48.598 1.00 23.59 11 THR E N 1
ATOM 6556 C CA . THR E 1 11 ? 37.519 65.445 49.285 1.00 24.90 11 THR E CA 1
ATOM 6557 C C . THR E 1 11 ? 36.192 65.945 48.725 1.00 24.88 11 THR E C 1
ATOM 6558 O O . THR E 1 11 ? 35.399 66.496 49.461 1.00 25.37 11 THR E O 1
ATOM 6562 N N . GLY E 1 12 ? 35.984 65.735 47.428 1.00 25.01 12 GLY E N 1
ATOM 6563 C CA . GLY E 1 12 ? 34.787 66.161 46.731 1.00 26.07 12 GLY E CA 1
ATOM 6564 C C . GLY E 1 12 ? 33.551 65.438 47.236 1.00 25.84 12 GLY E C 1
ATOM 6565 O O . GLY E 1 12 ? 32.468 66.007 47.238 1.00 26.81 12 GLY E O 1
ATOM 6566 N N . GLU E 1 13 ? 33.720 64.181 47.651 1.00 25.94 13 GLU E N 1
ATOM 6567 C CA . GLU E 1 13 ? 32.630 63.375 48.228 1.00 26.36 13 GLU E CA 1
ATOM 6568 C C . GLU E 1 13 ? 32.657 63.377 49.761 1.00 26.03 13 GLU E C 1
ATOM 6569 O O . GLU E 1 13 ? 31.910 62.641 50.378 1.00 26.25 13 GLU E O 1
ATOM 6575 N N . SER E 1 14 ? 33.470 64.213 50.391 1.00 25.06 14 SER E N 1
ATOM 6576 C CA . SER E 1 14 ? 33.546 64.144 51.858 1.00 26.00 14 SER E CA 1
ATOM 6577 C C . SER E 1 14 ? 32.282 64.499 52.659 1.00 26.51 14 SER E C 1
ATOM 6578 O O . SER E 1 14 ? 32.219 64.214 53.844 1.00 26.02 14 SER E O 1
ATOM 6581 N N . ASP E 1 15 ? 31.296 65.141 52.048 1.00 28.85 15 ASP E N 1
ATOM 6582 C CA . ASP E 1 15 ? 30.033 65.421 52.759 1.00 30.76 15 ASP E CA 1
ATOM 6583 C C . ASP E 1 15 ? 29.227 64.183 53.089 1.00 30.68 15 ASP E C 1
ATOM 6584 O O . ASP E 1 15 ? 28.392 64.207 53.998 1.00 32.25 15 ASP E O 1
ATOM 6589 N N . VAL E 1 16 ? 29.408 63.131 52.298 1.00 30.83 16 VAL E N 1
ATOM 6590 C CA . VAL E 1 16 ? 28.547 61.942 52.329 1.00 30.19 16 VAL E CA 1
ATOM 6591 C C . VAL E 1 16 ? 29.287 60.658 52.736 1.00 30.09 16 VAL E C 1
ATOM 6592 O O . VAL E 1 16 ? 30.408 60.429 52.310 1.00 29.71 16 VAL E O 1
ATOM 6596 N N . ILE E 1 17 ? 28.676 59.856 53.610 1.00 29.70 17 ILE E N 1
ATOM 6597 C CA . ILE E 1 17 ? 29.226 58.563 54.025 1.00 29.46 17 ILE E CA 1
ATOM 6598 C C . ILE E 1 17 ? 29.544 57.675 52.806 1.00 30.33 17 ILE E C 1
ATOM 6599 O O . ILE E 1 17 ? 28.729 57.536 51.913 1.00 28.42 17 ILE E O 1
ATOM 6604 N N . PRO E 1 18 ? 30.763 57.135 52.746 1.00 31.04 18 PRO E N 1
ATOM 6605 C CA . PRO E 1 18 ? 31.198 56.333 51.600 1.00 32.58 18 PRO E CA 1
ATOM 6606 C C . PRO E 1 18 ? 30.656 54.914 51.608 1.00 35.01 18 PRO E C 1
ATOM 6607 O O . PRO E 1 18 ? 31.257 54.011 52.190 1.00 35.00 18 PRO E O 1
ATOM 6611 N N . LEU E 1 19 ? 29.524 54.713 50.955 1.00 37.50 19 LEU E N 1
ATOM 6612 C CA . LEU E 1 19 ? 28.964 53.373 50.817 1.00 40.85 19 LEU E CA 1
ATOM 6613 C C . LEU E 1 19 ? 29.337 52.701 49.479 1.00 43.64 19 LEU E C 1
ATOM 6614 O O . LEU E 1 19 ? 29.440 53.382 48.446 1.00 44.09 19 LEU E O 1
ATOM 6619 N N . SER E 1 20 ? 29.538 51.377 49.518 1.00 46.58 20 SER E N 1
ATOM 6620 C CA . SER E 1 20 ? 29.580 50.525 48.319 1.00 49.64 20 SER E CA 1
ATOM 6621 C C . SER E 1 20 ? 28.224 49.830 48.139 1.00 51.64 20 SER E C 1
ATOM 6622 O O . SER E 1 20 ? 27.855 48.941 48.927 1.00 52.52 20 SER E O 1
ATOM 6625 N N . ASN E 1 21 ? 27.482 50.238 47.108 1.00 53.85 21 ASN E N 1
ATOM 6626 C CA . ASN E 1 21 ? 26.144 49.695 46.862 1.00 55.54 21 ASN E CA 1
ATOM 6627 C C . ASN E 1 21 ? 25.197 50.049 48.026 1.00 55.80 21 ASN E C 1
ATOM 6628 O O . ASN E 1 21 ? 25.194 51.193 48.486 1.00 56.41 21 ASN E O 1
ATOM 6633 N N . ASN E 1 22 ? 24.419 49.078 48.510 1.00 55.51 22 ASN E N 1
ATOM 6634 C CA . ASN E 1 22 ? 23.447 49.329 49.589 1.00 55.10 22 ASN E CA 1
ATOM 6635 C C . ASN E 1 22 ? 23.966 49.063 51.002 1.00 53.46 22 ASN E C 1
ATOM 6636 O O . ASN E 1 22 ? 23.435 49.613 51.974 1.00 53.78 22 ASN E O 1
ATOM 6641 N N . THR E 1 23 ? 24.989 48.211 51.102 1.00 50.90 23 THR E N 1
ATOM 6642 C CA . THR E 1 23 ? 25.525 47.738 52.379 1.00 47.95 23 THR E CA 1
ATOM 6643 C C . THR E 1 23 ? 25.909 48.901 53.273 1.00 45.05 23 THR E C 1
ATOM 6644 O O . THR E 1 23 ? 26.517 49.845 52.791 1.00 44.70 23 THR E O 1
ATOM 6648 N N . PRO E 1 24 ? 25.534 48.845 54.555 1.00 42.35 24 PRO E N 1
ATOM 6649 C CA . PRO E 1 24 ? 26.008 49.826 55.537 1.00 40.00 24 PRO E CA 1
ATOM 6650 C C . PRO 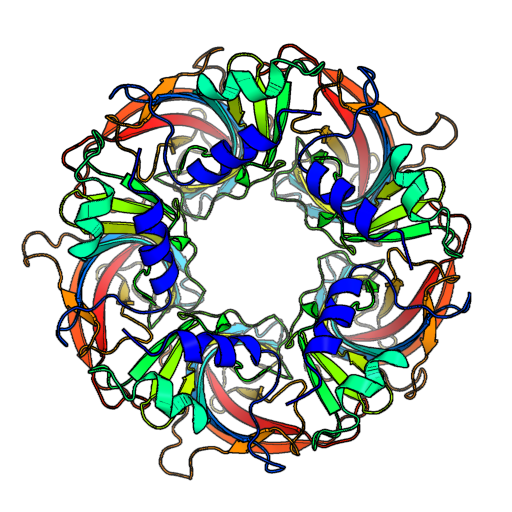E 1 24 ? 27.515 49.715 55.753 1.00 37.41 24 PRO E C 1
ATOM 6651 O O . PRO E 1 24 ? 28.082 48.636 55.609 1.00 36.23 24 PRO E O 1
ATOM 6655 N N . LEU E 1 25 ? 28.131 50.840 56.090 1.00 34.45 25 LEU E N 1
ATOM 6656 C CA . LEU E 1 25 ? 29.557 50.921 56.359 1.00 31.87 25 LEU E CA 1
ATOM 6657 C C . LEU E 1 25 ? 29.835 50.378 57.740 1.00 31.97 25 LEU E C 1
ATOM 6658 O O . LEU E 1 25 ? 29.219 50.809 58.721 1.00 32.30 25 LEU E O 1
ATOM 6663 N N . ASN E 1 26 ? 30.772 49.444 57.825 1.00 31.59 26 ASN E N 1
ATOM 6664 C CA . ASN E 1 26 ? 31.201 48.902 59.089 1.00 31.54 26 ASN E CA 1
ATOM 6665 C C . ASN E 1 26 ? 32.183 49.851 59.701 1.00 31.26 26 ASN E C 1
ATOM 6666 O O . ASN E 1 26 ? 33.246 50.076 59.128 1.00 31.46 26 ASN E O 1
ATOM 6671 N N . VAL E 1 27 ? 31.862 50.373 60.870 1.00 29.99 27 VAL E N 1
ATOM 6672 C CA . VAL E 1 27 ? 32.756 51.274 61.559 1.00 29.42 27 VAL E CA 1
ATOM 6673 C C . VAL E 1 27 ? 33.065 50.632 62.885 1.00 30.41 27 VAL E C 1
ATOM 6674 O O . VAL E 1 27 ? 32.176 50.393 63.712 1.00 28.17 27 VAL E O 1
ATOM 6678 N N . SER E 1 28 ? 34.338 50.320 63.074 1.00 29.45 28 SER E N 1
ATOM 6679 C CA . SER E 1 28 ? 34.750 49.669 64.290 1.00 31.40 28 SER E CA 1
ATOM 6680 C C . SER E 1 28 ? 35.280 50.681 65.316 1.00 31.38 28 SER E C 1
ATOM 6681 O O . SER E 1 28 ? 36.043 51.594 64.964 1.00 31.56 28 SER E O 1
ATOM 6684 N N . LEU E 1 29 ? 34.850 50.533 66.569 1.00 30.70 29 LEU E N 1
ATOM 6685 C CA . LEU E 1 29 ? 35.196 51.476 67.640 1.00 30.96 29 LEU E CA 1
ATOM 6686 C C . LEU E 1 29 ? 35.786 50.729 68.787 1.00 31.56 29 LEU E C 1
ATOM 6687 O O . LEU E 1 29 ? 35.181 49.796 69.291 1.00 32.11 29 LEU E O 1
ATOM 6692 N N . ASN E 1 30 ? 36.969 51.145 69.210 1.00 31.49 30 ASN E N 1
ATOM 6693 C CA . ASN E 1 30 ? 37.527 50.673 70.466 1.00 31.67 30 ASN E CA 1
ATOM 6694 C C . ASN E 1 30 ? 37.915 51.859 71.349 1.00 30.13 30 ASN E C 1
ATOM 6695 O O . ASN E 1 30 ? 38.130 52.957 70.862 1.00 29.73 30 ASN E O 1
ATOM 6700 N N . PHE E 1 31 ? 37.905 51.665 72.649 1.00 28.77 31 PHE E N 1
ATOM 6701 C CA . PHE E 1 31 ? 38.102 52.785 73.529 1.00 28.12 31 PHE E CA 1
ATOM 6702 C C . PHE E 1 31 ? 39.245 52.538 74.478 1.00 28.12 31 PHE E C 1
ATOM 6703 O O . PHE E 1 31 ? 39.497 51.391 74.859 1.00 29.22 31 PHE E O 1
ATOM 6711 N N . LYS E 1 32 ? 39.949 53.610 74.819 1.00 26.58 32 LYS E N 1
ATOM 6712 C CA . LYS E 1 32 ? 40.849 53.628 75.936 1.00 26.61 32 LYS E CA 1
ATOM 6713 C C . LYS E 1 32 ? 40.465 54.783 76.863 1.00 26.59 32 LYS E C 1
ATOM 6714 O O . LYS E 1 32 ? 40.504 55.949 76.462 1.00 26.18 32 LYS E O 1
ATOM 6720 N N . LEU E 1 33 ? 40.083 54.455 78.101 1.00 26.54 33 LEU E N 1
ATOM 6721 C CA . LEU E 1 33 ? 39.947 55.456 79.134 1.00 25.95 33 LEU E CA 1
ATOM 6722 C C . LEU E 1 33 ? 41.314 55.732 79.752 1.00 26.53 33 LEU E C 1
ATOM 6723 O O . LEU E 1 33 ? 41.941 54.834 80.332 1.00 27.12 33 LEU E O 1
ATOM 6728 N N . MET E 1 34 ? 41.758 56.984 79.644 1.00 25.55 34 MET E N 1
ATOM 6729 C CA . MET E 1 34 ? 43.119 57.380 79.973 1.00 25.16 34 MET E CA 1
ATOM 6730 C C . MET E 1 34 ? 43.213 57.899 81.381 1.00 25.98 34 MET E C 1
ATOM 6731 O O . MET E 1 34 ? 44.221 57.695 82.074 1.00 25.85 34 MET E O 1
ATOM 6736 N N . ASN E 1 35 ? 42.153 58.576 81.821 1.00 25.03 35 ASN E N 1
ATOM 6737 C CA . ASN E 1 35 ? 42.197 59.340 83.046 1.00 25.76 35 ASN E CA 1
ATOM 6738 C C . ASN E 1 35 ? 40.788 59.853 83.378 1.00 25.89 35 ASN E C 1
ATOM 6739 O O . ASN E 1 35 ? 39.950 60.022 82.483 1.00 26.82 35 ASN E O 1
ATOM 6744 N N . ILE E 1 36 ? 40.556 60.099 84.661 1.00 25.55 36 ILE E N 1
ATOM 6745 C CA . ILE E 1 36 ? 39.386 60.839 85.127 1.00 25.87 36 ILE E CA 1
ATOM 6746 C C . ILE E 1 36 ? 39.951 62.097 85.752 1.00 25.54 36 ILE E C 1
ATOM 6747 O O . ILE E 1 36 ? 40.679 62.033 86.750 1.00 26.13 36 ILE E O 1
ATOM 6752 N N . VAL E 1 37 ? 39.640 63.239 85.163 1.00 25.43 37 VAL E N 1
ATOM 6753 C CA . VAL E 1 37 ? 40.254 64.494 85.578 1.00 27.11 37 VAL E CA 1
ATOM 6754 C C . VAL E 1 37 ? 39.366 65.462 86.375 1.00 28.20 37 VAL E C 1
ATOM 6755 O O . VAL E 1 37 ? 39.870 66.451 86.893 1.00 27.38 37 VAL E O 1
ATOM 6759 N N . GLU E 1 38 ? 38.059 65.178 86.482 1.00 28.82 38 GLU E N 1
ATOM 6760 C CA . GLU E 1 38 ? 37.180 65.915 87.410 1.00 30.20 38 GLU E CA 1
ATOM 6761 C C . GLU E 1 38 ? 36.162 64.922 87.921 1.00 29.04 38 GLU E C 1
ATOM 6762 O O . GLU E 1 38 ? 35.652 64.114 87.156 1.00 27.28 38 GLU E O 1
ATOM 6768 N N . ALA E 1 39 ? 35.902 64.966 89.220 1.00 28.74 39 ALA E N 1
ATOM 6769 C CA . ALA E 1 39 ? 34.769 64.249 89.796 1.00 30.05 39 ALA E CA 1
ATOM 6770 C C . ALA E 1 39 ? 34.181 65.173 90.837 1.00 30.08 39 ALA E C 1
ATOM 6771 O O . ALA E 1 39 ? 34.654 65.211 91.969 1.00 30.93 39 ALA E O 1
ATOM 6773 N N . ASP E 1 40 ? 33.168 65.930 90.421 1.00 30.51 40 ASP E N 1
ATOM 6774 C CA . ASP E 1 40 ? 32.505 66.948 91.233 1.00 31.24 40 ASP E CA 1
ATOM 6775 C C . ASP E 1 40 ? 31.248 66.402 91.922 1.00 31.68 40 ASP E C 1
ATOM 6776 O O . ASP E 1 40 ? 30.194 66.228 91.289 1.00 30.10 40 ASP E O 1
ATOM 6781 N N . THR E 1 41 ? 31.372 66.184 93.230 1.00 32.91 41 THR E N 1
ATOM 6782 C CA . THR E 1 41 ? 30.353 65.517 94.007 1.00 34.41 41 THR E CA 1
ATOM 6783 C C . THR E 1 41 ? 29.237 66.477 94.373 1.00 35.23 41 THR E C 1
ATOM 6784 O O . THR E 1 41 ? 28.149 66.037 94.680 1.00 35.03 41 THR E O 1
ATOM 6788 N N . GLU E 1 42 ? 29.505 67.783 94.329 1.00 35.67 42 GLU E N 1
ATOM 6789 C CA . GLU E 1 42 ? 28.459 68.780 94.530 1.00 37.35 42 GLU E CA 1
ATOM 6790 C C . GLU E 1 42 ? 27.560 68.908 93.308 1.00 35.65 42 GLU E C 1
ATOM 6791 O O . GLU E 1 42 ? 26.335 68.974 93.445 1.00 36.83 42 GLU E O 1
ATOM 6797 N N . LYS E 1 43 ? 28.167 68.935 92.123 1.00 33.93 43 LYS E N 1
ATOM 6798 C CA . LYS E 1 43 ? 27.445 68.991 90.843 1.00 32.42 43 LYS E CA 1
ATOM 6799 C C . LYS E 1 43 ? 27.029 67.645 90.251 1.00 30.44 43 LYS E C 1
ATOM 6800 O O . LYS E 1 43 ? 26.143 67.606 89.379 1.00 31.28 43 LYS E O 1
ATOM 6806 N N . ASP E 1 44 ? 27.660 66.559 90.694 1.00 27.44 44 ASP E N 1
ATOM 6807 C CA . ASP E 1 44 ? 27.480 65.222 90.113 1.00 26.19 44 ASP E CA 1
ATOM 6808 C C . ASP E 1 44 ? 27.852 65.199 88.639 1.00 24.94 44 ASP E C 1
ATOM 6809 O O . ASP E 1 44 ? 26.987 64.932 87.785 1.00 22.82 44 ASP E O 1
ATOM 6814 N N . GLN E 1 45 ? 29.134 65.481 88.346 1.00 22.93 45 GLN E N 1
ATOM 6815 C CA . GLN E 1 45 ? 29.631 65.627 86.988 1.00 22.74 45 GLN E CA 1
ATOM 6816 C C . GLN E 1 45 ? 31.068 65.144 86.982 1.00 22.77 45 GLN E C 1
ATOM 6817 O O . GLN E 1 45 ? 31.820 65.425 87.902 1.00 21.77 45 GLN E O 1
ATOM 6823 N N . VAL E 1 46 ? 31.401 64.390 85.951 1.00 23.34 46 VAL E N 1
ATOM 6824 C CA . VAL E 1 46 ? 32.726 63.758 85.810 1.00 24.66 46 VAL E CA 1
ATOM 6825 C C . VAL E 1 46 ? 33.303 64.233 84.481 1.00 24.79 46 VAL E C 1
ATOM 6826 O O . VAL E 1 46 ? 32.547 64.445 83.536 1.00 24.31 46 VAL E O 1
ATOM 6830 N N . GLU E 1 47 ? 34.631 64.378 84.426 1.00 25.37 47 GLU E N 1
ATOM 6831 C CA . GLU E 1 47 ? 35.360 64.591 83.166 1.00 26.55 47 GLU E CA 1
ATOM 6832 C C . GLU E 1 47 ? 36.390 63.497 83.004 1.00 25.44 47 GLU E C 1
ATOM 6833 O O . GLU E 1 47 ? 37.136 63.178 83.963 1.00 24.65 47 GLU E O 1
ATOM 6839 N N . VAL E 1 48 ? 36.419 62.916 81.805 1.00 25.10 48 VAL E N 1
ATOM 6840 C CA . VAL E 1 48 ? 37.391 61.879 81.469 1.00 25.55 48 VAL E CA 1
ATOM 6841 C C . VAL E 1 48 ? 38.246 62.283 80.266 1.00 24.81 48 VAL E C 1
ATOM 6842 O O . VAL E 1 48 ? 37.860 63.136 79.492 1.00 24.79 48 VAL E O 1
ATOM 6846 N N . VAL E 1 49 ? 39.401 61.648 80.131 1.00 24.42 49 VAL E N 1
ATOM 6847 C CA . VAL E 1 49 ? 40.131 61.689 78.911 1.00 22.51 49 VAL E CA 1
ATOM 6848 C C . VAL E 1 49 ? 39.952 60.321 78.311 1.00 22.82 49 VAL E C 1
ATOM 6849 O O . VAL E 1 49 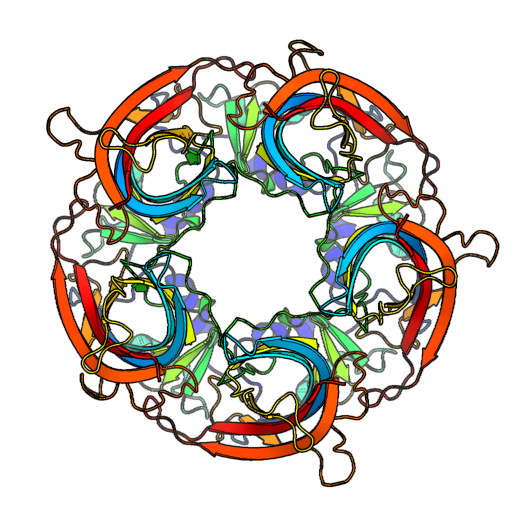? 40.181 59.291 78.960 1.00 23.27 49 VAL E O 1
ATOM 6853 N N . LEU E 1 50 ? 39.575 60.303 77.046 1.00 23.38 50 LEU E N 1
ATOM 6854 C CA . LEU E 1 50 ? 39.202 59.062 76.392 1.00 24.04 50 LEU E CA 1
ATOM 6855 C C . LEU E 1 50 ? 39.761 59.082 74.983 1.00 23.38 50 LEU E C 1
ATOM 6856 O O . LEU E 1 50 ? 39.574 60.066 74.280 1.00 23.51 50 LEU E O 1
ATOM 6861 N N . TRP E 1 51 ? 40.375 57.995 74.547 1.00 22.72 51 TRP E N 1
ATOM 6862 C CA . TRP E 1 51 ? 40.678 57.807 73.125 1.00 24.13 51 TRP E CA 1
ATOM 6863 C C . TRP E 1 51 ? 39.610 56.930 72.470 1.00 24.81 51 TRP E C 1
ATOM 6864 O O . TRP E 1 51 ? 39.330 55.847 72.952 1.00 25.33 51 TRP E O 1
ATOM 6875 N N . THR E 1 52 ? 39.048 57.395 71.367 1.00 25.24 52 THR E N 1
ATOM 6876 C CA . THR E 1 52 ? 38.180 56.595 70.550 1.00 26.25 52 THR E CA 1
ATOM 6877 C C . THR E 1 52 ? 38.978 56.168 69.352 1.00 27.27 52 THR E C 1
ATOM 6878 O O . THR E 1 52 ? 39.320 56.997 68.537 1.00 27.86 52 THR E O 1
ATOM 6882 N N . GLN E 1 53 ? 39.234 54.873 69.228 1.00 28.33 53 GLN E N 1
ATOM 6883 C CA . GLN E 1 53 ? 39.921 54.329 68.058 1.00 30.19 53 GLN E CA 1
ATOM 6884 C C . GLN E 1 53 ? 38.868 53.861 67.073 1.00 29.07 53 GLN E C 1
ATOM 6885 O O . GLN E 1 53 ? 38.130 52.916 67.356 1.00 29.16 53 GLN E O 1
ATOM 6891 N N . ALA E 1 54 ? 38.769 54.539 65.933 1.00 28.38 54 ALA E N 1
ATOM 6892 C CA . ALA E 1 54 ? 37.744 54.242 64.950 1.00 28.88 54 ALA E CA 1
ATOM 6893 C C . ALA E 1 54 ? 38.408 53.833 63.667 1.00 29.66 54 ALA E C 1
ATOM 6894 O O . ALA E 1 54 ? 39.405 54.432 63.280 1.00 29.00 54 ALA E O 1
ATOM 6896 N N . SER E 1 55 ? 37.838 52.824 63.001 1.00 29.64 55 SER E N 1
ATOM 6897 C CA . SER E 1 55 ? 38.341 52.405 61.707 1.00 30.07 55 SER E CA 1
ATOM 6898 C C . SER E 1 55 ? 37.235 51.940 60.801 1.00 29.09 55 SER E C 1
ATOM 6899 O O . SER E 1 55 ? 36.248 51.373 61.253 1.00 29.06 55 SER E O 1
ATOM 6902 N N . TRP E 1 56 ? 37.420 52.206 59.515 1.00 28.43 56 TRP E N 1
ATOM 6903 C CA . TRP E 1 56 ? 36.492 51.815 58.476 1.00 27.92 56 TRP E CA 1
ATOM 6904 C C . TRP E 1 56 ? 37.279 51.625 57.180 1.00 28.65 56 TRP E C 1
ATOM 6905 O O . TRP E 1 56 ? 38.466 51.981 57.110 1.00 28.25 56 TRP E O 1
ATOM 6916 N N . LYS E 1 57 ? 36.653 51.036 56.171 1.00 28.96 57 LYS E N 1
ATOM 6917 C CA . LYS E 1 57 ? 37.363 50.782 54.914 1.00 30.17 57 LYS E CA 1
ATOM 6918 C C . LYS E 1 57 ? 36.616 51.388 53.784 1.00 29.95 57 LYS E C 1
ATOM 6919 O O . LYS E 1 57 ? 35.387 51.287 53.738 1.00 30.32 57 LYS E O 1
ATOM 6925 N N . VAL E 1 58 ? 37.342 52.050 52.883 1.00 29.45 58 VAL E N 1
ATOM 6926 C CA . VAL E 1 58 ? 36.754 52.500 51.628 1.00 28.97 58 VAL E CA 1
ATOM 6927 C C . VAL E 1 58 ? 37.676 51.979 50.515 1.00 30.20 58 VAL E C 1
ATOM 6928 O O . VAL E 1 58 ? 38.723 52.562 50.274 1.00 30.91 58 VAL E O 1
ATOM 6932 N N . PRO E 1 59 ? 37.327 50.853 49.896 1.00 31.04 59 PRO E N 1
ATOM 6933 C CA . PRO E 1 59 ? 38.175 50.235 48.868 1.00 31.26 59 PRO E CA 1
ATOM 6934 C C . PRO E 1 59 ? 38.760 51.190 47.805 1.00 31.00 59 PRO E C 1
ATOM 6935 O O . PRO E 1 59 ? 39.966 51.095 47.509 1.00 30.92 59 PRO E O 1
ATOM 6939 N N . TYR E 1 60 ? 37.956 52.118 47.270 1.00 29.99 60 TYR E N 1
ATOM 6940 C CA . TYR E 1 60 ? 38.482 53.044 46.252 1.00 29.46 60 TYR E CA 1
ATOM 6941 C C . TYR E 1 60 ? 39.605 53.963 46.722 1.00 28.75 60 TYR E C 1
ATOM 6942 O O . TYR E 1 60 ? 40.227 54.612 45.888 1.00 29.12 60 TYR E O 1
ATOM 6951 N N . TYR E 1 61 ? 39.851 54.023 48.029 1.00 27.97 61 TYR E N 1
ATOM 6952 C CA . TYR E 1 61 ? 40.943 54.843 48.572 1.00 27.94 61 TYR E CA 1
ATOM 6953 C C . TYR E 1 61 ? 42.272 54.154 48.340 1.00 28.85 61 TYR E C 1
ATOM 6954 O O . TYR E 1 61 ? 43.308 54.793 48.453 1.00 28.63 61 TYR E O 1
ATOM 6963 N N . SER E 1 62 ? 42.253 52.852 48.057 1.00 30.35 62 SER E N 1
ATOM 6964 C CA . SER E 1 62 ? 43.501 52.107 47.861 1.00 32.48 62 SER E CA 1
ATOM 6965 C C . SER E 1 62 ? 44.351 52.623 46.686 1.00 33.42 62 SER E C 1
ATOM 6966 O O . SER E 1 62 ? 45.547 52.374 46.646 1.00 34.77 62 SER E O 1
ATOM 6969 N N . SER E 1 63 ? 43.757 53.329 45.731 1.00 33.09 63 SER E N 1
ATOM 6970 C CA . SER E 1 63 ? 44.552 53.849 44.629 1.00 33.28 63 SER E CA 1
ATOM 6971 C C . SER E 1 63 ? 45.391 55.061 45.045 1.00 33.48 63 SER E C 1
ATOM 6972 O O . SER E 1 63 ? 46.266 55.506 44.306 1.00 32.47 63 SER E O 1
ATOM 6975 N N . LEU E 1 64 ? 45.134 55.584 46.239 1.00 33.61 64 LEU E N 1
ATOM 6976 C CA . LEU E 1 64 ? 45.836 56.765 46.706 1.00 34.41 64 LEU E CA 1
ATOM 6977 C C . LEU E 1 64 ? 47.336 56.511 46.847 1.00 35.82 64 LEU E C 1
ATOM 6978 O O . LEU E 1 64 ? 48.130 57.397 46.626 1.00 35.77 64 LEU E O 1
ATOM 6983 N N . LEU E 1 65 ? 47.714 55.300 47.206 1.00 37.69 65 LEU E N 1
ATOM 6984 C CA . LEU E 1 65 ? 49.117 55.001 47.498 1.00 40.71 65 LEU E CA 1
ATOM 6985 C C . LEU E 1 65 ? 49.717 53.973 46.541 1.00 43.24 65 LEU E C 1
ATOM 6986 O O . LEU E 1 65 ? 50.916 53.698 46.604 1.00 44.60 65 LEU E O 1
ATOM 6991 N N . SER E 1 66 ? 48.890 53.399 45.670 1.00 45.92 66 SER E N 1
ATOM 6992 C CA . SER E 1 66 ? 49.337 52.349 44.733 1.00 48.73 66 SER E CA 1
ATOM 6993 C C . SER E 1 66 ? 50.683 52.638 44.019 1.00 50.14 66 SER E C 1
ATOM 6994 O O . SER E 1 66 ? 51.470 51.711 43.780 1.00 50.79 66 SER E O 1
ATOM 6997 N N . SER E 1 67 ? 50.931 53.916 43.714 1.00 51.59 67 SER E N 1
ATOM 6998 C CA . SER E 1 67 ? 52.150 54.377 43.035 1.00 53.13 67 SER E CA 1
ATOM 6999 C C . SER E 1 67 ? 53.313 54.800 43.938 1.00 53.46 67 SER E C 1
ATOM 7000 O O . SER E 1 67 ? 54.364 55.214 43.435 1.00 53.92 67 SER E O 1
ATOM 7003 N N . SER E 1 68 ? 53.146 54.718 45.254 1.00 53.82 68 SER E N 1
ATOM 7004 C CA . SER E 1 68 ? 54.111 55.338 46.153 1.00 53.83 68 SER E CA 1
ATOM 7005 C C . SER E 1 68 ? 54.766 54.378 47.136 1.00 53.81 68 SER E C 1
ATOM 7006 O O . SER E 1 68 ? 54.200 53.348 47.514 1.00 53.86 68 SER E O 1
ATOM 7009 N N . SER E 1 69 ? 55.964 54.755 47.563 1.00 53.65 69 SER E N 1
ATOM 7010 C CA . SER E 1 69 ? 56.717 54.000 48.543 1.00 53.44 69 SER E CA 1
ATOM 7011 C C . SER E 1 69 ? 56.190 54.225 49.970 1.00 53.00 69 SER E C 1
ATOM 7012 O O . SER E 1 69 ? 56.732 53.654 50.926 1.00 53.41 69 SER E O 1
ATOM 7015 N N . LEU E 1 70 ? 55.146 55.054 50.117 1.00 51.65 70 LEU E N 1
ATOM 7016 C CA . LEU E 1 70 ? 54.439 55.188 51.403 1.00 49.62 70 LEU E CA 1
ATOM 7017 C C . LEU E 1 70 ? 53.542 53.973 51.628 1.00 48.06 70 LEU E C 1
ATOM 7018 O O . LEU E 1 70 ? 52.787 53.597 50.736 1.00 47.92 70 LEU E O 1
ATOM 7023 N N . ASP E 1 71 ? 53.619 53.372 52.813 1.00 46.42 71 ASP E N 1
ATOM 7024 C CA . ASP E 1 71 ? 52.702 52.275 53.207 1.00 44.98 71 ASP E CA 1
ATOM 7025 C C . ASP E 1 71 ? 51.358 52.747 53.753 1.00 42.21 71 ASP E C 1
ATOM 7026 O O . ASP E 1 71 ? 50.402 51.972 53.845 1.00 41.60 71 ASP E O 1
ATOM 7031 N N . GLN E 1 72 ? 51.327 54.007 54.162 1.00 38.56 72 GLN E N 1
ATOM 7032 C CA . GLN E 1 72 ? 50.161 54.626 54.725 1.00 35.56 72 GLN E CA 1
ATOM 7033 C C . GLN E 1 72 ? 50.393 56.116 54.628 1.00 33.17 72 GLN E C 1
ATOM 7034 O O . GLN E 1 72 ? 51.545 56.565 54.573 1.00 31.82 72 GLN E O 1
ATOM 7040 N N . VAL E 1 73 ? 49.317 56.889 54.603 1.00 30.44 73 VAL E N 1
ATOM 7041 C CA . VAL E 1 73 ? 49.465 58.329 54.571 1.00 28.09 73 VAL E CA 1
ATOM 7042 C C . VAL E 1 73 ? 48.540 58.986 55.579 1.00 28.23 73 VAL E C 1
ATOM 7043 O O . VAL E 1 73 ? 47.352 58.647 55.683 1.00 27.19 73 VAL E O 1
ATOM 7047 N N . SER E 1 74 ? 49.094 59.935 56.319 1.00 27.33 74 SER E N 1
ATOM 7048 C CA . SER E 1 74 ? 48.320 60.726 57.261 1.00 27.21 74 SER E CA 1
ATOM 7049 C C . SER E 1 74 ? 47.797 61.986 56.568 1.00 27.37 74 SER E C 1
ATOM 7050 O O . SER E 1 74 ? 48.554 62.691 55.874 1.00 27.37 74 SER E O 1
ATOM 7053 N N . LEU E 1 75 ? 46.499 62.246 56.738 1.00 26.69 75 LEU E N 1
ATOM 7054 C CA . LEU E 1 75 ? 45.849 63.383 56.115 1.00 26.70 75 LEU E CA 1
ATOM 7055 C C . LEU E 1 75 ? 44.969 64.149 57.085 1.00 26.64 75 LEU E C 1
ATOM 7056 O O . LEU E 1 75 ? 44.507 63.573 58.055 1.00 26.35 75 LEU E O 1
ATOM 7061 N N . PRO E 1 76 ? 44.795 65.455 56.859 1.00 25.91 76 PRO E N 1
ATOM 7062 C CA . PRO E 1 76 ? 43.859 66.248 57.644 1.00 26.06 76 PRO E CA 1
ATOM 7063 C C . PRO E 1 76 ? 42.451 65.629 57.594 1.00 25.30 76 PRO E C 1
ATOM 7064 O O . PRO E 1 76 ? 42.028 65.147 56.555 1.00 24.70 76 PRO E O 1
ATOM 7068 N N . VAL E 1 77 ? 41.769 65.615 58.729 1.00 25.50 77 VAL E N 1
ATOM 7069 C CA . VAL E 1 77 ? 40.388 65.101 58.821 1.00 25.85 77 VAL E CA 1
ATOM 7070 C C . VAL E 1 77 ? 39.497 65.729 57.764 1.00 26.16 77 VAL E C 1
ATOM 7071 O O . VAL E 1 77 ? 38.554 65.079 57.239 1.00 25.75 77 VAL E O 1
ATOM 7075 N N . SER E 1 78 ? 39.793 66.985 57.423 1.00 26.71 78 SER E N 1
ATOM 7076 C CA . SER E 1 78 ? 38.901 67.771 56.563 1.00 27.89 78 SER E CA 1
ATOM 7077 C C . SER E 1 78 ? 38.917 67.290 55.133 1.00 27.60 78 SER E C 1
ATOM 7078 O O . SER E 1 78 ? 38.070 67.685 54.352 1.00 27.15 78 SER E O 1
ATOM 7081 N N . LYS E 1 79 ? 39.875 66.430 54.783 1.00 26.31 79 LYS E N 1
ATOM 7082 C CA . LYS E 1 79 ? 40.021 65.976 53.393 1.00 26.03 79 LYS E CA 1
ATOM 7083 C C . LYS E 1 79 ? 39.163 64.798 53.033 1.00 25.47 79 LYS E C 1
ATOM 7084 O O . LYS E 1 79 ? 39.099 64.425 51.871 1.00 25.13 79 LYS E O 1
ATOM 7090 N N . MET E 1 80 ? 38.530 64.164 54.015 1.00 26.15 80 MET E N 1
ATOM 7091 C CA . MET E 1 80 ? 37.678 63.032 53.693 1.00 27.31 80 MET E CA 1
ATOM 7092 C C . MET E 1 80 ? 36.490 62.928 54.633 1.00 25.98 80 MET E C 1
ATOM 7093 O O . MET E 1 80 ? 36.418 63.610 55.633 1.00 26.56 80 MET E O 1
ATOM 7098 N N . TRP E 1 81 ? 35.574 62.034 54.319 1.00 25.72 81 TRP E N 1
ATOM 7099 C CA . TRP E 1 81 ? 34.451 61.821 55.231 1.00 25.09 81 TRP E CA 1
ATOM 7100 C C . TRP E 1 81 ? 35.014 61.115 56.471 1.00 24.08 81 TRP E C 1
ATOM 7101 O O . TRP E 1 81 ? 35.754 60.160 56.332 1.00 24.11 81 TRP E O 1
ATOM 7112 N N . THR E 1 82 ? 34.673 61.572 57.670 1.00 23.50 82 THR E N 1
ATOM 7113 C CA . THR E 1 82 ? 34.949 60.812 58.893 1.00 23.76 82 THR E CA 1
ATOM 7114 C C . THR E 1 82 ? 33.639 60.661 59.678 1.00 24.90 82 THR E C 1
ATOM 7115 O O . THR E 1 82 ? 32.719 61.448 59.470 1.00 25.08 82 THR E O 1
ATOM 7119 N N . PRO E 1 83 ? 33.545 59.675 60.574 1.00 25.83 83 PRO E N 1
ATOM 7120 C CA . PRO E 1 83 ? 32.284 59.400 61.286 1.00 25.67 83 PRO E CA 1
ATOM 7121 C C . PRO E 1 83 ? 31.828 60.545 62.170 1.00 25.72 83 PRO E C 1
ATOM 7122 O O . PRO E 1 83 ? 32.633 61.113 62.902 1.00 23.81 83 PRO E O 1
ATOM 7126 N N . ASP E 1 84 ? 30.521 60.837 62.158 1.00 25.23 84 ASP E N 1
ATOM 7127 C CA . ASP E 1 84 ? 30.011 61.901 62.999 1.00 25.91 84 ASP E CA 1
ATOM 7128 C C . ASP E 1 84 ? 29.640 61.401 64.396 1.00 26.07 84 ASP E C 1
ATOM 7129 O O . ASP E 1 84 ? 28.480 61.489 64.843 1.00 25.45 84 ASP E O 1
ATOM 7134 N N . LEU E 1 85 ? 30.636 60.883 65.097 1.00 25.40 85 LEU E N 1
ATOM 7135 C CA . LEU E 1 85 ? 30.441 60.322 66.433 1.00 26.70 85 LEU E CA 1
ATOM 7136 C C . LEU E 1 85 ? 30.058 61.419 67.396 1.00 26.59 85 LEU E C 1
ATOM 7137 O O . LEU E 1 85 ? 30.578 62.519 67.321 1.00 26.73 85 LEU E O 1
ATOM 7142 N N . SER E 1 86 ? 29.128 61.143 68.293 1.00 26.17 86 SER E N 1
ATOM 7143 C CA . SER E 1 86 ? 28.820 62.098 69.320 1.00 26.07 86 SER E CA 1
ATOM 7144 C C . SER E 1 86 ? 28.659 61.362 70.617 1.00 25.29 86 SER E C 1
ATOM 7145 O O . SER E 1 86 ? 28.385 60.176 70.595 1.00 25.20 86 SER E O 1
ATOM 7148 N N . PHE E 1 87 ? 28.858 62.061 71.730 1.00 24.69 87 PHE E N 1
ATOM 7149 C CA . PHE E 1 87 ? 28.551 61.525 73.032 1.00 25.38 87 PHE E CA 1
ATOM 7150 C C . PHE E 1 87 ? 27.107 61.899 73.349 1.00 26.11 87 PHE E C 1
ATOM 7151 O O . PHE E 1 87 ? 26.783 63.073 73.556 1.00 26.21 87 PHE E O 1
ATOM 7159 N N A TYR E 1 88 ? 26.227 60.909 73.361 0.50 26.13 88 TYR E N 1
ATOM 7160 N N B TYR E 1 88 ? 26.250 60.886 73.358 0.50 25.75 88 TYR E N 1
ATOM 7161 C CA A TYR E 1 88 ? 24.794 61.185 73.555 0.50 26.25 88 TYR E CA 1
ATOM 7162 C CA B TYR E 1 88 ? 24.805 61.096 73.505 0.50 25.68 88 TYR E CA 1
ATOM 7163 C C A TYR E 1 88 ? 24.547 61.847 74.879 0.50 26.11 88 TYR E C 1
ATOM 7164 C C B TYR E 1 88 ? 24.459 61.640 74.900 0.50 25.72 88 TYR E C 1
ATOM 7165 O O A TYR E 1 88 ? 23.613 62.636 75.013 0.50 26.30 88 TYR E O 1
ATOM 7166 O O B TYR E 1 88 ? 23.356 62.152 75.096 0.50 26.08 88 TYR E O 1
ATOM 7183 N N . ASN E 1 89 ? 25.391 61.526 75.855 1.00 25.46 89 ASN E N 1
ATOM 7184 C CA . ASN E 1 89 ? 25.233 62.073 77.195 1.00 25.31 89 ASN E CA 1
ATOM 7185 C C . ASN E 1 89 ? 26.248 63.143 77.595 1.00 25.18 89 ASN E C 1
ATOM 7186 O O . ASN E 1 89 ? 26.394 63.438 78.775 1.00 25.35 89 ASN E O 1
ATOM 7191 N N . ALA E 1 90 ? 26.934 63.744 76.626 1.00 24.64 90 ALA E N 1
ATOM 7192 C CA . ALA E 1 90 ? 27.797 64.894 76.935 1.00 24.42 90 ALA E CA 1
ATOM 7193 C C . ALA E 1 90 ? 26.959 66.104 77.424 1.00 24.04 90 ALA E C 1
ATOM 7194 O O . ALA E 1 90 ? 25.837 66.364 76.935 1.00 23.90 90 ALA E O 1
ATOM 7196 N N . ILE E 1 91 ? 27.476 66.771 78.444 1.00 22.66 91 ILE E N 1
ATOM 7197 C CA . ILE E 1 91 ? 26.941 68.019 78.965 1.00 22.44 91 ILE E CA 1
ATOM 7198 C C . ILE E 1 91 ? 27.840 69.235 78.653 1.00 22.75 91 ILE E C 1
ATOM 7199 O O . ILE E 1 91 ? 27.543 70.355 79.033 1.00 22.61 91 ILE E O 1
ATOM 7204 N N . ALA E 1 92 ? 28.963 69.003 77.978 1.00 22.81 92 ALA E N 1
ATOM 7205 C CA . ALA E 1 92 ? 29.806 70.092 77.465 1.00 22.70 92 ALA E CA 1
ATOM 7206 C C . ALA E 1 92 ? 30.381 69.580 76.166 1.00 22.11 92 ALA E C 1
ATOM 7207 O O . ALA E 1 92 ? 30.415 68.378 75.961 1.00 21.49 92 ALA E O 1
ATOM 7209 N N . ALA E 1 93 ? 30.756 70.466 75.258 1.00 21.93 93 ALA E N 1
ATOM 7210 C CA . ALA E 1 93 ? 31.263 70.029 73.974 1.00 22.88 93 ALA E CA 1
ATOM 7211 C C . ALA E 1 93 ? 32.620 69.324 74.236 1.00 23.88 93 ALA E C 1
ATOM 7212 O O . ALA E 1 93 ? 33.406 69.798 75.037 1.00 24.67 93 ALA E O 1
ATOM 7214 N N . PRO E 1 94 ? 32.854 68.164 73.648 1.00 24.26 94 PRO E N 1
ATOM 7215 C CA . PRO E 1 94 ? 34.118 67.464 73.864 1.00 24.55 94 PRO E CA 1
ATOM 7216 C C . PRO E 1 94 ? 35.314 68.270 73.332 1.00 25.32 94 PRO E C 1
ATOM 7217 O O . PRO E 1 94 ? 35.198 68.916 72.308 1.00 26.78 94 PRO E O 1
ATOM 7221 N N . GLU E 1 95 ? 36.454 68.207 74.011 1.00 25.18 95 GLU E N 1
ATOM 7222 C CA . GLU E 1 95 ? 37.605 69.024 73.658 1.00 25.70 95 GLU E CA 1
ATOM 7223 C C . GLU E 1 95 ? 38.617 68.076 73.018 1.00 23.23 95 GLU E C 1
ATOM 7224 O O . GLU E 1 95 ? 38.988 67.100 73.624 1.00 22.33 95 GLU E O 1
ATOM 7230 N N . LEU E 1 96 ? 39.000 68.323 71.772 1.00 22.21 96 LEU E N 1
ATOM 7231 C CA . LEU E 1 96 ? 39.962 67.472 71.099 1.00 22.84 96 LEU E CA 1
ATOM 7232 C C . LEU E 1 96 ? 41.340 67.777 71.649 1.00 22.13 96 LEU E C 1
ATOM 7233 O O . LEU E 1 96 ? 41.716 68.933 71.731 1.00 22.12 96 LEU E O 1
ATOM 7238 N N . LEU E 1 97 ? 42.095 66.734 71.982 1.00 24.21 97 LEU E N 1
ATOM 7239 C CA . LEU E 1 97 ? 43.421 66.912 72.605 1.00 24.75 97 LEU E CA 1
ATOM 7240 C C . LEU E 1 97 ? 44.596 66.502 71.733 1.00 25.80 97 LEU E C 1
ATOM 7241 O O . LEU E 1 97 ? 45.738 66.763 72.091 1.00 27.15 97 LEU E O 1
ATOM 7246 N N . SER E 1 98 ? 44.306 65.880 70.601 1.00 26.91 98 SER E N 1
ATOM 7247 C CA . SER E 1 98 ? 45.281 65.345 69.682 1.00 27.72 98 SER E CA 1
ATOM 7248 C C . SER E 1 98 ? 45.105 65.931 68.278 1.00 27.92 98 SER E C 1
ATOM 7249 O O . SER E 1 98 ? 44.100 66.561 67.989 1.00 26.71 98 SER E O 1
ATOM 7252 N N . ALA E 1 99 ? 46.128 65.754 67.435 1.00 28.37 99 ALA E N 1
ATOM 7253 C CA . ALA E 1 99 ? 46.128 66.194 66.012 1.00 28.42 99 ALA E CA 1
ATOM 7254 C C . ALA E 1 99 ? 44.913 65.680 65.264 1.00 28.17 99 ALA E C 1
ATOM 7255 O O . ALA E 1 99 ? 44.640 64.482 65.325 1.00 28.19 99 ALA E O 1
ATOM 7257 N N . ASP E 1 100 ? 44.216 66.548 64.522 1.00 28.22 100 ASP E N 1
ATOM 7258 C CA . ASP E 1 100 ? 42.992 66.121 63.819 1.00 28.14 100 ASP E CA 1
ATOM 7259 C C . ASP E 1 100 ? 43.339 65.596 62.425 1.00 27.19 100 ASP E C 1
ATOM 7260 O O . ASP E 1 100 ? 43.173 66.287 61.421 1.00 26.17 100 ASP E O 1
ATOM 7265 N N . ARG E 1 101 ? 43.822 64.360 62.393 1.00 26.00 101 ARG E N 1
ATOM 7266 C CA . ARG E 1 101 ? 44.356 63.721 61.203 1.00 25.70 101 ARG E CA 1
ATOM 7267 C C . ARG E 1 101 ? 43.966 62.267 61.266 1.00 25.75 101 ARG E C 1
ATOM 7268 O O . ARG E 1 101 ? 43.808 61.713 62.363 1.00 24.50 101 ARG E O 1
ATOM 7276 N N . VAL E 1 102 ? 43.826 61.657 60.090 1.00 25.57 102 VAL E N 1
ATOM 7277 C CA . VAL E 1 102 ? 43.469 60.260 59.926 1.00 26.71 102 VAL E CA 1
ATOM 7278 C C . VAL E 1 102 ? 44.600 59.652 59.117 1.00 27.60 102 VAL E C 1
ATOM 7279 O O . VAL E 1 102 ? 45.376 60.383 58.459 1.00 28.65 102 VAL E O 1
ATOM 7283 N N . VAL E 1 103 ? 44.694 58.328 59.149 1.00 27.72 103 VAL E N 1
ATOM 7284 C CA . VAL E 1 103 ? 45.694 57.593 58.379 1.00 26.92 103 VAL E CA 1
ATOM 7285 C C . VAL E 1 103 ? 45.011 56.620 57.457 1.00 26.34 103 VAL E C 1
ATOM 7286 O O . VAL E 1 103 ? 44.237 55.779 57.906 1.00 26.46 103 VAL E O 1
ATOM 7290 N N . VAL E 1 104 ? 45.304 56.724 56.165 1.00 26.94 104 VAL E N 1
ATOM 7291 C CA . VAL E 1 104 ? 44.823 55.772 55.168 1.00 27.41 104 VAL E CA 1
ATOM 7292 C C . VAL E 1 104 ? 45.929 54.746 54.855 1.00 29.48 104 VAL E C 1
ATOM 7293 O O . VAL E 1 104 ? 47.086 55.139 54.643 1.00 28.33 104 VAL E O 1
ATOM 7297 N N . SER E 1 105 ? 45.571 53.452 54.874 1.00 30.27 105 SER E N 1
ATOM 7298 C CA . SER E 1 105 ? 46.449 52.344 54.429 1.00 32.09 105 SER E CA 1
ATOM 7299 C C . SER E 1 105 ? 46.311 52.031 52.968 1.00 32.62 105 SER E C 1
ATOM 7300 O O . SER E 1 105 ? 45.292 52.351 52.336 1.00 32.55 105 SER E O 1
ATOM 7303 N N . LYS E 1 106 ? 47.296 51.304 52.448 1.00 33.54 106 LYS E N 1
ATOM 7304 C CA . LYS E 1 106 ? 47.285 50.889 51.040 1.00 34.55 106 LYS E CA 1
ATOM 7305 C C . LYS E 1 106 ? 46.056 50.128 50.615 1.00 34.06 106 LYS E C 1
ATOM 7306 O O . LYS E 1 106 ? 45.721 50.142 49.446 1.00 34.44 106 LYS E O 1
ATOM 7312 N N . ASP E 1 107 ? 45.390 49.427 51.526 1.00 33.90 107 ASP E N 1
ATOM 7313 C CA . ASP E 1 107 ? 44.129 48.762 51.135 1.00 33.16 107 ASP E CA 1
ATOM 7314 C C . ASP E 1 107 ? 42.865 49.621 51.286 1.00 32.24 107 ASP E C 1
ATOM 7315 O O . ASP E 1 107 ? 41.722 49.137 51.099 1.00 32.05 107 ASP E O 1
ATOM 7320 N N . GLY E 1 108 ? 43.053 50.890 51.637 1.00 31.70 108 GLY E N 1
ATOM 7321 C CA . GLY E 1 108 ? 41.950 51.838 51.727 1.00 30.62 108 GLY E CA 1
ATOM 7322 C C . GLY E 1 108 ? 41.237 51.801 53.070 1.00 30.89 108 GLY E C 1
ATOM 7323 O O . GLY E 1 108 ? 40.135 52.339 53.226 1.00 30.35 108 GLY E O 1
ATOM 7324 N N . SER E 1 109 ? 41.839 51.144 54.043 1.00 30.16 109 SER E N 1
ATOM 7325 C CA . SER E 1 109 ? 41.297 51.208 55.382 1.00 30.68 109 SER E CA 1
ATOM 7326 C C . SER E 1 109 ? 41.795 52.471 56.079 1.00 30.71 109 SER E C 1
ATOM 7327 O O . SER E 1 109 ? 42.941 52.936 55.863 1.00 30.82 109 SER E O 1
ATOM 7330 N N . VAL E 1 110 ? 40.905 53.059 56.869 1.00 29.74 110 VAL E N 1
ATOM 7331 C CA . VAL E 1 110 ? 41.139 54.358 57.472 1.00 28.92 110 VAL E CA 1
ATOM 7332 C C . VAL E 1 110 ? 41.073 54.208 58.994 1.00 29.63 110 VAL E C 1
ATOM 7333 O O . VAL E 1 110 ? 40.166 53.550 59.504 1.00 30.33 110 VAL E O 1
ATOM 7337 N N . ILE E 1 111 ? 42.044 54.810 59.682 1.00 28.87 111 ILE E N 1
ATOM 7338 C CA . ILE E 1 111 ? 42.147 54.831 61.142 1.00 30.11 111 ILE E CA 1
ATOM 7339 C C . ILE E 1 111 ? 42.118 56.295 61.624 1.00 28.44 111 ILE E C 1
ATOM 7340 O O . ILE E 1 111 ? 42.881 57.125 61.131 1.00 27.78 111 ILE E O 1
ATOM 7345 N N . TYR E 1 112 ? 41.280 56.570 62.628 1.00 27.26 112 TYR E N 1
ATOM 7346 C CA . TYR E 1 112 ? 41.054 57.914 63.192 1.00 25.90 112 TYR E CA 1
ATOM 7347 C C . TYR E 1 112 ? 41.028 57.690 64.706 1.00 25.85 112 TYR E C 1
ATOM 7348 O O . TYR E 1 112 ? 40.220 56.898 65.185 1.00 24.58 112 TYR E O 1
ATOM 7357 N N . VAL E 1 113 ? 41.939 58.310 65.457 1.00 24.13 113 VAL E N 1
ATOM 7358 C CA . VAL E 1 113 ? 41.995 58.128 66.900 1.00 24.69 113 VAL E CA 1
ATOM 7359 C C . VAL E 1 113 ? 41.984 59.487 67.614 1.00 24.40 113 VAL E C 1
ATOM 7360 O O . VAL E 1 113 ? 43.033 59.999 68.008 1.00 24.67 113 VAL E O 1
ATOM 7364 N N . PRO E 1 114 ? 40.825 60.097 67.776 1.00 23.89 114 PRO E N 1
ATOM 7365 C CA . PRO E 1 114 ? 40.743 61.304 68.586 1.00 23.44 114 PRO E CA 1
ATOM 7366 C C . PRO E 1 114 ? 40.875 61.060 70.112 1.00 23.91 114 PRO E C 1
ATOM 7367 O O . PRO E 1 114 ? 40.227 60.187 70.679 1.00 24.39 114 PRO E O 1
ATOM 7371 N N . SER E 1 115 ? 41.724 61.833 70.759 1.00 22.21 115 SER E N 1
ATOM 7372 C CA . SER E 1 115 ? 41.742 61.916 72.199 1.00 22.40 115 SER E CA 1
ATOM 7373 C C . SER E 1 115 ? 40.951 63.148 72.630 1.00 22.73 115 SER E C 1
ATOM 7374 O O . SER E 1 115 ? 41.226 64.250 72.165 1.00 23.20 115 SER E O 1
ATOM 7377 N N . GLN E 1 116 ? 39.980 62.960 73.529 1.00 22.76 116 GLN E N 1
ATOM 7378 C CA . GLN E 1 116 ? 39.045 63.999 73.949 1.00 22.83 116 GLN E CA 1
ATOM 7379 C C . GLN E 1 116 ? 38.819 64.011 75.441 1.00 22.34 116 GLN E C 1
ATOM 7380 O O . GLN E 1 116 ? 38.730 62.963 76.052 1.00 21.59 116 GLN E O 1
ATOM 7386 N N . ARG E 1 117 ? 38.692 65.211 76.011 1.00 23.09 117 ARG E N 1
ATOM 7387 C CA . ARG E 1 117 ? 38.180 65.389 77.353 1.00 23.80 117 ARG E CA 1
ATOM 7388 C C . ARG E 1 117 ? 36.656 65.578 77.208 1.00 24.45 117 ARG E C 1
ATOM 7389 O O . ARG E 1 117 ? 36.219 66.435 76.438 1.00 24.57 117 ARG E O 1
ATOM 7397 N N . VAL E 1 118 ? 35.868 64.771 77.915 1.00 25.24 118 VAL E N 1
ATOM 7398 C CA . VAL E 1 118 ? 34.400 64.754 77.767 1.00 25.57 118 VAL E CA 1
ATOM 7399 C C . VAL E 1 118 ? 33.808 64.855 79.168 1.00 26.00 118 VAL E C 1
ATOM 7400 O O . VAL E 1 118 ? 34.302 64.208 80.099 1.00 25.55 118 VAL E O 1
ATOM 7404 N N . ARG E 1 119 ? 32.753 65.647 79.303 1.00 25.71 119 ARG E N 1
ATOM 7405 C CA . ARG E 1 119 ? 32.105 65.886 80.583 1.00 27.48 119 ARG E CA 1
ATOM 7406 C C . ARG E 1 119 ? 30.679 65.326 80.535 1.00 27.04 119 ARG E C 1
ATOM 7407 O O . ARG E 1 119 ? 29.976 65.480 79.548 1.00 26.69 119 ARG E O 1
ATOM 7415 N N . PHE E 1 120 ? 30.270 64.665 81.610 1.00 27.49 120 PHE E N 1
ATOM 7416 C CA . PHE E 1 120 ? 28.936 64.109 81.702 1.00 27.95 120 PHE E CA 1
ATOM 7417 C C . PHE E 1 120 ? 28.516 64.072 83.166 1.00 28.25 120 PHE E C 1
ATOM 7418 O O . PHE E 1 120 ? 29.332 64.220 84.062 1.00 26.69 120 PHE E O 1
ATOM 7426 N N . THR E 1 121 ? 27.211 63.924 83.358 1.00 28.61 121 THR E N 1
ATOM 7427 C CA . THR E 1 121 ? 26.574 63.767 84.655 1.00 29.46 121 THR E CA 1
ATOM 7428 C C . THR E 1 121 ? 26.762 62.344 85.156 1.00 29.69 121 THR E C 1
ATOM 7429 O O . THR E 1 121 ? 26.546 61.403 84.414 1.00 29.41 121 THR E O 1
ATOM 7433 N N . CYS E 1 122 ? 27.159 62.202 86.422 1.00 31.33 122 CYS E N 1
ATOM 7434 C CA . CYS E 1 122 ? 27.244 60.909 87.075 1.00 31.31 122 CYS E CA 1
ATOM 7435 C C . CYS E 1 122 ? 26.895 61.070 88.547 1.00 30.65 122 CYS E C 1
ATOM 7436 O O . CYS E 1 122 ? 27.406 61.984 89.182 1.00 31.03 122 CYS E O 1
ATOM 7439 N N . ASP E 1 123 ? 26.071 60.178 89.101 1.00 29.23 123 ASP E N 1
ATOM 7440 C CA . ASP E 1 123 ? 25.795 60.193 90.552 1.00 28.96 123 ASP E CA 1
ATOM 7441 C C . ASP E 1 123 ? 27.010 59.717 91.308 1.00 27.52 123 ASP E C 1
ATOM 7442 O O . ASP E 1 123 ? 27.361 58.542 91.264 1.00 27.58 123 ASP E O 1
ATOM 7447 N N . LEU E 1 124 ? 27.639 60.630 92.018 1.00 27.61 124 LEU E N 1
ATOM 7448 C CA . LEU E 1 124 ? 28.914 60.342 92.656 1.00 27.68 124 LEU E CA 1
ATOM 7449 C C . LEU E 1 124 ? 28.766 60.173 94.155 1.00 28.19 124 LEU E C 1
ATOM 7450 O O . LEU E 1 124 ? 29.757 60.232 94.887 1.00 27.51 124 LEU E O 1
ATOM 7455 N N . ILE E 1 125 ? 27.531 59.980 94.621 1.00 27.78 125 ILE E N 1
ATOM 7456 C CA . ILE E 1 125 ? 27.311 59.752 96.047 1.00 28.37 125 ILE E CA 1
ATOM 7457 C C . ILE E 1 125 ? 28.233 58.682 96.648 1.00 29.08 125 ILE E C 1
ATOM 7458 O O . ILE E 1 125 ? 28.617 58.793 97.815 1.00 28.86 125 ILE E O 1
ATOM 7463 N N . ASN E 1 126 ? 28.585 57.650 95.872 1.00 29.83 126 ASN E N 1
ATOM 7464 C CA . ASN E 1 126 ? 29.432 56.551 96.378 1.00 30.62 126 ASN E CA 1
ATOM 7465 C C . ASN E 1 126 ? 30.904 56.591 95.935 1.00 30.92 126 ASN E C 1
ATOM 7466 O O . ASN E 1 126 ? 31.609 55.597 96.050 1.00 30.48 126 ASN E O 1
ATOM 7471 N N . VAL E 1 127 ? 31.368 57.738 95.455 1.00 32.00 127 VAL E N 1
ATOM 7472 C CA . VAL E 1 127 ? 32.724 57.825 94.883 1.00 32.15 127 VAL E CA 1
ATOM 7473 C C . VAL E 1 127 ? 33.814 57.592 95.904 1.00 33.50 127 VAL E C 1
ATOM 7474 O O . VAL E 1 127 ? 34.923 57.224 95.544 1.00 34.34 127 VAL E O 1
ATOM 7478 N N . ASP E 1 128 ? 33.513 57.840 97.173 1.00 35.36 128 ASP E N 1
ATOM 7479 C CA . ASP E 1 128 ? 34.496 57.675 98.236 1.00 37.41 128 ASP E CA 1
ATOM 7480 C C . ASP E 1 128 ? 34.239 56.444 99.102 1.00 37.54 128 ASP E C 1
ATOM 7481 O O . ASP E 1 128 ? 34.438 56.473 100.305 1.00 38.10 128 ASP E O 1
ATOM 7486 N N . THR E 1 129 ? 33.779 55.374 98.480 1.00 37.68 129 THR E N 1
ATOM 7487 C CA . THR E 1 129 ? 33.560 54.118 99.168 1.00 38.01 129 THR E CA 1
ATOM 7488 C C . THR E 1 129 ? 34.230 53.048 98.345 1.00 38.18 129 THR E C 1
ATOM 7489 O O . THR E 1 129 ? 34.607 53.290 97.186 1.00 38.32 129 THR E O 1
ATOM 7493 N N . GLU E 1 130 ? 34.320 51.853 98.929 1.00 38.95 130 GLU E N 1
ATOM 7494 C CA . GLU E 1 130 ? 34.904 50.679 98.287 1.00 39.67 130 GLU E CA 1
ATOM 7495 C C . GLU E 1 130 ? 34.316 50.266 96.918 1.00 38.80 130 GLU E C 1
ATOM 7496 O O . GLU E 1 130 ? 35.086 50.017 96.000 1.00 38.55 130 GLU E O 1
ATOM 7502 N N . PRO E 1 131 ? 32.996 50.125 96.757 1.00 37.81 131 PRO E N 1
ATOM 7503 C CA . PRO E 1 131 ? 32.452 49.847 95.422 1.00 36.80 131 PRO E CA 1
ATOM 7504 C C . PRO E 1 131 ? 32.587 51.004 94.390 1.00 36.12 131 PRO E C 1
ATOM 7505 O O . PRO E 1 131 ? 32.493 50.771 93.184 1.00 34.98 131 PRO E O 1
ATOM 7509 N N . GLY E 1 132 ? 32.802 52.227 94.873 1.00 35.81 132 GLY E N 1
ATOM 7510 C CA . GLY E 1 132 ? 32.962 53.403 94.018 1.00 35.04 132 GLY E CA 1
ATOM 7511 C C . GLY E 1 132 ? 31.695 53.853 93.315 1.00 34.75 132 GLY E C 1
ATOM 7512 O O . GLY E 1 132 ? 30.590 53.375 93.623 1.00 34.85 132 GLY E O 1
ATOM 7513 N N . ALA E 1 133 ? 31.848 54.771 92.370 1.00 32.76 133 ALA E N 1
ATOM 7514 C CA . ALA E 1 133 ? 30.728 55.269 91.603 1.00 32.77 133 ALA E CA 1
ATOM 7515 C C . ALA E 1 133 ? 30.710 54.676 90.184 1.00 32.68 133 ALA E C 1
ATOM 7516 O O . ALA E 1 133 ? 31.757 54.469 89.577 1.00 32.75 133 ALA E O 1
ATOM 7518 N N . THR E 1 134 ? 29.516 54.411 89.671 1.00 32.31 134 THR E N 1
ATOM 7519 C CA . THR E 1 134 ? 29.347 53.852 88.346 1.00 32.37 134 THR E CA 1
ATOM 7520 C C . THR E 1 134 ? 28.850 54.896 87.371 1.00 33.11 134 THR E C 1
ATOM 7521 O O . THR E 1 134 ? 27.782 55.493 87.565 1.00 33.01 134 THR E O 1
ATOM 7525 N N . CYS E 1 135 ? 29.609 55.085 86.295 1.00 34.10 135 CYS E N 1
ATOM 7526 C CA . CYS E 1 135 ? 29.299 56.096 85.278 1.00 34.66 135 CYS E CA 1
ATOM 7527 C C . CYS E 1 135 ? 29.175 55.415 83.949 1.00 34.12 135 CYS E C 1
ATOM 7528 O O . CYS E 1 135 ? 29.641 54.270 83.804 1.00 34.49 135 CYS E O 1
ATOM 7531 N N . ARG E 1 136 ? 28.519 56.086 83.001 1.00 32.65 136 ARG E N 1
ATOM 7532 C CA . ARG E 1 136 ? 28.279 55.558 81.648 1.00 33.68 136 ARG E CA 1
ATOM 7533 C C . ARG E 1 136 ? 28.525 56.632 80.567 1.00 31.25 136 ARG E C 1
ATOM 7534 O O . ARG E 1 136 ? 28.230 57.810 80.766 1.00 30.32 136 ARG E O 1
ATOM 7542 N N . ILE E 1 137 ? 29.055 56.202 79.426 1.00 29.68 137 ILE E N 1
ATOM 7543 C CA . ILE E 1 137 ? 29.405 57.089 78.312 1.00 28.31 137 ILE E CA 1
ATOM 7544 C C . ILE E 1 137 ? 28.787 56.432 77.095 1.00 27.97 137 ILE E C 1
ATOM 7545 O O . ILE E 1 137 ? 29.071 55.281 76.816 1.00 26.83 137 ILE E O 1
ATOM 7550 N N . LYS E 1 138 ? 27.876 57.146 76.427 1.00 27.19 138 LYS E N 1
ATOM 7551 C CA . LYS E 1 138 ? 27.167 56.621 75.291 1.00 27.35 138 LYS E CA 1
ATOM 7552 C C . LYS E 1 138 ? 27.702 57.278 74.020 1.00 25.37 138 LYS E C 1
ATOM 7553 O O . LYS E 1 138 ? 27.678 58.487 73.914 1.00 24.38 138 LYS E O 1
ATOM 7559 N N . VAL E 1 139 ? 28.133 56.474 73.048 1.00 25.19 139 VAL E N 1
ATOM 7560 C CA . VAL E 1 139 ? 28.771 56.981 71.821 1.00 25.65 139 VAL E CA 1
ATOM 7561 C C . VAL E 1 139 ? 28.183 56.362 70.581 1.00 24.58 139 VAL E C 1
ATOM 7562 O O . VAL E 1 139 ? 28.067 55.147 70.493 1.00 25.30 139 VAL E O 1
ATOM 7566 N N . GLY E 1 140 ? 27.905 57.182 69.581 1.00 24.34 140 GLY E N 1
ATOM 7567 C CA . GLY E 1 140 ? 27.296 56.685 68.350 1.00 24.69 140 GLY E CA 1
ATOM 7568 C C . GLY E 1 140 ? 27.208 57.782 67.308 1.00 25.00 140 GLY E C 1
ATOM 7569 O O . GLY E 1 140 ? 27.521 58.936 67.599 1.00 24.76 140 GLY E O 1
ATOM 7570 N N . SER E 1 141 ? 26.834 57.425 66.080 1.00 24.58 141 SER E N 1
ATOM 7571 C CA . SER E 1 141 ? 26.679 58.434 65.042 1.00 24.19 141 SER E CA 1
ATOM 7572 C C . SER E 1 141 ? 25.456 59.266 65.377 1.00 24.98 141 SER E C 1
ATOM 7573 O O . SER E 1 141 ? 24.417 58.703 65.736 1.00 24.28 141 SER E O 1
ATOM 7576 N N . TRP E 1 142 ? 25.559 60.584 65.238 1.00 24.65 142 TRP E N 1
ATOM 7577 C CA . TRP E 1 142 ? 24.413 61.450 65.473 1.00 24.53 142 TRP E CA 1
ATOM 7578 C C . TRP E 1 142 ? 23.363 61.395 64.381 1.00 24.74 142 TRP E C 1
ATOM 7579 O O . TRP E 1 142 ? 22.170 61.584 64.654 1.00 25.24 142 TRP E O 1
ATOM 7590 N N . THR E 1 143 ? 23.783 61.197 63.136 1.00 25.26 143 THR E N 1
ATOM 7591 C CA . THR E 1 143 ? 22.877 61.326 62.006 1.00 24.97 143 THR E CA 1
ATOM 7592 C C . THR E 1 143 ? 22.923 60.187 61.009 1.00 26.08 143 THR E C 1
ATOM 7593 O O . THR E 1 143 ? 22.240 60.269 59.988 1.00 27.08 143 THR E O 1
ATOM 7597 N N . HIS E 1 144 ? 23.716 59.144 61.252 1.00 25.99 144 HIS E N 1
ATOM 7598 C CA . HIS E 1 144 ? 23.728 57.991 60.324 1.00 27.77 144 HIS E CA 1
ATOM 7599 C C . HIS E 1 144 ? 23.097 56.782 61.005 1.00 29.06 144 HIS E C 1
ATOM 7600 O O . HIS E 1 144 ? 23.686 56.208 61.898 1.00 29.49 144 HIS E O 1
ATOM 7607 N N . ASP E 1 145 ? 21.880 56.416 60.603 1.00 30.89 145 ASP E N 1
ATOM 7608 C CA . ASP E 1 145 ? 21.192 55.285 61.230 1.00 32.30 145 ASP E CA 1
ATOM 7609 C C . ASP E 1 145 ? 21.837 54.003 60.812 1.00 32.51 145 ASP E C 1
ATOM 7610 O O . ASP E 1 145 ? 22.746 54.017 59.990 1.00 33.13 145 ASP E O 1
ATOM 7615 N N . ASN E 1 146 ? 21.381 52.890 61.375 1.00 33.08 146 ASN E N 1
ATOM 7616 C CA . ASN E 1 146 ? 22.108 51.639 61.224 1.00 34.55 146 ASN E CA 1
ATOM 7617 C C . ASN E 1 146 ? 22.000 50.970 59.847 1.00 34.44 146 ASN E C 1
ATOM 7618 O O . ASN E 1 146 ? 22.717 50.011 59.552 1.00 34.49 146 ASN E O 1
ATOM 7623 N N . LYS E 1 147 ? 21.151 51.522 58.989 1.00 35.36 147 LYS E N 1
ATOM 7624 C CA . LYS E 1 147 ? 21.087 51.109 57.567 1.00 36.21 147 LYS E CA 1
ATOM 7625 C C . LYS E 1 147 ? 22.260 51.675 56.782 1.00 35.49 147 LYS E C 1
ATOM 7626 O O . LYS E 1 147 ? 22.537 51.226 55.677 1.00 36.43 147 LYS E O 1
ATOM 7632 N N . GLN E 1 148 ? 22.921 52.686 57.326 1.00 34.07 148 GLN E N 1
ATOM 7633 C CA . GLN E 1 148 ? 24.061 53.285 56.630 1.00 33.22 148 GLN E CA 1
ATOM 7634 C C . GLN E 1 148 ? 25.380 53.065 57.362 1.00 31.62 148 GLN E C 1
ATOM 7635 O O . GLN E 1 148 ? 26.438 52.962 56.745 1.00 31.13 148 GLN E O 1
ATOM 7641 N N . PHE E 1 149 ? 25.296 52.996 58.682 1.00 31.14 149 PHE E N 1
ATOM 7642 C CA . PHE E 1 149 ? 26.461 53.103 59.544 1.00 30.76 149 PHE E CA 1
ATOM 7643 C C . PHE E 1 149 ? 26.338 52.024 60.598 1.00 31.21 149 PHE E C 1
ATOM 7644 O O . PHE E 1 149 ? 25.558 52.132 61.532 1.00 30.64 149 PHE E O 1
ATOM 7652 N N . ALA E 1 150 ? 27.124 50.969 60.446 1.00 32.20 150 ALA E N 1
ATOM 7653 C CA . ALA E 1 150 ? 27.061 49.845 61.357 1.00 33.02 150 ALA E CA 1
ATOM 7654 C C . ALA E 1 150 ? 28.242 49.842 62.324 1.00 33.57 150 ALA E C 1
ATOM 7655 O O . ALA E 1 150 ? 29.400 49.748 61.900 1.00 33.80 150 ALA E O 1
ATOM 7657 N N . LEU E 1 151 ? 27.957 49.941 63.623 1.00 34.83 151 LEU E N 1
ATOM 7658 C CA . LEU E 1 151 ? 29.000 49.847 64.640 1.00 36.14 151 LEU E CA 1
ATOM 7659 C C . LEU E 1 151 ? 29.377 48.429 64.943 1.00 38.06 151 LEU E C 1
ATOM 7660 O O . LEU E 1 151 ? 28.519 47.563 65.178 1.00 38.12 151 LEU E O 1
ATOM 7665 N N . ILE E 1 152 ? 30.678 48.197 64.951 1.00 39.19 152 ILE E N 1
ATOM 7666 C CA . ILE E 1 152 ? 31.223 46.931 65.366 1.00 41.60 152 ILE E CA 1
ATOM 7667 C C . ILE E 1 152 ? 32.410 47.205 66.297 1.00 43.59 152 ILE E C 1
ATOM 7668 O O . ILE E 1 152 ? 32.938 48.311 66.343 1.00 42.85 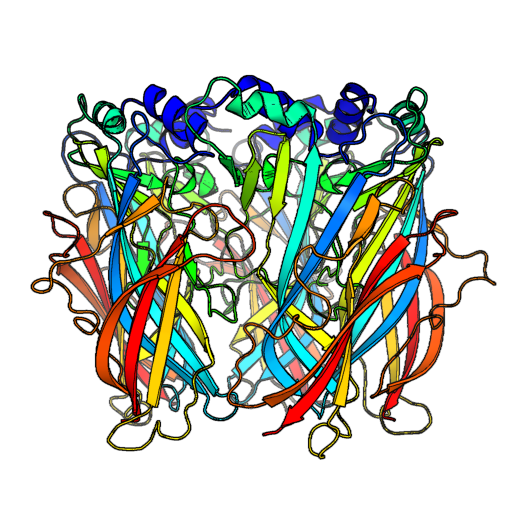152 ILE E O 1
ATOM 7673 N N . THR E 1 153 ? 32.809 46.204 67.060 1.00 46.34 153 THR E N 1
ATOM 7674 C CA . THR E 1 153 ? 33.853 46.398 68.050 1.00 49.73 153 THR E CA 1
ATOM 7675 C C . THR E 1 153 ? 34.593 45.092 68.337 1.00 52.36 153 THR E C 1
ATOM 7676 O O . THR E 1 153 ? 34.169 44.014 67.874 1.00 52.58 153 THR E O 1
ATOM 7680 N N . GLY E 1 154 ? 35.704 45.190 69.078 1.00 54.87 154 GLY E N 1
ATOM 7681 C CA . GLY E 1 154 ? 36.537 44.025 69.399 1.00 58.08 154 GLY E CA 1
ATOM 7682 C C . GLY E 1 154 ? 35.811 42.937 70.184 1.00 60.36 154 GLY E C 1
ATOM 7683 O O . GLY E 1 154 ? 34.689 43.145 70.664 1.00 60.65 154 GLY E O 1
ATOM 7684 N N . GLU E 1 155 ? 36.209 41.596 70.087 1.00 40.69 155 GLU E N 1
ATOM 7685 C CA . GLU E 1 155 ? 35.549 40.471 70.782 1.00 42.23 155 GLU E CA 1
ATOM 7686 C C . GLU E 1 155 ? 35.661 40.508 72.335 1.00 42.78 155 GLU E C 1
ATOM 7687 O O . GLU E 1 155 ? 35.236 41.475 72.988 1.00 42.81 155 GLU E O 1
ATOM 7693 N N . GLU E 1 156 ? 36.198 39.437 72.917 1.00 43.51 156 GLU E N 1
ATOM 7694 C CA . GLU E 1 156 ? 36.581 39.417 74.332 1.00 44.11 156 GLU E CA 1
ATOM 7695 C C . GLU E 1 156 ? 38.121 39.286 74.454 1.00 43.97 156 GLU E C 1
ATOM 7696 O O . GLU E 1 156 ? 38.648 38.793 75.466 1.00 44.17 156 GLU E O 1
ATOM 7702 N N . GLY E 1 157 ? 38.825 39.735 73.411 1.00 43.49 157 GLY E N 1
ATOM 7703 C CA . GLY E 1 157 ? 40.279 39.682 73.356 1.00 42.76 157 GLY E CA 1
ATOM 7704 C C . GLY E 1 157 ? 40.916 41.062 73.344 1.00 42.02 157 GLY E C 1
ATOM 7705 O O . GLY E 1 157 ? 41.470 41.514 74.354 1.00 42.33 157 GLY E O 1
ATOM 7706 N N . VAL E 1 158 ? 40.706 41.465 72.519 1.00 62.49 158 VAL E N 1
ATOM 7707 C CA . VAL E 1 158 ? 41.302 42.745 72.112 1.00 60.69 158 VAL E CA 1
ATOM 7708 C C . VAL E 1 158 ? 40.727 43.957 72.901 1.00 58.92 158 VAL E C 1
ATOM 7709 O O . VAL E 1 158 ? 41.322 45.056 72.911 1.00 59.13 158 VAL E O 1
ATOM 7713 N N . VAL E 1 159 ? 39.585 43.740 73.566 1.00 55.90 159 VAL E N 1
ATOM 7714 C CA . VAL E 1 159 ? 38.925 44.777 74.364 1.00 52.51 159 VAL E CA 1
ATOM 7715 C C . VAL E 1 159 ? 39.562 44.900 75.755 1.00 50.49 159 VAL E C 1
ATOM 7716 O O . VAL E 1 159 ? 39.364 44.044 76.617 1.00 50.34 159 VAL E O 1
ATOM 7720 N N . ASN E 1 160 ? 40.334 45.966 75.956 1.00 47.68 160 ASN E N 1
ATOM 7721 C CA . ASN E 1 160 ? 40.853 46.323 77.280 1.00 44.77 160 ASN E CA 1
ATOM 7722 C C . ASN E 1 160 ? 40.839 47.861 77.479 1.00 42.33 160 ASN E C 1
ATOM 7723 O O . ASN E 1 160 ? 41.829 48.568 77.237 1.00 41.52 160 ASN E O 1
ATOM 7728 N N . ILE E 1 161 ? 39.693 48.357 77.928 1.00 39.50 161 ILE E N 1
ATOM 7729 C CA . ILE E 1 161 ? 39.433 49.778 77.983 1.00 37.15 161 ILE E CA 1
ATOM 7730 C C . ILE E 1 161 ? 40.349 50.495 78.970 1.00 35.97 161 ILE E C 1
ATOM 7731 O O . ILE E 1 161 ? 40.664 51.672 78.783 1.00 35.10 161 ILE E O 1
ATOM 7736 N N . ALA E 1 162 ? 40.778 49.771 80.004 1.00 34.91 162 ALA E N 1
ATOM 7737 C CA . ALA E 1 162 ? 41.520 50.338 81.120 1.00 34.25 162 ALA E CA 1
ATOM 7738 C C . ALA E 1 162 ? 43.022 50.223 80.892 1.00 34.29 162 ALA E C 1
ATOM 7739 O O . ALA E 1 162 ? 43.811 50.576 81.748 1.00 33.94 162 ALA E O 1
ATOM 7741 N N . GLU E 1 163 ? 43.410 49.731 79.731 1.00 34.66 163 GLU E N 1
ATOM 7742 C CA . GLU E 1 163 ? 44.802 49.349 79.492 1.00 35.38 163 GLU E CA 1
ATOM 7743 C C . GLU E 1 163 ? 45.825 50.437 79.828 1.00 35.60 163 GLU E C 1
ATOM 7744 O O . GLU E 1 163 ? 46.898 50.154 80.369 1.00 35.53 163 GLU E O 1
ATOM 7750 N N . TYR E 1 164 ? 45.504 51.685 79.510 1.00 35.83 164 TYR E N 1
ATOM 7751 C CA . TYR E 1 164 ? 46.440 52.774 79.724 1.00 36.05 164 TYR E CA 1
ATOM 7752 C C . TYR E 1 164 ? 46.091 53.650 80.927 1.00 35.67 164 TYR E C 1
ATOM 7753 O O . TYR E 1 164 ? 46.788 54.637 81.207 1.00 34.96 164 TYR E O 1
ATOM 7762 N N . PHE E 1 165 ? 45.013 53.321 81.631 1.00 33.89 165 PHE E N 1
ATOM 7763 C CA . PHE E 1 165 ? 44.537 54.219 82.663 1.00 33.22 165 PHE E CA 1
ATOM 7764 C C . PHE E 1 165 ? 45.627 54.527 83.703 1.00 34.47 165 PHE E C 1
ATOM 7765 O O . PHE E 1 165 ? 46.320 53.623 84.181 1.00 33.47 165 PHE E O 1
ATOM 7773 N N . ASP E 1 166 ? 45.791 55.817 84.010 1.00 33.38 166 ASP E N 1
ATOM 7774 C CA . ASP E 1 166 ? 46.612 56.215 85.127 1.00 34.35 166 ASP E CA 1
ATOM 7775 C C . ASP E 1 166 ? 46.057 57.455 85.771 1.00 32.95 166 ASP E C 1
ATOM 7776 O O . ASP E 1 166 ? 45.805 58.432 85.100 1.00 32.26 166 ASP E O 1
ATOM 7781 N N . SER E 1 167 ? 45.885 57.414 87.081 1.00 32.43 167 SER E N 1
ATOM 7782 C CA . SER E 1 167 ? 45.474 58.591 87.818 1.00 32.88 167 SER E CA 1
ATOM 7783 C C . SER E 1 167 ? 46.013 58.470 89.219 1.00 33.43 167 SER E C 1
ATOM 7784 O O . SER E 1 167 ? 45.877 57.418 89.848 1.00 33.78 167 SER E O 1
ATOM 7787 N N . PRO E 1 168 ? 46.608 59.556 89.697 1.00 33.89 168 PRO E N 1
ATOM 7788 C CA . PRO E 1 168 ? 47.054 59.665 91.089 1.00 34.68 168 PRO E CA 1
ATOM 7789 C C . PRO E 1 168 ? 45.918 59.906 92.094 1.00 34.78 168 PRO E C 1
ATOM 7790 O O . PRO E 1 168 ? 46.148 59.839 93.296 1.00 35.56 168 PRO E O 1
ATOM 7794 N N . LYS E 1 169 ? 44.714 60.180 91.606 1.00 34.62 169 LYS E N 1
ATOM 7795 C CA . LYS E 1 169 ? 43.596 60.572 92.444 1.00 35.01 169 LYS E CA 1
ATOM 7796 C C . LYS E 1 169 ? 42.427 59.562 92.473 1.00 34.28 169 LYS E C 1
ATOM 7797 O O . LYS E 1 169 ? 41.666 59.523 93.439 1.00 33.60 169 LYS E O 1
ATOM 7803 N N . PHE E 1 170 ? 42.276 58.770 91.417 1.00 33.13 170 PHE E N 1
ATOM 7804 C CA . PHE E 1 170 ? 41.173 57.812 91.342 1.00 33.21 170 PHE E CA 1
ATOM 7805 C C . PHE E 1 170 ? 41.653 56.433 90.980 1.00 33.49 170 PHE E C 1
ATOM 7806 O O . PHE E 1 170 ? 42.613 56.287 90.212 1.00 33.82 170 PHE E O 1
ATOM 7814 N N . ASP E 1 171 ? 41.009 55.430 91.575 1.00 33.88 171 ASP E N 1
ATOM 7815 C CA . ASP E 1 171 ? 41.151 54.045 91.173 1.00 34.25 171 ASP E CA 1
ATOM 7816 C C . ASP E 1 171 ? 40.056 53.708 90.178 1.00 33.72 171 ASP E C 1
ATOM 7817 O O . ASP E 1 171 ? 38.883 53.882 90.481 1.00 33.81 171 ASP E O 1
ATOM 7822 N N . LEU E 1 172 ? 40.454 53.224 89.009 1.00 33.20 172 LEU E N 1
ATOM 7823 C CA . LEU E 1 172 ? 39.561 52.631 88.052 1.00 33.08 172 LEU E CA 1
ATOM 7824 C C . LEU E 1 172 ? 39.333 51.177 88.426 1.00 33.45 172 LEU E C 1
ATOM 7825 O O . LEU E 1 172 ? 40.244 50.335 88.342 1.00 33.41 172 LEU E O 1
ATOM 7830 N N . LEU E 1 173 ? 38.107 50.875 88.860 1.00 32.69 173 LEU E N 1
ATOM 7831 C CA . LEU E 1 173 ? 37.798 49.562 89.356 1.00 32.30 173 LEU E CA 1
ATOM 7832 C C . LEU E 1 173 ? 37.403 48.587 88.271 1.00 32.91 173 LEU E C 1
ATOM 7833 O O . LEU E 1 173 ? 37.623 47.398 88.437 1.00 34.13 173 LEU E O 1
ATOM 7838 N N . SER E 1 174 ? 36.805 49.077 87.198 1.00 32.72 174 SER E N 1
ATOM 7839 C CA . SER E 1 174 ? 36.352 48.235 86.118 1.00 33.08 174 SER E CA 1
ATOM 7840 C C . SER E 1 174 ? 35.693 49.055 85.026 1.00 32.93 174 SER E C 1
ATOM 7841 O O . SER E 1 174 ? 34.977 50.022 85.307 1.00 32.96 174 SER E O 1
ATOM 7844 N N . ALA E 1 175 ? 35.917 48.641 83.776 1.00 32.21 175 ALA E N 1
ATOM 7845 C CA . ALA E 1 175 ? 35.337 49.277 82.634 1.00 32.03 175 ALA E CA 1
ATOM 7846 C C . ALA E 1 175 ? 34.921 48.239 81.613 1.00 32.21 175 ALA E C 1
ATOM 7847 O O . ALA E 1 175 ? 35.672 47.331 81.294 1.00 32.84 175 ALA E O 1
ATOM 7849 N N . THR E 1 176 ? 33.704 48.382 81.113 1.00 32.01 176 THR E N 1
ATOM 7850 C CA . THR E 1 176 ? 33.197 47.455 80.107 1.00 31.72 176 THR E CA 1
ATOM 7851 C C . THR E 1 176 ? 32.450 48.209 79.023 1.00 31.44 176 THR E C 1
ATOM 7852 O O . THR E 1 176 ? 32.104 49.371 79.194 1.00 30.90 176 THR E O 1
ATOM 7856 N N . GLN E 1 177 ? 32.174 47.542 77.909 1.00 30.78 177 GLN E N 1
ATOM 7857 C CA . GLN E 1 177 ? 31.406 48.182 76.885 1.00 31.34 177 GLN E CA 1
ATOM 7858 C C . GLN E 1 177 ? 30.315 47.284 76.344 1.00 31.53 177 GLN E C 1
ATOM 7859 O O . GLN E 1 177 ? 30.388 46.059 76.418 1.00 32.03 177 GLN E O 1
ATOM 7865 N N . SER E 1 178 ? 29.304 47.894 75.777 1.00 31.96 178 SER E N 1
ATOM 7866 C CA . SER E 1 178 ? 28.203 47.103 75.302 1.00 32.42 178 SER E CA 1
ATOM 7867 C C . SER E 1 178 ? 27.571 47.746 74.096 1.00 32.45 178 SER E C 1
ATOM 7868 O O . SER E 1 178 ? 27.210 48.915 74.133 1.00 32.46 178 SER E O 1
ATOM 7871 N N . LEU E 1 179 ? 27.410 46.983 73.025 1.00 32.17 179 LEU E N 1
ATOM 7872 C CA . LEU E 1 179 ? 26.733 47.502 71.868 1.00 32.65 179 LEU E CA 1
ATOM 7873 C C . LEU E 1 179 ? 25.225 47.519 72.138 1.00 32.19 179 LEU E C 1
ATOM 7874 O O . LEU E 1 179 ? 24.690 46.603 72.731 1.00 31.69 179 LEU E O 1
ATOM 7879 N N . ASN E 1 180 ? 24.560 48.591 71.755 1.00 32.78 180 ASN E N 1
ATOM 7880 C CA . ASN E 1 180 ? 23.123 48.663 71.854 1.00 34.04 180 ASN E CA 1
ATOM 7881 C C . ASN E 1 180 ? 22.584 49.295 70.601 1.00 34.91 180 ASN E C 1
ATOM 7882 O O . ASN E 1 180 ? 23.357 49.742 69.747 1.00 33.28 180 ASN E O 1
ATOM 7887 N N . ARG E 1 181 ? 21.249 49.335 70.500 1.00 35.31 181 ARG E N 1
ATOM 7888 C CA . ARG E 1 181 ? 20.563 49.853 69.336 1.00 36.63 181 ARG E CA 1
ATOM 7889 C C . ARG E 1 181 ? 19.247 50.473 69.760 1.00 37.75 181 ARG E C 1
ATOM 7890 O O . ARG E 1 181 ? 18.418 49.804 70.375 1.00 37.71 181 ARG E O 1
ATOM 7898 N N . LYS E 1 182 ? 19.042 51.747 69.442 1.00 38.74 182 LYS E N 1
ATOM 7899 C CA . LYS E 1 182 ? 17.854 52.439 69.913 1.00 39.91 182 LYS E CA 1
ATOM 7900 C C . LYS E 1 182 ? 17.115 53.189 68.811 1.00 39.92 182 LYS E C 1
ATOM 7901 O O . LYS E 1 182 ? 17.718 53.717 67.890 1.00 39.01 182 LYS E O 1
ATOM 7907 N N . LYS E 1 183 ? 15.792 53.201 68.909 1.00 40.68 183 LYS E N 1
ATOM 7908 C CA . LYS E 1 183 ? 14.979 54.069 68.087 1.00 42.03 183 LYS E CA 1
ATOM 7909 C C . LYS E 1 183 ? 14.662 55.346 68.882 1.00 42.71 183 LYS E C 1
ATOM 7910 O O . LYS E 1 183 ? 14.320 55.265 70.061 1.00 42.96 183 LYS E O 1
ATOM 7916 N N . TYR E 1 184 ? 14.825 56.517 68.254 1.00 43.64 184 TYR E N 1
ATOM 7917 C CA . TYR E 1 184 ? 14.528 57.806 68.908 1.00 44.21 184 TYR E CA 1
ATOM 7918 C C . TYR E 1 184 ? 13.241 58.439 68.388 1.00 45.18 184 TYR E C 1
ATOM 7919 O O . TYR E 1 184 ? 12.879 58.269 67.214 1.00 44.37 184 TYR E O 1
ATOM 7928 N N . SER E 1 185 ? 12.569 59.174 69.278 1.00 46.68 185 SER E N 1
ATOM 7929 C CA . SER E 1 185 ? 11.221 59.692 69.027 1.00 48.34 185 SER E CA 1
ATOM 7930 C C . SER E 1 185 ? 11.175 60.673 67.857 1.00 49.60 185 SER E C 1
ATOM 7931 O O . SER E 1 185 ? 10.152 60.802 67.193 1.00 49.96 185 SER E O 1
ATOM 7934 N N . CYS E 1 186 ? 12.284 61.360 67.597 1.00 51.06 186 CYS E N 1
ATOM 7935 C CA . CYS E 1 186 ? 12.339 62.325 66.497 1.00 52.52 186 CYS E CA 1
ATOM 7936 C C . CYS E 1 186 ? 12.379 61.646 65.128 1.00 53.15 186 CYS E C 1
ATOM 7937 O O . CYS E 1 186 ? 12.068 62.258 64.103 1.00 53.09 186 CYS E O 1
ATOM 7940 N N . CYS E 1 187 ? 12.756 60.372 65.123 1.00 53.58 187 CYS E N 1
ATOM 7941 C CA . CYS E 1 187 ? 13.401 59.812 63.958 1.00 54.48 187 CYS E CA 1
ATOM 7942 C C . CYS E 1 187 ? 12.963 58.379 63.660 1.00 53.81 187 CYS E C 1
ATOM 7943 O O . CYS E 1 187 ? 12.651 57.609 64.570 1.00 53.67 187 CYS E O 1
ATOM 7946 N N . GLU E 1 188 ? 12.949 58.043 62.370 1.00 53.36 188 GLU E N 1
ATOM 7947 C CA . GLU E 1 188 ? 12.409 56.776 61.844 1.00 52.83 188 GLU E CA 1
ATOM 7948 C C . GLU E 1 188 ? 13.152 55.498 62.223 1.00 51.58 188 GLU E C 1
ATOM 7949 O O . GLU E 1 188 ? 12.535 54.500 62.644 1.00 51.65 188 GLU E O 1
ATOM 7955 N N . ASN E 1 189 ? 14.468 55.506 62.010 1.00 49.47 189 ASN E N 1
ATOM 7956 C CA . ASN E 1 189 ? 15.255 54.278 62.105 1.00 47.54 189 ASN E CA 1
ATOM 7957 C C . ASN E 1 189 ? 15.980 54.118 63.427 1.00 45.42 189 ASN E C 1
ATOM 7958 O O . ASN E 1 189 ? 15.828 54.936 64.339 1.00 45.55 189 ASN E O 1
ATOM 7963 N N . MET E 1 190 ? 16.735 53.037 63.533 1.00 42.54 190 MET E N 1
ATOM 7964 C CA . MET E 1 190 ? 17.476 52.732 64.741 1.00 40.48 190 MET E CA 1
ATOM 7965 C C . MET E 1 190 ? 18.927 53.151 64.557 1.00 38.42 190 MET E C 1
ATOM 7966 O O . MET E 1 190 ? 19.448 53.094 63.449 1.00 36.80 190 MET E O 1
ATOM 7971 N N . TYR E 1 191 ? 19.537 53.595 65.648 1.00 36.90 191 TYR E N 1
ATOM 7972 C CA . TYR E 1 191 ? 20.937 53.986 65.682 1.00 36.45 191 TYR E CA 1
ATOM 7973 C C . TYR E 1 191 ? 21.679 53.044 66.588 1.00 35.62 191 TYR E C 1
ATOM 7974 O O . TYR E 1 191 ? 21.220 52.758 67.695 1.00 35.34 191 TYR E O 1
ATOM 7983 N N . ASP E 1 192 ? 22.822 52.562 66.111 1.00 35.59 192 ASP E N 1
ATOM 7984 C CA . ASP E 1 192 ? 23.776 51.813 66.922 1.00 35.21 192 ASP E CA 1
ATOM 7985 C C . ASP E 1 192 ? 24.417 52.765 67.902 1.00 35.15 192 ASP E C 1
ATOM 7986 O O . ASP E 1 192 ? 24.642 53.924 67.577 1.00 35.02 192 ASP E O 1
ATOM 7991 N N . ASP E 1 193 ? 24.741 52.265 69.091 1.00 35.34 193 ASP E N 1
ATOM 7992 C CA . ASP E 1 193 ? 25.584 52.984 70.026 1.00 35.52 193 ASP E CA 1
ATOM 7993 C C . ASP E 1 193 ? 26.379 51.978 70.848 1.00 35.25 193 ASP E C 1
ATOM 7994 O O . ASP E 1 193 ? 25.961 50.821 71.006 1.00 35.01 193 ASP E O 1
ATOM 7999 N N . ILE E 1 194 ? 27.537 52.400 71.329 1.00 33.37 194 ILE E N 1
ATOM 8000 C CA . ILE E 1 194 ? 28.292 51.615 72.282 1.00 33.02 194 ILE E CA 1
ATOM 8001 C C . ILE E 1 194 ? 28.174 52.366 73.589 1.00 32.50 194 ILE E C 1
ATOM 8002 O O . ILE E 1 194 ? 28.348 53.588 73.619 1.00 31.02 194 ILE E O 1
ATOM 8007 N N . GLU E 1 195 ? 27.907 51.648 74.673 1.00 31.05 195 GLU E N 1
ATOM 8008 C CA . GLU E 1 195 ? 27.913 52.283 75.972 1.00 31.15 195 GLU E CA 1
ATOM 8009 C C . GLU E 1 195 ? 29.064 51.755 76.784 1.00 29.95 195 GLU E C 1
ATOM 8010 O O . GLU E 1 195 ? 29.237 50.559 76.908 1.00 29.79 195 GLU E O 1
ATOM 8016 N N . ILE E 1 196 ? 29.858 52.657 77.327 1.00 29.89 196 ILE E N 1
ATOM 8017 C CA . ILE E 1 196 ? 30.981 52.278 78.163 1.00 29.24 196 ILE E CA 1
ATOM 8018 C C . ILE E 1 196 ? 30.537 52.460 79.599 1.00 28.61 196 ILE E C 1
ATOM 8019 O O . ILE E 1 196 ? 30.118 53.544 79.988 1.00 28.25 196 ILE E O 1
ATOM 8024 N N . THR E 1 197 ? 30.647 51.400 80.381 1.00 28.23 197 THR E N 1
ATOM 8025 C CA . THR E 1 197 ? 30.329 51.479 81.796 1.00 28.92 197 THR E CA 1
ATOM 8026 C C . THR E 1 197 ? 31.602 51.316 82.594 1.00 29.33 197 THR E C 1
ATOM 8027 O O . THR E 1 197 ? 32.347 50.375 82.362 1.00 30.61 197 THR E O 1
ATOM 8031 N N . PHE E 1 198 ? 31.860 52.240 83.515 1.00 29.02 198 PHE E N 1
ATOM 8032 C CA . PHE E 1 198 ? 33.016 52.138 84.384 1.00 28.90 198 PHE E CA 1
ATOM 8033 C C . PHE E 1 198 ? 32.701 52.517 85.820 1.00 28.70 198 PHE E C 1
ATOM 8034 O O . PHE E 1 198 ? 31.741 53.263 86.099 1.00 27.76 198 PHE E O 1
ATOM 8042 N N . ALA E 1 199 ? 33.522 51.999 86.732 1.00 28.39 199 ALA E N 1
ATOM 8043 C CA . ALA E 1 199 ? 33.418 52.326 88.146 1.00 28.13 199 ALA E CA 1
ATOM 8044 C C . ALA E 1 199 ? 34.760 52.807 88.643 1.00 27.89 199 ALA E C 1
ATOM 8045 O O . ALA E 1 199 ? 35.792 52.242 88.291 1.00 28.09 199 ALA E O 1
ATOM 8047 N N . PHE E 1 200 ? 34.734 53.849 89.462 1.00 27.62 200 PHE E N 1
ATOM 8048 C CA . PHE E 1 200 ? 35.930 54.391 90.030 1.00 27.19 200 PHE E CA 1
ATOM 8049 C C . PHE E 1 200 ? 35.627 54.881 91.428 1.00 28.26 200 PHE E C 1
ATOM 8050 O O . PHE E 1 200 ? 34.453 55.126 91.795 1.00 26.51 200 PHE E O 1
ATOM 8058 N N . ARG E 1 201 ? 36.682 55.060 92.206 1.00 28.23 201 ARG E N 1
ATOM 8059 C CA . ARG E 1 201 ? 36.559 55.648 93.525 1.00 30.37 201 ARG E CA 1
ATOM 8060 C C . ARG E 1 201 ? 37.805 56.486 93.835 1.00 31.00 201 ARG E C 1
ATOM 8061 O O . ARG E 1 201 ? 38.830 56.367 93.142 1.00 30.90 201 ARG E O 1
ATOM 8069 N N . LYS E 1 202 ? 37.729 57.302 94.886 1.00 31.83 202 LYS E N 1
ATOM 8070 C CA . LYS E 1 202 ? 38.883 58.102 95.318 1.00 34.20 202 LYS E CA 1
ATOM 8071 C C . LYS E 1 202 ? 39.998 57.211 95.857 1.00 34.71 202 LYS E C 1
ATOM 8072 O O . LYS E 1 202 ? 39.722 56.202 96.500 1.00 34.54 202 LYS E O 1
ATOM 8078 N N . LYS E 1 203 ? 41.248 57.579 95.591 1.00 36.13 203 LYS E N 1
ATOM 8079 C CA . LYS E 1 203 ? 42.383 56.891 96.193 1.00 37.56 203 LYS E CA 1
ATOM 8080 C C . LYS E 1 203 ? 42.538 57.358 97.630 1.00 38.69 203 LYS E C 1
ATOM 8081 O O . LYS E 1 203 ? 42.899 56.553 98.502 1.00 40.51 203 LYS E O 1
#

Secondary structure (DSSP, 8-state):
---HHHHHHHHHTTTS----SS-PEEEEEEEEEEEEEEEETTTTEEEEEEEEEEEEE-GGGGGGTTTSS-SEEEEEGGGS----EEETT-SSPPEE-S--EEEEETTSEEEE--EEEEEEE---TTTTSSS-EEEEEEEEESS--TTTEEEEE-TTTTS-TTTT---SSEEEEEEEEEEEEEE-TT-SSEEEEEEEEEEEEE-/---HHHHHHHHHTTTS---SSS-PEEEEEEEEEEEEEEEETTTTEEEEEEEEEEEEE-GGGGGGTTTSS-SEEEEEGGGS----EEETTBSS--EE-S--EEEEETTSEEEE--EEEEEEE---TTTTSSS-EEEEEEEEESS--TTTEEEE---TTT--TTTT---SSEEEEEEEEEEEEEE-TT-SSEEEEEEEEEEEEE-/---HHHHHHHHHTTTS---STTPPEEEEEEEEEEEEEEEETTTTEEEEEEEEEEEEE-GGGGGGTTTSS-SEEEEEGGGS----EEETT-SSPPEE-S--EEEEETTSEEEE--EEEEEEE---TTTTSTT-EEEEEEEEESS--TTTEEEEE-SS-SSGGGTT---SSEEEEEEEEEEEEE--TT-SS-EEEEEEEEEEEE-/---HHHHHHHHHTTTS---STTPPEEEEEEEEEEEEEEEETTTTEEEEEEEEEEEEE-GGGGGGTTTSS-SEEEEEGGGS----EEETTBSSPPEE-S--EEEEETTSEEEE--EEEEEEE---TTTTSSS-EEEEEEEEESS--TTTEEEE---SSS--TTTT---SSEEEEEEEEEEEEEE-TT-SSEEEEEEEEEEEEE-/---HHHHHHHHHTTTS---STTPPEEEEEEEEEEEEEEEETTTTEEEEEEEEEEEEE-GGGGGGTTTSS-SEEEEEGGGS----EEETT-SS--EE-S--EEEEETTSEEEE--EEEEEEE---TTTTSTT-EEEEEEEEESS--TTTEEEE---SSS--TTTT---SSEEEEEEEEEEEEEE-TT-SSEEEEEEEEEEEEE-

Nearest PDB structures (foldseek):
  2bj0-assembly1_E  TM=9.994E-01  e=3.250E-41  Bulinus truncatus
  7n0w-assembly1_E  TM=9.085E-01  e=2.832E-25  Lymnaea stagnalis
  8xsw-assembly1_B  TM=9.004E-01  e=1.726E-25  Lymnaea stagnalis
  1uw6-assembly3_O  TM=8.870E-01  e=2.422E-24  Lymnaea stagnalis
  3u8j-assembly2_G  TM=8.827E-01  e=3.189E-24  Lymnaea stagnalis

CATH classification: 2.70.170.10

Sequence (1015 aa):
QIRWTLLNQITGESDVIPLSNNTPLNVSLNFKLMNIVEADTEKDQVEVVLWTQASWKVPYYSSLLSSSSLDQVSLPVSKMWTPDLSFYNAIAAPELLSADRVVVSKDGSVIYVPSQRVRFTCDLINVDTEPGATCRIKVGSWTHDNKQFALITGEEGVVNIAEYFDSPKFDLLSATQSLNRKKYSCCENMYDDIEITFAFRKKQIRWTLLNQITGESDVIPLSNNTPLNVSLNFKLMNIVEADTEKDQVEVVLWTQASWKVPYYSSLLSSSSLDQVSLPVSKMWTPDLSFYNAIAAPELLSADRVVVSKDGSVIYVPSQRVRFTCDLINVDTEPGATCRIKVGSWTHDNKQFALITGEEGVVNIAEYFDSPKFDLLSATQSLNRKKYSCCENMYDDIEITFAFRKKQIRWTLLNQITGESDVIPLSNNTPLNVSLNFKLMNIVEADTEKDQVEVVLWTQASWKVPYYSSLLSSSSLDQVSLPVSKMWTPDLSFYYNAIAAPELLSADRVVVSKDGSVIYVPSQRVRFTCDLINVDTEPGATCRIKVGSWTHDNKQFALITGEEGVVNIAEYFDSPKFDLLSATQSLNRKKYSCCENMYDDIEITFAFRKKQIRWTLLNQITGESDVIPLSNNTPLNVSLNFKLMNIVEADTEKDQVEVVLWTQASWKVPYYSSLLSSSSLDQVSLPVSKMWTPDLSFYYNAIAAPELLSADRVVVSKDGSVIYVPSQRVRFTCDLINVDTEPGATCRIKVGSWTHDNKQFALITGEEGVVNIAEYFDSPKFDLLSATQSLNRKKYSCCENMYDDIEITFAFRKKQIRWTLLNQITGESDVIPLSNNTPLNVSLNFKLMNIVEADTEKDQVEVVLWTQASWKVPYYSSLLSSSSLDQVSLPVSKMWTPDLSFYYNAIAAPELLSADRVVVSKDGSVIYVPSQRVRFTCDLINVDTEPGATCRIKVGSWTHDNKQFALITGEEGVVNIAEYFDSPKFDLLSATQSLNRKKYSCCENMYDDIEITFAFRKK